Protein 5FT9 (pdb70)

B-factor: mean 143.11, std 40.6, range [61.29, 406.58]

Organism: Arabidopsis thaliana (NCBI:txid3702)

GO terms:
  GO:0004526 ribonuclease P activity (F, EXP)
  GO:0001682 tRNA 5'-leader removal (P, IDA)
  GO:0005634 nucleus (C, IDA)
  GO:0004526 ribonuclease P activity (F, IDA)
  GO:0043144 sno(s)RNA processing (P, IMP)
  GO:0006397 mRNA processing (P, IMP)

Solvent-accessible surface area: 49458 Å² total; per-residue (Å²): 116,100,62,83,94,26,55,141,64,5,53,56,16,40,167,78,116,58,0,56,40,0,16,58,62,16,58,52,4,71,98,71,83,128,21,216,41,50,71,105,6,18,25,19,2,0,79,3,0,18,52,6,27,123,41,150,76,36,27,148,28,0,32,114,76,0,51,88,1,12,80,126,14,50,93,72,66,57,58,34,54,20,23,2,0,2,7,0,0,103,0,1,16,36,123,44,77,0,85,60,0,9,125,15,0,68,110,7,40,87,84,45,64,123,10,118,34,123,16,64,0,3,12,10,0,0,79,12,6,6,128,97,102,69,9,106,94,1,29,78,0,27,111,67,0,116,78,51,48,71,60,23,125,49,59,13,1,12,18,1,1,93,3,0,23,68,59,13,92,54,95,51,0,22,126,1,0,21,68,0,23,115,116,30,21,48,0,30,100,122,2,22,121,27,1,52,132,12,4,81,24,129,89,1,4,117,58,5,60,64,67,67,43,64,24,79,2,41,2,86,56,14,18,139,109,60,13,14,15,73,3,41,77,7,14,18,21,127,36,139,23,59,51,99,126,18,61,30,29,110,87,0,96,1,99,36,30,65,68,114,5,33,41,30,72,13,72,102,98,67,17,90,129,24,7,63,50,12,25,70,122,3,87,148,86,113,54,1,38,108,0,47,86,45,5,128,165,77,35,88,25,98,4,1,0,3,0,39,29,0,0,44,39,112,51,114,171,125,89,37,33,38,23,13,73,25,2,61,9,2,8,124,56,18,60,184,115,41,22,136,94,83,109,0,1,0,0,8,49,74,171,70,6,110,80,11,46,140,57,116,101,48,133,110,50,4,73,94,18,62,78,96,5,12,7,33,25,0,23,97,87,26,93,74,6,41,1,13,15,9,0,0,5,83,36,99,10,50,1,4,1,48,46,96,13,201,59,141,125,40,82,150,76,9,55,114,17,9,79,84,9,27,111,59,5,8,3,88,6,77,16,115,223,49,107,20,174,42,113,81,25,44,79,28,3,65,35,0,15,2,16,33,117,10,12,5,4,1,0,24,105,139,100,72,59,4,2,1,0,28,14,186,115,90,58,79,74,24,32,140,60,4,70,49,11,38,183,89,110,61,1,65,38,0,12,52,55,8,55,59,8,71,104,50,96,171,20,206,38,41,84,97,3,10,18,16,1,0,86,2,0,26,29,3,30,124,64,134,76,33,32,143,45,0,38,94,73,0,59,80,0,12,77,100,2,49,91,93,64,65,71,24,58,17,36,0,0,3,5,0,0,79,0,2,14,36,130,24,87,0,78,66,0,16,123,11,2,78,116,7,53,88,72,46,65,117,11,107,40,101,54,67,2,6,6,6,0,0,75,16,2,6,150,78,101,60,9,102,90,0,19,93,0,9,101,46,2,79,96,17,80,24,66,24,102,46,62,17,3,12,16,1,2,103,1,0,20,53,65,18,72,64,46,49,1,11,62,0,2,20,28,0,26,104,134,28,25,39,0,35,128,140,2,18,136,25,2,66,101,13,7,86,25,142,99,0,13,140,28,0,108,80,10,103,63,79,59,90,32,74,5,133,124,13,26,146,122,48,24,13,16,37,0,5,33,9,19,19,26,146,42,158,14,56,49,79,142,15,56,28,35,105,64,0,94,0,102,27,36,67,109,111,8,31,66,20,60,19,72,118,90,80,7,84,125,18,22,77,22,1,26,54,65,24,103,157,60,128,62,5,56,121,0,55,103,57,3,115,153,70,37,131,42,84,1,0,0,6,0,36,29,0,0,79,48,125,52,81,193,117,80,77,40,37,11,13,74,28,2,59,27,2,4,112,51,15,75,167,109,34,22,131,138,70,92,0,1,0,3,8,48,110,166,77,5,95,80,15,44,136,58,115,113,48,138,125,45,2,77,103,23,63,82,104,6,11,7,39,23,0,22,110,56,13,115,79,9,34,7,14,11,6,0,0,5,59,41,124,13,57,0,2,0,37,42,113,10,179,64,138,93,36,84,139,65,10,56,119,46,13,105,67,6,27,92,65,9,4,5,83,3,54,13,106,211,56,104,36,136,51,87,104,29,64,85,28,4,57,36,2,12,3,21,55,111,2,9,2,4,0,0,16,74,170,168,92,82,56,1,4,0,0,23,8,176

Secondary structure (DSSP, 8-state):
-HHHHHHHHHHHHHHHT-HHHHHHHHHHHHHHSPPPPPHHHHHHHHHHHHHHHH-STTHHHHHHHHHHHHHHHHTTTPPPPHHHHHHHHHHHHHTS-HHHHHHHHHHHHHH-SS----HHHHHHHHHHHHHTT-HHHHHHHHHHHHHH-PPPPHHHHHHHHHHHHHTT-HHHHHHHHHHHHHH-SSBPHHHHHHHHHHHTSHHHHHH---TT---HHHHHHHHHHT-SS--SS---S-S--EEEEE-B-SS-BBTTT--BPPPP---HHHHHHHHHHHHHHHH--HHHHHHHHHHHHH---SEEEEHHHHHHSSS-SSS----HHHHHHHHHHHHHHH-SS---EEEEEHHHHHHHHHSHHHHHHHHHHHHHTSEEEEPTT--S-HHHHHHHHHTT-EEE------SHHHHHH--HHHHHHHHHHEEEEE-SSS-PEEE---SS-SS-EE-SSS-EEEEB-----EEEEE--/-HHHHHHHHHHHHHHHT-HHHHHHHHHHHHHH-SSPPPHHHHHHHHHHHHHHHHSSSSHHHHHHHHHHHHHHHHHTTPPPPHHHHHHHHHHHHHT--HHHHHHHHHHHHHH-SS----HHHHHHHHHHHHHTT-HHHHHHHHHHHHHTTPPPPHHHHHHHHHHHHHTT-HHHHHHHHHHHHHH-SSBPHHHHHHHHHHHTSHHHHHHT---TT--HHHHHHHHHHT-SS---S----SS-EEEEEE-B-SS-EETTTTEEPPPP---HHHHHHHHHHHHHHHH--HHHHHHHHHHHHT---SEEEEHHHHHHTT--TTTT---HHHHHHHHHHHHHHH-TT---EEEEEHHHHHHHHHSHHHHHHHHHHHHHTSEEEE-S--SS-THHHHHHHHHT-EEE------SHHHHHH-SHHHHHHHHHHEEEEEEETTEEEEE---SS--S-EE-TTS-EEEEB------EEEEEE-

Nearest PDB structures (foldseek):
  5ft9-assembly1_A  TM=1.002E+00  e=9.549E-80  Arabidopsis thaliana
  5ft9-assembly2_B  TM=9.933E-01  e=2.418E-68  Arabidopsis thaliana
  5diz-assembly1_A  TM=9.696E-01  e=3.476E-63  Arabidopsis thaliana
  5diz-assembly2_B  TM=9.671E-01  e=1.217E-62  Arabidopsis thaliana
  4g26-assembly1_A  TM=6.617E-01  e=6.712E-40  Arabidopsis thaliana

Sequence (945 aa):
NPETNLLFNLNSCSKSKDLSAALALYDAAITSSEVRLSQQHFQTLLYLCSASITDISLQYLAIDRGFEIFDRMVSSGISPNEASVTSVARLAAAKGNGDYAFKVVKEFVSVGGVSIPRLRTYAPALLCFCEKLEAEKGYEVEEHMEAAGIALEEAEISALLKVSAATGRENKVYRYLHKLREYVGCVSEETLKIIEEWFCGEKAGEVGDNGIGSDVGMLREAVLNNGGGWHGHGWVGEGKWTVKKGNVSSTGRCLSCSEQLACVDTNEVETQKFVDSLVALAMDNVVFSEFQDWLEKHGDYEAIVDGANIGLYQQNFVDGSFSLSQLESVMKELYRESGNNKWPLILLHKRRVKTLLENPTHRNLVEEWISNGVLYATPPGSNDDWYWLYAAAKLKCLLVTNDEMRDHIFELLGSTFFQKWKERHQVRYTFVKGNLKLEMPSPFSVVIQESEKGSWHFPVSSSRTWMCISRQNPETNLLFNLNSCSKSKDLSAALALYDAAITSSEVRLSQQHFQTLLYLCSASITDISLQYLAIDRGFEIFDRMVSSGISPNEASVTSVARLAAAKGNGDYAFKVVKEFVSVGGVSIPRLRTYAPALLCFCEKLEAEKGYEVEEHMEAAGIALEEAEISALLKVSAATGRENKVYRYLHKLREYVGCVSEETLKIIEEWFCGEKAGEVGDNGIGSDVGMLREAVLNNGGGWHGHGWVGEGKWTVKKGNVSSTGRCLSCSEQLACVDTNEVETQKFVDSLVALAMDNVVFSEFQDWLEKHGDYEAIVDGANIGLYQQNFVDGSFSLSQLESVMKELYRESGNNKWPLILLHKRRVKTLLENPTHRNLVEEWISNGVLYATPPGSNDDWYWLYAAAKLKCLLVTNDEMRDHIFELLGSTFFQKWKERHQVRYTFVKGNLKLEMPSPFSVVIQESEKGSWHFPVSCSSRTWMCISRQ

CATH classification: 1.25.40.10 (+1 more: 3.40.50.11980)

Radius of gyration: 38.32 Å; Cα contacts (8 Å, |Δi|>4): 1395; chains: 2; bounding box: 83×90×116 Å

Foldseek 3Di:
DVQVVLLVVLVVCLVVLVLVVLVVSVVCQCVPPVDDHDLSSCLSVLLSLLVCLVPDVRNPVSLVCLVVSLVVCVVVVPLDDLSSLLSNCSSCLSPQNLVVLLVSLVVLVVVVPRSPHDVSSLPSSLLSCLVVLVLVSNVVSQVVCPVSHDHDDDVSLLSNLLSCLVVLPQQSNVVSLVVCQVHHFADAPVSVVSVVCSLVDPSCFQVLDDPVLDDQVVFVVQCVVQPQFDHDPGGYDHGGKDKDKAFADLLQQTPPPRRHAAAGDADPVVLVVLLVVVVVVVVCPVLVVCLVVVDVVVDDAQEEEEQVQQQCPPDDCVCNTGPVVRVVQVQVVVCVVVDPDHTYAYEDAVVVLVVLCVDPVRNVVSVVCVVVRNYDHDYPPDDSDCSRVSNCSVNVHAYEHQDPVPDDVVVVSPDPSNVSSCLSHYKYWDDDPHHTDIDGRRNHDSGWHAHNQDWTKHWHPVRTMIMIMHGD/DLAVVLLVVLVVCLVVLPLVVLVVSVVVVVPVVPDDHALSSLLSNLLSLLVCLVPPPRLVVSQVVNVVSLCVNCVVVDQHDLSNLLSVLSNALSPDDLVVLLVSLVVLVVVVPRSVRDPSSLQSSLLSCLVVLVLVSNVVSQVVCVVPVHDDDQVSLLSNLLSCLVVLPFVSVVVSLVVCQVHHFAHAVSSVVSVVVSLVDPSVQAPLPDPPPVDLPVQVVQCVVVFVFGHDDHHHDHGGKDKDKAFADLLAQTPVPRRRATADDADPVLLVVVLVVQVVVDVLPPPVVVLVVLLVPDDDAQAAEEQQQQQCPPPDPVPPGGDVVSVVQVQVCVDVVVDDDHGYAYEEAPVVLVVLCVDPVCVVVSVVCVVVRRYDHHYPPQPSHCSRVSNCSVNVHAYEHQDPLPDCVSCVSPPPSVVQSCLNHYWYWDFDVGHTDIDDRRNHDSGWHADSQSKTKHWHPDVRTMIMIMGDD

Structure (mmCIF, N/CA/C/O backbone):
data_5FT9
#
_entry.id   5FT9
#
_cell.length_a   70.500
_cell.length_b   72.800
_cell.length_c   80.300
_cell.angle_alpha   63.10
_cell.angle_beta   72.20
_cell.angle_gamma   78.40
#
_symmetry.space_group_name_H-M   'P 1'
#
loop_
_entity.id
_entity.type
_entity.pdbx_description
1 polymer 'PROTEINACEOUS RNASE P 2'
2 non-polymer 'ZINC ION'
#
loop_
_atom_site.group_PDB
_atom_site.id
_atom_site.type_symbol
_atom_site.label_atom_id
_atom_site.label_alt_id
_atom_site.label_comp_id
_atom_site.label_asym_id
_atom_site.label_entity_id
_atom_site.label_seq_id
_atom_site.pdbx_PDB_ins_code
_atom_site.Cartn_x
_atom_site.Cartn_y
_atom_site.Cartn_z
_atom_site.occupancy
_atom_site.B_iso_or_equiv
_atom_site.auth_seq_id
_atom_site.auth_comp_id
_atom_site.auth_asym_id
_atom_site.auth_atom_id
_atom_site.pdbx_PDB_model_num
ATOM 1 N N . ASN A 1 29 ? 53.375 71.856 1.496 1.00 225.35 28 ASN A N 1
ATOM 2 C CA . ASN A 1 29 ? 52.631 72.160 2.712 1.00 226.20 28 ASN A CA 1
ATOM 3 C C . ASN A 1 29 ? 53.283 71.468 3.906 1.00 222.60 28 ASN A C 1
ATOM 4 O O . ASN A 1 29 ? 53.539 70.266 3.865 1.00 228.85 28 ASN A O 1
ATOM 9 N N . PRO A 1 30 ? 53.569 72.236 4.971 1.00 203.63 29 PRO A N 1
ATOM 10 C CA . PRO A 1 30 ? 54.205 71.726 6.195 1.00 187.84 29 PRO A CA 1
ATOM 11 C C . PRO A 1 30 ? 53.364 70.670 6.914 1.00 175.44 29 PRO A C 1
ATOM 12 O O . PRO A 1 30 ? 53.911 69.683 7.407 1.00 172.02 29 PRO A O 1
ATOM 16 N N . GLU A 1 31 ? 52.053 70.889 6.975 1.00 185.75 30 GLU A N 1
ATOM 17 C CA . GLU A 1 31 ? 51.128 69.985 7.659 1.00 189.21 30 GLU A CA 1
ATOM 18 C C . GLU A 1 31 ? 51.027 68.627 6.967 1.00 192.50 30 GLU A C 1
ATOM 19 O O . GLU A 1 31 ? 50.925 67.595 7.629 1.00 199.69 30 GLU A O 1
ATOM 25 N N . THR A 1 32 ? 51.038 68.631 5.638 1.00 213.42 31 THR A N 1
ATOM 26 C CA . THR A 1 32 ? 50.929 67.396 4.868 1.00 212.02 31 THR A CA 1
ATOM 27 C C . THR A 1 32 ? 52.213 66.583 5.016 1.00 228.44 31 THR A C 1
ATOM 28 O O . THR A 1 32 ? 52.198 65.357 4.919 1.00 222.31 31 THR A O 1
ATOM 32 N N . ASN A 1 33 ? 53.321 67.280 5.247 1.00 262.65 32 ASN A N 1
ATOM 33 C CA . ASN A 1 33 ? 54.596 66.635 5.537 1.00 271.78 32 ASN A CA 1
ATOM 34 C C . ASN A 1 33 ? 54.540 65.956 6.899 1.00 259.25 32 ASN A C 1
ATOM 35 O O . ASN A 1 33 ? 55.126 64.893 7.104 1.00 260.70 32 ASN A O 1
ATOM 40 N N . LEU A 1 34 ? 53.836 66.594 7.828 1.00 219.63 33 LEU A N 1
ATOM 41 C CA . LEU A 1 34 ? 53.659 66.064 9.174 1.00 178.21 33 LEU A CA 1
ATOM 42 C C . LEU A 1 34 ? 52.805 64.802 9.197 1.00 162.70 33 LEU A C 1
ATOM 43 O O . LEU A 1 34 ? 53.063 63.895 9.981 1.00 175.05 33 LEU A O 1
ATOM 48 N N . LEU A 1 35 ? 51.790 64.748 8.340 1.00 152.96 34 LEU A N 1
ATOM 49 C CA . LEU A 1 35 ? 50.936 63.568 8.240 1.00 152.28 34 LEU A CA 1
ATOM 50 C C . LEU A 1 35 ? 51.703 62.388 7.650 1.00 155.03 34 LEU A C 1
ATOM 51 O O . LEU A 1 35 ? 51.448 61.235 7.996 1.00 156.53 34 LEU A O 1
ATOM 56 N N . PHE A 1 36 ? 52.627 62.684 6.742 1.00 156.69 35 PHE A N 1
ATOM 57 C CA . PHE A 1 36 ? 53.515 61.670 6.186 1.00 164.63 35 PHE A CA 1
ATOM 58 C C . PHE A 1 36 ? 54.422 61.099 7.274 1.00 187.00 35 PHE A C 1
ATOM 59 O O . PHE A 1 36 ? 54.601 59.884 7.364 1.00 192.04 35 PHE A O 1
ATOM 67 N N . ASN A 1 37 ? 54.987 61.980 8.098 1.00 200.38 36 ASN A N 1
ATOM 68 C CA . ASN A 1 37 ? 55.847 61.568 9.207 1.00 181.22 36 ASN A CA 1
ATOM 69 C C . ASN A 1 37 ? 55.094 60.814 10.308 1.00 162.34 36 ASN A C 1
ATOM 70 O O . ASN A 1 37 ? 55.617 59.855 10.874 1.00 165.19 36 ASN A O 1
ATOM 75 N N . LEU A 1 38 ? 53.876 61.256 10.619 1.00 145.63 37 LEU A N 1
ATOM 76 C CA . LEU A 1 38 ? 53.035 60.568 11.599 1.00 138.29 37 LEU A CA 1
ATOM 77 C C . LEU A 1 38 ? 52.674 59.171 11.126 1.00 139.10 37 LEU A C 1
ATOM 78 O O . LEU A 1 38 ? 52.711 58.216 11.901 1.00 117.49 37 LEU A O 1
ATOM 83 N N . ASN A 1 39 ? 52.309 59.062 9.851 1.00 151.14 38 ASN A N 1
ATOM 84 C CA . ASN A 1 39 ? 51.992 57.771 9.252 1.00 143.60 38 ASN A CA 1
ATOM 85 C C . ASN A 1 39 ? 53.241 56.915 9.093 1.00 143.00 38 ASN A C 1
ATOM 86 O O . ASN A 1 39 ? 53.177 55.692 9.192 1.00 141.99 38 ASN A O 1
ATOM 91 N N . SER A 1 40 ? 54.378 57.563 8.853 1.00 145.91 39 SER A N 1
ATOM 92 C CA . SER A 1 40 ? 55.657 56.864 8.774 1.00 144.25 39 SER A CA 1
ATOM 93 C C . SER A 1 40 ? 56.038 56.241 10.113 1.00 140.31 39 SER A C 1
ATOM 94 O O . SER A 1 40 ? 56.625 55.162 10.158 1.00 144.76 39 SER A O 1
ATOM 97 N N . CYS A 1 41 ? 55.732 56.943 11.200 1.00 139.11 40 CYS A N 1
ATOM 98 C CA . CYS A 1 41 ? 55.966 56.421 12.544 1.00 126.04 40 CYS A CA 1
ATOM 99 C C . CYS A 1 41 ? 55.024 55.266 12.870 1.00 117.72 40 CYS A C 1
ATOM 100 O O . CYS A 1 41 ? 55.446 54.248 13.417 1.00 117.37 40 CYS A O 1
ATOM 103 N N . SER A 1 42 ? 53.749 55.431 12.524 1.00 118.48 41 SER A N 1
ATOM 104 C CA . SER A 1 42 ? 52.720 54.435 12.823 1.00 106.58 41 SER A CA 1
ATOM 105 C C . SER A 1 42 ? 53.028 53.105 12.131 1.00 96.12 41 SER A C 1
ATOM 106 O O . SER A 1 42 ? 52.647 52.041 12.616 1.00 114.20 41 SER A O 1
ATOM 109 N N . LYS A 1 43 ? 53.681 53.177 10.976 1.00 99.51 42 LYS A N 1
ATOM 110 C CA . LYS A 1 43 ? 54.153 51.982 10.280 1.00 102.73 42 LYS A CA 1
ATOM 111 C C . LYS A 1 43 ? 55.106 51.175 11.168 1.00 102.73 42 LYS A C 1
ATOM 112 O O . LYS A 1 43 ? 54.936 49.970 11.340 1.00 103.70 42 LYS A O 1
ATOM 118 N N . SER A 1 44 ? 56.112 51.851 11.720 1.00 114.59 43 SER A N 1
ATOM 119 C CA . SER A 1 44 ? 57.117 51.217 12.577 1.00 130.46 43 SER A CA 1
ATOM 120 C C . SER A 1 44 ? 56.789 51.335 14.066 1.00 145.68 43 SER A C 1
ATOM 121 O O . SER A 1 44 ? 57.608 50.974 14.909 1.00 151.86 43 SER A O 1
ATOM 124 N N . LYS A 1 45 ? 55.614 51.889 14.365 1.00 149.94 44 LYS A N 1
ATOM 125 C CA . LYS A 1 45 ? 55.057 52.001 15.721 1.00 152.66 44 LYS A CA 1
ATOM 126 C C . LYS A 1 45 ? 56.006 52.664 16.733 1.00 157.74 44 LYS A C 1
ATOM 127 O O . LYS A 1 45 ? 56.046 52.289 17.904 1.00 173.24 44 LYS A O 1
ATOM 133 N N . ASP A 1 46 ? 56.746 53.673 16.284 1.00 143.58 45 ASP A N 1
ATOM 134 C CA . ASP A 1 46 ? 57.607 54.443 17.177 1.00 131.15 45 ASP A CA 1
ATOM 135 C C . ASP A 1 46 ? 56.803 55.615 17.737 1.00 118.27 45 ASP A C 1
ATOM 136 O O . ASP A 1 46 ? 56.883 56.731 17.229 1.00 113.18 45 ASP A O 1
ATOM 141 N N . LEU A 1 47 ? 56.040 55.357 18.795 1.00 115.21 46 LEU A N 1
ATOM 142 C CA . LEU A 1 47 ? 55.170 56.367 19.394 1.00 123.07 46 LEU A CA 1
ATOM 143 C C . LEU A 1 47 ? 55.966 57.500 20.054 1.00 143.21 46 LEU A C 1
ATOM 144 O O . LEU A 1 47 ? 55.508 58.645 20.107 1.00 148.80 46 LEU A O 1
ATOM 149 N N . SER A 1 48 ? 57.156 57.176 20.553 1.00 151.51 47 SER A N 1
ATOM 150 C CA . SER A 1 48 ? 58.017 58.165 21.199 1.00 155.45 47 SER A CA 1
ATOM 151 C C . SER A 1 48 ? 58.413 59.263 20.215 1.00 157.33 47 SER A C 1
ATOM 152 O O . SER A 1 48 ? 58.390 60.448 20.550 1.00 157.58 47 SER A O 1
ATOM 155 N N . ALA A 1 49 ? 58.788 58.859 19.005 1.00 149.08 48 ALA A N 1
ATOM 156 C CA . ALA A 1 49 ? 59.130 59.808 17.953 1.00 136.42 48 ALA A CA 1
ATOM 157 C C . ALA A 1 49 ? 57.885 60.568 17.502 1.00 128.39 48 ALA A C 1
ATOM 158 O O . ALA A 1 49 ? 57.935 61.775 17.270 1.00 132.65 48 ALA A O 1
ATOM 160 N N . ALA A 1 50 ? 56.771 59.851 17.374 1.00 121.16 49 ALA A N 1
ATOM 161 C CA . ALA A 1 50 ? 55.495 60.464 17.020 1.00 130.21 49 ALA A CA 1
ATOM 162 C C . ALA A 1 50 ? 55.084 61.487 18.074 1.00 139.09 49 ALA A C 1
ATOM 163 O O . ALA A 1 50 ? 54.478 62.508 17.756 1.00 151.53 49 ALA A O 1
ATOM 165 N N . LEU A 1 51 ? 55.418 61.198 19.328 1.00 139.77 50 LEU A N 1
ATOM 166 C CA . LEU A 1 51 ? 55.165 62.117 20.430 1.00 142.52 50 LEU A CA 1
ATOM 167 C C . LEU A 1 51 ? 55.964 63.406 20.281 1.00 157.58 50 LEU A C 1
ATOM 168 O O . LEU A 1 51 ? 55.434 64.496 20.487 1.00 168.97 50 LEU A O 1
ATOM 173 N N . ALA A 1 52 ? 57.242 63.270 19.938 1.00 158.18 51 ALA A N 1
ATOM 174 C CA . ALA A 1 52 ? 58.126 64.418 19.751 1.00 148.76 51 ALA A CA 1
ATOM 175 C C . ALA A 1 52 ? 57.639 65.320 18.617 1.00 158.28 51 ALA A C 1
ATOM 176 O O . ALA A 1 52 ? 57.705 66.545 18.719 1.00 162.33 51 ALA A O 1
ATOM 178 N N . LEU A 1 53 ? 57.168 64.710 17.532 1.00 159.51 52 LEU A N 1
ATOM 179 C CA . LEU A 1 53 ? 56.579 65.464 16.429 1.00 157.28 52 LEU A CA 1
ATOM 180 C C . LEU A 1 53 ? 55.306 66.176 16.872 1.00 148.74 52 LEU A C 1
ATOM 181 O O . LEU A 1 53 ? 55.071 67.326 16.508 1.00 162.52 52 LEU A O 1
ATOM 186 N N . TYR A 1 54 ? 54.484 65.477 17.648 1.00 132.85 53 TYR A N 1
ATOM 187 C CA . TYR A 1 54 ? 53.265 66.052 18.212 1.00 130.44 53 TYR A CA 1
ATOM 188 C C . TYR A 1 54 ? 53.532 67.215 19.169 1.00 135.83 53 TYR A C 1
ATOM 189 O O . TYR A 1 54 ? 52.862 68.243 19.095 1.00 137.85 53 TYR A O 1
ATOM 198 N N . ASP A 1 55 ? 54.498 67.048 20.067 1.00 139.98 54 ASP A N 1
ATOM 199 C CA . ASP A 1 55 ? 54.881 68.112 20.996 1.00 157.54 54 ASP A CA 1
ATOM 200 C C . ASP A 1 55 ? 55.449 69.317 20.244 1.00 169.77 54 ASP A C 1
ATOM 201 O O . ASP A 1 55 ? 55.161 70.466 20.579 1.00 180.54 54 ASP A O 1
ATOM 206 N N . ALA A 1 56 ? 56.269 69.035 19.236 1.00 169.85 55 ALA A N 1
ATOM 207 C CA . ALA A 1 56 ? 56.848 70.061 18.372 1.00 168.79 55 ALA A CA 1
ATOM 208 C C . ALA A 1 56 ? 55.778 70.762 17.537 1.00 168.69 55 ALA A C 1
ATOM 209 O O . ALA A 1 56 ? 55.876 71.958 17.269 1.00 175.29 55 ALA A O 1
ATOM 211 N N . ALA A 1 57 ? 54.762 70.005 17.132 1.00 163.59 56 ALA A N 1
ATOM 212 C CA . ALA A 1 57 ? 53.709 70.511 16.254 1.00 176.39 56 ALA A CA 1
ATOM 213 C C . ALA A 1 57 ? 52.876 71.603 16.914 1.00 189.28 56 ALA A C 1
ATOM 214 O O . ALA A 1 57 ? 52.497 72.580 16.267 1.00 204.97 56 ALA A O 1
ATOM 216 N N . ILE A 1 58 ? 52.572 71.427 18.195 1.00 185.77 57 ILE A N 1
ATOM 217 C CA . ILE A 1 58 ? 51.773 72.404 18.927 1.00 190.68 57 ILE A CA 1
ATOM 218 C C . ILE A 1 58 ? 52.525 73.733 19.040 1.00 216.46 57 ILE A C 1
ATOM 219 O O . ILE A 1 58 ? 51.913 74.791 19.154 1.00 240.66 57 ILE A O 1
ATOM 224 N N . THR A 1 59 ? 53.853 73.657 19.063 1.00 215.05 58 THR A N 1
ATOM 225 C CA . THR A 1 59 ? 54.734 74.826 19.116 1.00 206.72 58 THR A CA 1
ATOM 226 C C . THR A 1 59 ? 55.095 75.481 17.766 1.00 223.95 58 THR A C 1
ATOM 227 O O . THR A 1 59 ? 55.342 76.682 17.705 1.00 222.12 58 THR A O 1
ATOM 231 N N . SER A 1 60 ? 55.120 74.686 16.699 1.00 247.09 59 SER A N 1
ATOM 232 C CA . SER A 1 60 ? 55.822 75.036 15.452 1.00 253.73 59 SER A CA 1
ATOM 233 C C . SER A 1 60 ? 55.404 76.206 14.523 1.00 247.05 59 SER A C 1
ATOM 234 O O . SER A 1 60 ? 56.265 77.018 14.187 1.00 259.01 59 SER A O 1
ATOM 237 N N . SER A 1 61 ? 54.143 76.335 14.101 1.00 246.79 60 SER A N 1
ATOM 238 C CA . SER A 1 61 ? 53.877 77.322 13.026 1.00 244.76 60 SER A CA 1
ATOM 239 C C . SER A 1 61 ? 53.026 78.607 13.234 1.00 208.87 60 SER A C 1
ATOM 240 O O . SER A 1 61 ? 53.273 79.585 12.527 1.00 196.15 60 SER A O 1
ATOM 243 N N . GLU A 1 62 ? 52.048 78.660 14.141 1.00 204.09 61 GLU A N 1
ATOM 244 C CA . GLU A 1 62 ? 51.432 77.518 14.800 1.00 196.70 61 GLU A CA 1
ATOM 245 C C . GLU A 1 62 ? 50.597 76.697 13.821 1.00 187.48 61 GLU A C 1
ATOM 246 O O . GLU A 1 62 ? 49.941 77.249 12.937 1.00 180.59 61 GLU A O 1
ATOM 252 N N . VAL A 1 63 ? 50.631 75.379 13.977 1.00 187.09 62 VAL A N 1
ATOM 253 C CA . VAL A 1 63 ? 49.881 74.487 13.100 1.00 191.75 62 VAL A CA 1
ATOM 254 C C . VAL A 1 63 ? 48.464 74.232 13.602 1.00 193.03 62 VAL A C 1
ATOM 255 O O . VAL A 1 63 ? 48.240 74.117 14.809 1.00 186.18 62 VAL A O 1
ATOM 259 N N . ARG A 1 64 ? 47.510 74.156 12.674 1.00 196.31 63 ARG A N 1
ATOM 260 C CA . ARG A 1 64 ? 46.213 73.578 12.990 1.00 196.29 63 ARG A CA 1
ATOM 261 C C . ARG A 1 64 ? 46.276 72.139 12.516 1.00 195.15 63 ARG A C 1
ATOM 262 O O . ARG A 1 64 ? 46.676 71.864 11.383 1.00 206.79 63 ARG A O 1
ATOM 270 N N . LEU A 1 65 ? 45.874 71.224 13.388 1.00 181.79 64 LEU A N 1
ATOM 271 C CA . LEU A 1 65 ? 46.022 69.799 13.127 1.00 155.44 64 LEU A CA 1
ATOM 272 C C . LEU A 1 65 ? 44.712 69.204 12.634 1.00 166.90 64 LEU A C 1
ATOM 273 O O . LEU A 1 65 ? 43.671 69.347 13.273 1.00 176.88 64 LEU A O 1
ATOM 278 N N . SER A 1 66 ? 44.772 68.533 11.490 1.00 170.64 65 SER A N 1
ATOM 279 C CA . SER A 1 66 ? 43.573 67.979 10.892 1.00 167.87 65 SER A CA 1
ATOM 280 C C . SER A 1 66 ? 43.203 66.764 11.725 1.00 127.17 65 SER A C 1
ATOM 281 O O . SER A 1 66 ? 44.040 66.229 12.446 1.00 123.76 65 SER A O 1
ATOM 284 N N . GLN A 1 67 ? 41.947 66.340 11.638 1.00 126.21 66 GLN A N 1
ATOM 285 C CA . GLN A 1 67 ? 41.457 65.234 12.453 1.00 120.98 66 GLN A CA 1
ATOM 286 C C . GLN A 1 67 ? 42.254 63.948 12.253 1.00 116.51 66 GLN A C 1
ATOM 287 O O . GLN A 1 67 ? 42.396 63.175 13.189 1.00 128.99 66 GLN A O 1
ATOM 293 N N . GLN A 1 68 ? 42.800 63.742 11.056 1.00 117.83 67 GLN A N 1
ATOM 294 C CA . GLN A 1 68 ? 43.657 62.583 10.780 1.00 119.08 67 GLN A CA 1
ATOM 295 C C . GLN A 1 68 ? 44.864 62.504 11.713 1.00 130.39 67 GLN A C 1
ATOM 296 O O . GLN A 1 68 ? 45.306 61.409 12.060 1.00 128.81 67 GLN A O 1
ATOM 302 N N . HIS A 1 69 ? 45.413 63.659 12.085 1.00 139.24 68 HIS A N 1
ATOM 303 C CA . HIS A 1 69 ? 46.592 63.717 12.952 1.00 140.72 68 HIS A CA 1
ATOM 304 C C . HIS A 1 69 ? 46.615 62.873 14.220 1.00 138.47 68 HIS A C 1
ATOM 305 O O . HIS A 1 69 ? 47.478 62.011 14.385 1.00 152.87 68 HIS A O 1
ATOM 312 N N . PHE A 1 70 ? 45.688 63.146 15.127 1.00 133.38 69 PHE A N 1
ATOM 313 C CA . PHE A 1 70 ? 45.575 62.323 16.333 1.00 149.44 69 PHE A CA 1
ATOM 314 C C . PHE A 1 70 ? 44.600 61.062 16.268 1.00 152.71 69 PHE A C 1
ATOM 315 O O . PHE A 1 70 ? 44.398 60.241 17.164 1.00 154.52 69 PHE A O 1
ATOM 323 N N . GLN A 1 71 ? 44.078 60.946 15.051 1.00 138.35 70 GLN A N 1
ATOM 324 C CA . GLN A 1 71 ? 43.347 59.746 14.681 1.00 128.03 70 GLN A CA 1
ATOM 325 C C . GLN A 1 71 ? 44.575 58.847 14.716 1.00 111.16 70 GLN A C 1
ATOM 326 O O . GLN A 1 71 ? 44.619 57.875 15.463 1.00 117.85 70 GLN A O 1
ATOM 332 N N . THR A 1 72 ? 45.592 59.222 13.944 1.00 99.41 71 THR A N 1
ATOM 333 C CA . THR A 1 72 ? 46.840 58.467 13.855 1.00 98.07 71 THR A CA 1
ATOM 334 C C . THR A 1 72 ? 47.463 58.288 15.228 1.00 123.98 71 THR A C 1
ATOM 335 O O . THR A 1 72 ? 48.005 57.232 15.553 1.00 110.22 71 THR A O 1
ATOM 339 N N . LEU A 1 73 ? 47.369 59.334 16.038 1.00 126.02 72 LEU A N 1
ATOM 340 C CA . LEU A 1 73 ? 47.964 59.320 17.359 1.00 124.67 72 LEU A CA 1
ATOM 341 C C . LEU A 1 73 ? 47.235 58.368 18.301 1.00 120.85 72 LEU A C 1
ATOM 342 O O . LEU A 1 73 ? 47.865 57.511 18.918 1.00 135.82 72 LEU A O 1
ATOM 347 N N . LEU A 1 74 ? 45.914 58.500 18.391 1.00 109.60 73 LEU A N 1
ATOM 348 C CA . LEU A 1 74 ? 45.121 57.621 19.253 1.00 104.43 73 LEU A CA 1
ATOM 349 C C . LEU A 1 74 ? 45.191 56.167 18.806 1.00 99.59 73 LEU A C 1
ATOM 350 O O . LEU A 1 74 ? 45.210 55.250 19.628 1.00 92.63 73 LEU A O 1
ATOM 355 N N . TYR A 1 75 ? 45.216 55.963 17.495 1.00 107.51 74 TYR A N 1
ATOM 356 C CA . TYR A 1 75 ? 45.322 54.623 16.949 1.00 118.34 74 TYR A CA 1
ATOM 357 C C . TYR A 1 75 ? 46.664 54.027 17.358 1.00 118.04 74 TYR A C 1
ATOM 358 O O . TYR A 1 75 ? 46.750 52.857 17.727 1.00 126.09 74 TYR A O 1
ATOM 367 N N . LEU A 1 76 ? 47.704 54.851 17.322 1.00 85.83 75 LEU A N 1
ATOM 368 C CA . LEU A 1 76 ? 49.034 54.420 17.728 1.00 85.63 75 LEU A CA 1
ATOM 369 C C . LEU A 1 76 ? 49.115 54.149 19.228 1.00 87.43 75 LEU A C 1
ATOM 370 O O . LEU A 1 76 ? 49.873 53.285 19.666 1.00 98.10 75 LEU A O 1
ATOM 375 N N . CYS A 1 77 ? 48.339 54.893 20.012 1.00 88.25 76 CYS A N 1
ATOM 376 C CA . CYS A 1 77 ? 48.330 54.722 21.464 1.00 93.34 76 CYS A CA 1
ATOM 377 C C . CYS A 1 77 ? 47.799 53.354 21.887 1.00 106.17 76 CYS A C 1
ATOM 378 O O . CYS A 1 77 ? 48.352 52.718 22.783 1.00 96.95 76 CYS A O 1
ATOM 381 N N . SER A 1 78 ? 46.721 52.911 21.246 1.00 120.98 77 SER A N 1
ATOM 382 C CA . SER A 1 78 ? 46.151 51.596 21.521 1.00 111.47 77 SER A CA 1
ATOM 383 C C . SER A 1 78 ? 47.037 50.484 20.993 1.00 111.70 77 SER A C 1
ATOM 384 O O . SER A 1 78 ? 47.183 49.441 21.627 1.00 123.61 77 SER A O 1
ATOM 387 N N . ALA A 1 79 ? 47.620 50.718 19.823 1.00 86.25 78 ALA A N 1
ATOM 388 C CA . ALA A 1 79 ? 48.583 49.797 19.241 1.00 85.64 78 ALA A CA 1
ATOM 389 C C . ALA A 1 79 ? 49.761 49.615 20.188 1.00 99.02 78 ALA A C 1
ATOM 390 O O . ALA A 1 79 ? 50.393 48.561 20.216 1.00 102.97 78 ALA A O 1
ATOM 392 N N . SER A 1 80 ? 50.051 50.665 20.951 1.00 110.30 79 SER A N 1
ATOM 393 C CA . SER A 1 80 ? 51.130 50.655 21.934 1.00 116.84 79 SER A CA 1
ATOM 394 C C . SER A 1 80 ? 50.802 49.814 23.170 1.00 103.02 79 SER A C 1
ATOM 395 O O . SER A 1 80 ? 51.704 49.268 23.811 1.00 92.01 79 SER A O 1
ATOM 398 N N . ILE A 1 81 ? 49.514 49.714 23.491 1.00 92.88 80 ILE A N 1
ATOM 399 C CA . ILE A 1 81 ? 49.055 49.052 24.711 1.00 86.29 80 ILE A CA 1
ATOM 400 C C . ILE A 1 81 ? 49.588 47.634 24.823 1.00 88.04 80 ILE A C 1
ATOM 401 O O . ILE A 1 81 ? 50.082 47.233 25.877 1.00 93.59 80 ILE A O 1
ATOM 406 N N . THR A 1 82 ? 49.492 46.883 23.732 1.00 87.35 81 THR A N 1
ATOM 407 C CA . THR A 1 82 ? 49.957 45.503 23.718 1.00 100.72 81 THR A CA 1
ATOM 408 C C . THR A 1 82 ? 51.466 45.436 23.987 1.00 109.06 81 THR A C 1
ATOM 409 O O . THR A 1 82 ? 51.950 44.494 24.619 1.00 107.20 81 THR A O 1
ATOM 413 N N . ASP A 1 83 ? 52.207 46.429 23.504 1.00 120.26 82 ASP A N 1
ATOM 414 C CA . ASP A 1 83 ? 53.638 46.496 23.773 1.00 126.20 82 ASP A CA 1
ATOM 415 C C . ASP A 1 83 ? 53.864 46.986 25.198 1.00 129.45 82 ASP A C 1
ATOM 416 O O . ASP A 1 83 ? 53.000 47.637 25.780 1.00 126.18 82 ASP A O 1
ATOM 421 N N . ILE A 1 84 ? 55.024 46.671 25.762 1.00 142.21 83 ILE A N 1
ATOM 422 C CA . ILE A 1 84 ? 55.340 47.111 27.115 1.00 148.40 83 ILE A CA 1
ATOM 423 C C . ILE A 1 84 ? 56.286 48.313 27.127 1.00 142.07 83 ILE A C 1
ATOM 424 O O . ILE A 1 84 ? 56.107 49.241 27.917 1.00 146.53 83 ILE A O 1
ATOM 429 N N . SER A 1 85 ? 57.270 48.320 26.234 1.00 126.18 84 SER A N 1
ATOM 430 C CA . SER A 1 85 ? 58.303 49.348 26.276 1.00 123.98 84 SER A CA 1
ATOM 431 C C . SER A 1 85 ? 57.769 50.736 25.907 1.00 114.87 84 SER A C 1
ATOM 432 O O . SER A 1 85 ? 58.463 51.741 26.076 1.00 98.33 84 SER A O 1
ATOM 435 N N . LEU A 1 86 ? 56.529 50.791 25.430 1.00 111.21 85 LEU A N 1
ATOM 436 C CA . LEU A 1 86 ? 55.901 52.056 25.051 1.00 110.41 85 LEU A CA 1
ATOM 437 C C . LEU A 1 86 ? 54.551 52.325 25.721 1.00 117.40 85 LEU A C 1
ATOM 438 O O . LEU A 1 86 ? 54.002 53.418 25.604 1.00 132.10 85 LEU A O 1
ATOM 443 N N . GLN A 1 87 ? 54.010 51.324 26.405 1.00 122.03 86 GLN A N 1
ATOM 444 C CA . GLN A 1 87 ? 52.654 51.408 26.945 1.00 125.08 86 GLN A CA 1
ATOM 445 C C . GLN A 1 87 ? 52.399 52.553 27.930 1.00 111.69 86 GLN A C 1
ATOM 446 O O . GLN A 1 87 ? 51.385 53.245 27.824 1.00 103.96 86 GLN A O 1
ATOM 452 N N . TYR A 1 88 ? 53.312 52.754 28.876 1.00 105.33 87 TYR A N 1
ATOM 453 C CA . TYR A 1 88 ? 53.066 53.680 29.977 1.00 105.63 87 TYR A CA 1
ATOM 454 C C . TYR A 1 88 ? 52.840 55.126 29.554 1.00 127.66 87 TYR A C 1
ATOM 455 O O . TYR A 1 88 ? 51.949 55.791 30.079 1.00 138.35 87 TYR A O 1
ATOM 464 N N . LEU A 1 89 ? 53.642 55.615 28.616 1.00 137.09 88 LEU A N 1
ATOM 465 C CA . LEU A 1 89 ? 53.450 56.959 28.081 1.00 135.85 88 LEU A CA 1
ATOM 466 C C . LEU A 1 89 ? 52.134 57.085 27.306 1.00 122.21 88 LEU A C 1
ATOM 467 O O . LEU A 1 89 ? 51.474 58.126 27.355 1.00 126.84 88 LEU A O 1
ATOM 472 N N . ALA A 1 90 ? 51.754 56.015 26.613 1.00 111.06 89 ALA A N 1
ATOM 473 C CA . ALA A 1 90 ? 50.538 56.005 25.806 1.00 109.50 89 ALA A CA 1
ATOM 474 C C . ALA A 1 90 ? 49.315 56.264 26.677 1.00 113.20 89 ALA A C 1
ATOM 475 O O . ALA A 1 90 ? 48.371 56.921 26.241 1.00 122.36 89 ALA A O 1
ATOM 477 N N . ILE A 1 91 ? 49.333 55.729 27.897 1.00 100.75 90 ILE A N 1
ATOM 478 C CA . ILE A 1 91 ? 48.247 55.921 28.856 1.00 98.45 90 ILE A CA 1
ATOM 479 C C . ILE A 1 91 ? 48.228 57.396 29.242 1.00 111.91 90 ILE A C 1
ATOM 480 O O . ILE A 1 91 ? 47.176 58.023 29.215 1.00 133.06 90 ILE A O 1
ATOM 485 N N . ASP A 1 92 ? 49.388 57.936 29.628 1.00 115.23 91 ASP A N 1
ATOM 486 C CA . ASP A 1 92 ? 49.493 59.336 30.061 1.00 123.99 91 ASP A CA 1
ATOM 487 C C . ASP A 1 92 ? 49.121 60.301 28.949 1.00 126.27 91 ASP A C 1
ATOM 488 O O . ASP A 1 92 ? 48.360 61.251 29.151 1.00 124.69 91 ASP A O 1
ATOM 493 N N . ARG A 1 93 ? 49.662 60.039 27.766 1.00 121.42 92 ARG A N 1
ATOM 494 C CA . ARG A 1 93 ? 49.418 60.887 26.603 1.00 116.83 92 ARG A CA 1
ATOM 495 C C . ARG A 1 93 ? 48.039 60.688 25.981 1.00 112.63 92 ARG A C 1
ATOM 496 O O . ARG A 1 93 ? 47.408 61.650 25.555 1.00 120.29 92 ARG A O 1
ATOM 504 N N . GLY A 1 94 ? 47.566 59.450 25.935 1.00 108.80 93 GLY A N 1
ATOM 505 C CA . GLY A 1 94 ? 46.332 59.143 25.234 1.00 102.88 93 GLY A CA 1
ATOM 506 C C . GLY A 1 94 ? 45.096 59.946 25.601 1.00 98.46 93 GLY A C 1
ATOM 507 O O . GLY A 1 94 ? 44.334 60.353 24.726 1.00 94.85 93 GLY A O 1
ATOM 508 N N . PHE A 1 95 ? 44.891 60.177 26.891 1.00 119.08 94 PHE A N 1
ATOM 509 C CA . PHE A 1 95 ? 43.728 60.933 27.344 1.00 135.46 94 PHE A CA 1
ATOM 510 C C . PHE A 1 95 ? 43.809 62.416 26.993 1.00 142.68 94 PHE A C 1
ATOM 511 O O . PHE A 1 95 ? 42.848 62.989 26.482 1.00 144.07 94 PHE A O 1
ATOM 519 N N . GLU A 1 96 ? 44.940 63.043 27.306 1.00 151.94 95 GLU A N 1
ATOM 520 C CA . GLU A 1 96 ? 45.137 64.461 27.011 1.00 160.26 95 GLU A CA 1
ATOM 521 C C . GLU A 1 96 ? 45.152 64.728 25.502 1.00 148.19 95 GLU A C 1
ATOM 522 O O . GLU A 1 96 ? 44.551 65.694 25.033 1.00 144.98 95 GLU A O 1
ATOM 528 N N . ILE A 1 97 ? 45.847 63.872 24.754 1.00 144.64 96 ILE A N 1
ATOM 529 C CA . ILE A 1 97 ? 45.909 63.974 23.294 1.00 136.06 96 ILE A CA 1
ATOM 530 C C . ILE A 1 97 ? 44.512 63.868 22.701 1.00 130.55 96 ILE A C 1
ATOM 531 O O . ILE A 1 97 ? 44.148 64.615 21.794 1.00 132.84 96 ILE A O 1
ATOM 536 N N . PHE A 1 98 ? 43.738 62.928 23.231 1.00 131.30 97 PHE A N 1
ATOM 537 C CA . PHE A 1 98 ? 42.366 62.710 22.796 1.00 127.45 97 PHE A CA 1
ATOM 538 C C . PHE A 1 98 ? 41.561 63.983 22.989 1.00 126.68 97 PHE A C 1
ATOM 539 O O . PHE A 1 98 ? 40.910 64.465 22.072 1.00 123.71 97 PHE A O 1
ATOM 547 N N . ASP A 1 99 ? 41.656 64.547 24.184 1.00 141.37 98 ASP A N 1
ATOM 548 C CA . ASP A 1 99 ? 40.879 65.721 24.549 1.00 155.47 98 ASP A CA 1
ATOM 549 C C . ASP A 1 99 ? 41.285 66.965 23.757 1.00 161.17 98 ASP A C 1
ATOM 550 O O . ASP A 1 99 ? 40.496 67.902 23.613 1.00 153.48 98 ASP A O 1
ATOM 555 N N . ARG A 1 100 ? 42.518 66.978 23.257 1.00 170.27 99 ARG A N 1
ATOM 556 C CA . ARG A 1 100 ? 42.987 68.076 22.418 1.00 184.69 99 ARG A CA 1
ATOM 557 C C . ARG A 1 100 ? 42.251 68.487 21.139 1.00 201.49 99 ARG A C 1
ATOM 558 O O . ARG A 1 100 ? 41.921 69.658 20.966 1.00 225.17 99 ARG A O 1
ATOM 566 N N . MET A 1 101 ? 42.010 67.533 20.241 1.00 194.12 100 MET A N 1
ATOM 567 C CA . MET A 1 101 ? 41.096 67.803 19.099 1.00 200.84 100 MET A CA 1
ATOM 568 C C . MET A 1 101 ? 39.494 67.493 19.169 1.00 172.69 100 MET A C 1
ATOM 569 O O . MET A 1 101 ? 38.609 67.830 18.382 1.00 181.96 100 MET A O 1
ATOM 574 N N . VAL A 1 102 ? 39.236 66.929 20.347 1.00 155.27 101 VAL A N 1
ATOM 575 C CA . VAL A 1 102 ? 37.861 66.712 20.785 1.00 147.15 101 VAL A CA 1
ATOM 576 C C . VAL A 1 102 ? 37.494 68.182 20.988 1.00 167.04 101 VAL A C 1
ATOM 577 O O . VAL A 1 102 ? 36.368 68.588 20.701 1.00 178.58 101 VAL A O 1
ATOM 581 N N . SER A 1 103 ? 38.454 68.982 21.450 1.00 178.48 102 SER A N 1
ATOM 582 C CA . SER A 1 103 ? 38.236 70.411 21.680 1.00 192.44 102 SER A CA 1
ATOM 583 C C . SER A 1 103 ? 37.815 71.119 20.390 1.00 194.01 102 SER A C 1
ATOM 584 O O . SER A 1 103 ? 37.098 72.123 20.425 1.00 184.36 102 SER A O 1
ATOM 587 N N . SER A 1 104 ? 38.272 70.591 19.257 1.00 198.68 103 SER A N 1
ATOM 588 C CA . SER A 1 104 ? 37.929 71.130 17.940 1.00 205.11 103 SER A CA 1
ATOM 589 C C . SER A 1 104 ? 36.433 71.062 17.631 1.00 208.56 103 SER A C 1
ATOM 590 O O . SER A 1 104 ? 35.947 71.741 16.725 1.00 210.41 103 SER A O 1
ATOM 593 N N . GLY A 1 105 ? 35.709 70.246 18.389 1.00 206.10 104 GLY A N 1
ATOM 594 C CA . GLY A 1 105 ? 34.273 70.125 18.223 1.00 199.91 104 GLY A CA 1
ATOM 595 C C . GLY A 1 105 ? 33.823 69.017 17.289 1.00 183.41 104 GLY A C 1
ATOM 596 O O . GLY A 1 105 ? 32.628 68.874 17.034 1.00 182.02 104 GLY A O 1
ATOM 597 N N . ILE A 1 106 ? 34.762 68.234 16.769 1.00 173.96 105 ILE A N 1
ATOM 598 C CA . ILE A 1 106 ? 34.376 67.084 15.967 1.00 182.35 105 ILE A CA 1
ATOM 599 C C . ILE A 1 106 ? 33.902 65.968 16.885 1.00 181.84 105 ILE A C 1
ATOM 600 O O . ILE A 1 106 ? 34.591 65.615 17.846 1.00 185.16 105 ILE A O 1
ATOM 605 N N . SER A 1 107 ? 32.716 65.431 16.605 1.00 178.62 106 SER A N 1
ATOM 606 C CA . SER A 1 107 ? 32.217 64.313 17.388 1.00 181.76 106 SER A CA 1
ATOM 607 C C . SER A 1 107 ? 33.226 63.214 17.140 1.00 181.28 106 SER A C 1
ATOM 608 O O . SER A 1 107 ? 33.532 62.906 15.990 1.00 181.45 106 SER A O 1
ATOM 611 N N . PRO A 1 108 ? 33.755 62.628 18.221 1.00 174.18 107 PRO A N 1
ATOM 612 C CA . PRO A 1 108 ? 34.913 61.743 18.112 1.00 164.84 107 PRO A CA 1
ATOM 613 C C . PRO A 1 108 ? 34.614 60.576 17.187 1.00 165.98 107 PRO A C 1
ATOM 614 O O . PRO A 1 108 ? 33.450 60.223 16.995 1.00 171.86 107 PRO A O 1
ATOM 618 N N . ASN A 1 109 ? 35.654 60.014 16.590 1.00 159.59 108 ASN A N 1
ATOM 619 C CA . ASN A 1 109 ? 35.476 58.912 15.669 1.00 141.34 108 ASN A CA 1
ATOM 620 C C . ASN A 1 109 ? 35.168 57.628 16.423 1.00 134.22 108 ASN A C 1
ATOM 621 O O . ASN A 1 109 ? 35.611 57.451 17.554 1.00 136.34 108 ASN A O 1
ATOM 626 N N . GLU A 1 110 ? 34.400 56.743 15.794 1.00 137.19 109 GLU A N 1
ATOM 627 C CA . GLU A 1 110 ? 34.071 55.446 16.377 1.00 127.92 109 GLU A CA 1
ATOM 628 C C . GLU A 1 110 ? 35.329 54.680 16.757 1.00 113.70 109 GLU A C 1
ATOM 629 O O . GLU A 1 110 ? 35.419 54.098 17.837 1.00 105.14 109 GLU A O 1
ATOM 635 N N . ALA A 1 111 ? 36.304 54.698 15.859 1.00 107.25 110 ALA A N 1
ATOM 636 C CA . ALA A 1 111 ? 37.581 54.046 16.099 1.00 102.74 110 ALA A CA 1
ATOM 637 C C . ALA A 1 111 ? 38.348 54.698 17.251 1.00 108.22 110 ALA A C 1
ATOM 638 O O . ALA A 1 111 ? 38.956 54.009 18.070 1.00 102.36 110 ALA A O 1
ATOM 640 N N . SER A 1 112 ? 38.310 56.027 17.316 1.00 120.48 111 SER A N 1
ATOM 641 C CA . SER A 1 112 ? 39.050 56.771 18.337 1.00 123.50 111 SER A CA 1
ATOM 642 C C . SER A 1 112 ? 38.482 56.525 19.732 1.00 116.81 111 SER A C 1
ATOM 643 O O . SER A 1 112 ? 39.230 56.419 20.703 1.00 124.97 111 SER A O 1
ATOM 646 N N . VAL A 1 113 ? 37.159 56.457 19.835 1.00 102.43 112 VAL A N 1
ATOM 647 C CA . VAL A 1 113 ? 36.512 56.215 21.118 1.00 102.77 112 VAL A CA 1
ATOM 648 C C . VAL A 1 113 ? 36.894 54.829 21.641 1.00 114.54 112 VAL A C 1
ATOM 649 O O . VAL A 1 113 ? 37.020 54.624 22.847 1.00 126.78 112 VAL A O 1
ATOM 653 N N . THR A 1 114 ? 37.090 53.880 20.731 1.00 110.87 113 THR A N 1
ATOM 654 C CA . THR A 1 114 ? 37.587 52.566 21.122 1.00 106.03 113 THR A CA 1
ATOM 655 C C . THR A 1 114 ? 39.005 52.684 21.663 1.00 107.37 113 THR A C 1
ATOM 656 O O . THR A 1 114 ? 39.368 52.023 22.635 1.00 105.78 113 THR A O 1
ATOM 660 N N . SER A 1 115 ? 39.796 53.541 21.026 1.00 104.49 114 SER A N 1
ATOM 661 C CA . SER A 1 115 ? 41.192 53.735 21.394 1.00 102.51 114 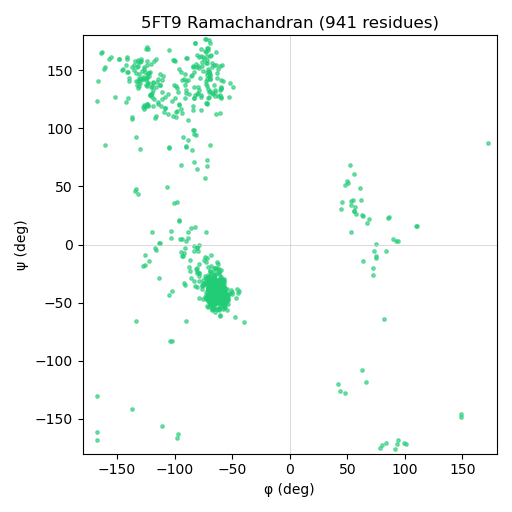SER A CA 1
ATOM 662 C C . SER A 1 115 ? 41.390 54.268 22.816 1.00 113.13 114 SER A C 1
ATOM 663 O O . SER A 1 115 ? 42.200 53.734 23.577 1.00 121.11 114 SER A O 1
ATOM 666 N N . VAL A 1 116 ? 40.656 55.319 23.170 1.00 113.16 115 VAL A N 1
ATOM 667 C CA . VAL A 1 116 ? 40.726 55.872 24.520 1.00 119.36 115 VAL A CA 1
ATOM 668 C C . VAL A 1 116 ? 40.145 54.885 25.533 1.00 130.36 115 VAL A C 1
ATOM 669 O O . VAL A 1 116 ? 40.621 54.791 26.667 1.00 137.97 115 VAL A O 1
ATOM 673 N N . ALA A 1 117 ? 39.123 54.143 25.114 1.00 127.37 116 ALA A N 1
ATOM 674 C CA . ALA A 1 117 ? 38.523 53.118 25.961 1.00 111.23 116 ALA A CA 1
ATOM 675 C C . ALA A 1 117 ? 39.545 52.040 26.308 1.00 93.59 116 ALA A C 1
ATOM 676 O O . ALA A 1 117 ? 39.639 51.618 27.460 1.00 90.26 116 ALA A O 1
ATOM 678 N N . ARG A 1 118 ? 40.312 51.605 25.311 1.00 90.37 117 ARG A N 1
ATOM 679 C CA . ARG A 1 118 ? 41.370 50.626 25.541 1.00 101.19 117 ARG A CA 1
ATOM 680 C C . ARG A 1 118 ? 42.421 51.175 26.496 1.00 106.83 117 ARG A C 1
ATOM 681 O O . ARG A 1 118 ? 42.848 50.477 27.411 1.00 112.46 117 ARG A O 1
ATOM 689 N N . LEU A 1 119 ? 42.846 52.416 26.266 1.00 109.73 118 LEU A N 1
ATOM 690 C CA . LEU A 1 119 ? 43.849 53.062 27.114 1.00 111.95 118 LEU A CA 1
ATOM 691 C C . LEU A 1 119 ? 43.395 53.153 28.566 1.00 105.93 118 LEU A C 1
ATOM 692 O O . LEU A 1 119 ? 44.165 52.880 29.490 1.00 79.57 118 LEU A O 1
ATOM 697 N N . ALA A 1 120 ? 42.133 53.523 28.751 1.00 109.83 119 ALA A N 1
ATOM 698 C CA . ALA A 1 120 ? 41.541 53.610 30.075 1.00 106.55 119 ALA A CA 1
ATOM 699 C C . ALA A 1 120 ? 41.506 52.235 30.726 1.00 111.94 119 ALA A C 1
ATOM 700 O O . ALA A 1 120 ? 42.030 52.036 31.822 1.00 105.32 119 ALA A O 1
ATOM 702 N N . ALA A 1 121 ? 40.884 51.289 30.034 1.00 114.82 120 ALA A N 1
ATOM 703 C CA . ALA A 1 121 ? 40.713 49.940 30.549 1.00 105.93 120 ALA A CA 1
ATOM 704 C C . ALA A 1 121 ? 42.046 49.252 30.827 1.00 104.26 120 ALA A C 1
ATOM 705 O O . ALA A 1 121 ? 42.155 48.449 31.756 1.00 102.78 120 ALA A O 1
ATOM 707 N N . ALA A 1 122 ? 43.059 49.584 30.031 1.00 105.85 121 ALA A N 1
ATOM 708 C CA . ALA A 1 122 ? 44.361 48.930 30.124 1.00 112.79 121 ALA A CA 1
ATOM 709 C C . ALA A 1 122 ? 44.974 49.078 31.506 1.00 122.24 121 ALA A C 1
ATOM 710 O O . ALA A 1 122 ? 45.586 48.149 32.028 1.00 129.23 121 ALA A O 1
ATOM 712 N N . LYS A 1 123 ? 44.807 50.253 32.096 1.00 126.04 122 LYS A N 1
ATOM 713 C CA . LYS A 1 123 ? 45.329 50.498 33.431 1.00 133.18 122 LYS A CA 1
ATOM 714 C C . LYS A 1 123 ? 44.315 51.097 34.393 1.00 121.72 122 LYS A C 1
ATOM 715 O O . LYS A 1 123 ? 44.251 52.312 34.576 1.00 114.86 122 LYS A O 1
ATOM 721 N N . GLY A 1 124 ? 43.495 50.222 34.966 1.00 121.21 123 GLY A N 1
ATOM 722 C CA . GLY A 1 124 ? 42.580 50.592 36.028 1.00 133.48 123 GLY A CA 1
ATOM 723 C C . GLY A 1 124 ? 41.262 51.226 35.660 1.00 130.18 123 GLY A C 1
ATOM 724 O O . GLY A 1 124 ? 40.198 50.669 35.928 1.00 99.55 123 GLY A O 1
ATOM 725 N N . ASN A 1 125 ? 41.328 52.406 35.060 1.00 152.98 124 ASN A N 1
ATOM 726 C CA . ASN A 1 125 ? 40.129 53.202 34.841 1.00 168.88 124 ASN A CA 1
ATOM 727 C C . ASN A 1 125 ? 39.227 52.612 33.767 1.00 169.55 124 ASN A C 1
ATOM 728 O O . ASN A 1 125 ? 39.126 53.151 32.673 1.00 171.30 124 ASN A O 1
ATOM 733 N N . GLY A 1 126 ? 38.563 51.508 34.089 1.00 163.18 125 GLY A N 1
ATOM 734 C CA . GLY A 1 126 ? 37.558 50.961 33.200 1.00 158.42 125 GLY A CA 1
ATOM 735 C C . GLY A 1 126 ? 36.357 51.862 33.004 1.00 152.94 125 GLY A C 1
ATOM 736 O O . GLY A 1 126 ? 35.789 51.931 31.916 1.00 176.61 125 GLY A O 1
ATOM 737 N N . ASP A 1 127 ? 35.979 52.557 34.070 1.00 139.62 126 ASP A N 1
ATOM 738 C CA . ASP A 1 127 ? 34.785 53.395 34.066 1.00 136.81 126 ASP A CA 1
ATOM 739 C C . ASP A 1 127 ? 34.780 54.591 33.097 1.00 156.97 126 ASP A C 1
ATOM 740 O O . ASP A 1 127 ? 33.732 55.071 32.661 1.00 166.68 126 ASP A O 1
ATOM 745 N N . TYR A 1 128 ? 35.981 55.038 32.748 1.00 153.85 127 TYR A N 1
ATOM 746 C CA . TYR A 1 128 ? 36.145 56.112 31.777 1.00 151.22 127 TYR A CA 1
ATOM 747 C C . TYR A 1 128 ? 35.797 55.465 30.444 1.00 150.51 127 TYR A C 1
ATOM 748 O O . TYR A 1 128 ? 35.065 56.035 29.634 1.00 156.50 127 TYR A O 1
ATOM 757 N N . ALA A 1 129 ? 36.303 54.251 30.247 1.00 139.75 128 ALA A N 1
ATOM 758 C CA . ALA A 1 129 ? 36.087 53.509 29.013 1.00 123.69 128 ALA A CA 1
ATOM 759 C C . ALA A 1 129 ? 34.592 53.347 28.780 1.00 121.05 128 ALA A C 1
ATOM 760 O O . ALA A 1 129 ? 34.119 53.486 27.653 1.00 130.97 128 ALA A O 1
ATOM 762 N N . PHE A 1 130 ? 33.854 53.034 29.840 1.00 109.09 129 PHE A N 1
ATOM 763 C CA . PHE A 1 130 ? 32.404 52.917 29.742 1.00 112.18 129 PHE A CA 1
ATOM 764 C C . PHE A 1 130 ? 31.758 54.265 29.446 1.00 120.93 129 PHE A C 1
ATOM 765 O O . PHE A 1 130 ? 30.954 54.384 28.525 1.00 130.79 129 PHE A O 1
ATOM 773 N N . LYS A 1 131 ? 32.137 55.285 30.209 1.00 125.13 130 LYS A N 1
ATOM 774 C CA . LYS A 1 131 ? 31.436 56.566 30.151 1.00 138.29 130 LYS A CA 1
ATOM 775 C C . LYS A 1 131 ? 31.571 57.258 28.796 1.00 141.66 130 LYS A C 1
ATOM 776 O O . LYS A 1 131 ? 30.605 57.826 28.290 1.00 139.65 130 LYS A O 1
ATOM 782 N N . VAL A 1 132 ? 32.755 57.187 28.197 1.00 135.08 131 VAL A N 1
ATOM 783 C CA . VAL A 1 132 ? 32.982 57.823 26.905 1.00 132.08 131 VAL A CA 1
ATOM 784 C C . VAL A 1 132 ? 32.153 57.162 25.793 1.00 130.38 131 VAL A C 1
ATOM 785 O O . VAL A 1 132 ? 31.667 57.846 24.889 1.00 144.69 131 VAL A O 1
ATOM 789 N N . VAL A 1 133 ? 31.983 55.843 25.865 1.00 114.50 132 VAL A N 1
ATOM 790 C CA . VAL A 1 133 ? 31.189 55.103 24.881 1.00 114.12 132 VAL A CA 1
ATOM 791 C C . VAL A 1 133 ? 29.694 55.420 24.999 1.00 109.75 132 VAL A C 1
ATOM 792 O O . VAL A 1 133 ? 28.997 55.561 23.991 1.00 100.32 132 VAL A O 1
ATOM 796 N N . LYS A 1 134 ? 29.200 55.519 26.231 1.00 112.92 133 LYS A N 1
ATOM 797 C CA . LYS A 1 134 ? 27.797 55.871 26.461 1.00 123.51 133 LYS A CA 1
ATOM 798 C C . LYS A 1 134 ? 27.464 57.259 25.912 1.00 142.17 133 LYS A C 1
ATOM 799 O O . LYS A 1 134 ? 26.430 57.458 25.281 1.00 145.82 133 LYS A O 1
ATOM 805 N N . GLU A 1 135 ? 28.346 58.215 26.175 1.00 158.81 134 GLU A N 1
ATOM 806 C CA . GLU A 1 135 ? 28.233 59.570 25.652 1.00 158.59 134 GLU A CA 1
ATOM 807 C C . GLU A 1 135 ? 28.312 59.552 24.116 1.00 144.39 134 GLU A C 1
ATOM 808 O O . GLU A 1 135 ? 27.684 60.355 23.416 1.00 132.77 134 GLU A O 1
ATOM 814 N N . PHE A 1 136 ? 29.084 58.601 23.605 1.00 147.86 135 PHE A N 1
ATOM 815 C CA . PHE A 1 136 ? 29.250 58.424 22.170 1.00 150.08 135 PHE A CA 1
ATOM 816 C C . PHE A 1 136 ? 28.017 57.894 21.457 1.00 156.52 135 PHE A C 1
ATOM 817 O O . PHE A 1 136 ? 27.612 58.432 20.429 1.00 165.11 135 PHE A O 1
ATOM 825 N N . VAL A 1 137 ? 27.430 56.832 21.998 1.00 157.69 136 VAL A N 1
ATOM 826 C CA . VAL A 1 137 ? 26.262 56.211 21.384 1.00 164.33 136 VAL A CA 1
ATOM 827 C C . VAL A 1 137 ? 25.077 57.178 21.433 1.00 168.47 136 VAL A C 1
ATOM 828 O O . VAL A 1 137 ? 24.124 57.052 20.662 1.00 166.44 136 VAL A O 1
ATOM 832 N N . SER A 1 138 ? 25.156 58.152 22.336 1.00 166.87 137 SER A N 1
ATOM 833 C CA . SER A 1 138 ? 24.131 59.179 22.472 1.00 173.50 137 SER A CA 1
ATOM 834 C C . SER A 1 138 ? 24.010 60.022 21.205 1.00 179.94 137 SER A C 1
ATOM 835 O O . SER A 1 138 ? 22.908 60.405 20.816 1.00 189.21 137 SER A O 1
ATOM 838 N N . VAL A 1 139 ? 25.144 60.316 20.573 1.00 188.25 138 VAL A N 1
ATOM 839 C CA . VAL A 1 139 ? 25.160 61.140 19.366 1.00 202.68 138 VAL A CA 1
ATOM 840 C C . VAL A 1 139 ? 24.348 60.500 18.240 1.00 217.09 138 VAL A C 1
ATOM 841 O O . VAL A 1 139 ? 23.370 61.077 17.763 1.00 242.20 138 VAL A O 1
ATOM 845 N N . GLY A 1 140 ? 24.759 59.308 17.817 1.00 210.03 139 GLY A N 1
ATOM 846 C CA . GLY A 1 140 ? 23.974 58.520 16.885 1.00 199.49 139 GLY A CA 1
ATOM 847 C C . GLY A 1 140 ? 23.977 58.972 15.436 1.00 196.00 139 GLY A C 1
ATOM 848 O O . GLY A 1 140 ? 23.493 58.249 14.563 1.00 183.81 139 GLY A O 1
ATOM 849 N N . GLY A 1 141 ? 24.521 60.155 15.168 1.00 200.93 140 GLY A N 1
ATOM 850 C CA . GLY A 1 141 ? 24.538 60.672 13.812 1.00 201.48 140 GLY A CA 1
ATOM 851 C C . GLY A 1 141 ? 25.438 59.828 12.936 1.00 194.32 140 GLY A C 1
ATOM 852 O O . GLY A 1 141 ? 25.015 59.319 11.900 1.00 197.47 140 GLY A O 1
ATOM 853 N N . VAL A 1 142 ? 26.686 59.670 13.359 1.00 186.91 141 VAL A N 1
ATOM 854 C CA . VAL A 1 142 ? 27.597 58.739 12.706 1.00 180.31 141 VAL A CA 1
ATOM 855 C C . VAL A 1 142 ? 28.300 57.959 13.812 1.00 168.00 141 VAL A C 1
ATOM 856 O O . VAL A 1 142 ? 29.520 57.794 13.805 1.00 160.27 141 VAL A O 1
ATOM 860 N N . SER A 1 143 ? 27.513 57.495 14.776 1.00 167.33 142 SER A N 1
ATOM 861 C CA . SER A 1 143 ? 28.046 56.760 15.913 1.00 177.44 142 SER A CA 1
ATOM 862 C C . SER A 1 143 ? 28.637 55.432 15.455 1.00 181.23 142 SER A C 1
ATOM 863 O O . SER A 1 143 ? 29.805 55.136 15.723 1.00 171.79 142 SER A O 1
ATOM 866 N N . ILE A 1 144 ? 27.820 54.654 14.749 1.00 193.24 143 ILE A N 1
ATOM 867 C CA . ILE A 1 144 ? 28.204 53.334 14.257 1.00 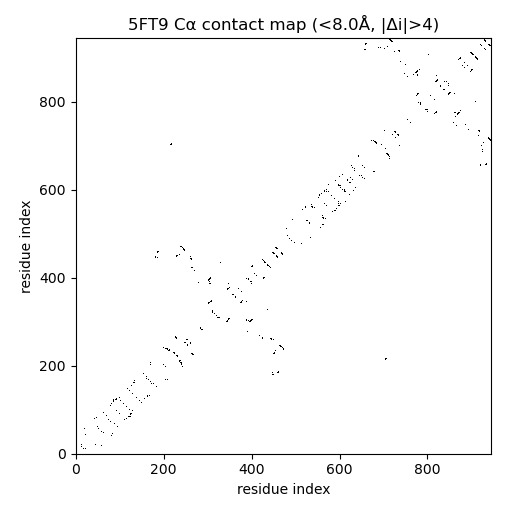187.00 143 ILE A CA 1
ATOM 868 C C . ILE A 1 144 ? 28.794 52.491 15.396 1.00 176.25 143 ILE A C 1
ATOM 869 O O . ILE A 1 144 ? 29.914 51.990 15.285 1.00 176.50 143 ILE A O 1
ATOM 874 N N . PRO A 1 145 ? 28.057 52.365 16.514 1.00 166.09 144 PRO A N 1
ATOM 875 C CA . PRO A 1 145 ? 28.647 51.752 17.707 1.00 147.93 144 PRO A CA 1
ATOM 876 C C . PRO A 1 145 ? 29.033 50.289 17.510 1.00 132.20 144 PRO A C 1
ATOM 877 O O . PRO A 1 145 ? 28.164 49.435 17.345 1.00 134.72 144 PRO A O 1
ATOM 881 N N . ARG A 1 146 ? 30.330 50.005 17.526 1.00 124.83 145 ARG A N 1
ATOM 882 C CA . ARG A 1 146 ? 30.801 48.645 17.304 1.00 121.33 145 ARG A CA 1
ATOM 883 C C . ARG A 1 146 ? 31.033 47.976 18.656 1.00 124.23 145 ARG A C 1
ATOM 884 O O . ARG A 1 146 ? 31.308 48.647 19.649 1.00 119.24 145 ARG A O 1
ATOM 892 N N . LEU A 1 147 ? 30.878 46.658 18.701 1.00 131.09 146 LEU A N 1
ATOM 893 C CA . LEU A 1 147 ? 31.138 45.890 19.914 1.00 124.74 146 LEU A CA 1
ATOM 894 C C . LEU A 1 147 ? 32.539 46.118 20.481 1.00 118.82 146 LEU A C 1
ATOM 895 O O . LEU A 1 147 ? 32.716 46.183 21.695 1.00 121.19 146 LEU A O 1
ATOM 900 N N . ARG A 1 148 ? 33.529 46.247 19.603 1.00 118.50 147 ARG A N 1
ATOM 901 C CA . ARG A 1 148 ? 34.913 46.435 20.032 1.00 114.30 147 ARG A CA 1
ATOM 902 C C . ARG A 1 148 ? 35.096 47.709 20.862 1.00 114.28 147 ARG A C 1
ATOM 903 O O . ARG A 1 148 ? 36.028 47.794 21.657 1.00 105.75 147 ARG A O 1
ATOM 911 N N . THR A 1 149 ? 34.245 48.711 20.641 1.00 117.36 148 THR A N 1
ATOM 912 C CA . THR A 1 149 ? 34.242 49.917 21.472 1.00 122.51 148 THR A CA 1
ATOM 913 C C . THR A 1 149 ? 33.765 49.590 22.887 1.00 125.53 148 THR A C 1
ATOM 914 O O . THR A 1 149 ? 34.386 49.985 23.872 1.00 134.52 148 THR A O 1
ATOM 918 N N . TYR A 1 150 ? 32.629 48.900 22.968 1.00 111.42 149 TYR A N 1
ATOM 919 C CA . TYR A 1 150 ? 32.058 48.426 24.229 1.00 99.89 149 TYR A CA 1
ATOM 920 C C . TYR A 1 150 ? 32.976 47.455 24.973 1.00 106.33 149 TYR A C 1
ATOM 921 O O . TYR A 1 150 ? 32.873 47.295 26.190 1.00 98.93 149 TYR A O 1
ATOM 930 N N . ALA A 1 151 ? 33.856 46.792 24.228 1.00 119.16 150 ALA A N 1
ATOM 931 C CA . ALA A 1 151 ? 34.643 45.674 24.752 1.00 114.76 150 ALA A CA 1
ATOM 932 C C . ALA A 1 151 ? 35.575 46.026 25.919 1.00 112.49 150 ALA A C 1
ATOM 933 O O . ALA A 1 151 ? 35.480 45.391 26.968 1.00 114.23 150 ALA A O 1
ATOM 935 N N . PRO A 1 152 ? 36.468 47.030 25.760 1.00 114.11 151 PRO A N 1
ATOM 936 C CA . PRO A 1 152 ? 37.423 47.268 26.850 1.00 103.44 151 PRO A CA 1
ATOM 937 C C . PRO A 1 152 ? 36.732 47.686 28.138 1.00 99.86 151 PRO A C 1
ATOM 938 O O . PRO A 1 152 ? 37.222 47.380 29.223 1.00 116.60 151 PRO A O 1
ATOM 942 N N . ALA A 1 153 ? 35.600 48.368 28.009 1.00 88.18 152 ALA A N 1
ATOM 943 C CA . ALA A 1 153 ? 34.826 48.783 29.172 1.00 105.15 152 ALA A CA 1
ATOM 944 C C . ALA A 1 153 ? 34.383 47.572 29.986 1.00 113.61 152 ALA A C 1
ATOM 945 O O . ALA A 1 153 ? 34.562 47.531 31.204 1.00 112.61 152 ALA A O 1
ATOM 947 N N . LEU A 1 154 ? 33.814 46.583 29.307 1.00 115.97 153 LEU A N 1
ATOM 948 C CA . LEU A 1 154 ? 33.361 45.371 29.976 1.00 111.27 153 LEU A CA 1
ATOM 949 C C . LEU A 1 154 ? 34.507 44.522 30.531 1.00 109.35 153 LEU A C 1
ATOM 950 O O . LEU A 1 154 ? 34.432 44.057 31.666 1.00 116.94 153 LEU A O 1
ATOM 955 N N . LEU A 1 155 ? 35.566 44.328 29.749 1.00 98.44 154 LEU A N 1
ATOM 956 C CA . LEU A 1 155 ? 36.676 43.473 30.177 1.00 98.21 154 LEU A CA 1
ATOM 957 C C . LEU A 1 155 ? 37.355 43.986 31.440 1.00 107.73 154 LEU A C 1
ATOM 958 O O . LEU A 1 155 ? 37.690 43.209 32.336 1.00 114.51 154 LEU A O 1
ATOM 963 N N . CYS A 1 156 ? 37.562 45.294 31.504 1.00 102.75 155 CYS A N 1
ATOM 964 C CA . CYS A 1 156 ? 38.191 45.897 32.663 1.00 103.46 155 CYS A CA 1
ATOM 965 C C . CYS A 1 156 ? 37.289 45.742 33.887 1.00 100.84 155 CYS A C 1
ATOM 966 O O . CYS A 1 156 ? 37.764 45.401 34.966 1.00 100.07 155 CYS A O 1
ATOM 969 N N . PHE A 1 157 ? 35.993 45.995 33.719 1.00 101.25 156 PHE A N 1
ATOM 970 C CA . PHE A 1 157 ? 35.024 45.798 34.800 1.00 117.81 156 PHE A CA 1
ATOM 971 C C . PHE A 1 157 ? 34.953 44.345 35.260 1.00 109.47 156 PHE A C 1
ATOM 972 O O . PHE A 1 157 ? 34.676 44.057 36.424 1.00 105.33 156 PHE A O 1
ATOM 980 N N . CYS A 1 158 ? 35.189 43.434 34.326 1.00 105.21 157 CYS A N 1
ATOM 981 C CA . CYS A 1 158 ? 35.192 42.011 34.621 1.00 107.63 157 CYS A CA 1
ATOM 982 C C . CYS A 1 158 ? 36.415 41.599 35.439 1.00 105.03 157 CYS A C 1
ATOM 983 O O . CYS A 1 158 ? 36.315 40.823 36.394 1.00 88.87 157 CYS A O 1
ATOM 986 N N . GLU A 1 159 ? 37.577 42.099 35.034 1.00 114.96 158 GLU A N 1
ATOM 987 C CA . GLU A 1 159 ? 38.823 41.794 35.720 1.00 121.25 158 GLU A CA 1
ATOM 988 C C . GLU A 1 159 ? 38.829 42.352 37.152 1.00 139.22 158 GLU A C 1
ATOM 989 O O . GLU A 1 159 ? 39.407 41.751 38.059 1.00 153.48 158 GLU A O 1
ATOM 995 N N . LYS A 1 160 ? 38.190 43.504 37.344 1.00 132.13 159 LYS A N 1
ATOM 996 C CA . LYS A 1 160 ? 38.084 44.144 38.659 1.00 110.10 159 LYS A CA 1
ATOM 997 C C . LYS A 1 160 ? 36.933 43.575 39.495 1.00 99.45 159 LYS A C 1
ATOM 998 O O . LYS A 1 160 ? 36.700 44.017 40.622 1.00 118.36 159 LYS A O 1
ATOM 1004 N N . LEU A 1 161 ? 36.203 42.624 38.915 1.00 87.88 160 LEU A N 1
ATOM 1005 C CA . LEU A 1 161 ? 35.123 41.898 39.591 1.00 85.73 160 LEU A CA 1
ATOM 1006 C C . LEU A 1 161 ? 33.902 42.764 39.901 1.00 86.52 160 LEU A C 1
ATOM 1007 O O . LEU A 1 161 ? 33.113 42.434 40.787 1.00 88.83 160 LEU A O 1
ATOM 1012 N N . GLU A 1 162 ? 33.740 43.862 39.171 1.00 93.33 161 GLU A N 1
ATOM 1013 C CA . GLU A 1 162 ? 32.528 44.667 39.300 1.00 111.87 161 GLU A CA 1
ATOM 1014 C C . GLU A 1 162 ? 31.422 44.026 38.470 1.00 123.89 161 GLU A C 1
ATOM 1015 O O . GLU A 1 162 ? 31.307 44.282 37.271 1.00 127.18 161 GLU A O 1
ATOM 1021 N N . ALA A 1 163 ? 30.607 43.195 39.116 1.00 132.74 162 ALA A N 1
ATOM 1022 C CA . ALA A 1 163 ? 29.634 42.363 38.411 1.00 130.18 162 ALA A CA 1
ATOM 1023 C C . ALA A 1 163 ? 28.478 43.164 37.821 1.00 123.30 162 ALA A C 1
ATOM 1024 O O . ALA A 1 163 ? 28.190 43.060 36.632 1.00 101.32 162 ALA A O 1
ATOM 1026 N N . GLU A 1 164 ? 27.821 43.958 38.661 1.00 124.72 163 GLU A N 1
ATOM 1027 C CA . GLU A 1 164 ? 26.660 44.751 38.255 1.00 135.36 163 GLU A CA 1
ATOM 1028 C C . GLU A 1 164 ? 27.026 45.776 37.189 1.00 129.05 163 GLU A C 1
ATOM 1029 O O . GLU A 1 164 ? 26.189 46.164 36.374 1.00 120.02 163 GLU A O 1
ATOM 1035 N N . LYS A 1 165 ? 28.266 46.251 37.239 1.00 142.84 164 LYS A N 1
ATOM 1036 C CA . LYS A 1 165 ? 28.782 47.165 36.228 1.00 145.71 164 LYS A CA 1
ATOM 1037 C C . LYS A 1 165 ? 28.852 46.472 34.866 1.00 142.57 164 LYS A C 1
ATOM 1038 O O . LYS A 1 165 ? 28.456 47.035 33.846 1.00 150.90 164 LYS A O 1
ATOM 1044 N N . GLY A 1 166 ? 29.370 45.246 34.874 1.00 126.55 165 GLY A N 1
ATOM 1045 C CA . GLY A 1 166 ? 29.480 44.424 33.682 1.00 114.98 165 GLY A CA 1
ATOM 1046 C C . GLY A 1 166 ? 28.130 44.056 33.085 1.00 105.39 165 GLY A C 1
ATOM 1047 O O . GLY A 1 166 ? 27.972 43.983 31.868 1.00 109.23 165 GLY A O 1
ATOM 1048 N N . TYR A 1 167 ? 27.163 43.783 33.950 1.00 97.41 166 TYR A N 1
ATOM 1049 C CA . TYR A 1 167 ? 25.827 43.436 33.510 1.00 106.88 166 TYR A CA 1
ATOM 1050 C C . TYR A 1 167 ? 25.193 44.656 32.846 1.00 117.61 166 TYR A C 1
ATOM 1051 O O . TYR A 1 167 ? 24.471 44.537 31.855 1.00 120.69 166 TYR A O 1
ATOM 1060 N N . GLU A 1 168 ? 25.473 45.830 33.407 1.00 127.63 167 GLU A N 1
ATOM 1061 C CA . GLU A 1 168 ? 24.952 47.101 32.902 1.00 126.44 167 GLU A CA 1
ATOM 1062 C C . GLU A 1 168 ? 25.474 47.450 31.508 1.00 132.64 167 GLU A C 1
ATOM 1063 O O . GLU A 1 168 ? 24.709 47.925 30.669 1.00 148.30 167 GLU A O 1
ATOM 1069 N N . VAL A 1 169 ? 26.769 47.254 31.262 1.00 119.86 168 VAL A N 1
ATOM 1070 C CA . VAL A 1 169 ? 27.304 47.519 29.928 1.00 123.08 168 VAL A CA 1
ATOM 1071 C C . VAL A 1 169 ? 26.707 46.528 28.924 1.00 124.35 168 VAL A C 1
ATOM 1072 O O . VAL A 1 169 ? 26.359 46.917 27.815 1.00 129.05 168 VAL A O 1
ATOM 1076 N N . GLU A 1 170 ? 26.545 45.269 29.332 1.00 122.72 169 GLU A N 1
ATOM 1077 C CA . GLU A 1 170 ? 25.945 44.241 28.475 1.00 127.95 169 GLU A CA 1
ATOM 1078 C C . GLU A 1 170 ? 24.538 44.665 28.057 1.00 129.08 169 GLU A C 1
ATOM 1079 O O . GLU A 1 170 ? 24.153 44.527 26.894 1.00 129.16 169 GLU A O 1
ATOM 1085 N N . GLU A 1 171 ? 23.779 45.175 29.024 1.00 131.91 170 GLU A N 1
ATOM 1086 C CA . GLU A 1 171 ? 22.418 45.652 28.796 1.00 154.71 170 GLU A CA 1
ATOM 1087 C C . GLU A 1 171 ? 22.402 46.750 27.727 1.00 165.70 170 GLU A C 1
ATOM 1088 O O . GLU A 1 171 ? 21.503 46.795 26.886 1.00 190.19 170 GLU A O 1
ATOM 1094 N N . HIS A 1 172 ? 23.382 47.648 27.779 1.00 149.75 171 HIS A N 1
ATOM 1095 C CA . HIS A 1 172 ? 23.513 48.694 26.766 1.00 136.93 171 HIS A CA 1
ATOM 1096 C C . HIS A 1 172 ? 23.973 48.113 25.431 1.00 123.85 171 HIS A C 1
ATOM 1097 O O . HIS A 1 172 ? 23.539 48.550 24.367 1.00 137.88 171 HIS A O 1
ATOM 1104 N N . MET A 1 173 ? 24.858 47.125 25.505 1.00 118.32 172 MET A N 1
ATOM 1105 C CA . MET A 1 173 ? 25.354 46.427 24.325 1.00 112.10 172 MET A CA 1
ATOM 1106 C C . MET A 1 173 ? 24.242 45.755 23.534 1.00 141.67 172 MET A C 1
ATOM 1107 O O . MET A 1 173 ? 24.234 45.800 22.309 1.00 141.98 172 MET A O 1
ATOM 1112 N N . GLU A 1 174 ? 23.339 45.081 24.234 1.00 167.61 173 GLU A N 1
ATOM 1113 C CA . GLU A 1 174 ? 22.205 44.427 23.593 1.00 169.65 173 GLU A CA 1
ATOM 1114 C C . GLU A 1 174 ? 21.259 45.468 22.984 1.00 156.46 173 GLU A C 1
ATOM 1115 O O . GLU A 1 174 ? 20.722 45.278 21.894 1.00 160.29 173 GLU A O 1
ATOM 1121 N N . ALA A 1 175 ? 21.097 46.580 23.693 1.00 137.63 174 ALA A N 1
ATOM 1122 C CA . ALA A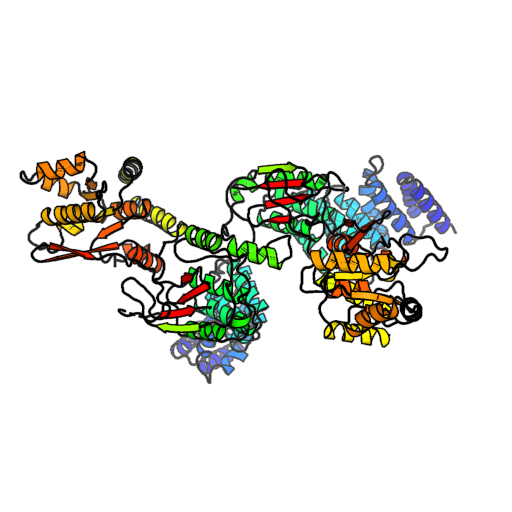 1 175 ? 20.190 47.660 23.311 1.00 145.69 174 ALA A CA 1
ATOM 1123 C C . ALA A 1 175 ? 20.529 48.419 22.027 1.00 159.62 174 ALA A C 1
ATOM 1124 O O . ALA A 1 175 ? 19.632 48.759 21.256 1.00 162.38 174 ALA A O 1
ATOM 1126 N N . ALA A 1 176 ? 21.811 48.689 21.799 1.00 166.57 175 ALA A N 1
ATOM 1127 C CA . ALA A 1 176 ? 22.231 49.511 20.654 1.00 168.74 175 ALA A CA 1
ATOM 1128 C C . ALA A 1 176 ? 21.981 48.941 19.234 1.00 166.59 175 ALA A C 1
ATOM 1129 O O . ALA A 1 176 ? 21.397 49.652 18.415 1.00 176.37 175 ALA A O 1
ATOM 1131 N N . GLY A 1 177 ? 22.387 47.709 18.909 1.00 140.66 176 GLY A N 1
ATOM 1132 C CA . GLY A 1 177 ? 23.055 46.790 19.806 1.00 133.24 176 GLY A CA 1
ATOM 1133 C C . GLY A 1 177 ? 23.680 45.581 19.142 1.00 134.73 176 GLY A C 1
ATOM 1134 O O . GLY A 1 177 ? 23.011 44.833 18.435 1.00 133.27 176 GLY A O 1
ATOM 1135 N N . ILE A 1 178 ? 24.977 45.401 19.358 1.00 135.61 177 ILE A N 1
ATOM 1136 C CA . ILE A 1 178 ? 25.694 44.254 18.812 1.00 148.82 177 ILE A CA 1
ATOM 1137 C C . ILE A 1 178 ? 25.648 43.132 19.840 1.00 140.86 177 ILE A C 1
ATOM 1138 O O . ILE A 1 178 ? 25.833 43.365 21.036 1.00 129.71 177 ILE A O 1
ATOM 1143 N N . ALA A 1 179 ? 25.400 41.913 19.373 1.00 146.67 178 ALA A N 1
ATOM 1144 C CA . ALA A 1 179 ? 25.413 40.759 20.258 1.00 142.00 178 ALA A CA 1
ATOM 1145 C C . ALA A 1 179 ? 26.847 40.332 20.523 1.00 123.83 178 ALA A C 1
ATOM 1146 O O . ALA A 1 179 ? 27.757 40.651 19.757 1.00 118.23 178 ALA A O 1
ATOM 1148 N N . LEU A 1 180 ? 27.025 39.565 21.592 1.00 114.76 179 LEU A N 1
ATOM 1149 C CA . LEU A 1 180 ? 28.342 39.302 22.152 1.00 98.43 179 LEU A CA 1
ATOM 1150 C C . LEU A 1 180 ? 29.101 38.184 21.456 1.00 97.88 179 LEU A C 1
ATOM 1151 O O . LEU A 1 180 ? 28.542 37.137 21.139 1.00 120.24 179 LEU A O 1
ATOM 1156 N N . GLU A 1 181 ? 30.381 38.429 21.203 1.00 96.87 180 GLU A N 1
ATOM 1157 C CA . GLU A 1 181 ? 31.270 37.387 20.716 1.00 111.71 180 GLU A CA 1
ATOM 1158 C C . GLU A 1 181 ? 31.736 36.580 21.928 1.00 101.65 180 GLU A C 1
ATOM 1159 O O . GLU A 1 181 ? 31.415 36.934 23.058 1.00 94.66 180 GLU A O 1
ATOM 1165 N N . GLU A 1 182 ? 32.459 35.488 21.698 1.00 108.18 181 GLU A N 1
ATOM 1166 C CA . GLU A 1 182 ? 32.808 34.544 22.768 1.00 109.05 181 GLU A CA 1
ATOM 1167 C C . GLU A 1 182 ? 33.580 35.180 23.922 1.00 105.77 181 GLU A C 1
ATOM 1168 O O . GLU A 1 182 ? 33.237 34.979 25.086 1.00 116.16 181 GLU A O 1
ATOM 1174 N N . ALA A 1 183 ? 34.629 35.926 23.590 1.00 101.24 182 ALA A N 1
ATOM 1175 C CA . ALA A 1 183 ? 35.491 36.565 24.585 1.00 98.51 182 ALA A CA 1
ATOM 1176 C C . ALA A 1 183 ? 34.719 37.357 25.637 1.00 81.00 182 ALA A C 1
ATOM 1177 O O . ALA A 1 183 ? 35.044 37.312 26.823 1.00 73.10 182 ALA A O 1
ATOM 1179 N N . GLU A 1 184 ? 33.709 38.096 25.194 1.00 80.39 183 GLU A N 1
ATOM 1180 C CA . GLU A 1 184 ? 32.916 38.918 26.100 1.00 91.00 183 GLU A CA 1
ATOM 1181 C C . GLU A 1 184 ? 32.044 38.058 27.010 1.00 100.36 183 GLU A C 1
ATOM 1182 O O . GLU A 1 184 ? 31.918 38.344 28.199 1.00 111.64 183 GLU A O 1
ATOM 1188 N N . ILE A 1 185 ? 31.439 37.009 26.461 1.00 94.96 184 ILE A N 1
ATOM 1189 C CA . ILE A 1 185 ? 30.596 36.138 27.278 1.00 100.98 184 ILE A CA 1
ATOM 1190 C C . ILE A 1 185 ? 31.398 35.358 28.314 1.00 107.12 184 ILE A C 1
ATOM 1191 O O . ILE A 1 185 ? 30.985 35.239 29.465 1.00 119.86 184 ILE A O 1
ATOM 1196 N N . SER A 1 186 ? 32.555 34.847 27.906 1.00 100.94 185 SER A N 1
ATOM 1197 C CA . SER A 1 186 ? 33.405 34.064 28.799 1.00 97.86 185 SER A CA 1
ATOM 1198 C C . SER A 1 186 ? 33.893 34.917 29.970 1.00 102.86 185 SER A C 1
ATOM 1199 O O . SER A 1 186 ? 33.933 34.453 31.111 1.00 104.94 185 SER A O 1
ATOM 1202 N N . ALA A 1 187 ? 34.253 36.166 29.682 1.00 95.55 186 ALA A N 1
ATOM 1203 C CA . ALA A 1 187 ? 34.676 37.107 30.712 1.00 81.94 186 ALA A CA 1
ATOM 1204 C C . ALA A 1 187 ? 33.527 37.390 31.678 1.00 92.62 186 ALA A C 1
ATOM 1205 O O . ALA A 1 187 ? 33.727 37.502 32.888 1.00 113.90 186 ALA A O 1
ATOM 1207 N N . LEU A 1 188 ? 32.328 37.521 31.120 1.00 83.15 187 LEU A N 1
ATOM 1208 C CA . LEU A 1 188 ? 31.104 37.701 31.893 1.00 86.70 187 LEU A CA 1
ATOM 1209 C C . LEU A 1 188 ? 30.782 36.472 32.729 1.00 90.12 187 LEU A C 1
ATOM 1210 O O . LEU A 1 188 ? 30.254 36.582 33.836 1.00 103.45 187 LEU A O 1
ATOM 1215 N N . LEU A 1 189 ? 31.066 35.299 32.175 1.00 89.79 188 LEU A N 1
ATOM 1216 C CA . LEU A 1 189 ? 30.876 34.049 32.899 1.00 102.72 188 LEU A CA 1
ATOM 1217 C C . LEU A 1 189 ? 31.819 33.962 34.093 1.00 115.67 188 LEU A C 1
ATOM 1218 O O . LEU A 1 189 ? 31.411 33.571 35.186 1.00 124.38 188 LEU A O 1
ATOM 1223 N N . LYS A 1 190 ? 33.072 34.355 33.876 1.00 113.54 189 LYS A N 1
ATOM 1224 C CA . LYS A 1 190 ? 34.110 34.307 34.909 1.00 103.48 189 LYS A CA 1
ATOM 1225 C C . LYS A 1 190 ? 33.709 35.072 36.168 1.00 103.45 189 LYS A C 1
ATOM 1226 O O . LYS A 1 190 ? 33.860 34.572 37.281 1.00 112.87 189 LYS A O 1
ATOM 1232 N N . VAL A 1 191 ? 33.163 36.267 35.978 1.00 100.89 190 VAL A N 1
ATOM 1233 C CA . VAL A 1 191 ? 32.801 37.134 37.090 1.00 101.00 190 VAL A CA 1
ATOM 1234 C C . VAL A 1 191 ? 31.654 36.553 37.904 1.00 109.59 190 VAL A C 1
ATOM 1235 O O . VAL A 1 191 ? 31.697 36.546 39.136 1.00 124.54 190 VAL A O 1
ATOM 1239 N N . SER A 1 192 ? 30.630 36.065 37.212 1.00 102.50 191 SER A N 1
ATOM 1240 C CA . SER A 1 192 ? 29.482 35.464 37.877 1.00 105.93 191 SER A CA 1
ATOM 1241 C C . SER A 1 192 ? 29.935 34.275 38.717 1.00 101.71 191 SER A C 1
ATOM 1242 O O . SER A 1 192 ? 29.400 34.025 39.798 1.00 79.09 191 SER A O 1
ATOM 1245 N N . ALA A 1 193 ? 30.938 33.559 38.215 1.00 93.55 192 ALA A N 1
ATOM 1246 C CA . ALA A 1 193 ? 31.532 32.438 38.932 1.00 89.79 192 ALA A CA 1
ATOM 1247 C C . ALA A 1 193 ? 32.267 32.892 40.180 1.00 91.60 192 ALA A C 1
ATOM 1248 O O . ALA A 1 193 ? 32.097 32.308 41.249 1.00 101.69 192 ALA A O 1
ATOM 1250 N N . ALA A 1 194 ? 33.086 33.930 40.034 1.00 91.75 193 ALA A N 1
ATOM 1251 C CA . ALA A 1 194 ? 33.878 34.466 41.140 1.00 97.75 193 ALA A CA 1
ATOM 1252 C C . ALA A 1 194 ? 33.004 35.117 42.213 1.00 89.78 193 ALA A C 1
ATOM 1253 O O . ALA A 1 194 ? 33.260 34.965 43.409 1.00 104.85 193 ALA A O 1
ATOM 1255 N N . THR A 1 195 ? 31.976 35.844 41.782 1.00 82.75 194 THR A N 1
ATOM 1256 C CA . THR A 1 195 ? 31.029 36.454 42.712 1.00 94.22 194 THR A CA 1
ATOM 1257 C C . THR A 1 195 ? 30.013 35.428 43.220 1.00 96.53 194 THR A C 1
ATOM 1258 O O . THR A 1 195 ? 29.146 35.760 44.026 1.00 116.35 194 THR A O 1
ATOM 1262 N N . GLY A 1 196 ? 30.129 34.188 42.747 1.00 86.33 195 GLY A N 1
ATOM 1263 C CA . GLY A 1 196 ? 29.248 33.113 43.170 1.00 99.53 195 GLY A CA 1
ATOM 1264 C C . GLY A 1 196 ? 27.778 33.313 42.842 1.00 118.88 195 GLY A C 1
ATOM 1265 O O . GLY A 1 196 ? 26.906 32.950 43.633 1.00 133.84 195 GLY A O 1
ATOM 1266 N N . ARG A 1 197 ? 27.495 33.875 41.669 1.00 122.20 196 ARG A N 1
ATOM 1267 C CA . ARG A 1 197 ? 26.113 34.006 41.212 1.00 120.96 196 ARG A CA 1
ATOM 1268 C C . ARG A 1 197 ? 25.676 32.765 40.438 1.00 119.66 196 ARG A C 1
ATOM 1269 O O . ARG A 1 197 ? 26.111 32.543 39.310 1.00 119.40 196 ARG A O 1
ATOM 1277 N N . GLU A 1 198 ? 24.824 31.951 41.056 1.00 125.87 197 GLU A N 1
ATOM 1278 C CA . GLU A 1 198 ? 24.443 30.666 40.474 1.00 134.36 197 GLU A CA 1
ATOM 1279 C C . GLU A 1 198 ? 23.616 30.850 39.195 1.00 141.74 197 GLU A C 1
ATOM 1280 O O . GLU A 1 198 ? 23.935 30.273 38.157 1.00 146.59 197 GLU A O 1
ATOM 1286 N N . ASN A 1 199 ? 22.558 31.653 39.275 1.00 137.12 198 ASN A N 1
ATOM 1287 C CA . ASN A 1 199 ? 21.634 31.829 38.160 1.00 125.44 198 ASN A CA 1
ATOM 1288 C C . ASN A 1 199 ? 22.276 32.510 36.961 1.00 130.29 198 ASN A C 1
ATOM 1289 O O . ASN A 1 199 ? 21.956 32.204 35.814 1.00 145.23 198 ASN A O 1
ATOM 1294 N N . LYS A 1 200 ? 23.175 33.447 37.233 1.00 120.31 199 LYS A N 1
ATOM 1295 C CA . LYS A 1 200 ? 23.876 34.145 36.167 1.00 113.26 199 LYS A CA 1
ATOM 1296 C C . LYS A 1 200 ? 24.836 33.239 35.395 1.00 104.60 199 LYS A C 1
ATOM 1297 O O . LYS A 1 200 ? 24.945 33.354 34.177 1.00 110.88 199 LYS A O 1
ATOM 1303 N N . VAL A 1 201 ? 25.526 32.341 36.092 1.00 94.35 200 VAL A N 1
ATOM 1304 C CA . VAL A 1 201 ? 26.394 31.379 35.416 1.00 93.21 200 VAL A CA 1
ATOM 1305 C C . VAL A 1 201 ? 25.562 30.477 34.508 1.00 94.47 200 VAL A C 1
ATOM 1306 O O . VAL A 1 201 ? 25.983 30.132 33.402 1.00 85.12 200 VAL A O 1
ATOM 1310 N N . TYR A 1 202 ? 24.366 30.128 34.970 1.00 102.96 201 TYR A N 1
ATOM 1311 C CA . TYR A 1 202 ? 23.455 29.299 34.190 1.00 106.99 201 TYR A CA 1
ATOM 1312 C C . TYR A 1 202 ? 23.077 30.025 32.905 1.00 115.25 201 TYR A C 1
ATOM 1313 O O . TYR A 1 202 ? 23.190 29.462 31.817 1.00 129.79 201 TYR A O 1
ATOM 1322 N N . ARG A 1 203 ? 22.668 31.286 33.031 1.00 105.06 202 ARG A N 1
ATOM 1323 C CA . ARG A 1 203 ? 22.268 32.086 31.874 1.00 96.66 202 ARG A CA 1
ATOM 1324 C C . ARG A 1 203 ? 23.393 32.228 30.855 1.00 87.26 202 ARG A C 1
ATOM 1325 O O . ARG A 1 203 ? 23.183 32.048 29.655 1.00 103.42 202 ARG A O 1
ATOM 1333 N N . TYR A 1 204 ? 24.586 32.551 31.342 1.00 74.07 203 TYR A N 1
ATOM 1334 C CA . TYR A 1 204 ? 25.732 32.790 30.470 1.00 80.67 203 TYR A CA 1
ATOM 1335 C C . TYR A 1 204 ? 26.295 31.505 29.865 1.00 80.79 203 TYR A C 1
ATOM 1336 O O . TYR A 1 204 ? 26.921 31.543 28.806 1.00 101.98 203 TYR A O 1
ATOM 1345 N N . LEU A 1 205 ? 26.121 30.377 30.544 1.00 69.17 204 LEU A N 1
ATOM 1346 C CA . LEU A 1 205 ? 26.486 29.104 29.927 1.00 82.97 204 LEU A CA 1
ATOM 1347 C C . LEU A 1 205 ? 25.567 28.815 28.742 1.00 90.02 204 LEU A C 1
ATOM 1348 O O . LEU A 1 205 ? 26.007 28.301 27.716 1.00 87.24 204 LEU A O 1
ATOM 1353 N N . HIS A 1 206 ? 24.287 29.142 28.895 1.00 95.04 205 HIS A N 1
ATOM 1354 C CA . HIS A 1 206 ? 23.326 29.018 27.803 1.00 91.53 205 HIS A CA 1
ATOM 1355 C C . HIS A 1 206 ? 23.605 30.039 26.719 1.00 104.37 205 HIS A C 1
ATOM 1356 O O . HIS A 1 206 ? 23.419 29.769 25.534 1.00 122.98 205 HIS A O 1
ATOM 1363 N N . LYS A 1 207 ? 24.051 31.217 27.138 1.00 102.90 206 LYS A N 1
ATOM 1364 C CA . LYS A 1 207 ? 24.421 32.261 26.200 1.00 96.67 206 LYS A CA 1
ATOM 1365 C C . LYS A 1 207 ? 25.557 31.746 25.327 1.00 89.14 206 LYS A C 1
ATOM 1366 O O . LYS A 1 207 ? 25.562 31.942 24.115 1.00 104.67 206 LYS A O 1
ATOM 1372 N N . LEU A 1 208 ? 26.495 31.043 25.951 1.00 72.49 207 LEU A N 1
ATOM 1373 C CA . LEU A 1 208 ? 27.612 30.439 25.239 1.00 76.87 207 LEU A CA 1
ATOM 1374 C C . LEU A 1 208 ? 27.163 29.384 24.244 1.00 91.40 207 LEU A C 1
ATOM 1375 O O . LEU A 1 208 ? 27.710 29.287 23.148 1.00 105.78 207 LEU A O 1
ATOM 1380 N N . ARG A 1 209 ? 26.182 28.580 24.636 1.00 101.07 208 ARG A N 1
ATOM 1381 C CA . ARG A 1 209 ? 25.684 27.517 23.772 1.00 107.41 208 ARG A CA 1
ATOM 1382 C C . ARG A 1 209 ? 25.096 28.092 22.495 1.00 125.06 208 ARG A C 1
ATOM 1383 O O . ARG A 1 209 ? 25.341 27.589 21.398 1.00 157.22 208 ARG A O 1
ATOM 1391 N N . GLU A 1 210 ? 24.330 29.167 22.659 1.00 110.28 209 GLU A N 1
ATOM 1392 C CA . GLU A 1 210 ? 23.593 29.786 21.566 1.00 97.42 209 GLU A CA 1
ATOM 1393 C C . GLU A 1 210 ? 24.496 30.435 20.515 1.00 106.57 209 GLU A C 1
ATOM 1394 O O . GLU A 1 210 ? 24.155 30.468 19.329 1.00 118.96 209 GLU A O 1
ATOM 1400 N N . TYR A 1 211 ? 25.639 30.959 20.950 1.00 107.15 210 TYR A N 1
ATOM 1401 C CA . TYR A 1 211 ? 26.490 31.745 20.062 1.00 105.94 210 TYR A CA 1
ATOM 1402 C C . TYR A 1 211 ? 27.866 31.122 19.814 1.00 102.30 210 TYR A C 1
ATOM 1403 O O . TYR A 1 211 ? 28.653 31.655 19.035 1.00 97.06 210 TYR A O 1
ATOM 1412 N N . VAL A 1 212 ? 28.169 30.019 20.497 1.00 110.73 211 VAL A N 1
ATOM 1413 C CA . VAL A 1 212 ? 29.384 29.237 20.228 1.00 112.18 211 VAL A CA 1
ATOM 1414 C C . VAL A 1 212 ? 29.099 27.738 20.333 1.00 116.77 211 VAL A C 1
ATOM 1415 O O . VAL A 1 212 ? 28.261 27.314 21.132 1.00 114.97 211 VAL A O 1
ATOM 1419 N N . GLY A 1 213 ? 29.805 26.937 19.542 1.00 121.31 212 GLY A N 1
ATOM 1420 C CA . GLY A 1 213 ? 29.660 25.495 19.616 1.00 123.42 212 GLY A CA 1
ATOM 1421 C C . GLY A 1 213 ? 30.831 24.866 20.343 1.00 119.76 212 GLY A C 1
ATOM 1422 O O . GLY A 1 213 ? 30.753 24.590 21.539 1.00 108.07 212 GLY A O 1
ATOM 1423 N N . CYS A 1 214 ? 31.925 24.647 19.622 1.00 130.67 213 CYS A N 1
ATOM 1424 C CA . CYS A 1 214 ? 33.160 24.201 20.249 1.00 132.62 213 CYS A CA 1
ATOM 1425 C C . CYS A 1 214 ? 33.827 25.419 20.871 1.00 139.95 213 CYS A C 1
ATOM 1426 O O . CYS A 1 214 ? 33.969 26.456 20.226 1.00 146.71 213 CYS A O 1
ATOM 1429 N N . VAL A 1 215 ? 34.220 25.293 22.133 1.00 137.20 214 VAL A N 1
ATOM 1430 C CA . VAL A 1 215 ? 34.721 26.432 22.891 1.00 118.94 214 VAL A CA 1
ATOM 1431 C C . VAL A 1 215 ? 36.240 26.448 22.955 1.00 116.82 214 VAL A C 1
ATOM 1432 O O . VAL A 1 215 ? 36.894 25.424 22.759 1.00 115.09 214 VAL A O 1
ATOM 1436 N N . SER A 1 216 ? 36.793 27.625 23.218 1.00 122.38 215 SER A N 1
ATOM 1437 C CA . SER A 1 216 ? 38.234 27.794 23.330 1.00 121.16 215 SER A CA 1
ATOM 1438 C C . SER A 1 216 ? 38.757 27.202 24.628 1.00 117.16 215 SER A C 1
ATOM 1439 O O . SER A 1 216 ? 37.986 26.880 25.529 1.00 121.06 215 SER A O 1
ATOM 1442 N N . GLU A 1 217 ? 40.076 27.057 24.703 1.00 125.06 216 GLU A N 1
ATOM 1443 C CA . GLU A 1 217 ? 40.750 26.499 25.874 1.00 145.99 216 GLU A CA 1
ATOM 1444 C C . GLU A 1 217 ? 40.649 27.399 27.104 1.00 150.52 216 GLU A C 1
ATOM 1445 O O . GLU A 1 217 ? 40.481 26.917 28.223 1.00 138.16 216 GLU A O 1
ATOM 1451 N N . GLU A 1 218 ? 40.776 28.707 26.890 1.00 156.60 217 GLU A N 1
ATOM 1452 C CA . GLU A 1 218 ? 40.716 29.676 27.979 1.00 149.39 217 GLU A CA 1
ATOM 1453 C C . GLU A 1 218 ? 39.367 29.650 28.687 1.00 136.70 217 GLU A C 1
ATOM 1454 O O . GLU A 1 218 ? 39.300 29.612 29.916 1.00 140.76 217 GLU A O 1
ATOM 1460 N N . THR A 1 219 ? 38.296 29.654 27.901 1.00 123.68 218 THR A N 1
ATOM 1461 C CA . THR A 1 219 ? 36.943 29.534 28.433 1.00 116.90 218 THR A CA 1
ATOM 1462 C C . THR A 1 219 ? 36.731 28.194 29.128 1.00 110.61 218 THR A C 1
ATOM 1463 O O . THR A 1 219 ? 36.057 28.113 30.154 1.00 114.86 218 THR A O 1
ATOM 1467 N N . LEU A 1 220 ? 37.312 27.148 28.555 1.00 106.02 219 LEU A N 1
ATOM 1468 C CA . LEU A 1 220 ? 37.153 25.794 29.067 1.00 110.61 219 LEU A CA 1
ATOM 1469 C C . LEU A 1 220 ? 37.647 25.706 30.509 1.00 120.95 219 LEU A C 1
ATOM 1470 O O . LEU A 1 220 ? 37.033 25.039 31.344 1.00 120.02 219 LEU A O 1
ATOM 1475 N N . LYS A 1 221 ? 38.760 26.384 30.790 1.00 124.83 220 LYS A N 1
ATOM 1476 C CA . LYS A 1 221 ? 39.326 26.440 32.139 1.00 103.96 220 LYS A CA 1
ATOM 1477 C C . LYS A 1 221 ? 38.401 27.202 33.086 1.00 81.45 220 LYS A C 1
ATOM 1478 O O . LYS A 1 221 ? 38.237 26.818 34.239 1.00 81.99 220 LYS A O 1
ATOM 1484 N N . ILE A 1 222 ? 37.806 28.285 32.593 1.00 70.66 221 ILE A N 1
ATOM 1485 C CA . ILE A 1 222 ? 36.839 29.059 33.369 1.00 75.44 221 ILE A CA 1
ATOM 1486 C C . ILE A 1 222 ? 35.620 28.223 33.761 1.00 86.66 221 ILE A C 1
ATOM 1487 O O . ILE A 1 222 ? 35.173 28.256 34.910 1.00 82.07 221 ILE A O 1
ATOM 1492 N N . ILE A 1 223 ? 35.090 27.476 32.797 1.00 97.55 222 ILE A N 1
ATOM 1493 C CA . ILE A 1 223 ? 33.982 26.555 33.038 1.00 85.58 222 ILE A CA 1
ATOM 1494 C C . ILE A 1 223 ? 34.361 25.469 34.041 1.00 73.05 222 ILE A C 1
ATOM 1495 O O . ILE A 1 223 ? 33.575 25.126 34.922 1.00 74.02 222 ILE A O 1
ATOM 1500 N N . GLU A 1 224 ? 35.568 24.931 33.897 1.00 75.49 223 GLU A N 1
ATOM 1501 C CA . GLU A 1 224 ? 36.052 23.868 34.771 1.00 86.46 223 GLU A CA 1
ATOM 1502 C C . GLU A 1 224 ? 36.164 24.329 36.229 1.00 111.20 223 GLU A C 1
ATOM 1503 O O . GLU A 1 224 ? 35.765 23.611 37.149 1.00 107.93 223 GLU A O 1
ATOM 1509 N N . GLU A 1 225 ? 36.681 25.541 36.428 1.00 130.62 224 GLU A N 1
ATOM 1510 C CA . GLU A 1 225 ? 36.898 26.090 37.769 1.00 127.57 224 GLU A CA 1
ATOM 1511 C C . GLU A 1 225 ? 35.592 26.358 38.504 1.00 113.64 224 GLU A C 1
ATOM 1512 O O . GLU A 1 225 ? 35.539 26.248 39.727 1.00 124.78 224 GLU A O 1
ATOM 1518 N N . TRP A 1 226 ? 34.558 26.760 37.771 1.00 87.57 225 TRP A N 1
ATOM 1519 C CA . TRP A 1 226 ? 33.250 26.978 38.381 1.00 89.17 225 TRP A CA 1
ATOM 1520 C C . TRP A 1 226 ? 32.610 25.697 38.925 1.00 102.27 225 TRP A C 1
ATOM 1521 O O . TRP A 1 226 ? 32.130 25.682 40.058 1.00 118.48 225 TRP A O 1
ATOM 1532 N N . PHE A 1 227 ? 32.584 24.634 38.121 1.00 92.86 226 PHE A N 1
ATOM 1533 C CA . PHE A 1 227 ? 31.934 23.393 38.549 1.00 109.50 226 PHE A CA 1
ATOM 1534 C C . PHE A 1 227 ? 32.655 22.746 39.728 1.00 119.28 226 PHE A C 1
ATOM 1535 O O . PHE A 1 227 ? 32.025 22.173 40.617 1.00 127.00 226 PHE A O 1
ATOM 1543 N N . CYS A 1 228 ? 33.978 22.840 39.734 1.00 116.12 227 CYS A N 1
ATOM 1544 C CA . CYS A 1 228 ? 34.764 22.377 40.870 1.00 133.00 227 CYS A CA 1
ATOM 1545 C C . CYS A 1 228 ? 34.647 23.333 42.058 1.00 139.75 227 CYS A C 1
ATOM 1546 O O . CYS A 1 228 ? 35.046 23.002 43.178 1.00 148.75 227 CYS A O 1
ATOM 1549 N N . GLY A 1 229 ? 34.107 24.522 41.802 1.00 133.91 228 GLY A N 1
ATOM 1550 C CA . GLY A 1 229 ? 33.930 25.503 42.851 1.00 129.95 228 GLY A CA 1
ATOM 1551 C C . GLY A 1 229 ? 32.936 24.993 43.871 1.00 137.79 228 GLY A C 1
ATOM 1552 O O . GLY A 1 229 ? 31.863 24.496 43.526 1.00 140.79 228 GLY A O 1
ATOM 1553 N N . GLU A 1 230 ? 33.303 25.125 45.140 1.00 145.65 229 GLU A N 1
ATOM 1554 C CA . GLU A 1 230 ? 32.476 24.650 46.234 1.00 157.04 229 GLU A CA 1
ATOM 1555 C C . GLU A 1 230 ? 31.116 25.332 46.215 1.00 149.87 229 GLU A C 1
ATOM 1556 O O . GLU A 1 230 ? 30.100 24.692 46.480 1.00 151.81 229 GLU A O 1
ATOM 1562 N N . LYS A 1 231 ? 31.099 26.615 45.859 1.00 140.69 230 LYS A N 1
ATOM 1563 C CA . LYS A 1 231 ? 29.852 27.368 45.777 1.00 145.80 230 LYS A CA 1
ATOM 1564 C C . LYS A 1 231 ? 28.887 26.697 44.818 1.00 143.99 230 LYS A C 1
ATOM 1565 O O . LYS A 1 231 ? 27.707 26.556 45.116 1.00 136.31 230 LYS A O 1
ATOM 1571 N N . ALA A 1 232 ? 29.398 26.277 43.667 1.00 144.01 231 ALA A N 1
ATOM 1572 C CA . ALA A 1 232 ? 28.573 25.622 42.663 1.00 143.00 231 ALA A CA 1
ATOM 1573 C C . ALA A 1 232 ? 28.024 24.291 43.158 1.00 147.57 231 ALA A C 1
ATOM 1574 O O . ALA A 1 232 ? 26.853 23.979 42.958 1.00 147.87 231 ALA A O 1
ATOM 1576 N N . GLY A 1 233 ? 28.885 23.508 43.799 1.00 148.69 232 GLY A N 1
ATOM 1577 C CA . GLY A 1 233 ? 28.500 22.200 44.293 1.00 140.66 232 GLY A CA 1
ATOM 1578 C C . GLY A 1 233 ? 27.471 22.206 45.405 1.00 135.87 232 GLY A C 1
ATOM 1579 O O . GLY A 1 233 ? 26.496 21.456 45.361 1.00 118.00 232 GLY A O 1
ATOM 1580 N N . GLU A 1 234 ? 27.694 23.043 46.413 1.00 155.18 233 GLU A N 1
ATOM 1581 C CA . GLU A 1 234 ? 26.804 23.086 47.565 1.00 171.77 233 GLU A CA 1
ATOM 1582 C C . GLU A 1 234 ? 25.432 23.664 47.228 1.00 176.59 233 GLU A C 1
ATOM 1583 O O . GLU A 1 234 ? 24.408 23.074 47.567 1.00 176.71 233 GLU A O 1
ATOM 1589 N N . VAL A 1 235 ? 25.414 24.817 46.562 1.00 183.90 234 VAL A N 1
ATOM 1590 C CA . VAL A 1 235 ? 24.167 25.557 46.371 1.00 191.85 234 VAL A CA 1
ATOM 1591 C C . VAL A 1 235 ? 23.466 25.050 45.113 1.00 188.16 234 VAL A C 1
ATOM 1592 O O . VAL A 1 235 ? 22.270 25.278 44.927 1.00 200.18 234 VAL A O 1
ATOM 1596 N N . GLY A 1 236 ? 24.237 24.390 44.247 1.00 180.85 235 GLY A N 1
ATOM 1597 C CA . GLY A 1 236 ? 23.798 23.993 42.917 1.00 169.70 235 GLY A CA 1
ATOM 1598 C C . GLY A 1 236 ? 22.431 23.351 42.866 1.00 181.59 235 GLY A C 1
ATOM 1599 O O . GLY A 1 236 ? 21.669 23.570 41.931 1.00 154.91 235 GLY A O 1
ATOM 1600 N N . ASP A 1 237 ? 22.135 22.536 43.873 1.00 213.38 236 ASP A N 1
ATOM 1601 C CA . ASP A 1 237 ? 20.803 21.973 44.044 1.00 232.67 236 ASP A CA 1
ATOM 1602 C C . ASP A 1 237 ? 19.744 23.068 44.045 1.00 234.92 236 ASP A C 1
ATOM 1603 O O . ASP A 1 237 ? 19.836 24.044 44.786 1.00 243.72 236 ASP A O 1
ATOM 1608 N N . ASN A 1 238 ? 18.743 22.909 43.191 1.00 226.58 237 ASN A N 1
ATOM 1609 C CA . ASN A 1 238 ? 17.626 23.837 43.164 1.00 218.31 237 ASN A CA 1
ATOM 1610 C C . ASN A 1 238 ? 16.336 23.100 42.850 1.00 213.21 237 ASN A C 1
ATOM 1611 O O . ASN A 1 238 ? 16.343 22.076 42.165 1.00 199.11 237 ASN A O 1
ATOM 1616 N N . GLY A 1 239 ? 15.227 23.622 43.357 1.00 220.64 238 GLY A N 1
ATOM 1617 C CA . GLY A 1 239 ? 13.951 22.960 43.193 1.00 222.84 238 GLY A CA 1
ATOM 1618 C C . GLY A 1 239 ? 12.864 23.835 42.593 1.00 235.52 238 GLY A C 1
ATOM 1619 O O . GLY A 1 239 ? 12.511 24.835 43.217 1.00 231.82 238 GLY A O 1
ATOM 1620 N N . ILE A 1 240 ? 12.320 23.520 41.408 1.00 251.61 239 ILE A N 1
ATOM 1621 C CA . ILE A 1 240 ? 12.678 22.414 40.492 1.00 270.65 239 ILE A CA 1
ATOM 1622 C C . ILE A 1 240 ? 12.930 21.042 41.142 1.00 290.06 239 ILE A C 1
ATOM 1623 O O . ILE A 1 240 ? 12.082 20.541 41.883 1.00 297.59 239 ILE A O 1
ATOM 1628 N N . GLY A 1 241 ? 14.088 20.442 40.868 1.00 299.02 240 GLY A N 1
ATOM 1629 C CA . GLY A 1 241 ? 14.387 19.095 41.331 1.00 298.44 240 GLY A CA 1
ATOM 1630 C C . GLY A 1 241 ? 13.589 18.055 40.563 1.00 296.00 240 GLY A C 1
ATOM 1631 O O . GLY A 1 241 ? 13.995 16.899 40.432 1.00 298.73 240 GLY A O 1
ATOM 1632 N N . SER A 1 242 ? 12.443 18.494 40.055 1.00 258.83 241 SER A N 1
ATOM 1633 C CA . SER A 1 242 ? 11.505 17.683 39.305 1.00 228.46 241 SER A CA 1
ATOM 1634 C C . SER A 1 242 ? 10.951 18.568 38.185 1.00 192.10 241 SER A C 1
ATOM 1635 O O . SER A 1 242 ? 10.962 19.794 38.310 1.00 180.58 241 SER A O 1
ATOM 1638 N N . ASP A 1 243 ? 10.494 17.975 37.084 1.00 161.93 242 ASP A N 1
ATOM 1639 C CA . ASP A 1 243 ? 10.469 16.531 36.882 1.00 142.06 242 ASP A CA 1
ATOM 1640 C C . ASP A 1 243 ? 11.002 16.173 35.502 1.00 151.64 242 ASP A C 1
ATOM 1641 O O . ASP A 1 243 ? 10.843 16.939 34.553 1.00 163.51 242 ASP A O 1
ATOM 1646 N N . VAL A 1 244 ? 11.641 15.011 35.402 1.00 149.27 243 VAL A N 1
ATOM 1647 C CA . VAL A 1 244 ? 12.219 14.548 34.143 1.00 143.59 243 VAL A CA 1
ATOM 1648 C C . VAL A 1 244 ? 11.195 14.467 33.010 1.00 155.99 243 VAL A C 1
ATOM 1649 O O . VAL A 1 244 ? 11.546 14.669 31.852 1.00 170.91 243 VAL A O 1
ATOM 1653 N N . GLY A 1 245 ? 9.939 14.170 33.338 1.00 149.52 244 GLY A N 1
ATOM 1654 C CA . GLY A 1 245 ? 8.876 14.127 32.344 1.00 147.40 244 GLY A CA 1
ATOM 1655 C C . GLY A 1 245 ? 8.665 15.453 31.629 1.00 145.17 244 GLY A C 1
ATOM 1656 O O . GLY A 1 245 ? 8.612 15.505 30.398 1.00 139.26 244 GLY A O 1
ATOM 1657 N N . MET A 1 246 ? 8.534 16.524 32.407 1.00 143.34 245 MET A N 1
ATOM 1658 C CA . MET A 1 246 ? 8.400 17.875 31.866 1.00 132.83 245 MET A CA 1
ATOM 1659 C C . MET A 1 246 ? 9.672 18.287 31.139 1.00 113.17 245 MET A C 1
ATOM 1660 O O . MET A 1 246 ? 9.625 18.925 30.089 1.00 114.00 245 MET A O 1
ATOM 1665 N N . LEU A 1 247 ? 10.809 17.925 31.723 1.00 100.23 246 LEU A N 1
ATOM 1666 C CA . LEU A 1 247 ? 12.118 18.246 31.164 1.00 103.27 246 LEU A CA 1
ATOM 1667 C C . LEU A 1 247 ? 12.368 17.628 29.791 1.00 99.53 246 LEU A C 1
ATOM 1668 O O . LEU A 1 247 ? 12.860 18.306 28.896 1.00 91.62 246 LEU A O 1
ATOM 1673 N N . ARG A 1 248 ? 12.073 16.342 29.627 1.00 116.37 247 ARG A N 1
ATOM 1674 C CA . ARG A 1 248 ? 12.290 15.694 28.334 1.00 120.98 247 ARG A CA 1
ATOM 1675 C C . ARG A 1 248 ? 11.387 16.310 27.264 1.00 114.48 247 ARG A C 1
ATOM 1676 O O . ARG A 1 248 ? 11.794 16.477 26.115 1.00 105.46 247 ARG A O 1
ATOM 1684 N N . GLU A 1 249 ? 10.169 16.668 27.657 1.00 114.56 248 GLU A N 1
ATOM 1685 C CA . GLU A 1 249 ? 9.251 17.359 26.762 1.00 108.18 248 GLU A CA 1
ATOM 1686 C C . GLU A 1 249 ? 9.740 18.764 26.429 1.00 115.21 248 GLU A C 1
ATOM 1687 O O . GLU A 1 249 ? 9.635 19.215 25.287 1.00 129.96 248 GLU A O 1
ATOM 1693 N N . ALA A 1 250 ? 10.289 19.448 27.429 1.00 112.17 249 ALA A N 1
ATOM 1694 C CA . ALA A 1 250 ? 10.810 20.796 27.236 1.00 93.21 249 ALA A CA 1
ATOM 1695 C C . ALA A 1 250 ? 12.153 20.805 26.510 1.00 95.38 249 ALA A C 1
ATOM 1696 O O . ALA A 1 250 ? 12.421 21.712 25.722 1.00 107.12 249 ALA A O 1
ATOM 1698 N N . VAL A 1 251 ? 13.000 19.811 26.775 1.00 102.97 250 VAL A N 1
ATOM 1699 C CA . VAL A 1 251 ? 14.284 19.726 26.079 1.00 94.24 250 VAL A CA 1
ATOM 1700 C C . VAL A 1 251 ? 14.050 19.459 24.599 1.00 102.79 250 VAL A C 1
ATOM 1701 O O . VAL A 1 251 ? 14.754 20.000 23.759 1.00 109.04 250 VAL A O 1
ATOM 1705 N N . LEU A 1 252 ? 13.060 18.628 24.288 1.00 108.00 251 LEU A N 1
ATOM 1706 C CA . LEU A 1 252 ? 12.747 18.279 22.910 1.00 111.89 251 LEU A CA 1
ATOM 1707 C C . LEU A 1 252 ? 12.303 19.490 22.102 1.00 108.81 251 LEU A C 1
ATOM 1708 O O . LEU A 1 252 ? 12.734 19.678 20.965 1.00 104.69 251 LEU A O 1
ATOM 1713 N N . ASN A 1 253 ? 11.472 20.328 22.713 1.00 101.05 252 ASN A N 1
ATOM 1714 C CA . ASN A 1 253 ? 10.822 21.428 22.008 1.00 102.34 252 ASN A CA 1
ATOM 1715 C C . ASN A 1 253 ? 11.845 22.463 21.523 1.00 107.94 252 ASN A C 1
ATOM 1716 O O . ASN A 1 253 ? 11.625 23.151 20.529 1.00 110.82 252 ASN A O 1
ATOM 1721 N N . ASN A 1 254 ? 12.981 22.543 22.207 1.00 127.85 253 ASN A N 1
ATOM 1722 C CA . ASN A 1 254 ? 13.998 23.541 21.889 1.00 139.58 253 ASN A CA 1
ATOM 1723 C C . ASN A 1 254 ? 15.101 22.985 20.987 1.00 133.39 253 ASN A C 1
ATOM 1724 O O . ASN A 1 254 ? 16.190 23.558 20.892 1.00 132.62 253 ASN A O 1
ATOM 1729 N N . GLY A 1 255 ? 14.808 21.885 20.301 1.00 137.80 254 GLY A N 1
ATOM 1730 C CA . GLY A 1 255 ? 15.832 21.183 19.552 1.00 117.58 254 GLY A CA 1
ATOM 1731 C C . GLY A 1 255 ? 16.382 20.084 20.434 1.00 117.18 254 GLY A C 1
ATOM 1732 O O . GLY A 1 255 ? 15.784 19.749 21.443 1.00 115.21 254 GLY A O 1
ATOM 1733 N N . GLY A 1 256 ? 17.488 19.477 20.030 1.00 127.16 255 GLY A N 1
ATOM 1734 C CA . GLY A 1 256 ? 18.119 18.455 20.844 1.00 129.39 255 GLY A CA 1
ATOM 1735 C C . GLY A 1 256 ? 18.768 19.003 22.103 1.00 129.92 255 GLY A C 1
ATOM 1736 O O . GLY A 1 256 ? 18.814 18.334 23.135 1.00 132.85 255 GLY A O 1
ATOM 1737 N N . GLY A 1 257 ? 19.256 20.235 22.008 1.00 132.72 256 GLY A N 1
ATOM 1738 C CA . GLY A 1 257 ? 20.231 20.789 22.937 1.00 129.29 256 GLY A CA 1
ATOM 1739 C C . GLY A 1 257 ? 19.929 21.108 24.393 1.00 116.42 256 GLY A C 1
ATOM 1740 O O . GLY A 1 257 ? 20.766 20.838 25.252 1.00 116.14 256 GLY A O 1
ATOM 1741 N N . TRP A 1 258 ? 18.779 21.702 24.692 1.00 110.11 257 TRP A N 1
ATOM 1742 C CA . TRP A 1 258 ? 18.634 22.329 26.002 1.00 104.73 257 TRP A CA 1
ATOM 1743 C C . TRP A 1 258 ? 17.204 22.496 26.511 1.00 112.88 257 TRP A C 1
ATOM 1744 O O . TRP A 1 258 ? 16.249 22.493 25.735 1.00 111.17 257 TRP A O 1
ATOM 1755 N N . HIS A 1 259 ? 17.082 22.666 27.828 1.00 120.59 258 HIS A N 1
ATOM 1756 C CA . HIS A 1 259 ? 15.826 23.050 28.466 1.00 123.97 258 HIS A CA 1
ATOM 1757 C C . HIS A 1 259 ? 16.040 24.339 29.261 1.00 115.95 258 HIS A C 1
ATOM 1758 O O . HIS A 1 259 ? 17.067 24.511 29.917 1.00 107.72 258 HIS A O 1
ATOM 1765 N N . GLY A 1 260 ? 15.068 25.240 29.197 1.00 120.14 259 GLY A N 1
ATOM 1766 C CA . GLY A 1 260 ? 15.213 26.562 29.776 1.00 134.05 259 GLY A CA 1
ATOM 1767 C C . GLY A 1 260 ? 15.037 26.665 31.281 1.00 145.53 259 GLY A C 1
ATOM 1768 O O . GLY A 1 260 ? 15.556 27.589 31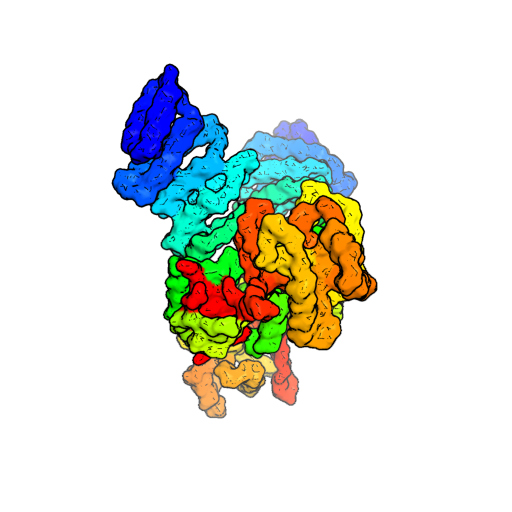.905 1.00 146.39 259 GLY A O 1
ATOM 1769 N N . HIS A 1 261 ? 14.308 25.716 31.860 1.00 153.71 260 HIS A N 1
ATOM 1770 C CA . HIS A 1 261 ? 13.740 25.873 33.201 1.00 154.64 260 HIS A CA 1
ATOM 1771 C C . HIS A 1 261 ? 14.733 26.142 34.339 1.00 134.61 260 HIS A C 1
ATOM 1772 O O . HIS A 1 261 ? 14.416 26.897 35.256 1.00 133.78 260 HIS A O 1
ATOM 1779 N N . GLY A 1 262 ? 15.916 25.537 34.304 1.00 123.38 261 GLY A N 1
ATOM 1780 C CA . GLY A 1 262 ? 16.898 25.823 35.338 1.00 119.55 261 GLY A CA 1
ATOM 1781 C C . GLY A 1 262 ? 17.847 24.699 35.709 1.00 124.37 261 GLY A C 1
ATOM 1782 O O . GLY A 1 262 ? 18.269 23.917 34.858 1.00 122.12 261 GLY A O 1
ATOM 1783 N N . TRP A 1 263 ? 18.211 24.656 36.989 1.00 129.98 262 TRP A N 1
ATOM 1784 C CA . TRP A 1 263 ? 19.106 23.638 37.535 1.00 132.01 262 TRP A CA 1
ATOM 1785 C C . TRP A 1 263 ? 18.363 22.357 37.896 1.00 143.43 262 TRP A C 1
ATOM 1786 O O . TRP A 1 263 ? 17.168 22.380 38.198 1.00 148.56 262 TRP A O 1
ATOM 1797 N N . VAL A 1 264 ? 19.077 21.237 37.870 1.00 150.30 263 VAL A N 1
ATOM 1798 C CA . VAL A 1 264 ? 18.469 19.952 38.184 1.00 162.29 263 VAL A CA 1
ATOM 1799 C C . VAL A 1 264 ? 19.259 19.184 39.247 1.00 162.73 263 VAL A C 1
ATOM 1800 O O . VAL A 1 264 ? 20.491 19.229 39.283 1.00 151.25 263 VAL A O 1
ATOM 1804 N N . GLY A 1 265 ? 18.532 18.505 40.129 1.00 175.23 264 GLY A N 1
ATOM 1805 C CA . GLY A 1 265 ? 19.124 17.548 41.042 1.00 173.67 264 GLY A CA 1
ATOM 1806 C C . GLY A 1 265 ? 19.774 18.159 42.261 1.00 162.39 264 GLY A C 1
ATOM 1807 O O . GLY A 1 265 ? 19.663 19.356 42.511 1.00 145.98 264 GLY A O 1
ATOM 1808 N N . GLU A 1 266 ? 20.452 17.313 43.027 1.00 165.84 265 GLU A N 1
ATOM 1809 C CA . GLU A 1 266 ? 21.113 17.739 44.251 1.00 170.58 265 GLU A CA 1
ATOM 1810 C C . GLU A 1 266 ? 22.544 17.218 44.311 1.00 158.30 265 GLU A C 1
ATOM 1811 O O . GLU A 1 266 ? 22.889 16.238 43.646 1.00 151.06 265 GLU A O 1
ATOM 1817 N N . GLY A 1 267 ? 23.367 17.867 45.125 1.00 148.12 266 GLY A N 1
ATOM 1818 C CA . GLY A 1 267 ? 24.703 17.377 45.397 1.00 142.85 266 GLY A CA 1
ATOM 1819 C C . GLY A 1 267 ? 25.801 18.077 44.630 1.00 131.40 266 GLY A C 1
ATOM 1820 O O . GLY A 1 267 ? 25.566 19.078 43.958 1.00 140.71 266 GLY A O 1
ATOM 1821 N N . LYS A 1 268 ? 27.008 17.532 44.730 1.00 122.47 267 LYS A N 1
ATOM 1822 C CA . LYS A 1 268 ? 28.186 18.123 44.107 1.00 113.65 267 LYS A CA 1
ATOM 1823 C C . LYS A 1 268 ? 28.420 17.610 42.691 1.00 106.16 267 LYS A C 1
ATOM 1824 O O . LYS A 1 268 ? 27.898 16.563 42.309 1.00 99.57 267 LYS A O 1
ATOM 1830 N N . TRP A 1 269 ? 29.195 18.373 41.918 1.00 117.93 268 TRP A N 1
ATOM 1831 C CA . TRP A 1 269 ? 29.503 18.044 40.524 1.00 116.87 268 TRP A CA 1
ATOM 1832 C C . TRP A 1 269 ? 30.685 17.098 40.357 1.00 115.54 268 TRP A C 1
ATOM 1833 O O . TRP A 1 269 ? 31.644 17.146 41.125 1.00 125.81 268 TRP A O 1
ATOM 1844 N N . THR A 1 270 ? 30.608 16.248 39.339 1.00 119.13 269 THR A N 1
ATOM 1845 C CA . THR A 1 270 ? 31.732 15.412 38.931 1.00 138.19 269 THR A CA 1
ATOM 1846 C C . THR A 1 270 ? 32.130 15.790 37.505 1.00 137.48 269 THR A C 1
ATOM 1847 O O . THR A 1 270 ? 31.296 15.772 36.600 1.00 137.69 269 THR A O 1
ATOM 1851 N N . VAL A 1 271 ? 33.402 16.122 37.302 1.00 136.61 270 VAL A N 1
ATOM 1852 C CA . VAL A 1 271 ? 33.872 16.614 36.004 1.00 142.30 270 VAL A CA 1
ATOM 1853 C C . VAL A 1 271 ? 34.750 15.594 35.271 1.00 159.23 270 VAL A C 1
ATOM 1854 O O . VAL A 1 271 ? 35.721 15.081 35.823 1.00 175.75 270 VAL A O 1
ATOM 1858 N N . LYS A 1 272 ? 34.396 15.301 34.022 1.00 160.81 271 LYS A N 1
ATOM 1859 C CA . LYS A 1 272 ? 35.174 14.377 33.200 1.00 157.24 271 LYS A CA 1
ATOM 1860 C C . LYS A 1 272 ? 35.460 14.961 31.809 1.00 158.86 271 LYS A C 1
ATOM 1861 O O . LYS A 1 272 ? 34.573 15.525 31.170 1.00 161.79 271 LYS A O 1
ATOM 1867 N N . LYS A 1 273 ? 36.705 14.834 31.353 1.00 156.98 272 LYS A N 1
ATOM 1868 C CA . LYS A 1 273 ? 37.095 15.258 30.005 1.00 148.47 272 LYS A CA 1
ATOM 1869 C C . LYS A 1 273 ? 37.384 14.038 29.124 1.00 154.75 272 LYS A C 1
ATOM 1870 O O . LYS A 1 273 ? 38.345 13.307 29.370 1.00 153.80 272 LYS A O 1
ATOM 1876 N N . GLY A 1 274 ? 36.559 13.819 28.102 1.00 160.43 273 GLY A N 1
ATOM 1877 C CA . GLY A 1 274 ? 36.645 12.603 27.310 1.00 166.51 273 GLY A CA 1
ATOM 1878 C C . GLY A 1 274 ? 36.252 12.745 25.850 1.00 166.48 273 GLY A C 1
ATOM 1879 O O . GLY A 1 274 ? 35.568 13.691 25.472 1.00 165.21 273 GLY A O 1
ATOM 1880 N N . ASN A 1 275 ? 36.699 11.802 25.026 1.00 173.16 274 ASN A N 1
ATOM 1881 C CA . ASN A 1 275 ? 36.238 11.703 23.645 1.00 170.57 274 ASN A CA 1
ATOM 1882 C C . ASN A 1 275 ? 34.816 11.148 23.583 1.00 174.96 274 ASN A C 1
ATOM 1883 O O . ASN A 1 275 ? 34.241 10.787 24.608 1.00 173.40 274 ASN A O 1
ATOM 1888 N N . VAL A 1 276 ? 34.256 11.066 22.379 1.00 173.49 275 VAL A N 1
ATOM 1889 C CA . VAL A 1 276 ? 32.919 10.508 22.202 1.00 172.69 275 VAL A CA 1
ATOM 1890 C C . VAL A 1 276 ? 32.895 9.454 21.101 1.00 189.05 275 VAL A C 1
ATOM 1891 O O . VAL A 1 276 ? 33.742 9.453 20.204 1.00 199.71 275 VAL A O 1
ATOM 1895 N N . SER A 1 277 ? 31.908 8.567 21.174 1.00 208.02 276 SER A N 1
ATOM 1896 C CA . SER A 1 277 ? 31.788 7.457 20.233 1.00 216.36 276 SER A CA 1
ATOM 1897 C C . SER A 1 277 ? 31.360 7.910 18.844 1.00 209.44 276 SER A C 1
ATOM 1898 O O . SER A 1 277 ? 30.975 9.062 18.638 1.00 211.20 276 SER A O 1
ATOM 1901 N N . SER A 1 278 ? 31.449 6.989 17.892 1.00 200.87 277 SER A N 1
ATOM 1902 C CA . SER A 1 278 ? 30.908 7.194 16.557 1.00 187.40 277 SER A CA 1
ATOM 1903 C C . SER A 1 278 ? 29.394 7.389 16.617 1.00 179.12 277 SER A C 1
ATOM 1904 O O . SER A 1 278 ? 28.838 8.204 15.883 1.00 170.75 277 SER A O 1
ATOM 1907 N N . THR A 1 279 ? 28.736 6.641 17.501 1.00 179.07 278 THR A N 1
ATOM 1908 C CA . THR A 1 279 ? 27.303 6.805 17.742 1.00 167.73 278 THR A CA 1
ATOM 1909 C C . THR A 1 279 ? 27.040 8.103 18.501 1.00 163.61 278 THR A C 1
ATOM 1910 O O . THR A 1 279 ? 25.901 8.552 18.619 1.00 147.54 278 THR A O 1
ATOM 1914 N N . GLY A 1 280 ? 28.113 8.703 19.005 1.00 186.38 279 GLY A N 1
ATOM 1915 C CA . GLY A 1 280 ? 28.038 9.963 19.721 1.00 198.42 279 GLY A CA 1
ATOM 1916 C C . GLY A 1 280 ? 27.711 9.769 21.185 1.00 197.57 279 GLY A C 1
ATOM 1917 O O . GLY A 1 280 ? 27.227 10.681 21.852 1.00 190.69 279 GLY A O 1
ATOM 1918 N N . ARG A 1 281 ? 27.999 8.574 21.687 1.00 189.53 280 ARG A N 1
ATOM 1919 C CA . ARG A 1 281 ? 27.819 8.258 23.096 1.00 176.84 280 ARG A CA 1
ATOM 1920 C C . ARG A 1 281 ? 29.032 8.736 23.884 1.00 162.72 280 ARG A C 1
ATOM 1921 O O . ARG A 1 281 ? 30.166 8.404 23.540 1.00 160.84 280 ARG A O 1
ATOM 1929 N N . CYS A 1 282 ? 28.805 9.529 24.927 1.00 152.53 281 CYS A N 1
ATOM 1930 C CA . CYS A 1 282 ? 29.917 10.004 25.741 1.00 143.11 281 CYS A CA 1
ATOM 1931 C C . CYS A 1 282 ? 30.452 8.841 26.561 1.00 136.76 281 CYS A C 1
ATOM 1932 O O . CYS A 1 282 ? 29.719 8.236 27.344 1.00 132.43 281 CYS A O 1
ATOM 1935 N N . LEU A 1 283 ? 31.728 8.530 26.365 1.00 146.88 282 LEU A N 1
ATOM 1936 C CA . LEU A 1 283 ? 32.351 7.371 26.992 1.00 171.38 282 LEU A CA 1
ATOM 1937 C C . LEU A 1 283 ? 32.272 7.418 28.516 1.00 189.99 282 LEU A C 1
ATOM 1938 O O . LEU A 1 283 ? 32.120 6.383 29.170 1.00 216.56 282 LEU A O 1
ATOM 1943 N N . SER A 1 284 ? 32.370 8.622 29.070 1.00 169.79 283 SER A N 1
ATOM 1944 C CA . SER A 1 284 ? 32.384 8.808 30.516 1.00 157.31 283 SER A CA 1
ATOM 1945 C C . SER A 1 284 ? 31.054 8.481 31.204 1.00 166.67 283 SER A C 1
ATOM 1946 O O . SER A 1 284 ? 31.038 7.760 32.200 1.00 176.70 283 SER A O 1
ATOM 1949 N N . CYS A 1 285 ? 29.944 9.002 30.682 1.00 150.96 284 CYS A N 1
ATOM 1950 C CA . CYS A 1 285 ? 28.656 8.841 31.361 1.00 137.61 284 CYS A CA 1
ATOM 1951 C C . CYS A 1 285 ? 27.670 7.954 30.596 1.00 151.02 284 CYS A C 1
ATOM 1952 O O . CYS A 1 285 ? 26.533 7.771 31.031 1.00 155.98 284 CYS A O 1
ATOM 1955 N N . SER A 1 286 ? 28.104 7.425 29.454 1.00 159.54 285 SER A N 1
ATOM 1956 C CA . SER A 1 286 ? 27.317 6.469 28.673 1.00 170.18 285 SER A CA 1
ATOM 1957 C C . SER A 1 286 ? 26.012 7.038 28.121 1.00 159.56 285 SER A C 1
ATOM 1958 O O . SER A 1 286 ? 25.066 6.293 27.864 1.00 169.30 285 SER A O 1
ATOM 1961 N N . GLU A 1 287 ? 25.960 8.353 27.945 1.00 137.47 286 GLU A N 1
ATOM 1962 C CA . GLU A 1 287 ? 24.800 8.988 27.333 1.00 136.30 286 GLU A CA 1
ATOM 1963 C C . GLU A 1 287 ? 25.204 9.567 25.992 1.00 137.11 286 GLU A C 1
ATOM 1964 O O . GLU A 1 287 ? 26.288 10.138 25.863 1.00 135.94 286 GLU A O 1
ATOM 1970 N N . GLN A 1 288 ? 24.361 9.391 24.981 1.00 140.73 287 GLN A N 1
ATOM 1971 C CA . GLN A 1 288 ? 24.691 9.942 23.676 1.00 140.97 287 GLN A CA 1
ATOM 1972 C C . GLN A 1 288 ? 24.140 11.344 23.434 1.00 148.08 287 GLN A C 1
ATOM 1973 O O . GLN A 1 288 ? 23.039 11.692 23.873 1.00 84.88 287 GLN A O 1
ATOM 1979 N N . LEU A 1 289 ? 24.945 12.152 22.756 1.00 137.12 288 LEU A N 1
ATOM 1980 C CA . LEU A 1 289 ? 24.585 13.533 22.481 1.00 140.07 288 LEU A CA 1
ATOM 1981 C C . LEU A 1 289 ? 23.446 13.652 21.481 1.00 149.35 288 LEU A C 1
ATOM 1982 O O . LEU A 1 289 ? 23.373 12.882 20.522 1.00 171.42 288 LEU A O 1
ATOM 1987 N N . ALA A 1 290 ? 22.563 14.617 21.701 1.00 130.12 289 ALA A N 1
ATOM 1988 C CA . ALA A 1 290 ? 21.397 14.786 20.849 1.00 114.29 289 ALA A CA 1
ATOM 1989 C C . ALA A 1 290 ? 21.876 15.338 19.511 1.00 116.60 289 ALA A C 1
ATOM 1990 O O . ALA A 1 290 ? 22.975 15.882 19.407 1.00 115.98 289 ALA A O 1
ATOM 1992 N N . CYS A 1 291 ? 21.057 15.156 18.482 1.00 212.25 290 CYS A N 1
ATOM 1993 C CA . CYS A 1 291 ? 21.349 15.694 17.161 1.00 152.37 290 CYS A CA 1
ATOM 1994 C C . CYS A 1 291 ? 21.150 17.205 17.182 1.00 179.89 290 CYS A C 1
ATOM 1995 O O . CYS A 1 291 ? 20.214 17.699 17.810 1.00 154.91 290 CYS A O 1
ATOM 1998 N N . VAL A 1 292 ? 22.028 17.937 16.507 1.00 175.33 291 VAL A N 1
ATOM 1999 C CA . VAL A 1 292 ? 21.849 19.377 16.366 1.00 199.56 291 VAL A CA 1
ATOM 2000 C C . VAL A 1 292 ? 20.540 19.639 15.637 1.00 217.70 291 VAL A C 1
ATOM 2001 O O . VAL A 1 292 ? 20.237 18.990 14.643 1.00 241.93 291 VAL A O 1
ATOM 2005 N N . ASP A 1 293 ? 19.745 20.565 16.156 1.00 209.74 292 ASP A N 1
ATOM 2006 C CA . ASP A 1 293 ? 18.548 20.993 15.452 1.00 200.73 292 ASP A CA 1
ATOM 2007 C C . ASP A 1 293 ? 18.694 22.470 15.151 1.00 192.33 292 ASP A C 1
ATOM 2008 O O . ASP A 1 293 ? 18.818 23.301 16.051 1.00 200.21 292 ASP A O 1
ATOM 2013 N N . THR A 1 294 ? 18.686 22.781 13.862 1.00 177.97 293 THR A N 1
ATOM 2014 C CA . THR A 1 294 ? 18.983 24.119 13.390 1.00 164.43 293 THR A CA 1
ATOM 2015 C C . THR A 1 294 ? 17.856 25.085 13.776 1.00 160.34 293 THR A C 1
ATOM 2016 O O . THR A 1 294 ? 16.683 24.709 13.795 1.00 155.18 293 THR A O 1
ATOM 2020 N N . ASN A 1 295 ? 18.220 26.329 14.077 1.00 162.97 294 ASN A N 1
ATOM 2021 C CA . ASN A 1 295 ? 17.271 27.299 14.620 1.00 168.03 294 ASN A CA 1
ATOM 2022 C C . ASN A 1 295 ? 16.206 27.706 13.611 1.00 169.64 294 ASN A C 1
ATOM 2023 O O . ASN A 1 295 ? 16.515 28.047 12.473 1.00 170.40 294 ASN A O 1
ATOM 2028 N N . GLU A 1 296 ? 14.950 27.656 14.044 1.00 176.42 295 GLU A N 1
ATOM 2029 C CA . GLU A 1 296 ? 13.806 27.950 13.182 1.00 175.60 295 GLU A CA 1
ATOM 2030 C C . GLU A 1 296 ? 13.896 29.330 12.538 1.00 167.21 295 GLU A C 1
ATOM 2031 O O . GLU A 1 296 ? 13.746 29.458 11.324 1.00 164.99 295 GLU A O 1
ATOM 2037 N N . VAL A 1 297 ? 14.127 30.359 13.349 1.00 164.23 296 VAL A N 1
ATOM 2038 C CA . VAL A 1 297 ? 14.234 31.723 12.833 1.00 163.60 296 VAL A CA 1
ATOM 2039 C C . VAL A 1 297 ? 15.387 31.799 11.838 1.00 174.26 296 VAL A C 1
ATOM 2040 O O . VAL A 1 297 ? 15.342 32.563 10.876 1.00 182.79 296 VAL A O 1
ATOM 2044 N N . GLU A 1 298 ? 16.421 31.000 12.079 1.00 153.77 297 GLU A N 1
ATOM 2045 C CA . GLU A 1 298 ? 17.543 30.912 11.159 1.00 162.72 297 GLU A CA 1
ATOM 2046 C C . GLU A 1 298 ? 17.142 30.194 9.865 1.00 173.19 297 GLU A C 1
ATOM 2047 O O . GLU A 1 298 ? 17.575 30.585 8.782 1.00 172.92 297 GLU A O 1
ATOM 2053 N N . THR A 1 299 ? 16.306 29.160 9.976 1.00 173.98 298 THR A N 1
ATOM 2054 C CA . THR A 1 299 ? 15.848 28.430 8.793 1.00 169.15 298 THR A CA 1
ATOM 2055 C C . THR A 1 299 ? 15.145 29.337 7.800 1.00 175.67 298 THR A C 1
ATOM 2056 O O . THR A 1 299 ? 15.487 29.360 6.619 1.00 179.89 298 THR A O 1
ATOM 2060 N N . GLN A 1 300 ? 14.168 30.092 8.291 1.00 172.39 299 GLN A N 1
ATOM 2061 C CA . GLN A 1 300 ? 13.388 30.980 7.441 1.00 173.37 299 GLN A CA 1
ATOM 2062 C C . GLN A 1 300 ? 14.258 32.058 6.805 1.00 182.63 299 GLN A C 1
ATOM 2063 O O . GLN A 1 300 ? 14.079 32.395 5.636 1.00 188.49 299 GLN A O 1
ATOM 2069 N N . LYS A 1 301 ? 15.206 32.592 7.568 1.00 177.44 300 LYS A N 1
ATOM 2070 C CA . LYS A 1 301 ? 16.070 33.649 7.053 1.00 184.91 300 LYS A CA 1
ATOM 2071 C C . LYS A 1 301 ? 16.995 33.140 5.953 1.00 190.32 300 LYS A C 1
ATOM 2072 O O . LYS A 1 301 ? 17.351 33.885 5.039 1.00 201.04 300 LYS A O 1
ATOM 2078 N N . PHE A 1 302 ? 17.387 31.874 6.046 1.00 194.58 301 PHE A N 1
ATOM 2079 C CA . PHE A 1 302 ? 18.175 31.254 4.991 1.00 174.03 301 PHE A CA 1
ATOM 2080 C C . PHE A 1 302 ? 17.304 31.044 3.751 1.00 152.05 301 PHE A C 1
ATOM 2081 O O . PHE A 1 302 ? 17.727 31.314 2.626 1.00 138.25 301 PHE A O 1
ATOM 2089 N N . VAL A 1 303 ? 16.085 30.559 3.976 1.00 154.73 302 VAL A N 1
ATOM 2090 C CA . VAL A 1 303 ? 15.100 30.380 2.912 1.00 160.77 302 VAL A CA 1
ATOM 2091 C C . VAL A 1 303 ? 14.779 31.695 2.212 1.00 169.74 302 VAL A C 1
ATOM 2092 O O . VAL A 1 303 ? 14.812 31.776 0.987 1.00 169.31 302 VAL A O 1
ATOM 2096 N N . ASP A 1 304 ? 14.482 32.724 2.997 1.00 170.72 303 ASP A N 1
ATOM 2097 C CA . ASP A 1 304 ? 14.159 34.038 2.452 1.00 177.94 303 ASP A CA 1
ATOM 2098 C C . ASP A 1 304 ? 15.307 34.591 1.615 1.00 192.65 303 ASP A C 1
ATOM 2099 O O . ASP A 1 304 ? 15.081 35.214 0.576 1.00 188.96 303 ASP A O 1
ATOM 2104 N N . SER A 1 305 ? 16.535 34.355 2.066 1.00 203.30 304 SER A N 1
ATOM 2105 C CA . SER A 1 305 ? 17.713 34.867 1.375 1.00 208.11 304 SER A CA 1
ATOM 2106 C C . SER A 1 305 ? 17.862 34.279 -0.029 1.00 190.88 304 SER A C 1
ATOM 2107 O O . SER A 1 305 ? 18.054 35.014 -0.997 1.00 192.60 304 SER A O 1
ATOM 2110 N N . LEU A 1 306 ? 17.768 32.958 -0.140 1.00 185.43 305 LEU A N 1
ATOM 2111 C CA . LEU A 1 306 ? 17.896 32.300 -1.439 1.00 153.84 305 LEU A CA 1
ATOM 2112 C C . LEU A 1 306 ? 16.721 32.614 -2.368 1.00 147.09 305 LEU A C 1
ATOM 2113 O O . LEU A 1 306 ? 16.909 32.842 -3.563 1.00 124.43 305 LEU A O 1
ATOM 2118 N N . VAL A 1 307 ? 15.519 32.662 -1.803 1.00 159.99 306 VAL A N 1
ATOM 2119 C CA . VAL A 1 307 ? 14.311 32.976 -2.559 1.00 166.04 306 VAL A CA 1
ATOM 2120 C C . VAL A 1 307 ? 14.367 34.360 -3.208 1.00 185.37 306 VAL A C 1
ATOM 2121 O O . VAL A 1 307 ? 13.941 34.535 -4.349 1.00 193.29 306 VAL A O 1
ATOM 2125 N N . ALA A 1 308 ? 14.903 35.338 -2.484 1.00 200.46 307 ALA A N 1
ATOM 2126 C CA . ALA A 1 308 ? 14.989 36.708 -2.990 1.00 219.59 307 ALA A CA 1
ATOM 2127 C C . ALA A 1 308 ? 15.848 36.811 -4.248 1.00 226.75 307 ALA A C 1
ATOM 2128 O O . ALA A 1 308 ? 15.512 37.541 -5.183 1.00 230.93 307 ALA A O 1
ATOM 2130 N N . LEU A 1 309 ? 16.961 36.085 -4.261 1.00 230.14 308 LEU A N 1
ATOM 2131 C CA . LEU A 1 309 ? 17.856 36.068 -5.414 1.00 228.45 308 LEU A CA 1
ATOM 2132 C C . LEU A 1 309 ? 17.231 35.314 -6.583 1.00 217.86 308 LEU A C 1
ATOM 2133 O O . LEU A 1 309 ? 17.635 35.476 -7.735 1.00 219.33 308 LEU A O 1
ATOM 2138 N N . ALA A 1 310 ? 16.242 34.484 -6.274 1.00 194.59 309 ALA A N 1
ATOM 2139 C CA . ALA A 1 310 ? 15.587 33.658 -7.276 1.00 170.64 309 ALA A CA 1
ATOM 2140 C C . ALA A 1 310 ? 14.627 34.446 -8.159 1.00 160.99 309 ALA A C 1
ATOM 2141 O O . ALA A 1 310 ? 14.659 34.315 -9.379 1.00 169.38 309 ALA A O 1
ATOM 2143 N N . MET A 1 311 ? 13.786 35.272 -7.545 1.00 151.16 310 MET A N 1
ATOM 2144 C CA . MET A 1 311 ? 12.840 36.102 -8.289 1.00 177.74 310 MET A CA 1
ATOM 2145 C C . MET A 1 311 ? 13.517 37.072 -9.272 1.00 186.67 310 MET A C 1
ATOM 2146 O O . MET A 1 311 ? 12.887 37.539 -10.228 1.00 185.27 310 MET A O 1
ATOM 2151 N N . ASP A 1 312 ? 14.790 37.380 -9.035 1.00 185.46 311 ASP A N 1
ATOM 2152 C CA . ASP A 1 312 ? 15.541 38.243 -9.945 1.00 185.22 311 ASP A CA 1
ATOM 2153 C C . ASP A 1 312 ? 16.455 37.445 -10.874 1.00 176.60 311 ASP A C 1
ATOM 2154 O O . ASP A 1 312 ? 16.891 36.343 -10.541 1.00 173.97 311 ASP A O 1
ATOM 2159 N N . ASN A 1 323 ? 11.765 33.746 -10.501 1.00 183.40 322 ASN A N 1
ATOM 2160 C CA . ASN A 1 323 ? 10.774 34.178 -11.478 1.00 189.56 322 ASN A CA 1
ATOM 2161 C C . ASN A 1 323 ? 9.424 33.507 -11.251 1.00 213.32 322 ASN A C 1
ATOM 2162 O O . ASN A 1 323 ? 9.198 32.885 -10.213 1.00 213.05 322 ASN A O 1
ATOM 2167 N N . VAL A 1 324 ? 8.526 33.649 -12.223 1.00 232.59 323 VAL A N 1
ATOM 2168 C CA . VAL A 1 324 ? 7.212 33.015 -12.160 1.00 229.52 323 VAL A CA 1
ATOM 2169 C C . VAL A 1 324 ? 7.370 31.495 -12.207 1.00 218.08 323 VAL A C 1
ATOM 2170 O O . VAL A 1 324 ? 6.528 30.755 -11.695 1.00 226.98 323 VAL A O 1
ATOM 2174 N N . VAL A 1 325 ? 8.461 31.038 -12.815 1.00 199.57 324 VAL A N 1
ATOM 2175 C CA . VAL A 1 325 ? 8.787 29.619 -12.852 1.00 174.74 324 VAL A CA 1
ATOM 2176 C C . VAL A 1 325 ? 9.100 29.121 -11.441 1.00 168.66 324 VAL A C 1
ATOM 2177 O O . VAL A 1 325 ? 8.771 27.990 -11.077 1.00 160.71 324 VAL A O 1
ATOM 2181 N N . PHE A 1 326 ? 9.757 29.973 -10.661 1.00 172.12 325 PHE A N 1
ATOM 2182 C CA . PHE A 1 326 ? 10.062 29.664 -9.275 1.00 167.46 325 PHE A CA 1
ATOM 2183 C C . PHE A 1 326 ? 8.823 29.812 -8.393 1.00 168.72 325 PHE A C 1
ATOM 2184 O O . PHE A 1 326 ? 8.651 29.076 -7.422 1.00 161.97 325 PHE A O 1
ATOM 2192 N N . SER A 1 327 ? 7.973 30.779 -8.729 1.00 175.80 326 SER A N 1
ATOM 2193 C CA . SER A 1 327 ? 6.683 30.940 -8.065 1.00 192.61 326 SER A CA 1
ATOM 2194 C C . SER A 1 327 ? 5.848 29.675 -8.244 1.00 199.63 326 SER A C 1
ATOM 2195 O O . SER A 1 327 ? 5.114 29.271 -7.341 1.00 200.42 326 SER A O 1
ATOM 2198 N N . GLU A 1 328 ? 5.966 29.059 -9.418 1.00 207.05 327 GLU A N 1
ATOM 2199 C CA . GLU A 1 328 ? 5.326 27.775 -9.679 1.00 200.89 327 GLU A CA 1
ATOM 2200 C C . GLU A 1 328 ? 5.892 26.709 -8.750 1.00 187.19 327 GLU A C 1
ATOM 2201 O O . GLU A 1 328 ? 5.149 25.905 -8.192 1.00 184.27 327 GLU A O 1
ATOM 2207 N N . PHE A 1 329 ? 7.210 26.729 -8.569 1.00 176.25 328 PHE A N 1
ATOM 2208 C CA . PHE A 1 329 ? 7.891 25.752 -7.726 1.00 162.94 328 PHE A CA 1
ATOM 2209 C C . PHE A 1 329 ? 7.467 25.846 -6.262 1.00 162.12 328 PHE A C 1
ATOM 2210 O O . PHE A 1 329 ? 7.236 24.823 -5.616 1.00 158.21 328 PHE A O 1
ATOM 2218 N N . GLN A 1 330 ? 7.381 27.067 -5.739 1.00 165.95 329 GLN A N 1
ATOM 2219 C CA . GLN A 1 330 ? 6.941 27.281 -4.362 1.00 178.40 329 GLN A CA 1
ATOM 2220 C C . GLN A 1 330 ? 5.554 26.691 -4.154 1.00 192.34 329 GLN A C 1
ATOM 2221 O O . GLN A 1 330 ? 5.313 25.947 -3.200 1.00 193.74 329 GLN A O 1
ATOM 2227 N N . ASP A 1 331 ? 4.649 27.040 -5.061 1.00 207.27 330 ASP A N 1
ATOM 2228 C CA . ASP A 1 331 ? 3.283 26.541 -5.037 1.00 205.81 330 ASP A CA 1
ATOM 2229 C C . ASP A 1 331 ? 3.279 25.029 -5.231 1.00 198.40 330 ASP A C 1
ATOM 2230 O O . ASP A 1 331 ? 2.508 24.314 -4.595 1.00 197.78 330 ASP A O 1
ATOM 2235 N N . TRP A 1 332 ? 4.148 24.555 -6.120 1.00 190.62 331 TRP A N 1
ATOM 2236 C CA . TRP A 1 332 ? 4.216 23.139 -6.469 1.00 179.33 331 TRP A CA 1
ATOM 2237 C C . TRP A 1 332 ? 4.582 22.243 -5.296 1.00 163.59 331 TRP A C 1
ATOM 2238 O O . TRP A 1 332 ? 3.952 21.211 -5.071 1.00 154.93 331 TRP A O 1
ATOM 2249 N N . LEU A 1 333 ? 5.593 22.652 -4.541 1.00 156.36 332 LEU A N 1
ATOM 2250 C CA . LEU A 1 333 ? 6.116 21.826 -3.465 1.00 149.48 332 LEU A CA 1
ATOM 2251 C C . LEU A 1 333 ? 5.071 21.695 -2.346 1.00 156.33 332 LEU A C 1
ATOM 2252 O O . LEU A 1 333 ? 4.874 20.610 -1.796 1.00 154.85 332 LEU A O 1
ATOM 2257 N N . GLU A 1 334 ? 4.391 22.795 -2.030 1.00 162.61 333 GLU A N 1
ATOM 2258 C CA . GLU A 1 334 ? 3.366 22.793 -0.988 1.00 168.10 333 GLU A CA 1
ATOM 2259 C C . GLU A 1 334 ? 2.255 21.799 -1.318 1.00 179.97 333 GLU A C 1
ATOM 2260 O O . GLU A 1 334 ? 1.774 21.086 -0.435 1.00 188.75 333 GLU A O 1
ATOM 2266 N N . LYS A 1 335 ? 1.839 21.776 -2.581 1.00 184.48 334 LYS A N 1
ATOM 2267 C CA . LYS A 1 335 ? 0.838 20.830 -3.048 1.00 190.77 334 LYS A CA 1
ATOM 2268 C C . LYS A 1 335 ? 1.357 19.401 -2.891 1.00 190.88 334 LYS A C 1
ATOM 2269 O O . LYS A 1 335 ? 0.645 18.523 -2.414 1.00 197.59 334 LYS A O 1
ATOM 2275 N N . HIS A 1 336 ? 2.594 19.168 -3.315 1.00 187.80 335 HIS A N 1
ATOM 2276 C CA . HIS A 1 336 ? 3.123 17.806 -3.377 1.00 188.28 335 HIS A CA 1
ATOM 2277 C C . HIS A 1 336 ? 3.792 17.318 -2.086 1.00 197.18 335 HIS A C 1
ATOM 2278 O O . HIS A 1 336 ? 4.351 16.220 -2.059 1.00 194.88 335 HIS A O 1
ATOM 2285 N N . GLY A 1 337 ? 3.717 18.114 -1.021 1.00 208.42 336 GLY A N 1
ATOM 2286 C CA . GLY A 1 337 ? 4.400 17.781 0.218 1.00 214.56 336 GLY A CA 1
ATOM 2287 C C . GLY A 1 337 ? 3.923 16.490 0.856 1.00 223.44 336 GLY A C 1
ATOM 2288 O O . GLY A 1 337 ? 2.758 16.114 0.715 1.00 238.98 336 GLY A O 1
ATOM 2289 N N . ASP A 1 338 ? 4.808 15.824 1.593 1.00 201.33 337 ASP A N 1
ATOM 2290 C CA . ASP A 1 338 ? 6.154 16.315 1.854 1.00 179.77 337 ASP A CA 1
ATOM 2291 C C . ASP A 1 338 ? 7.203 15.225 1.611 1.00 162.22 337 ASP A C 1
ATOM 2292 O O . ASP A 1 338 ? 6.916 14.034 1.749 1.00 154.45 337 ASP A O 1
ATOM 2297 N N . TYR A 1 339 ? 8.422 15.633 1.271 1.00 159.06 338 TYR A N 1
ATOM 2298 C CA . TYR A 1 339 ? 9.486 14.671 0.989 1.00 157.33 338 TYR A CA 1
ATOM 2299 C C . TYR A 1 339 ? 10.507 14.586 2.110 1.00 155.55 338 TYR A C 1
ATOM 2300 O O . TYR A 1 339 ? 11.036 15.596 2.576 1.00 162.30 338 TYR A O 1
ATOM 2309 N N . GLU A 1 340 ? 10.766 13.354 2.534 1.00 139.85 339 GLU A N 1
ATOM 2310 C CA . GLU A 1 340 ? 11.733 13.060 3.581 1.00 136.90 339 GLU A CA 1
ATOM 2311 C C . GLU A 1 340 ? 13.179 13.306 3.149 1.00 129.59 339 GLU A C 1
ATOM 2312 O O . GLU A 1 340 ? 14.024 13.639 3.973 1.00 128.79 339 GLU A O 1
ATOM 2318 N N . ALA A 1 341 ? 13.474 13.115 1.868 1.00 124.22 340 ALA A N 1
ATOM 2319 C CA . ALA A 1 341 ? 14.811 13.403 1.356 1.00 124.27 340 ALA A CA 1
ATOM 2320 C C . ALA A 1 341 ? 14.744 14.021 -0.035 1.00 118.41 340 ALA A C 1
ATOM 2321 O O . ALA A 1 341 ? 13.743 13.879 -0.732 1.00 129.31 340 ALA A O 1
ATOM 2323 N N . ILE A 1 342 ? 15.817 14.697 -0.439 1.00 108.65 341 ILE A N 1
ATOM 2324 C CA . ILE A 1 342 ? 15.874 15.314 -1.761 1.00 115.57 341 ILE A CA 1
ATOM 2325 C C . ILE A 1 342 ? 17.253 15.139 -2.402 1.00 118.39 341 ILE A C 1
ATOM 2326 O O . ILE A 1 342 ? 18.276 15.236 -1.724 1.00 110.43 341 ILE A O 1
ATOM 2331 N N . VAL A 1 343 ? 17.272 14.878 -3.710 1.00 122.02 342 VAL A N 1
ATOM 2332 C CA . VAL A 1 343 ? 18.512 14.552 -4.411 1.00 107.56 342 VAL A CA 1
ATOM 2333 C C . VAL A 1 343 ? 18.897 15.597 -5.448 1.00 105.73 342 VAL A C 1
ATOM 2334 O O . VAL A 1 343 ? 18.049 16.111 -6.179 1.00 87.32 342 VAL A O 1
ATOM 2338 N N . ASP A 1 344 ? 20.193 15.881 -5.517 1.00 118.29 343 ASP A N 1
ATOM 2339 C CA . ASP A 1 344 ? 20.740 16.764 -6.536 1.00 113.22 343 ASP A CA 1
ATOM 2340 C C . ASP A 1 344 ? 20.990 15.949 -7.795 1.00 102.45 343 ASP A C 1
ATOM 2341 O O . ASP A 1 344 ? 22.001 15.254 -7.905 1.00 103.43 343 ASP A O 1
ATOM 2346 N N . GLY A 1 345 ? 20.047 16.025 -8.728 1.00 93.57 344 GLY A N 1
ATOM 2347 C CA . GLY A 1 345 ? 20.094 15.217 -9.929 1.00 102.27 344 GLY A CA 1
ATOM 2348 C C . GLY A 1 345 ? 21.384 15.318 -10.716 1.00 98.62 344 GLY A C 1
ATOM 2349 O O . GLY A 1 345 ? 21.977 14.301 -11.074 1.00 79.74 344 GLY A O 1
ATOM 2350 N N . ALA A 1 346 ? 21.839 16.545 -10.946 1.00 99.34 345 ALA A N 1
ATOM 2351 C CA . ALA A 1 346 ? 23.041 16.781 -11.742 1.00 112.86 345 ALA A CA 1
ATOM 2352 C C . ALA A 1 346 ? 24.247 16.071 -11.141 1.00 120.44 345 ALA A C 1
ATOM 2353 O O . ALA A 1 346 ? 24.947 15.326 -11.826 1.00 109.58 345 ALA A O 1
ATOM 2355 N N . ASN A 1 347 ? 24.458 16.291 -9.848 1.00 133.56 346 ASN A N 1
ATOM 2356 C CA . ASN A 1 347 ? 25.610 15.762 -9.127 1.00 130.10 346 ASN A CA 1
ATOM 2357 C C . ASN A 1 347 ? 25.792 14.248 -9.261 1.00 109.31 346 ASN A C 1
ATOM 2358 O O . ASN A 1 347 ? 26.902 13.769 -9.490 1.00 104.31 346 ASN A O 1
ATOM 2363 N N . ILE A 1 348 ? 24.699 13.507 -9.113 1.00 102.60 347 ILE A N 1
ATOM 2364 C CA . ILE A 1 348 ? 24.725 12.048 -9.185 1.00 108.26 347 ILE A CA 1
ATOM 2365 C C . ILE A 1 348 ? 25.198 11.521 -10.534 1.00 95.65 347 ILE A C 1
ATOM 2366 O O . ILE A 1 348 ? 26.151 10.743 -10.617 1.00 82.23 347 ILE A O 1
ATOM 2371 N N . GLY A 1 349 ? 24.524 11.974 -11.585 1.00 93.84 348 GLY A N 1
ATOM 2372 C CA . GLY A 1 349 ? 24.760 11.496 -12.931 1.00 87.39 348 GLY A CA 1
ATOM 2373 C C . GLY A 1 349 ? 26.140 11.700 -13.521 1.00 98.51 348 GLY A C 1
ATOM 2374 O O . GLY A 1 349 ? 26.614 10.840 -14.264 1.00 102.97 348 GLY A O 1
ATOM 2375 N N . LEU A 1 350 ? 26.792 12.818 -13.214 1.00 106.73 349 LEU A N 1
ATOM 2376 C CA . LEU A 1 350 ? 28.104 13.064 -13.798 1.00 104.94 349 LEU A CA 1
ATOM 2377 C C . LEU A 1 350 ? 29.201 12.422 -12.958 1.00 98.37 349 LEU A C 1
ATOM 2378 O O . LEU A 1 350 ? 30.283 12.124 -13.460 1.00 84.65 349 LEU A O 1
ATOM 2383 N N . TYR A 1 351 ? 28.901 12.193 -11.683 1.00 97.86 350 TYR A N 1
ATOM 2384 C CA . TYR A 1 351 ? 29.760 11.405 -10.808 1.00 107.76 350 TYR A CA 1
ATOM 2385 C C . TYR A 1 351 ? 29.638 9.983 -11.321 1.00 126.54 350 TYR A C 1
ATOM 2386 O O . TYR A 1 351 ? 28.521 9.532 -11.546 1.00 145.71 350 TYR A O 1
ATOM 2395 N N . GLN A 1 352 ? 30.736 9.268 -11.539 1.00 129.29 351 GLN A N 1
ATOM 2396 C CA . GLN A 1 352 ? 32.103 9.720 -11.338 1.00 121.85 351 GLN A CA 1
ATOM 2397 C C . GLN A 1 352 ? 32.885 9.661 -12.642 1.00 128.95 351 GLN A C 1
ATOM 2398 O O . GLN A 1 352 ? 34.108 9.796 -12.663 1.00 134.48 351 GLN A O 1
ATOM 2404 N N . GLN A 1 353 ? 32.154 9.442 -13.731 1.00 134.69 352 GLN A N 1
ATOM 2405 C CA . GLN A 1 353 ? 32.825 9.349 -15.047 1.00 133.76 352 GLN A CA 1
ATOM 2406 C C . GLN A 1 353 ? 33.247 10.668 -15.633 1.00 133.16 352 GLN A C 1
ATOM 2407 O O . GLN A 1 353 ? 32.672 11.701 -15.288 1.00 118.61 352 GLN A O 1
ATOM 2413 N N . ASN A 1 354 ? 34.280 10.636 -16.466 1.00 149.37 353 ASN A N 1
ATOM 2414 C CA . ASN A 1 354 ? 34.893 11.821 -17.048 1.00 154.88 353 ASN A CA 1
ATOM 2415 C C . ASN A 1 354 ? 34.110 12.629 -18.074 1.00 156.09 353 ASN A C 1
ATOM 2416 O O . ASN A 1 354 ? 33.137 12.136 -18.636 1.00 142.68 353 ASN A O 1
ATOM 2421 N N . PHE A 1 355 ? 34.528 13.872 -18.308 1.00 172.81 354 PHE A N 1
ATOM 2422 C CA . PHE A 1 355 ? 33.828 14.759 -19.236 1.00 164.94 354 PHE A CA 1
ATOM 2423 C C . PHE A 1 355 ? 34.072 14.369 -20.693 1.00 166.25 354 PHE A C 1
ATOM 2424 O O . PHE A 1 355 ? 34.542 15.164 -21.507 1.00 149.82 354 PHE A O 1
ATOM 2432 N N . VAL A 1 356 ? 33.729 13.122 -20.995 1.00 183.33 355 VAL A N 1
ATOM 2433 C CA . VAL A 1 356 ? 33.880 12.519 -22.316 1.00 190.84 355 VAL A CA 1
ATOM 2434 C C . VAL A 1 356 ? 32.906 12.986 -23.429 1.00 152.78 355 VAL A C 1
ATOM 2435 O O . VAL A 1 356 ? 33.377 13.281 -24.530 1.00 158.74 355 VAL A O 1
ATOM 2439 N N . ASP A 1 357 ? 31.586 13.076 -23.192 1.00 129.78 356 ASP A N 1
ATOM 2440 C CA . ASP A 1 357 ? 30.960 13.438 -21.907 1.00 136.41 356 ASP A CA 1
ATOM 2441 C C . ASP A 1 357 ? 30.831 12.360 -20.834 1.00 148.02 356 ASP A C 1
ATOM 2442 O O . ASP A 1 357 ? 30.725 12.698 -19.653 1.00 153.16 356 ASP A O 1
ATOM 2447 N N . GLY A 1 358 ? 30.802 11.087 -21.219 1.00 142.14 357 GLY A N 1
ATOM 2448 C CA . GLY A 1 358 ? 30.667 10.002 -20.256 1.00 135.44 357 GLY A CA 1
ATOM 2449 C C . GLY A 1 358 ? 29.364 9.976 -19.473 1.00 125.63 357 GLY A C 1
ATOM 2450 O O . GLY A 1 358 ? 29.026 8.972 -18.843 1.00 125.31 357 GLY A O 1
ATOM 2451 N N . SER A 1 359 ? 28.629 11.081 -19.520 1.00 120.27 358 SER A N 1
ATOM 2452 C CA . SER A 1 359 ? 27.326 11.175 -18.892 1.00 121.25 358 SER A CA 1
ATOM 2453 C C . SER A 1 359 ? 26.390 10.317 -19.736 1.00 148.39 358 SER A C 1
ATOM 2454 O O . SER A 1 359 ? 26.660 10.097 -20.918 1.00 166.87 358 SER A O 1
ATOM 2457 N N . PHE A 1 360 ? 25.294 9.828 -19.167 1.00 140.27 359 PHE A N 1
ATOM 2458 C CA . PHE A 1 360 ? 24.747 10.268 -17.892 1.00 118.71 359 PHE A CA 1
ATOM 2459 C C . PHE A 1 360 ? 24.249 9.047 -17.138 1.00 125.41 359 PHE A C 1
ATOM 2460 O O . PHE A 1 360 ? 23.464 8.265 -17.676 1.00 143.97 359 PHE A O 1
ATOM 2468 N N . SER A 1 361 ? 24.707 8.863 -15.904 1.00 109.96 360 SER A N 1
ATOM 2469 C CA . SER A 1 361 ? 24.421 7.616 -15.206 1.00 102.10 360 SER A CA 1
ATOM 2470 C C . SER A 1 361 ? 23.116 7.648 -14.433 1.00 89.91 360 SER A C 1
ATOM 2471 O O . SER A 1 361 ? 23.084 7.998 -13.256 1.00 90.44 360 SER A O 1
ATOM 2474 N N . LEU A 1 362 ? 22.044 7.251 -15.115 1.00 94.09 361 LEU A N 1
ATOM 2475 C CA . LEU A 1 362 ? 20.761 7.005 -14.473 1.00 99.66 361 LEU A CA 1
ATOM 2476 C C . LEU A 1 362 ? 20.913 5.764 -13.605 1.00 108.20 361 LEU A C 1
ATOM 2477 O O . LEU A 1 362 ? 20.145 5.541 -12.671 1.00 115.43 361 LEU A O 1
ATOM 2482 N N . SER A 1 363 ? 21.904 4.947 -13.946 1.00 105.50 362 SER A N 1
ATOM 2483 C CA . SER A 1 363 ? 22.227 3.765 -13.164 1.00 112.30 362 SER A CA 1
ATOM 2484 C C . SER A 1 363 ? 22.569 4.180 -11.742 1.00 127.42 362 SER A C 1
ATOM 2485 O O . SER A 1 363 ? 22.129 3.558 -10.775 1.00 139.68 362 SER A O 1
ATOM 2488 N N . GLN A 1 364 ? 23.351 5.248 -11.626 1.00 120.76 363 GLN A N 1
ATOM 2489 C CA . GLN A 1 364 ? 23.726 5.789 -10.325 1.00 112.97 363 GLN A CA 1
ATOM 2490 C C . GLN A 1 364 ? 22.585 6.544 -9.649 1.00 84.70 363 GLN A C 1
ATOM 2491 O O . GLN A 1 364 ? 22.472 6.540 -8.428 1.00 93.39 363 GLN A O 1
ATOM 2497 N N . LEU A 1 365 ? 21.763 7.220 -10.443 1.00 82.91 364 LEU A N 1
ATOM 2498 C CA . LEU A 1 365 ? 20.543 7.849 -9.941 1.00 91.69 364 LEU A CA 1
ATOM 2499 C C . LEU A 1 365 ? 19.540 6.830 -9.405 1.00 108.63 364 LEU A C 1
ATOM 2500 O O . LEU A 1 365 ? 18.912 7.043 -8.369 1.00 92.75 364 LEU A O 1
ATOM 2505 N N . GLU A 1 366 ? 19.369 5.738 -10.144 1.00 128.74 365 GLU A N 1
ATOM 2506 C CA . GLU A 1 366 ? 18.408 4.706 -9.779 1.00 133.77 365 GLU A CA 1
ATOM 2507 C C . GLU A 1 366 ? 18.852 4.037 -8.486 1.00 142.72 365 GLU A C 1
ATOM 2508 O O . GLU A 1 366 ? 18.023 3.658 -7.657 1.00 157.39 365 GLU A O 1
ATOM 2514 N N . SER A 1 367 ? 20.165 3.901 -8.322 1.00 117.31 366 SER A N 1
ATOM 2515 C CA . SER A 1 367 ? 20.734 3.287 -7.128 1.00 110.76 366 SER A CA 1
ATOM 2516 C C . SER A 1 367 ? 20.392 4.063 -5.859 1.00 123.12 366 SER A C 1
ATOM 2517 O O . SER A 1 367 ? 19.921 3.471 -4.889 1.00 139.92 366 SER A O 1
ATOM 2520 N N . VAL A 1 368 ? 20.607 5.380 -5.868 1.00 114.57 367 VAL A N 1
ATOM 2521 C CA . VAL A 1 368 ? 20.354 6.196 -4.676 1.00 112.34 367 VAL A CA 1
ATOM 2522 C C . VAL A 1 368 ? 18.884 6.105 -4.279 1.00 112.11 367 VAL A C 1
ATOM 2523 O O . VAL A 1 368 ? 18.556 6.124 -3.095 1.00 131.32 367 VAL A O 1
ATOM 2527 N N . MET A 1 369 ? 18.005 5.993 -5.268 1.00 97.16 368 MET A N 1
ATOM 2528 C CA . MET A 1 369 ? 16.587 5.818 -5.004 1.00 109.88 368 MET A CA 1
ATOM 2529 C C . MET A 1 369 ? 16.327 4.490 -4.298 1.00 121.54 368 MET A C 1
ATOM 2530 O O . MET A 1 369 ? 15.506 4.415 -3.384 1.00 119.77 368 MET A O 1
ATOM 2535 N N . LYS A 1 370 ? 17.040 3.450 -4.722 1.00 137.87 369 LYS A N 1
ATOM 2536 C CA . LYS A 1 370 ? 16.873 2.118 -4.149 1.00 159.78 369 LYS A CA 1
ATOM 2537 C C . LYS A 1 370 ? 17.320 2.050 -2.687 1.00 175.46 369 LYS A C 1
ATOM 2538 O O . LYS A 1 370 ? 16.587 1.545 -1.835 1.00 199.62 369 LYS A O 1
ATOM 2544 N N . GLU A 1 371 ? 18.515 2.553 -2.396 1.00 165.35 370 GLU A N 1
ATOM 2545 C CA . GLU A 1 371 ? 19.047 2.498 -1.036 1.00 156.54 370 GLU A CA 1
ATOM 2546 C C . GLU A 1 371 ? 18.261 3.397 -0.090 1.00 146.16 370 GLU A C 1
ATOM 2547 O O . GLU A 1 371 ? 18.037 3.049 1.070 1.00 165.75 370 GLU A O 1
ATOM 2553 N N . LEU A 1 372 ? 17.850 4.557 -0.586 1.00 115.45 371 LEU A N 1
ATOM 2554 C CA . LEU A 1 372 ? 17.158 5.524 0.253 1.00 128.78 371 LEU A CA 1
ATOM 2555 C C . LEU A 1 372 ? 15.806 5.001 0.716 1.00 144.09 371 LEU A C 1
ATOM 2556 O O . LEU A 1 372 ? 15.438 5.187 1.875 1.00 157.50 371 LEU A O 1
ATOM 2561 N N . TYR A 1 373 ? 15.072 4.357 -0.186 1.00 144.29 372 TYR A N 1
ATOM 2562 C CA . TYR A 1 373 ? 13.738 3.862 0.135 1.00 163.92 372 TYR A CA 1
ATOM 2563 C C . TYR A 1 373 ? 13.782 2.916 1.343 1.00 184.17 372 TYR A C 1
ATOM 2564 O O . TYR A 1 373 ? 12.960 3.034 2.249 1.00 192.97 372 TYR A O 1
ATOM 2573 N N . ARG A 1 374 ? 14.733 1.983 1.361 1.00 189.06 373 ARG A N 1
ATOM 2574 C CA . ARG A 1 374 ? 14.830 1.051 2.485 1.00 198.08 373 ARG A CA 1
ATOM 2575 C C . ARG A 1 374 ? 15.308 1.767 3.753 1.00 194.04 373 ARG A C 1
ATOM 2576 O O . ARG A 1 374 ? 14.885 1.426 4.856 1.00 207.35 373 ARG A O 1
ATOM 2584 N N . GLU A 1 375 ? 16.190 2.752 3.596 1.00 176.83 374 GLU A N 1
ATOM 2585 C CA . GLU A 1 375 ? 16.654 3.549 4.729 1.00 172.90 374 GLU A CA 1
ATOM 2586 C C . GLU A 1 375 ? 15.528 4.433 5.267 1.00 183.50 374 GLU A C 1
ATOM 2587 O O . GLU A 1 375 ? 15.282 4.479 6.472 1.00 199.00 374 GLU A O 1
ATOM 2593 N N . SER A 1 376 ? 14.847 5.123 4.357 1.00 176.58 375 SER A N 1
ATOM 2594 C CA . SER A 1 376 ? 13.670 5.932 4.677 1.00 179.98 375 SER A CA 1
ATOM 2595 C C . SER A 1 376 ? 12.503 5.075 5.154 1.00 192.12 375 SER A C 1
ATOM 2596 O O . SER A 1 376 ? 11.669 5.523 5.944 1.00 184.08 375 SER A O 1
ATOM 2599 N N . GLY A 1 377 ? 12.459 3.838 4.672 1.00 202.97 376 GLY A N 1
ATOM 2600 C CA . GLY A 1 377 ? 11.350 2.937 4.920 1.00 191.79 376 GLY A CA 1
ATOM 2601 C C . GLY A 1 377 ? 10.265 3.015 3.861 1.00 183.24 376 GLY A C 1
ATOM 2602 O O . GLY A 1 377 ? 10.380 3.745 2.880 1.00 172.58 376 GLY A O 1
ATOM 2603 N N . ASN A 1 378 ? 9.190 2.270 4.086 1.00 207.18 377 ASN A N 1
ATOM 2604 C CA . ASN A 1 378 ? 8.134 2.068 3.093 1.00 226.38 377 ASN A CA 1
ATOM 2605 C C . ASN A 1 378 ? 7.181 3.223 2.785 1.00 230.88 377 ASN A C 1
ATOM 2606 O O . ASN A 1 378 ? 6.176 3.017 2.101 1.00 236.95 377 ASN A O 1
ATOM 2611 N N . ASN A 1 379 ? 7.468 4.429 3.262 1.00 228.98 378 ASN A N 1
ATOM 2612 C CA . ASN A 1 379 ? 6.471 5.495 3.147 1.00 232.15 378 ASN A CA 1
ATOM 2613 C C . ASN A 1 379 ? 6.738 6.565 2.080 1.00 212.37 378 ASN A C 1
ATOM 2614 O O . ASN A 1 379 ? 5.826 6.945 1.346 1.00 209.98 378 ASN A O 1
ATOM 2619 N N . LYS A 1 380 ? 7.979 7.035 1.984 1.00 196.24 379 LYS A N 1
ATOM 2620 C CA . LYS A 1 380 ? 8.307 8.184 1.134 1.00 176.43 379 LYS A CA 1
ATOM 2621 C C . LYS A 1 380 ? 9.429 7.948 0.122 1.00 169.78 379 LYS A C 1
ATOM 2622 O O . LYS A 1 380 ? 10.360 7.178 0.358 1.00 164.25 379 LYS A O 1
ATOM 2628 N N . TRP A 1 381 ? 9.309 8.631 -1.012 1.00 169.31 380 TRP A N 1
ATOM 2629 C CA . TRP A 1 381 ? 10.263 8.539 -2.107 1.00 164.34 380 TRP A CA 1
ATOM 2630 C C . TRP A 1 381 ? 10.984 9.879 -2.241 1.00 143.27 380 TRP A C 1
ATOM 2631 O O . TRP A 1 381 ? 10.393 10.933 -1.995 1.00 144.11 380 TRP A O 1
ATOM 2642 N N . PRO A 1 382 ? 12.266 9.848 -2.638 1.00 122.72 381 PRO A N 1
ATOM 2643 C CA . PRO A 1 382 ? 13.055 11.082 -2.688 1.00 115.03 381 PRO A CA 1
ATOM 2644 C C . PRO A 1 382 ? 12.921 11.826 -4.013 1.00 125.28 381 PRO A C 1
ATOM 2645 O O . PRO A 1 382 ? 13.073 11.234 -5.081 1.00 144.89 381 PRO A O 1
ATOM 2649 N N . LEU A 1 383 ? 12.633 13.120 -3.934 1.00 112.81 382 LEU A N 1
ATOM 2650 C CA . LEU A 1 383 ? 12.499 13.945 -5.128 1.00 112.10 382 LEU A CA 1
ATOM 2651 C C . LEU A 1 383 ? 13.854 14.199 -5.786 1.00 115.23 382 LEU A C 1
ATOM 2652 O O . LEU A 1 383 ? 14.857 14.387 -5.099 1.00 123.10 382 LEU A O 1
ATOM 2657 N N . ILE A 1 384 ? 13.875 14.212 -7.117 1.00 103.55 383 ILE A N 1
ATOM 2658 C CA . ILE A 1 384 ? 15.103 14.476 -7.859 1.00 98.81 383 ILE A CA 1
ATOM 2659 C C . ILE A 1 384 ? 14.951 15.695 -8.758 1.00 112.24 383 ILE A C 1
ATOM 2660 O O . ILE A 1 384 ? 13.994 15.794 -9.528 1.00 122.20 383 ILE A O 1
ATOM 2665 N N . LEU A 1 385 ? 15.905 16.616 -8.667 1.00 115.88 384 LEU A N 1
ATOM 2666 C CA . LEU A 1 385 ? 15.896 17.799 -9.520 1.00 113.83 384 LEU A CA 1
ATOM 2667 C C . LEU A 1 385 ? 16.983 17.765 -10.582 1.00 104.77 384 LEU A C 1
ATOM 2668 O O . LEU A 1 385 ? 18.180 17.748 -10.281 1.00 83.39 384 LEU A O 1
ATOM 2673 N N . LEU A 1 386 ? 16.531 17.757 -11.832 1.00 115.40 385 LEU A N 1
ATOM 2674 C CA . LEU A 1 386 ? 17.404 17.705 -12.991 1.00 122.51 385 LEU A CA 1
ATOM 2675 C C . LEU A 1 386 ? 16.918 18.717 -14.017 1.00 126.41 385 LEU A C 1
ATOM 2676 O O . LEU A 1 386 ? 15.724 19.024 -14.082 1.00 102.45 385 LEU A O 1
ATOM 2681 N N . HIS A 1 387 ? 17.843 19.246 -14.807 1.00 136.61 386 HIS A N 1
ATOM 2682 C CA . HIS A 1 387 ? 17.490 20.234 -15.813 1.00 148.77 386 HIS A CA 1
ATOM 2683 C C . HIS A 1 387 ? 16.633 19.591 -16.895 1.00 139.36 386 HIS A C 1
ATOM 2684 O O . HIS A 1 387 ? 16.690 18.379 -17.097 1.00 145.96 386 HIS A O 1
ATOM 2691 N N . LYS A 1 388 ? 15.838 20.399 -17.588 1.00 124.81 387 LYS A N 1
ATOM 2692 C CA . LYS A 1 388 ? 15.069 19.895 -18.719 1.00 107.05 387 LYS A CA 1
ATOM 2693 C C . LYS A 1 388 ? 15.981 19.323 -19.788 1.00 114.45 387 LYS A C 1
ATOM 2694 O O . LYS A 1 388 ? 15.642 18.320 -20.412 1.00 130.97 387 LYS A O 1
ATOM 2700 N N . ARG A 1 389 ? 17.130 19.959 -20.001 1.00 105.36 388 ARG A N 1
ATOM 2701 C CA . ARG A 1 389 ? 18.116 19.428 -20.935 1.00 112.40 388 ARG A CA 1
ATOM 2702 C C . ARG A 1 389 ? 18.467 17.982 -20.605 1.00 103.28 388 ARG A C 1
ATOM 2703 O O . ARG A 1 389 ? 18.446 17.119 -21.478 1.00 108.08 388 ARG A O 1
ATOM 2711 N N . ARG A 1 390 ? 18.809 17.724 -19.350 1.00 103.35 389 ARG A N 1
ATOM 2712 C CA . ARG A 1 390 ? 19.115 16.366 -18.920 1.00 109.89 389 ARG A CA 1
ATOM 2713 C C . ARG A 1 390 ? 17.892 15.460 -19.016 1.00 106.31 389 ARG A C 1
ATOM 2714 O O . ARG A 1 390 ? 17.994 14.306 -19.432 1.00 111.80 389 ARG A O 1
ATOM 2722 N N . VAL A 1 391 ? 16.737 15.994 -18.635 1.00 98.26 390 VAL A N 1
ATOM 2723 C CA . VAL A 1 391 ? 15.498 15.232 -18.660 1.00 103.44 390 VAL A CA 1
ATOM 2724 C C . VAL A 1 391 ? 15.072 14.890 -20.091 1.00 119.39 390 VAL A C 1
ATOM 2725 O O . VAL A 1 391 ? 14.664 13.761 -20.370 1.00 124.53 390 VAL A O 1
ATOM 2729 N N . LYS A 1 392 ? 15.200 15.851 -21.001 1.00 121.73 391 LYS A N 1
ATOM 2730 C CA . LYS A 1 392 ? 14.797 15.641 -22.390 1.00 110.65 391 LYS A CA 1
ATOM 2731 C C . LYS A 1 392 ? 15.674 14.605 -23.086 1.00 103.33 391 LYS A C 1
ATOM 2732 O O . LYS A 1 392 ? 15.164 13.738 -23.791 1.00 129.43 391 LYS A O 1
ATOM 2738 N N . THR A 1 393 ? 16.988 14.699 -22.891 1.00 78.72 392 THR A N 1
ATOM 2739 C CA . THR A 1 393 ? 17.928 13.733 -23.463 1.00 77.65 392 THR A CA 1
ATOM 2740 C C . THR A 1 393 ? 17.655 12.339 -22.916 1.00 105.22 392 THR A C 1
ATOM 2741 O O . THR A 1 393 ? 17.803 11.337 -23.616 1.00 91.47 392 THR A O 1
ATOM 2745 N N . LEU A 1 394 ? 17.270 12.282 -21.647 1.00 112.38 393 LEU A N 1
ATOM 2746 C CA . LEU A 1 394 ? 16.870 11.025 -21.030 1.00 110.28 393 LEU A CA 1
ATOM 2747 C C . LEU A 1 394 ? 15.567 10.497 -21.638 1.00 98.27 393 LEU A C 1
ATOM 2748 O O . LEU A 1 394 ? 15.425 9.297 -21.859 1.00 97.09 393 LEU A O 1
ATOM 2753 N N . LEU A 1 395 ? 14.627 11.399 -21.910 1.00 80.24 394 LEU A N 1
ATOM 2754 C CA . LEU A 1 395 ? 13.377 11.058 -22.585 1.00 89.87 394 LEU A CA 1
ATOM 2755 C C . LEU A 1 395 ? 13.623 10.521 -23.995 1.00 116.53 394 LEU A C 1
ATOM 2756 O O . LEU A 1 395 ? 12.911 9.637 -24.474 1.00 109.54 394 LEU A O 1
ATOM 2761 N N . GLU A 1 396 ? 14.630 11.082 -24.657 1.00 135.29 395 GLU A N 1
ATOM 2762 C CA . GLU A 1 396 ? 14.977 10.703 -26.021 1.00 132.30 395 GLU A CA 1
ATOM 2763 C C . GLU A 1 396 ? 15.480 9.266 -26.082 1.00 136.71 395 GLU A C 1
ATOM 2764 O O . GLU A 1 396 ? 15.244 8.565 -27.061 1.00 150.80 395 GLU A O 1
ATOM 2770 N N . ASN A 1 397 ? 16.178 8.828 -25.038 1.00 125.90 396 ASN A N 1
ATOM 2771 C CA . ASN A 1 397 ? 16.639 7.448 -24.979 1.00 117.57 396 ASN A CA 1
ATOM 2772 C C . ASN A 1 397 ? 15.451 6.518 -24.767 1.00 116.40 396 ASN A C 1
ATOM 2773 O O . ASN A 1 397 ? 14.666 6.712 -23.840 1.00 111.85 396 ASN A O 1
ATOM 2778 N N . PRO A 1 398 ? 15.311 5.511 -25.642 1.00 125.53 397 PRO A N 1
ATOM 2779 C CA . PRO A 1 398 ? 14.183 4.573 -25.629 1.00 132.93 397 PRO A CA 1
ATOM 2780 C C . PRO A 1 398 ? 14.183 3.687 -24.389 1.00 125.04 397 PRO A C 1
ATOM 2781 O O . PRO A 1 398 ? 13.117 3.383 -23.847 1.00 133.36 397 PRO A O 1
ATOM 2785 N N . THR A 1 399 ? 15.375 3.287 -23.954 1.00 123.18 398 THR A N 1
ATOM 2786 C CA . THR A 1 399 ? 15.550 2.444 -22.775 1.00 133.03 398 THR A CA 1
ATOM 2787 C C . THR A 1 399 ? 14.940 3.083 -21.528 1.00 125.81 398 THR A C 1
ATOM 2788 O O . THR A 1 399 ? 14.108 2.486 -20.839 1.00 118.75 398 THR A O 1
ATOM 2792 N N . HIS A 1 400 ? 15.366 4.314 -21.261 1.00 117.75 399 HIS A N 1
ATOM 2793 C CA . HIS A 1 400 ? 15.035 5.016 -20.028 1.00 110.41 399 HIS A CA 1
ATOM 2794 C C . HIS A 1 400 ? 13.653 5.676 -19.996 1.00 118.31 399 HIS A C 1
ATOM 2795 O O . HIS A 1 400 ? 13.115 5.916 -18.917 1.00 132.18 399 HIS A O 1
ATOM 2802 N N . ARG A 1 401 ? 13.085 5.958 -21.167 1.00 113.01 400 ARG A N 1
ATOM 2803 C CA . ARG A 1 401 ? 11.912 6.835 -21.267 1.00 119.35 400 ARG A CA 1
ATOM 2804 C C . ARG A 1 401 ? 10.723 6.446 -20.382 1.00 138.44 400 ARG A C 1
ATOM 2805 O O . ARG A 1 401 ? 10.106 7.313 -19.757 1.00 144.36 400 ARG A O 1
ATOM 2813 N N . ASN A 1 402 ? 10.399 5.158 -20.324 1.00 155.79 401 ASN A N 1
ATOM 2814 C CA . ASN A 1 402 ? 9.271 4.709 -19.509 1.00 169.06 401 ASN A CA 1
ATOM 2815 C C . ASN A 1 402 ? 9.500 4.973 -18.023 1.00 167.23 401 ASN A C 1
ATOM 2816 O O . ASN A 1 402 ? 8.582 5.370 -17.306 1.00 170.57 401 ASN A O 1
ATOM 2821 N N . LEU A 1 403 ? 10.730 4.754 -17.569 1.00 155.91 402 LEU A N 1
ATOM 2822 C CA . LEU A 1 403 ? 11.069 4.918 -16.161 1.00 134.07 402 LEU A CA 1
ATOM 2823 C C . LEU A 1 403 ? 11.045 6.381 -15.712 1.00 118.90 402 LEU A C 1
ATOM 2824 O O . LEU A 1 403 ? 10.443 6.712 -14.688 1.00 119.62 402 LEU A O 1
ATOM 2829 N N . VAL A 1 404 ? 11.684 7.255 -16.485 1.00 107.43 403 VAL A N 1
ATOM 2830 C CA . VAL A 1 404 ? 11.776 8.669 -16.123 1.00 106.64 403 VAL A CA 1
ATOM 2831 C C . VAL A 1 404 ? 10.409 9.338 -16.143 1.00 122.68 403 VAL A C 1
ATOM 2832 O O . VAL A 1 404 ? 10.093 10.152 -15.274 1.00 125.59 403 VAL A O 1
ATOM 2836 N N . GLU A 1 405 ? 9.595 8.985 -17.132 1.00 135.64 404 GLU A N 1
ATOM 2837 C CA . GLU A 1 405 ? 8.248 9.529 -17.225 1.00 162.87 404 GLU A CA 1
ATOM 2838 C C . GLU A 1 405 ? 7.431 9.077 -16.019 1.00 165.47 404 GLU A C 1
ATOM 2839 O O . GLU A 1 405 ? 6.610 9.833 -15.496 1.00 166.52 404 GLU A O 1
ATOM 2845 N N . GLU A 1 406 ? 7.679 7.849 -15.572 1.00 156.90 405 GLU A N 1
ATOM 2846 C CA . GLU A 1 406 ? 6.999 7.313 -14.401 1.00 161.19 405 GLU A CA 1
ATOM 2847 C C . GLU A 1 406 ? 7.291 8.187 -13.186 1.00 158.43 405 GLU A C 1
ATOM 2848 O O . GLU A 1 406 ? 6.406 8.468 -12.382 1.00 178.11 405 GLU A O 1
ATOM 2854 N N . TRP A 1 407 ? 8.538 8.624 -13.064 1.00 144.06 406 TRP A N 1
ATOM 2855 C CA . TRP A 1 407 ? 8.931 9.519 -11.982 1.00 124.17 406 TRP A CA 1
ATOM 2856 C C . TRP A 1 407 ? 8.244 10.871 -12.092 1.00 116.87 406 TRP A C 1
ATOM 2857 O O . TRP A 1 407 ? 7.713 11.383 -11.110 1.00 117.53 406 TRP A O 1
ATOM 2868 N N . ILE A 1 408 ? 8.242 11.436 -13.295 1.00 112.74 407 ILE A N 1
ATOM 2869 C CA . ILE A 1 408 ? 7.640 12.745 -13.529 1.00 114.12 407 ILE A CA 1
ATOM 2870 C C . ILE A 1 408 ? 6.140 12.733 -13.230 1.00 122.06 407 ILE A C 1
ATOM 2871 O O . ILE A 1 408 ? 5.608 13.681 -12.651 1.00 124.39 407 ILE A O 1
ATOM 2876 N N . SER A 1 409 ? 5.461 11.665 -13.636 1.00 133.61 408 SER A N 1
ATOM 2877 C CA . SER A 1 409 ? 4.027 11.542 -13.393 1.00 150.73 408 SER A CA 1
ATOM 2878 C C . SER A 1 409 ? 3.752 11.329 -11.907 1.00 151.31 408 SER A C 1
ATOM 2879 O O . SER A 1 409 ? 2.805 11.892 -11.357 1.00 146.01 408 SER A O 1
ATOM 2882 N N . ASN A 1 410 ? 4.580 10.506 -11.267 1.00 161.54 409 ASN A N 1
ATOM 2883 C CA . ASN A 1 410 ? 4.468 10.258 -9.831 1.00 169.01 409 ASN A CA 1
ATOM 2884 C C . ASN A 1 410 ? 4.763 11.503 -8.997 1.00 172.00 409 ASN A C 1
ATOM 2885 O O . ASN A 1 410 ? 4.097 11.762 -7.993 1.00 181.23 409 ASN A O 1
ATOM 2890 N N . GLY A 1 411 ? 5.767 12.268 -9.415 1.00 156.58 410 GLY A N 1
ATOM 2891 C CA . GLY A 1 411 ? 6.190 13.438 -8.669 1.00 141.05 410 GLY A CA 1
ATOM 2892 C C . GLY A 1 411 ? 7.543 13.202 -8.028 1.00 128.12 410 GLY A C 1
ATOM 2893 O O . GLY A 1 411 ? 7.948 13.920 -7.116 1.00 135.74 410 GLY A O 1
ATOM 2894 N N . VAL A 1 412 ? 8.237 12.175 -8.503 1.00 112.73 411 VAL A N 1
ATOM 2895 C CA . VAL A 1 412 ? 9.540 11.809 -7.966 1.00 109.87 411 VAL A CA 1
ATOM 2896 C C . VAL A 1 412 ? 10.645 12.495 -8.772 1.00 103.78 411 VAL A C 1
ATOM 2897 O O . VAL A 1 412 ? 11.823 12.445 -8.414 1.00 95.21 411 VAL A O 1
ATOM 2901 N N . LEU A 1 413 ? 10.263 13.107 -9.888 1.00 109.33 412 LEU A N 1
ATOM 2902 C CA . LEU A 1 413 ? 11.202 13.895 -10.675 1.00 104.11 412 LEU A CA 1
ATOM 2903 C C . LEU A 1 413 ? 10.629 15.278 -10.999 1.00 100.96 412 LEU A C 1
ATOM 2904 O O . LEU A 1 413 ? 9.425 15.426 -11.222 1.00 101.37 412 LEU A O 1
ATOM 2909 N N . TYR A 1 414 ? 11.492 16.290 -10.988 1.00 101.19 413 TYR A N 1
ATOM 2910 C CA . TYR A 1 414 ? 11.105 17.640 -11.386 1.00 108.98 413 TYR A CA 1
ATOM 2911 C C . TYR A 1 414 ? 12.152 18.230 -12.328 1.00 113.42 413 TYR A C 1
ATOM 2912 O O . TYR A 1 414 ? 13.354 18.054 -12.128 1.00 102.95 413 TYR A O 1
ATOM 2921 N N . ALA A 1 415 ? 11.687 18.946 -13.343 1.00 133.33 414 ALA A N 1
ATOM 2922 C CA . ALA A 1 415 ? 12.574 19.509 -14.348 1.00 134.03 414 ALA A CA 1
ATOM 2923 C C . ALA A 1 415 ? 12.807 20.993 -14.097 1.00 135.21 414 ALA A C 1
ATOM 2924 O O . ALA A 1 415 ? 11.898 21.808 -14.254 1.00 139.94 414 ALA A O 1
ATOM 2926 N N . THR A 1 416 ? 14.023 21.341 -13.693 1.00 123.30 415 THR A N 1
ATOM 2927 C CA . THR A 1 416 ? 14.377 22.741 -13.522 1.00 118.65 415 THR A CA 1
ATOM 2928 C C . THR A 1 416 ? 14.438 23.409 -14.894 1.00 125.93 415 THR A C 1
ATOM 2929 O O . THR A 1 416 ? 15.051 22.879 -15.819 1.00 123.33 415 THR A O 1
ATOM 2933 N N . PRO A 1 417 ? 13.805 24.584 -15.026 1.00 136.78 416 PRO A N 1
ATOM 2934 C CA . PRO A 1 417 ? 13.734 25.291 -16.312 1.00 146.62 416 PRO A CA 1
ATOM 2935 C C . PRO A 1 417 ? 15.079 25.889 -16.743 1.00 151.07 416 PRO A C 1
ATOM 2936 O O . PRO A 1 417 ? 16.005 25.925 -15.934 1.00 152.85 416 PRO A O 1
ATOM 2940 N N . PRO A 1 418 ? 15.190 26.336 -18.009 1.00 146.00 417 PRO A N 1
ATOM 2941 C CA . PRO A 1 418 ? 16.450 26.879 -18.531 1.00 148.56 417 PRO A CA 1
ATOM 2942 C C . PRO A 1 418 ? 16.853 28.217 -17.894 1.00 168.86 417 PRO A C 1
ATOM 2943 O O . PRO A 1 418 ? 16.026 28.891 -17.272 1.00 172.01 417 PRO A O 1
ATOM 2947 N N . GLY A 1 419 ? 18.122 28.584 -18.050 1.00 174.93 418 GLY A N 1
ATOM 2948 C CA . GLY A 1 419 ? 18.625 29.853 -17.555 1.00 173.51 418 GLY A CA 1
ATOM 2949 C C . GLY A 1 419 ? 19.020 29.813 -16.090 1.00 181.45 418 GLY A C 1
ATOM 2950 O O . GLY A 1 419 ? 19.562 30.784 -15.559 1.00 185.38 418 GLY A O 1
ATOM 2951 N N . SER A 1 420 ? 18.751 28.687 -15.438 1.00 191.26 419 SER A N 1
ATOM 2952 C CA . SER A 1 420 ? 19.018 28.541 -14.014 1.00 198.74 419 SER A CA 1
ATOM 2953 C C . SER A 1 420 ? 18.943 27.077 -13.584 1.00 205.56 419 SER A C 1
ATOM 2954 O O . SER A 1 420 ? 18.066 26.359 -14.062 1.00 212.89 419 SER A O 1
ATOM 2957 N N . ASN A 1 421 ? 19.828 26.604 -12.697 1.00 200.08 420 ASN A N 1
ATOM 2958 C CA . ASN A 1 421 ? 21.023 27.285 -12.181 1.00 182.24 420 ASN A CA 1
ATOM 2959 C C . ASN A 1 421 ? 21.819 26.189 -11.465 1.00 183.65 420 ASN A C 1
ATOM 2960 O O . ASN A 1 421 ? 21.591 25.001 -11.706 1.00 184.53 420 ASN A O 1
ATOM 2965 N N . ASP A 1 422 ? 22.745 26.567 -10.584 1.00 183.78 421 ASP A N 1
ATOM 2966 C CA . ASP A 1 422 ? 23.395 25.598 -9.702 1.00 170.87 421 ASP A CA 1
ATOM 2967 C C . ASP A 1 422 ? 22.350 25.424 -8.612 1.00 161.74 421 ASP A C 1
ATOM 2968 O O . ASP A 1 422 ? 22.572 25.755 -7.446 1.00 141.42 421 ASP A O 1
ATOM 2973 N N . ASP A 1 423 ? 21.212 24.878 -9.029 1.00 169.96 422 ASP A N 1
ATOM 2974 C CA . ASP A 1 423 ? 19.913 25.189 -8.450 1.00 167.14 422 ASP A CA 1
ATOM 2975 C C . ASP A 1 423 ? 19.796 25.124 -6.943 1.00 162.81 422 ASP A C 1
ATOM 2976 O O . ASP A 1 423 ? 20.263 24.195 -6.284 1.00 147.74 422 ASP A O 1
ATOM 2981 N N . TRP A 1 424 ? 19.143 26.150 -6.420 1.00 175.66 423 TRP A N 1
ATOM 2982 C CA . TRP A 1 424 ? 18.750 26.190 -5.035 1.00 190.50 423 TRP A CA 1
ATOM 2983 C C . TRP A 1 424 ? 17.448 25.415 -4.932 1.00 176.93 423 TRP A C 1
ATOM 2984 O O . TRP A 1 424 ? 16.928 25.201 -3.840 1.00 179.93 423 TRP A O 1
ATOM 2995 N N . TYR A 1 425 ? 16.931 25.007 -6.092 1.00 161.91 424 TYR A N 1
ATOM 2996 C CA . TYR A 1 425 ? 15.700 24.229 -6.181 1.00 149.93 424 TYR A CA 1
ATOM 2997 C C . TYR A 1 425 ? 15.693 23.080 -5.181 1.00 139.37 424 TYR A C 1
ATOM 2998 O O . TYR A 1 425 ? 14.707 22.867 -4.484 1.00 139.82 424 TYR A O 1
ATOM 3007 N N . TRP A 1 426 ? 16.801 22.353 -5.097 1.00 138.54 425 TRP A N 1
ATOM 3008 C CA . TRP A 1 426 ? 16.934 21.313 -4.082 1.00 143.11 425 TRP A CA 1
ATOM 3009 C C . TRP A 1 426 ? 17.357 21.875 -2.725 1.00 144.93 425 TRP A C 1
ATOM 3010 O O . TRP A 1 426 ? 16.906 21.391 -1.688 1.00 145.93 425 TRP A O 1
ATOM 3021 N N . LEU A 1 427 ? 18.207 22.897 -2.731 1.00 133.66 426 LEU A N 1
ATOM 3022 C CA . LEU A 1 427 ? 18.613 23.546 -1.489 1.00 113.08 426 LEU A CA 1
ATOM 3023 C C . LEU A 1 427 ? 17.401 24.160 -0.789 1.00 119.98 426 LEU A C 1
ATOM 3024 O O . LEU A 1 427 ? 17.226 23.992 0.416 1.00 134.97 426 LEU A O 1
ATOM 3029 N N . TYR A 1 428 ? 16.567 24.866 -1.550 1.00 106.13 427 TYR A N 1
ATOM 3030 C CA . TYR A 1 428 ? 15.325 25.430 -1.025 1.00 117.28 427 TYR A CA 1
ATOM 3031 C C . TYR A 1 428 ? 14.421 24.330 -0.507 1.00 140.69 427 TYR A C 1
ATOM 3032 O O . TYR A 1 428 ? 13.902 24.416 0.602 1.00 175.56 427 TYR A O 1
ATOM 3041 N N . ALA A 1 429 ? 14.244 23.291 -1.315 1.00 125.52 428 ALA A N 1
ATOM 3042 C CA . ALA A 1 429 ? 13.344 22.205 -0.965 1.00 121.54 428 ALA A CA 1
ATOM 3043 C C . ALA A 1 429 ? 13.861 21.435 0.251 1.00 130.47 428 ALA A C 1
ATOM 3044 O O . ALA A 1 429 ? 13.084 21.039 1.120 1.00 130.31 428 ALA A O 1
ATOM 3046 N N . ALA A 1 430 ? 15.173 21.237 0.325 1.00 105.24 429 ALA A N 1
ATOM 3047 C CA . ALA A 1 430 ? 15.753 20.555 1.476 1.00 106.38 429 ALA A CA 1
ATOM 3048 C C . ALA A 1 430 ? 15.552 21.385 2.746 1.00 132.30 429 ALA A C 1
ATOM 3049 O O . ALA A 1 430 ? 15.133 20.861 3.779 1.00 125.45 429 ALA A O 1
ATOM 3051 N N . ALA A 1 431 ? 15.843 22.680 2.655 1.00 129.04 430 ALA A N 1
ATOM 3052 C CA . ALA A 1 431 ? 15.724 23.594 3.789 1.00 126.52 430 ALA A CA 1
ATOM 3053 C C . ALA A 1 431 ? 14.272 23.836 4.188 1.00 131.67 430 ALA A C 1
ATOM 3054 O O . ALA A 1 431 ? 13.953 23.894 5.377 1.00 130.48 430 ALA A O 1
ATOM 3056 N N . LYS A 1 432 ? 13.402 23.995 3.193 1.00 117.35 431 LYS A N 1
ATOM 3057 C CA . LYS A 1 432 ? 11.986 24.263 3.437 1.00 133.45 431 LYS A CA 1
ATOM 3058 C C . LYS A 1 432 ? 11.334 23.087 4.156 1.00 144.41 431 LYS A C 1
ATOM 3059 O O . LYS A 1 432 ? 10.463 23.267 5.009 1.00 156.29 431 LYS A O 1
ATOM 3065 N N . LEU A 1 433 ? 11.771 21.881 3.809 1.00 139.88 432 LEU A N 1
ATOM 3066 C CA . LEU A 1 433 ? 11.251 20.669 4.429 1.00 144.06 432 LEU A CA 1
ATOM 3067 C C . LEU A 1 433 ? 12.101 20.278 5.627 1.00 140.52 432 LEU A C 1
ATOM 3068 O O . LEU A 1 433 ? 11.764 19.341 6.355 1.00 126.34 432 LEU A O 1
ATOM 3073 N N . LYS A 1 434 ? 13.215 20.988 5.804 1.00 150.34 433 LYS A N 1
ATOM 3074 C CA . LYS A 1 434 ? 14.168 20.712 6.875 1.00 147.84 433 LYS A CA 1
ATOM 3075 C C . LYS A 1 434 ? 14.624 19.261 6.803 1.00 147.99 433 LYS A C 1
ATOM 3076 O O . LYS A 1 434 ? 14.965 18.640 7.813 1.00 153.81 433 LYS A O 1
ATOM 3082 N N . CYS A 1 435 ? 14.609 18.730 5.585 1.00 133.96 434 CYS A N 1
ATOM 3083 C CA . CYS A 1 435 ? 14.899 17.327 5.345 1.00 130.39 434 CYS A CA 1
ATOM 3084 C C . CYS A 1 435 ? 16.338 17.105 4.900 1.00 121.98 434 CYS A C 1
ATOM 3085 O O . CYS A 1 435 ? 17.175 18.003 4.994 1.00 111.93 434 CYS A O 1
ATOM 3088 N N . LEU A 1 436 ? 16.606 15.908 4.388 1.00 123.71 435 LEU A N 1
ATOM 3089 C CA . LEU A 1 436 ? 17.950 15.537 3.967 1.00 125.12 435 LEU A CA 1
ATOM 3090 C C . LEU A 1 436 ? 18.265 16.077 2.580 1.00 118.43 435 LEU A C 1
ATOM 3091 O O . LEU A 1 436 ? 17.368 16.305 1.773 1.00 114.60 435 LEU A O 1
ATOM 3096 N N . LEU A 1 437 ? 19.549 16.297 2.320 1.00 115.97 436 LEU A N 1
ATOM 3097 C CA . LEU A 1 437 ? 20.020 16.668 0.991 1.00 119.89 436 LEU A CA 1
ATOM 3098 C C . LEU A 1 437 ? 21.087 15.684 0.536 1.00 132.77 436 LEU A C 1
ATOM 3099 O O . LEU A 1 437 ? 21.957 15.302 1.319 1.00 160.16 436 LEU A O 1
ATOM 3104 N N . VAL A 1 438 ? 21.024 15.272 -0.726 1.00 106.65 437 VAL A N 1
ATOM 3105 C CA . VAL A 1 438 ? 22.027 14.362 -1.262 1.00 94.81 437 VAL A CA 1
ATOM 3106 C C . VAL A 1 438 ? 22.812 15.036 -2.371 1.00 110.04 437 VAL A C 1
ATOM 3107 O O . VAL A 1 438 ? 22.285 15.301 -3.450 1.00 117.64 437 VAL A O 1
ATOM 3111 N N . THR A 1 439 ? 24.076 15.324 -2.094 1.00 110.34 438 THR A N 1
ATOM 3112 C CA . THR A 1 439 ? 24.922 16.047 -3.032 1.00 115.31 438 THR A CA 1
ATOM 3113 C C . THR A 1 439 ? 26.363 15.791 -2.652 1.00 120.47 438 THR A C 1
ATOM 3114 O O . THR A 1 439 ? 26.664 15.499 -1.497 1.00 119.50 438 THR A O 1
ATOM 3118 N N . ASN A 1 440 ? 27.254 15.866 -3.629 1.00 124.68 439 ASN A N 1
ATOM 3119 C CA . ASN A 1 440 ? 28.661 15.695 -3.352 1.00 129.24 439 ASN A CA 1
ATOM 3120 C C . ASN A 1 440 ? 29.351 17.062 -3.352 1.00 114.71 439 ASN A C 1
ATOM 3121 O O . ASN A 1 440 ? 30.573 17.154 -3.215 1.00 102.29 439 ASN A O 1
ATOM 3126 N N . ASP A 1 441 ? 28.560 18.126 -3.485 1.00 110.89 440 ASP A N 1
ATOM 3127 C CA . ASP A 1 441 ? 29.122 19.470 -3.565 1.00 137.10 440 ASP A CA 1
ATOM 3128 C C . ASP A 1 441 ? 29.550 19.995 -2.206 1.00 160.89 440 ASP A C 1
ATOM 3129 O O . ASP A 1 441 ? 28.719 20.213 -1.323 1.00 162.50 440 ASP A O 1
ATOM 3134 N N . GLU A 1 442 ? 30.849 20.216 -2.049 1.00 176.74 441 GLU A N 1
ATOM 3135 C CA . GLU A 1 442 ? 31.358 20.931 -0.892 1.00 194.58 441 GLU A CA 1
ATOM 3136 C C . GLU A 1 442 ? 30.846 22.361 -0.988 1.00 190.28 441 GLU A C 1
ATOM 3137 O O . GLU A 1 442 ? 30.627 23.021 0.028 1.00 200.88 441 GLU A O 1
ATOM 3143 N N . MET A 1 443 ? 30.688 22.815 -2.235 1.00 177.21 442 MET A N 1
ATOM 3144 C CA . MET A 1 443 ? 30.177 24.140 -2.601 1.00 154.79 442 MET A CA 1
ATOM 3145 C C . MET A 1 443 ? 30.927 25.289 -1.909 1.00 134.27 442 MET A C 1
ATOM 3146 O O . MET A 1 443 ? 30.343 26.330 -1.610 1.00 137.75 442 MET A O 1
ATOM 3151 N N . ARG A 1 444 ? 32.229 25.108 -1.686 1.00 145.86 443 ARG A N 1
ATOM 3152 C CA . ARG A 1 444 ? 33.040 26.150 -1.063 1.00 162.74 443 ARG A CA 1
ATOM 3153 C C . ARG A 1 444 ? 33.473 27.136 -2.148 1.00 185.46 443 ARG A C 1
ATOM 3154 O O . ARG A 1 444 ? 34.638 27.221 -2.535 1.00 187.66 443 ARG A O 1
ATOM 3162 N N . ASP A 1 445 ? 32.498 27.905 -2.619 1.00 194.94 444 ASP A N 1
ATOM 3163 C CA . ASP A 1 445 ? 32.719 28.888 -3.667 1.00 195.56 444 ASP A CA 1
ATOM 3164 C C . ASP A 1 445 ? 32.147 30.236 -3.243 1.00 213.19 444 ASP A C 1
ATOM 3165 O O . ASP A 1 445 ? 31.258 30.308 -2.397 1.00 215.76 444 ASP A O 1
ATOM 3170 N N . HIS A 1 446 ? 32.660 31.294 -3.863 1.00 231.57 445 HIS A N 1
ATOM 3171 C CA . HIS A 1 446 ? 32.393 32.675 -3.472 1.00 244.39 445 HIS A CA 1
ATOM 3172 C C . HIS A 1 446 ? 30.906 33.011 -3.463 1.00 237.45 445 HIS A C 1
ATOM 3173 O O . HIS A 1 446 ? 30.415 33.664 -2.540 1.00 242.24 445 HIS A O 1
ATOM 3180 N N . ILE A 1 447 ? 30.201 32.580 -4.504 1.00 221.73 446 ILE A N 1
ATOM 3181 C CA . ILE A 1 447 ? 28.764 32.808 -4.609 1.00 215.62 446 ILE A CA 1
ATOM 3182 C C . ILE A 1 447 ? 28.048 32.138 -3.442 1.00 213.63 446 ILE A C 1
ATOM 3183 O O . ILE A 1 447 ? 27.198 32.739 -2.785 1.00 204.01 446 ILE A O 1
ATOM 3188 N N . PHE A 1 448 ? 28.411 30.885 -3.191 1.00 220.89 447 PHE A N 1
ATOM 3189 C CA . PHE A 1 448 ? 27.871 30.118 -2.075 1.00 223.64 447 PHE A CA 1
ATOM 3190 C C . PHE A 1 448 ? 28.340 30.632 -0.714 1.00 262.41 447 PHE A C 1
ATOM 3191 O O . PHE A 1 448 ? 27.539 30.796 0.206 1.00 265.57 447 PHE A O 1
ATOM 3199 N N . GLU A 1 449 ? 29.641 30.886 -0.600 1.00 301.87 448 GLU A N 1
ATOM 3200 C CA . GLU A 1 449 ? 30.252 31.273 0.671 1.00 334.24 448 GLU A CA 1
ATOM 3201 C C . GLU A 1 449 ? 29.843 32.667 1.155 1.00 360.33 448 GLU A C 1
ATOM 3202 O O . GLU A 1 449 ? 29.893 32.938 2.351 1.00 384.66 448 GLU A O 1
ATOM 3208 N N . LEU A 1 450 ? 29.508 33.571 0.239 1.00 316.82 449 LEU A N 1
ATOM 3209 C CA . LEU A 1 450 ? 28.998 34.873 0.659 1.00 278.36 449 LEU A CA 1
ATOM 3210 C C . LEU A 1 450 ? 27.723 34.640 1.467 1.00 252.59 449 LEU A C 1
ATOM 3211 O O . LEU A 1 450 ? 27.540 35.222 2.538 1.00 251.16 449 LEU A O 1
ATOM 3216 N N . LEU A 1 451 ? 26.851 33.777 0.954 1.00 231.41 450 LEU A N 1
ATOM 3217 C CA . LEU A 1 451 ? 25.693 33.324 1.718 1.00 209.58 450 LEU A CA 1
ATOM 3218 C C . LEU A 1 451 ? 26.139 32.395 2.840 1.00 205.96 450 LEU A C 1
ATOM 3219 O O . LEU A 1 451 ? 25.582 32.420 3.939 1.00 202.66 450 LEU A O 1
ATOM 3224 N N . GLY A 1 452 ? 27.141 31.569 2.542 1.00 212.13 451 GLY A N 1
ATOM 3225 C CA . GLY A 1 452 ? 27.634 30.576 3.477 1.00 217.36 451 GLY A CA 1
ATOM 3226 C C . GLY A 1 452 ? 28.134 31.230 4.744 1.00 228.61 451 GLY A C 1
ATOM 3227 O O . GLY A 1 452 ? 28.858 32.220 4.706 1.00 246.17 451 GLY A O 1
ATOM 3228 N N . SER A 1 453 ? 27.747 30.676 5.881 1.00 221.57 452 SER A N 1
ATOM 3229 C CA . SER A 1 453 ? 28.034 31.324 7.148 1.00 214.96 452 SER A CA 1
ATOM 3230 C C . SER A 1 453 ? 28.510 30.347 8.211 1.00 190.78 452 SER A C 1
ATOM 3231 O O . SER A 1 453 ? 29.280 29.426 7.943 1.00 182.63 452 SER A O 1
ATOM 3234 N N . THR A 1 454 ? 28.053 30.590 9.432 1.00 182.65 453 THR A N 1
ATOM 3235 C CA . THR A 1 454 ? 28.266 29.689 10.549 1.00 175.45 453 THR A CA 1
ATOM 3236 C C . THR A 1 454 ? 27.068 28.745 10.581 1.00 164.78 453 THR A C 1
ATOM 3237 O O . THR A 1 454 ? 27.179 27.566 10.926 1.00 165.69 453 THR A O 1
ATOM 3241 N N . PHE A 1 455 ? 25.923 29.293 10.184 1.00 173.10 454 PHE A N 1
ATOM 3242 C CA . PHE A 1 455 ? 24.675 28.553 10.043 1.00 171.46 454 PHE A CA 1
ATOM 3243 C C . PHE A 1 455 ? 24.822 27.494 8.950 1.00 163.62 454 PHE A C 1
ATOM 3244 O O . PHE A 1 455 ? 24.316 26.380 9.084 1.00 170.03 454 PHE A O 1
ATOM 3252 N N . PHE A 1 456 ? 25.517 27.841 7.871 1.00 156.46 455 PHE A N 1
ATOM 3253 C CA . PHE A 1 456 ? 25.637 26.935 6.730 1.00 156.90 455 PHE A CA 1
ATOM 3254 C C . PHE A 1 456 ? 26.328 25.614 7.058 1.00 129.91 455 PHE A C 1
ATOM 3255 O O . PHE A 1 456 ? 25.846 24.549 6.667 1.00 132.49 455 PHE A O 1
ATOM 3263 N N . GLN A 1 457 ? 27.427 25.689 7.801 1.00 133.68 456 GLN A N 1
ATOM 3264 C CA . GLN A 1 457 ? 28.141 24.507 8.260 1.00 140.29 456 GLN A CA 1
ATOM 3265 C C . GLN A 1 457 ? 27.296 23.689 9.232 1.00 145.95 456 GLN A C 1
ATOM 3266 O O . GLN A 1 457 ? 27.417 22.470 9.291 1.00 142.18 456 GLN A O 1
ATOM 3272 N N . LYS A 1 458 ? 26.461 24.368 10.013 1.00 160.04 457 LYS A N 1
ATOM 3273 C CA . LYS A 1 458 ? 25.558 23.681 10.932 1.00 165.33 457 LYS A CA 1
ATOM 3274 C C . LYS A 1 458 ? 24.526 22.890 10.143 1.00 157.36 457 LYS A C 1
ATOM 3275 O O . LYS A 1 458 ? 24.283 21.712 10.415 1.00 162.11 457 LYS A O 1
ATOM 3281 N N . TRP A 1 459 ? 23.941 23.547 9.150 1.00 143.61 458 TRP A N 1
ATOM 3282 C CA . TRP A 1 459 ? 22.931 22.928 8.313 1.00 135.30 458 TRP A CA 1
ATOM 3283 C C . TRP A 1 459 ? 23.499 21.796 7.466 1.00 132.54 458 TRP A C 1
ATOM 3284 O O . TRP A 1 459 ? 22.834 20.781 7.258 1.00 135.00 458 TRP A O 1
ATOM 3295 N N . LYS A 1 460 ? 24.725 21.967 6.976 1.00 121.88 459 LYS A N 1
ATOM 3296 C CA . LYS A 1 460 ? 25.355 20.931 6.156 1.00 118.90 459 LYS A CA 1
ATOM 3297 C C . LYS A 1 460 ? 25.613 19.643 6.939 1.00 140.28 459 LYS A C 1
ATOM 3298 O O . LYS A 1 460 ? 25.285 18.563 6.463 1.00 142.39 459 LYS A O 1
ATOM 3304 N N . GLU A 1 461 ? 26.167 19.754 8.142 1.00 153.80 460 GLU A N 1
ATOM 3305 C CA . GLU A 1 461 ? 26.379 18.583 8.987 1.00 171.43 460 GLU A CA 1
ATOM 3306 C C . GLU A 1 461 ? 25.021 18.006 9.356 1.00 172.68 460 GLU A C 1
ATOM 3307 O O . GLU A 1 461 ? 24.856 16.794 9.472 1.00 186.14 460 GLU A O 1
ATOM 3313 N N . ARG A 1 462 ? 24.047 18.892 9.514 1.00 150.12 461 ARG A N 1
ATOM 3314 C CA . ARG A 1 462 ? 22.687 18.499 9.851 1.00 142.05 461 ARG A CA 1
ATOM 3315 C C . ARG A 1 462 ? 21.985 17.710 8.733 1.00 135.43 461 ARG A C 1
ATOM 3316 O O . ARG A 1 462 ? 21.239 16.774 9.018 1.00 126.71 461 ARG A O 1
ATOM 3324 N N . HIS A 1 463 ? 22.198 18.087 7.472 1.00 138.14 462 HIS A N 1
ATOM 3325 C CA . HIS A 1 463 ? 21.330 17.587 6.400 1.00 128.61 462 HIS A CA 1
ATOM 3326 C C . HIS A 1 463 ? 21.997 16.939 5.176 1.00 132.65 462 HIS A C 1
ATOM 3327 O O . HIS A 1 463 ? 21.340 16.212 4.427 1.00 129.95 462 HIS A O 1
ATOM 3334 N N . GLN A 1 464 ? 23.285 17.190 4.967 1.00 131.88 463 GLN A N 1
ATOM 3335 C CA . GLN A 1 464 ? 23.946 16.729 3.743 1.00 125.27 463 GLN A CA 1
ATOM 3336 C C . GLN A 1 464 ? 24.350 15.256 3.774 1.00 132.33 463 GLN A C 1
ATOM 3337 O O . GLN A 1 464 ? 24.913 14.765 4.757 1.00 134.21 463 GLN A O 1
ATOM 3343 N N . VAL A 1 465 ? 24.064 14.572 2.669 1.00 125.98 464 VAL A N 1
ATOM 3344 C CA . VAL A 1 465 ? 24.401 13.166 2.486 1.00 121.39 464 VAL A CA 1
ATOM 3345 C C . VAL A 1 465 ? 25.508 13.051 1.445 1.00 102.90 464 VAL A C 1
ATOM 3346 O O . VAL A 1 465 ? 25.561 13.839 0.506 1.00 128.56 464 VAL A O 1
ATOM 3350 N N . ARG A 1 466 ? 26.411 12.095 1.626 1.00 111.23 465 ARG A N 1
ATOM 3351 C CA . ARG A 1 466 ? 27.550 11.964 0.729 1.00 124.53 465 ARG A CA 1
ATOM 3352 C C . ARG A 1 466 ? 27.611 10.537 0.196 1.00 133.21 465 ARG A C 1
ATOM 3353 O O . ARG A 1 466 ? 27.174 9.605 0.870 1.00 141.66 465 ARG A O 1
ATOM 3361 N N . TYR A 1 467 ? 28.141 10.353 -1.009 1.00 129.51 466 TYR A N 1
ATOM 3362 C CA . TYR A 1 467 ? 28.221 9.011 -1.570 1.00 121.21 466 TYR A CA 1
ATOM 3363 C C . TYR A 1 467 ? 29.582 8.738 -2.199 1.00 119.68 466 TYR A C 1
ATOM 3364 O O . TYR A 1 467 ? 30.287 9.663 -2.604 1.00 119.69 466 TYR A O 1
ATOM 3373 N N . THR A 1 468 ? 29.951 7.462 -2.254 1.00 123.53 467 THR A N 1
ATOM 3374 C CA . THR A 1 468 ? 31.116 7.029 -3.016 1.00 136.14 467 THR A CA 1
ATOM 3375 C C . THR A 1 468 ? 30.744 5.827 -3.884 1.00 143.80 467 THR A C 1
ATOM 3376 O O . THR A 1 468 ? 29.991 4.954 -3.454 1.00 155.97 467 THR A O 1
ATOM 3380 N N . PHE A 1 469 ? 31.271 5.791 -5.103 1.00 138.60 468 PHE A N 1
ATOM 3381 C CA . PHE A 1 469 ? 30.943 4.747 -6.060 1.00 128.97 468 PHE A CA 1
ATOM 3382 C C . PHE A 1 469 ? 32.222 4.085 -6.562 1.00 147.16 468 PHE A C 1
ATOM 3383 O O . PHE A 1 469 ? 33.066 4.749 -7.160 1.00 154.96 468 PHE A O 1
ATOM 3391 N N . VAL A 1 470 ? 32.377 2.788 -6.322 1.00 155.02 469 VAL A N 1
ATOM 3392 C CA . VAL A 1 470 ? 33.508 2.052 -6.888 1.00 160.24 469 VAL A CA 1
ATOM 3393 C C . VAL A 1 470 ? 33.083 0.692 -7.435 1.00 172.12 469 VAL A C 1
ATOM 3394 O O . VAL A 1 470 ? 32.718 -0.197 -6.670 1.00 169.98 469 VAL A O 1
ATOM 3398 N N . LYS A 1 471 ? 33.111 0.561 -8.764 1.00 193.10 470 LYS A N 1
ATOM 3399 C CA . LYS A 1 471 ? 32.952 -0.710 -9.486 1.00 192.52 470 LYS A CA 1
ATOM 3400 C C . LYS A 1 471 ? 31.803 -1.541 -8.916 1.00 184.25 470 LYS A C 1
ATOM 3401 O O . LYS A 1 471 ? 31.818 -2.771 -8.943 1.00 198.27 470 LYS A O 1
ATOM 3407 N N . GLY A 1 472 ? 30.807 -0.840 -8.387 1.00 164.66 471 GLY A N 1
ATOM 3408 C CA . GLY A 1 472 ? 29.651 -1.468 -7.783 1.00 162.89 471 GLY A CA 1
ATOM 3409 C C . GLY A 1 472 ? 28.531 -0.480 -7.539 1.00 162.13 471 GLY A C 1
ATOM 3410 O O . GLY A 1 472 ? 28.145 0.289 -8.421 1.00 100.55 471 GLY A O 1
ATOM 3411 N N . ASN A 1 473 ? 28.028 -0.506 -6.310 1.00 154.99 472 ASN A N 1
ATOM 3412 C CA . ASN A 1 473 ? 26.959 0.374 -5.870 1.00 151.69 472 ASN A CA 1
ATOM 3413 C C . ASN A 1 473 ? 27.347 1.181 -4.641 1.00 131.99 472 ASN A C 1
ATOM 3414 O O . ASN A 1 473 ? 28.374 0.931 -4.024 1.00 136.92 472 ASN A O 1
ATOM 3419 N N . LEU A 1 474 ? 26.508 2.153 -4.310 1.00 119.09 473 LEU A N 1
ATOM 3420 C CA . LEU A 1 474 ? 26.802 3.174 -3.316 1.00 113.55 473 LEU A CA 1
ATOM 3421 C C . LEU A 1 474 ? 26.819 2.742 -1.856 1.00 117.15 473 LEU A C 1
ATOM 3422 O O . LEU A 1 474 ? 25.973 1.979 -1.397 1.00 109.35 473 LEU A O 1
ATOM 3427 N N . LYS A 1 475 ? 27.833 3.236 -1.154 1.00 131.57 474 LYS A N 1
ATOM 3428 C CA . LYS A 1 475 ? 27.896 3.218 0.301 1.00 143.82 474 LYS A CA 1
ATOM 3429 C C . LYS A 1 475 ? 27.544 4.649 0.713 1.00 127.17 474 LYS A C 1
ATOM 3430 O O . LYS A 1 475 ? 28.159 5.601 0.228 1.00 108.92 474 LYS A O 1
ATOM 3436 N N . LEU A 1 476 ? 26.520 4.805 1.548 1.00 143.25 475 LEU A N 1
ATOM 3437 C CA . LEU A 1 476 ? 26.014 6.131 1.912 1.00 143.86 475 LEU A CA 1
ATOM 3438 C C . LEU A 1 476 ? 26.566 6.683 3.228 1.00 149.79 475 LEU A C 1
ATOM 3439 O O . LEU A 1 476 ? 26.417 6.070 4.287 1.00 151.62 475 LEU A O 1
ATOM 3444 N N . GLU A 1 477 ? 27.220 7.839 3.146 1.00 138.39 476 GLU A N 1
ATOM 3445 C CA . GLU A 1 477 ? 27.627 8.564 4.341 1.00 123.80 476 GLU A CA 1
ATOM 3446 C C . GLU A 1 477 ? 26.447 9.428 4.773 1.00 120.70 476 GLU A C 1
ATOM 3447 O O . GLU A 1 477 ? 25.709 9.945 3.941 1.00 116.85 476 GLU A O 1
ATOM 3453 N N . MET A 1 478 ? 26.281 9.593 6.078 1.00 127.46 477 MET A N 1
ATOM 3454 C CA . MET A 1 478 ? 25.095 10.238 6.628 1.00 124.84 477 MET A CA 1
ATOM 3455 C C . MET A 1 478 ? 25.459 11.425 7.504 1.00 127.52 477 MET A C 1
ATOM 3456 O O . MET A 1 478 ? 26.583 11.513 7.996 1.00 134.74 477 MET A O 1
ATOM 3461 N N . PRO A 1 479 ? 24.512 12.356 7.688 1.00 128.97 478 PRO A N 1
ATOM 3462 C CA . PRO A 1 479 ? 24.715 13.402 8.689 1.00 140.83 478 PRO A CA 1
ATOM 3463 C C . PRO A 1 479 ? 24.930 12.789 10.067 1.00 160.04 478 PRO A C 1
ATOM 3464 O O . PRO A 1 479 ? 24.281 11.795 10.394 1.00 173.94 478 PRO A O 1
ATOM 3468 N N . SER A 1 480 ? 25.837 13.364 10.851 1.00 124.15 479 SER A N 1
ATOM 3469 C CA . SER A 1 480 ? 26.184 12.803 12.153 1.00 129.57 479 SER A CA 1
ATOM 3470 C C . SER A 1 480 ? 24.956 12.735 13.058 1.00 134.74 479 SER A C 1
ATOM 3471 O O . SER A 1 480 ? 24.182 13.690 13.132 1.00 146.27 479 SER A O 1
ATOM 3474 N N . PRO A 1 481 ? 24.768 11.596 13.743 1.00 117.62 480 PRO A N 1
ATOM 3475 C CA . PRO A 1 481 ? 23.610 11.439 14.628 1.00 115.81 480 PRO A CA 1
ATOM 3476 C C . PRO A 1 481 ? 23.639 12.410 15.809 1.00 115.63 480 PRO A C 1
ATOM 3477 O O . PRO A 1 481 ? 22.585 12.687 16.385 1.00 92.45 480 PRO A O 1
ATOM 3481 N N . PHE A 1 482 ? 24.823 12.924 16.146 1.00 128.73 481 PHE A N 1
ATOM 3482 C CA . PHE A 1 482 ? 24.990 13.816 17.293 1.00 115.04 481 PHE A CA 1
ATOM 3483 C C . PHE A 1 482 ? 25.584 15.168 16.905 1.00 114.23 481 PHE A C 1
ATOM 3484 O O . PHE A 1 482 ? 26.389 15.271 15.980 1.00 121.97 481 PHE A O 1
ATOM 3492 N N . SER A 1 483 ? 25.176 16.200 17.631 1.00 119.34 482 SER A N 1
ATOM 3493 C CA . SER A 1 483 ? 25.705 17.547 17.457 1.00 143.25 482 SER A CA 1
ATOM 3494 C C . SER A 1 483 ? 27.132 17.706 17.970 1.00 145.50 482 SER A C 1
ATOM 3495 O O . SER A 1 483 ? 27.530 17.059 18.937 1.00 156.86 482 SER A O 1
ATOM 3498 N N . VAL A 1 484 ? 27.896 18.579 17.326 1.00 142.51 483 VAL A N 1
ATOM 3499 C CA . VAL A 1 484 ? 29.141 19.049 17.913 1.00 128.29 483 VAL A CA 1
ATOM 3500 C C . VAL A 1 484 ? 28.896 20.466 18.410 1.00 119.27 483 VAL A C 1
ATOM 3501 O O . VAL A 1 484 ? 29.182 21.444 17.720 1.00 117.84 483 VAL A O 1
ATOM 3505 N N . VAL A 1 485 ? 28.328 20.561 19.605 1.00 119.24 484 VAL A N 1
ATOM 3506 C CA . VAL A 1 485 ? 27.946 21.841 20.185 1.00 125.59 484 VAL A CA 1
ATOM 3507 C C . VAL A 1 485 ? 27.716 21.636 21.687 1.00 127.41 484 VAL A C 1
ATOM 3508 O O . VAL A 1 485 ? 27.609 20.496 22.145 1.00 129.37 484 VAL A O 1
ATOM 3512 N N . ILE A 1 486 ? 27.663 22.723 22.454 1.00 116.66 485 ILE A N 1
ATOM 3513 C CA . ILE A 1 486 ? 27.290 22.644 23.861 1.00 107.40 485 ILE A CA 1
ATOM 3514 C C . ILE A 1 486 ? 25.885 22.051 23.988 1.00 116.40 485 ILE A C 1
ATOM 3515 O O . ILE A 1 486 ? 24.936 22.534 23.368 1.00 112.58 485 ILE A O 1
ATOM 3520 N N . GLN A 1 487 ? 25.761 20.993 24.783 1.00 130.58 486 GLN A N 1
ATOM 3521 C CA . GLN A 1 487 ? 24.484 20.313 24.952 1.00 131.89 486 GLN A CA 1
ATOM 3522 C C . GLN A 1 487 ? 24.115 20.255 26.439 1.00 116.36 486 GLN A C 1
ATOM 3523 O O . GLN A 1 487 ? 24.994 20.127 27.293 1.00 91.31 486 GLN A O 1
ATOM 3529 N N . GLU A 1 488 ? 22.824 20.398 26.740 1.00 129.33 487 GLU A N 1
ATOM 3530 C CA . GLU A 1 488 ? 22.309 20.303 28.110 1.00 135.77 487 GLU A CA 1
ATOM 3531 C C . GLU A 1 488 ? 21.303 19.160 28.251 1.00 133.69 487 GLU A C 1
ATOM 3532 O O . GLU A 1 488 ? 20.470 18.953 27.367 1.00 158.29 487 GLU A O 1
ATOM 3538 N N . SER A 1 489 ? 21.372 18.428 29.360 1.00 103.72 488 SER A N 1
ATOM 3539 C CA . SER A 1 489 ? 20.545 17.238 29.540 1.00 124.64 488 SER A CA 1
ATOM 3540 C C . SER A 1 489 ? 19.603 17.405 30.730 1.00 128.45 488 SER A C 1
ATOM 3541 O O . SER A 1 489 ? 19.846 18.240 31.600 1.00 114.95 488 SER A O 1
ATOM 3544 N N . GLU A 1 490 ? 18.515 16.638 30.760 1.00 140.85 489 GLU A N 1
ATOM 3545 C CA . GLU A 1 490 ? 17.562 16.754 31.862 1.00 144.40 489 GLU A CA 1
ATOM 3546 C C . GLU A 1 490 ? 18.135 16.177 33.156 1.00 137.29 489 GLU A C 1
ATOM 3547 O O . GLU A 1 490 ? 17.812 16.640 34.246 1.00 141.60 489 GLU A O 1
ATOM 3553 N N . LYS A 1 491 ? 18.984 15.163 33.025 1.00 127.06 490 LYS A N 1
ATOM 3554 C CA . LYS A 1 491 ? 19.773 14.656 34.136 1.00 127.36 490 LYS A CA 1
ATOM 3555 C C . LYS A 1 491 ? 21.107 15.372 34.030 1.00 142.00 490 LYS A C 1
ATOM 3556 O O . LYS A 1 491 ? 21.809 15.173 33.050 1.00 149.51 490 LYS A O 1
ATOM 3562 N N . GLY A 1 492 ? 21.472 16.192 35.014 1.00 150.28 491 GLY A N 1
ATOM 3563 C CA . GLY A 1 492 ? 22.648 17.038 34.865 1.00 139.42 491 GLY A CA 1
ATOM 3564 C C . GLY A 1 492 ? 22.294 17.944 33.702 1.00 119.34 491 GLY A C 1
ATOM 3565 O O . GLY A 1 492 ? 21.478 18.848 33.861 1.00 104.54 491 GLY A O 1
ATOM 3566 N N . SER A 1 493 ? 22.914 17.749 32.541 1.00 117.80 492 SER A N 1
ATOM 3567 C CA . SER A 1 493 ? 24.302 17.331 32.375 1.00 110.76 492 SER A CA 1
ATOM 3568 C C . SER A 1 493 ? 24.879 18.312 31.376 1.00 95.35 492 SER A C 1
ATOM 3569 O O . SER A 1 493 ? 24.162 18.759 30.480 1.00 99.70 492 SER A O 1
ATOM 3572 N N . TRP A 1 494 ? 26.151 18.657 31.499 1.00 89.31 493 TRP A N 1
ATOM 3573 C CA . TRP A 1 494 ? 26.724 19.608 30.554 1.00 96.11 493 TRP A CA 1
ATOM 3574 C C . TRP A 1 494 ? 27.882 19.017 29.763 1.00 98.85 493 TRP A C 1
ATOM 3575 O O . TRP A 1 494 ? 28.832 18.471 30.329 1.00 114.49 493 TRP A O 1
ATOM 3586 N N . HIS A 1 495 ? 27.784 19.129 28.442 1.00 76.68 494 HIS A N 1
ATOM 3587 C CA . HIS A 1 495 ? 28.808 18.599 27.558 1.00 70.65 494 HIS A CA 1
ATOM 3588 C C . HIS A 1 495 ? 29.394 19.696 26.678 1.00 82.58 494 HIS A C 1
ATOM 3589 O O . HIS A 1 495 ? 28.658 20.455 26.050 1.00 92.84 494 HIS A O 1
ATOM 3596 N N . PHE A 1 496 ? 30.720 19.801 26.667 1.00 74.28 495 PHE A N 1
ATOM 3597 C CA . PHE A 1 496 ? 31.388 20.862 25.923 1.00 81.70 495 PHE A CA 1
ATOM 3598 C C . PHE A 1 496 ? 32.421 20.295 24.964 1.00 100.35 495 PHE A C 1
ATOM 3599 O O . PHE A 1 496 ? 33.368 19.649 25.395 1.00 103.73 495 PHE A O 1
ATOM 3607 N N . PRO A 1 497 ? 32.242 20.535 23.658 1.00 105.04 496 PRO A N 1
ATOM 3608 C CA . PRO A 1 497 ? 33.266 20.174 22.673 1.00 104.52 496 PRO A CA 1
ATOM 3609 C C . PRO A 1 497 ? 34.408 21.187 22.690 1.00 107.76 496 PRO A C 1
ATOM 3610 O O . PRO A 1 497 ? 34.223 22.281 23.217 1.00 109.13 496 PRO A O 1
ATOM 3614 N N . VAL A 1 498 ? 35.563 20.839 22.135 1.00 116.20 497 VAL A N 1
ATOM 3615 C CA . VAL A 1 498 ? 36.693 21.764 22.142 1.00 129.56 497 VAL A CA 1
ATOM 3616 C C . VAL A 1 498 ? 37.207 22.038 20.723 1.00 138.18 497 VAL A C 1
ATOM 3617 O O . VAL A 1 498 ? 37.166 21.169 19.851 1.00 144.27 497 VAL A O 1
ATOM 3621 N N . SER A 1 499 ? 37.674 23.264 20.498 1.00 138.54 498 SER A N 1
ATOM 3622 C CA . SER A 1 499 ? 38.220 23.663 19.205 1.00 123.14 498 SER A CA 1
ATOM 3623 C C . SER A 1 499 ? 39.551 22.968 18.930 1.00 109.90 498 SER A C 1
ATOM 3624 O O . SER A 1 499 ? 39.605 21.964 18.218 1.00 106.17 498 SER A O 1
ATOM 3627 N N . SER A 1 506 ? 37.626 12.600 14.248 1.00 172.69 505 SER A N 1
ATOM 3628 C CA . SER A 1 506 ? 38.479 13.769 14.429 1.00 176.69 505 SER A CA 1
ATOM 3629 C C . SER A 1 506 ? 39.128 13.761 15.808 1.00 190.80 505 SER A C 1
ATOM 3630 O O . SER A 1 506 ? 39.899 14.661 16.149 1.00 191.04 505 SER A O 1
ATOM 3633 N N . SER A 1 507 ? 38.817 12.720 16.578 1.00 215.14 506 SER A N 1
ATOM 3634 C CA . SER A 1 507 ? 39.272 12.555 17.957 1.00 211.70 506 SER A CA 1
ATOM 3635 C C . SER A 1 507 ? 39.053 13.828 18.767 1.00 208.80 506 SER A C 1
ATOM 3636 O O . SER A 1 507 ? 39.964 14.320 19.433 1.00 221.91 506 SER A O 1
ATOM 3639 N N . ARG A 1 508 ? 37.831 14.346 18.717 1.00 192.81 507 ARG A N 1
ATOM 3640 C CA . ARG A 1 508 ? 37.495 15.581 19.412 1.00 168.42 507 ARG A CA 1
ATOM 3641 C C . ARG A 1 508 ? 37.437 15.361 20.915 1.00 154.36 507 ARG A C 1
ATOM 3642 O O . ARG A 1 508 ? 37.018 14.300 21.374 1.00 158.78 507 ARG A O 1
ATOM 3650 N N . THR A 1 509 ? 37.832 16.372 21.681 1.00 135.52 508 THR A N 1
ATOM 3651 C CA . THR A 1 509 ? 37.780 16.277 23.134 1.00 132.72 508 THR A CA 1
ATOM 3652 C C . THR A 1 509 ? 36.562 16.999 23.700 1.00 120.77 508 THR A C 1
ATOM 3653 O O . THR A 1 509 ? 36.236 18.112 23.290 1.00 117.39 508 THR A O 1
ATOM 3657 N N . TRP A 1 510 ? 35.911 16.365 24.668 1.00 115.01 509 TRP A N 1
ATOM 3658 C CA . TRP A 1 510 ? 34.689 16.902 25.248 1.00 113.14 509 TRP A CA 1
ATOM 3659 C C . TRP A 1 510 ? 34.849 17.068 26.758 1.00 115.85 509 TRP A C 1
ATOM 3660 O O . TRP A 1 510 ? 35.812 16.573 27.346 1.00 124.81 509 TRP A O 1
ATOM 3671 N N . MET A 1 511 ? 33.906 17.773 27.378 1.00 110.23 510 MET A N 1
ATOM 3672 C CA . MET A 1 511 ? 33.833 17.867 28.835 1.00 109.73 510 MET A CA 1
ATOM 3673 C C . MET A 1 511 ? 32.501 17.298 29.311 1.00 89.51 510 MET A C 1
ATOM 3674 O O . MET A 1 511 ? 31.461 17.590 28.735 1.00 91.25 510 MET A O 1
ATOM 3679 N N . CYS A 1 512 ? 32.528 16.509 30.376 1.00 76.83 511 CYS A N 1
ATOM 3680 C CA . CYS A 1 512 ? 31.311 15.881 30.873 1.00 98.35 511 CYS A CA 1
ATOM 3681 C C . CYS A 1 512 ? 30.974 16.378 32.270 1.00 110.98 511 CYS A C 1
ATOM 3682 O O . CYS A 1 512 ? 31.847 16.513 33.127 1.00 106.53 511 CYS A O 1
ATOM 3685 N N . ILE A 1 513 ? 29.703 16.694 32.480 1.00 115.46 512 ILE A N 1
ATOM 3686 C CA . ILE A 1 513 ? 29.251 17.166 33.776 1.00 118.74 512 ILE A CA 1
ATOM 3687 C C . ILE A 1 513 ? 28.118 16.280 34.301 1.00 137.08 512 ILE A C 1
ATOM 3688 O O . ILE A 1 513 ? 27.080 16.115 33.661 1.00 146.13 512 ILE A O 1
ATOM 3693 N N . SER A 1 514 ? 28.346 15.693 35.470 1.00 145.32 513 SER A N 1
ATOM 3694 C CA . SER A 1 514 ? 27.414 14.745 36.062 1.00 162.77 513 SER A CA 1
ATOM 3695 C C . SER A 1 514 ? 27.112 15.102 37.512 1.00 171.65 513 SER A C 1
ATOM 3696 O O . SER A 1 514 ? 28.005 15.495 38.261 1.00 182.60 513 SER A O 1
ATOM 3699 N N . ARG A 1 515 ? 25.849 14.973 37.898 1.00 165.58 514 ARG A N 1
ATOM 3700 C CA . ARG A 1 515 ? 25.458 15.176 39.283 1.00 152.04 514 ARG A CA 1
ATOM 3701 C C . ARG A 1 515 ? 25.041 13.802 39.854 1.00 158.69 514 ARG A C 1
ATOM 3702 O O . ARG A 1 515 ? 25.485 12.772 39.345 1.00 156.69 514 ARG A O 1
ATOM 3710 N N . GLN A 1 516 ? 24.208 13.782 40.892 1.00 161.08 515 GLN A N 1
ATOM 3711 C CA . GLN A 1 516 ? 23.753 12.547 41.530 1.00 151.11 515 GLN A CA 1
ATOM 3712 C C . GLN A 1 516 ? 22.468 12.774 42.312 1.00 148.21 515 GLN A C 1
ATOM 3713 O O . GLN A 1 516 ? 21.504 12.027 42.152 1.00 149.59 515 GLN A O 1
ATOM 3719 N N . ASN B 1 29 ? -11.233 71.081 61.719 1.00 185.11 28 ASN B N 1
ATOM 3720 C CA . ASN B 1 29 ? -10.209 70.913 60.696 1.00 170.62 28 ASN B CA 1
ATOM 3721 C C . ASN B 1 29 ? -10.833 70.455 59.384 1.00 181.64 28 ASN B C 1
ATOM 3722 O O . ASN B 1 29 ? -11.589 69.486 59.363 1.00 188.39 28 ASN B O 1
ATOM 3727 N N . PRO B 1 30 ? -10.534 71.168 58.286 1.00 191.28 29 PRO B N 1
ATOM 3728 C CA . PRO B 1 30 ? -11.074 70.841 56.959 1.00 190.55 29 PRO B CA 1
ATOM 3729 C C . PRO B 1 30 ? -10.672 69.458 56.432 1.00 184.67 29 PRO B C 1
ATOM 3730 O O . PRO B 1 30 ? -11.507 68.790 55.827 1.00 172.19 29 PRO B O 1
ATOM 3734 N N . GLU B 1 31 ? -9.422 69.048 56.635 1.00 186.97 30 GLU B N 1
ATOM 3735 C CA . GLU B 1 31 ? -8.946 67.762 56.122 1.00 190.59 30 GLU B CA 1
ATOM 3736 C C . GLU B 1 31 ? -9.564 66.523 56.785 1.00 205.83 30 GLU B C 1
ATOM 3737 O O . GLU B 1 31 ? -9.899 65.556 56.103 1.00 207.76 30 GLU B O 1
ATOM 3743 N N . THR B 1 32 ? -9.690 66.541 58.110 1.00 216.08 31 THR B N 1
ATOM 3744 C CA . THR B 1 32 ? -10.218 65.387 58.841 1.00 198.34 31 THR B CA 1
ATOM 3745 C C . THR B 1 32 ? -11.729 65.176 58.744 1.00 206.78 31 THR B C 1
ATOM 3746 O O . THR B 1 32 ? -12.195 64.041 58.829 1.00 211.82 31 THR B O 1
ATOM 3750 N N . ASN B 1 33 ? -12.502 66.249 58.598 1.00 229.20 32 ASN B N 1
ATOM 3751 C CA . ASN B 1 33 ? -13.943 66.083 58.419 1.00 245.41 32 ASN B CA 1
ATOM 3752 C C . ASN B 1 33 ? -14.291 65.508 57.045 1.00 259.63 32 ASN B C 1
ATOM 3753 O O . ASN B 1 33 ? -15.202 64.690 56.927 1.00 281.50 32 ASN B O 1
ATOM 3758 N N . LEU B 1 34 ? -13.571 65.932 56.010 1.00 222.29 33 LEU B N 1
ATOM 3759 C CA . LEU B 1 34 ? -13.793 65.390 54.670 1.00 184.73 33 LEU B CA 1
ATOM 3760 C C . LEU B 1 34 ? -13.327 63.936 54.610 1.00 164.62 33 LEU B C 1
ATOM 3761 O O . LEU B 1 34 ? -13.883 63.133 53.866 1.00 169.52 33 LEU B O 1
ATOM 3766 N N . LEU B 1 35 ? -12.292 63.608 55.378 1.00 146.32 34 LEU B N 1
ATOM 3767 C CA . LEU B 1 35 ? -11.811 62.231 55.468 1.00 141.28 34 LEU B CA 1
ATOM 3768 C C . LEU B 1 35 ? -12.862 61.354 56.135 1.00 127.57 34 LEU B C 1
ATOM 3769 O O . LEU B 1 35 ? -13.017 60.182 55.803 1.00 124.59 34 LEU B O 1
ATOM 3774 N N . PHE B 1 36 ? -13.562 61.937 57.100 1.00 126.45 35 PHE B N 1
ATOM 3775 C CA . PHE B 1 36 ? -14.716 61.311 57.729 1.00 135.50 35 PHE B CA 1
ATOM 3776 C C . PHE B 1 36 ? -15.821 61.167 56.692 1.00 149.29 35 PHE B C 1
ATOM 3777 O O . PHE B 1 36 ? -16.467 60.126 56.593 1.00 154.44 35 PHE B O 1
ATOM 3785 N N . ASN B 1 37 ? -16.020 62.230 55.918 1.00 156.07 36 ASN B N 1
ATOM 3786 C CA . ASN B 1 37 ? -17.012 62.251 54.848 1.00 155.23 36 ASN B CA 1
ATOM 3787 C C . ASN B 1 37 ? -16.659 61.278 53.721 1.00 138.92 36 ASN B C 1
ATOM 3788 O O . ASN B 1 37 ? -17.542 60.649 53.137 1.00 133.78 36 ASN B O 1
ATOM 3793 N N . LEU B 1 38 ? -15.370 61.176 53.402 1.00 126.09 37 LEU B N 1
ATOM 3794 C CA . LEU B 1 38 ? -14.910 60.219 52.400 1.00 123.67 37 LEU B CA 1
ATOM 3795 C C . LEU B 1 38 ? -15.180 58.791 52.863 1.00 123.95 37 LEU B C 1
ATOM 3796 O O . LEU B 1 38 ? -15.643 57.956 52.087 1.00 112.39 37 LEU B O 1
ATOM 3801 N N . ASN B 1 39 ? -14.884 58.516 54.130 1.00 130.02 38 ASN B N 1
ATOM 3802 C CA . ASN B 1 39 ? -15.163 57.210 54.717 1.00 131.00 38 ASN B CA 1
ATOM 3803 C C . ASN B 1 39 ? -16.662 57.005 54.882 1.00 129.59 38 ASN B C 1
ATOM 3804 O O . ASN B 1 39 ? -17.153 55.880 54.826 1.00 135.44 38 ASN B O 1
ATOM 3809 N N . SER B 1 40 ? -17.385 58.101 55.095 1.00 127.29 39 SER B N 1
ATOM 3810 C CA . SER B 1 40 ? -18.842 58.059 55.177 1.00 137.08 39 SER B CA 1
ATOM 3811 C C . SER B 1 40 ? -19.434 57.605 53.846 1.00 141.45 39 SER B C 1
ATOM 3812 O O . SER B 1 40 ? -20.441 56.896 53.811 1.00 141.68 39 SER B O 1
ATOM 3815 N N . CYS B 1 41 ? -18.811 58.032 52.752 1.00 142.73 40 CYS B N 1
ATOM 3816 C CA . CYS B 1 41 ? -19.225 57.597 51.424 1.00 134.94 40 CYS B CA 1
ATOM 3817 C C . CYS B 1 41 ? -18.914 56.126 51.209 1.00 132.05 40 CYS B C 1
ATOM 3818 O O . CYS B 1 41 ? -19.763 55.365 50.754 1.00 135.93 40 CYS B O 1
ATOM 3821 N N . SER B 1 42 ? -17.697 55.731 51.573 1.00 132.81 41 SER B N 1
ATOM 3822 C CA . SER B 1 42 ? -17.219 54.373 51.338 1.00 119.22 41 SER B CA 1
ATOM 3823 C C . SER B 1 42 ? -18.045 53.337 52.098 1.00 112.29 41 SER B C 1
ATOM 3824 O O . SER B 1 42 ? -18.303 52.244 51.587 1.00 95.94 41 SER B O 1
ATOM 3827 N N . LYS B 1 43 ? -18.483 53.697 53.301 1.00 117.48 42 LYS B N 1
ATOM 3828 C CA . LYS B 1 43 ? -19.380 52.843 54.071 1.00 123.29 42 LYS B CA 1
ATOM 3829 C C . LYS B 1 43 ? -20.645 52.586 53.273 1.00 122.14 42 LYS B C 1
ATOM 3830 O O . LYS B 1 43 ? -21.089 51.450 53.133 1.00 115.80 42 LYS B O 1
ATOM 3836 N N . SER B 1 44 ? -21.227 53.663 52.762 1.00 125.82 43 SER B N 1
ATOM 3837 C CA . SER B 1 44 ? -22.463 53.571 52.004 1.00 131.57 43 SER B CA 1
ATOM 3838 C C . SER B 1 44 ? -22.209 53.470 50.511 1.00 145.86 43 SER B C 1
ATOM 3839 O O . SER B 1 44 ? -23.151 53.480 49.725 1.00 149.76 43 SER B O 1
ATOM 3842 N N . LYS B 1 45 ? -20.935 53.387 50.134 1.00 158.07 44 LYS B N 1
ATOM 3843 C CA . LYS B 1 45 ? -20.532 53.160 48.745 1.00 174.32 44 LYS B CA 1
ATOM 3844 C C . LYS B 1 45 ? -21.116 54.168 47.762 1.00 182.55 44 LYS B C 1
ATOM 3845 O O . LYS B 1 45 ? -21.484 53.806 46.646 1.00 196.99 44 LYS B O 1
ATOM 3851 N N . ASP B 1 46 ? -21.204 55.426 48.174 1.00 158.39 45 ASP B N 1
ATOM 3852 C CA . ASP B 1 46 ? -21.671 56.487 47.291 1.00 131.83 45 ASP B CA 1
ATOM 3853 C C . ASP B 1 46 ? -20.483 57.096 46.548 1.00 118.25 45 ASP B C 1
ATOM 3854 O O . ASP B 1 46 ? -19.949 58.119 46.965 1.00 118.97 45 ASP B O 1
ATOM 3859 N N . LEU B 1 47 ? -20.087 56.485 45.436 1.00 123.10 46 LEU B N 1
ATOM 3860 C CA . LEU B 1 47 ? -18.933 56.960 44.678 1.00 125.58 46 LEU B CA 1
ATOM 3861 C C . LEU B 1 47 ? -19.199 58.339 44.088 1.00 134.51 46 LEU B C 1
ATOM 3862 O O . LEU B 1 47 ? -18.285 59.154 43.938 1.00 138.42 46 LEU B O 1
ATOM 3867 N N . SER B 1 48 ? -20.463 58.595 43.769 1.00 136.39 47 SER B N 1
ATOM 3868 C CA . SER B 1 48 ? -20.873 59.870 43.195 1.00 136.29 47 SER B CA 1
ATOM 3869 C C . SER B 1 48 ? -20.622 61.047 44.146 1.00 135.09 47 SER B C 1
ATOM 3870 O O . SER B 1 48 ? -20.072 62.073 43.742 1.00 128.44 47 SER B O 1
ATOM 3873 N N . ALA B 1 49 ? -21.017 60.890 45.407 1.00 134.76 48 ALA B N 1
ATOM 3874 C CA . ALA B 1 49 ? -20.802 61.925 46.415 1.00 129.65 48 ALA B CA 1
ATOM 3875 C C . ALA B 1 49 ? -19.328 62.079 46.786 1.00 128.23 48 ALA B C 1
ATOM 3876 O O . ALA B 1 49 ? -18.846 63.196 46.960 1.00 134.15 48 ALA B O 1
ATOM 3878 N N . ALA B 1 50 ? -18.622 60.958 46.921 1.00 121.50 49 ALA B N 1
ATOM 3879 C CA . ALA B 1 50 ? -17.191 60.977 47.220 1.00 114.80 49 ALA B CA 1
ATOM 3880 C C . ALA B 1 50 ? -16.421 61.706 46.127 1.00 128.31 49 ALA B C 1
ATOM 3881 O O . ALA B 1 50 ? -15.409 62.353 46.390 1.00 137.86 49 ALA B O 1
ATOM 3883 N N . LEU B 1 51 ? -16.902 61.578 44.896 1.00 126.84 50 LEU B N 1
ATOM 3884 C CA . LEU B 1 51 ? -16.322 62.297 43.775 1.00 122.32 50 LEU B CA 1
ATOM 3885 C C . LEU B 1 51 ? -16.511 63.794 43.975 1.00 125.62 50 LEU B C 1
ATOM 3886 O O . LEU B 1 51 ? -15.579 64.571 43.794 1.00 127.41 50 LEU B O 1
ATOM 3891 N N . ALA B 1 52 ? -17.722 64.182 44.370 1.00 130.30 51 ALA B N 1
ATOM 3892 C CA . ALA B 1 52 ? -18.069 65.580 44.618 1.00 123.47 51 ALA B CA 1
ATOM 3893 C C . ALA B 1 52 ? -17.225 66.191 45.742 1.00 135.18 51 ALA B C 1
ATOM 3894 O O . ALA B 1 52 ? -16.834 67.358 45.670 1.00 133.57 51 ALA B O 1
ATOM 3896 N N . LEU B 1 53 ? -16.975 65.407 46.790 1.00 138.48 52 LEU B N 1
ATOM 3897 C CA . LEU B 1 53 ? -16.100 65.826 47.884 1.00 133.00 52 LEU B CA 1
ATOM 3898 C C . LEU B 1 53 ? -14.683 66.033 47.367 1.00 127.85 52 LEU B C 1
ATOM 3899 O O . LEU B 1 53 ? -14.006 66.996 47.731 1.00 136.66 52 LEU B O 1
ATOM 3904 N N . TYR B 1 54 ? -14.246 65.101 46.526 1.00 116.86 53 TYR B N 1
ATOM 3905 C CA . TYR B 1 54 ? -12.955 65.170 45.857 1.00 114.40 53 TYR B CA 1
ATOM 3906 C C . TYR B 1 54 ? -12.933 66.384 44.940 1.00 123.94 53 TYR B C 1
ATOM 3907 O O . TYR B 1 54 ? -11.949 67.120 44.883 1.00 127.78 53 TYR B O 1
ATOM 3916 N N . ASP B 1 55 ? -14.036 66.579 44.221 1.00 125.03 54 ASP B N 1
ATOM 3917 C CA . ASP B 1 55 ? -14.191 67.731 43.339 1.00 127.30 54 ASP B CA 1
ATOM 3918 C C . ASP B 1 55 ? -14.134 69.028 44.140 1.00 121.38 54 ASP B C 1
ATOM 3919 O O . ASP B 1 55 ? -13.533 70.003 43.700 1.00 119.52 54 ASP B O 1
ATOM 3924 N N . ALA B 1 56 ? -14.768 69.042 45.310 1.00 129.60 55 ALA B N 1
ATOM 3925 C CA . ALA B 1 56 ? -14.722 70.214 46.178 1.00 137.10 55 ALA B CA 1
ATOM 3926 C C . ALA B 1 56 ? -13.308 70.449 46.706 1.00 150.59 55 ALA B C 1
ATOM 3927 O O . ALA B 1 56 ? -12.853 71.588 46.812 1.00 157.19 55 ALA B O 1
ATOM 3929 N N . ALA B 1 57 ? -12.621 69.364 47.051 1.00 156.92 56 ALA B N 1
ATOM 3930 C CA . ALA B 1 57 ? -11.271 69.457 47.598 1.00 163.22 56 ALA B CA 1
ATOM 3931 C C . ALA B 1 57 ? -10.246 69.870 46.540 1.00 162.79 56 ALA B C 1
ATOM 3932 O O . ALA B 1 57 ? -9.378 70.707 46.786 1.00 159.79 56 ALA B O 1
ATOM 3934 N N . ILE B 1 58 ? -10.364 69.276 45.358 1.00 166.23 57 ILE B N 1
ATOM 3935 C CA . ILE B 1 58 ? -9.425 69.522 44.266 1.00 164.92 57 ILE B CA 1
ATOM 3936 C C . ILE B 1 58 ? -9.494 70.960 43.745 1.00 160.20 57 ILE B C 1
ATOM 3937 O O . ILE B 1 58 ? -8.489 71.500 43.277 1.00 159.04 57 ILE B O 1
ATOM 3942 N N . THR B 1 59 ? -10.668 71.580 43.833 1.00 158.02 58 THR B N 1
ATOM 3943 C CA . THR B 1 59 ? -10.825 72.963 43.395 1.00 153.07 58 THR B CA 1
ATOM 3944 C C . THR B 1 59 ? -10.388 73.970 44.459 1.00 167.08 58 THR B C 1
ATOM 3945 O O . THR B 1 59 ? -9.918 75.055 44.119 1.00 167.77 58 THR B O 1
ATOM 3949 N N . SER B 1 60 ? -10.540 73.617 45.735 1.00 180.32 59 SER B N 1
ATOM 3950 C CA . SER B 1 60 ? -10.399 74.585 46.822 1.00 176.31 59 SER B CA 1
ATOM 3951 C C . SER B 1 60 ? -8.961 75.082 46.892 1.00 215.41 59 SER B C 1
ATOM 3952 O O . SER B 1 60 ? -8.721 76.281 47.042 1.00 219.35 59 SER B O 1
ATOM 3955 N N . SER B 1 61 ? -8.027 74.133 46.829 1.00 258.10 60 SER B N 1
ATOM 3956 C CA . SER B 1 61 ? -6.585 74.370 46.959 1.00 278.72 60 SER B CA 1
ATOM 3957 C C . SER B 1 61 ? -6.155 74.715 48.382 1.00 282.57 60 SER B C 1
ATOM 3958 O O . SER B 1 61 ? -4.979 74.605 48.714 1.00 301.33 60 SER B O 1
ATOM 3961 N N . GLU B 1 62 ? -7.089 75.157 49.214 1.00 252.05 61 GLU B N 1
ATOM 3962 C CA . GLU B 1 62 ? -6.748 75.490 50.589 1.00 224.95 61 GLU B CA 1
ATOM 3963 C C . GLU B 1 62 ? -6.349 74.239 51.359 1.00 213.13 61 GLU B C 1
ATOM 3964 O O . GLU B 1 62 ? -5.468 74.288 52.216 1.00 211.56 61 GLU B O 1
ATOM 3970 N N . VAL B 1 63 ? -7.009 73.123 51.056 1.00 201.14 62 VAL B N 1
ATOM 3971 C CA . VAL B 1 63 ? -6.714 71.846 51.702 1.00 192.49 62 VAL B CA 1
ATOM 3972 C C . VAL B 1 63 ? -5.636 71.048 50.954 1.00 188.37 62 VAL B C 1
ATOM 3973 O O . VAL B 1 63 ? -5.622 71.014 49.723 1.00 184.18 62 VAL B O 1
ATOM 3977 N N . ARG B 1 64 ? -4.750 70.393 51.706 1.00 183.96 63 ARG B N 1
ATOM 3978 C CA . ARG B 1 64 ? -3.856 69.382 51.142 1.00 176.89 63 ARG B CA 1
ATOM 3979 C C . ARG B 1 64 ? -4.415 67.995 51.374 1.00 176.75 63 ARG B C 1
ATOM 3980 O O . ARG B 1 64 ? -4.856 67.673 52.481 1.00 184.12 63 ARG B O 1
ATOM 3988 N N . LEU B 1 65 ? -4.380 67.170 50.331 1.00 166.67 64 LEU B N 1
ATOM 3989 C CA . LEU B 1 65 ? -5.006 65.862 50.397 1.00 147.59 64 LEU B CA 1
ATOM 3990 C C . LEU B 1 65 ? -3.951 64.818 50.760 1.00 139.76 64 LEU B C 1
ATOM 3991 O O . LEU B 1 65 ? -2.969 64.625 50.043 1.00 131.30 64 LEU B O 1
ATOM 3996 N N . SER B 1 66 ? -4.174 64.146 51.885 1.00 139.10 65 SER B N 1
ATOM 3997 C CA . SER B 1 66 ? -3.244 63.153 52.410 1.00 137.34 65 SER B CA 1
ATOM 3998 C C . SER B 1 66 ? -3.423 61.826 51.694 1.00 128.64 65 SER B C 1
ATOM 3999 O O . SER B 1 66 ? -4.426 61.610 51.013 1.00 111.80 65 SER B O 1
ATOM 4002 N N . GLN B 1 67 ? -2.434 60.948 51.824 1.00 126.16 66 GLN B N 1
ATOM 4003 C CA . GLN B 1 67 ? -2.495 59.633 51.201 1.00 124.65 66 GLN B CA 1
ATOM 4004 C C . GLN B 1 67 ? -3.750 58.904 51.677 1.00 132.37 66 GLN B C 1
ATOM 4005 O O . GLN B 1 67 ? -4.317 58.099 50.946 1.00 132.39 66 GLN B O 1
ATOM 4011 N N . GLN B 1 68 ? -4.188 59.216 52.896 1.00 139.35 67 GLN B N 1
ATOM 4012 C CA . GLN B 1 68 ? -5.414 58.656 53.457 1.00 145.99 67 GLN B CA 1
ATOM 4013 C C . GLN B 1 68 ? -6.611 58.953 52.555 1.00 142.95 67 GLN B C 1
ATOM 4014 O O . GLN B 1 68 ? -7.472 58.098 52.338 1.00 137.03 67 GLN B O 1
ATOM 4020 N N . HIS B 1 69 ? -6.643 60.176 52.032 1.00 142.17 68 HIS B N 1
ATOM 4021 C CA . HIS B 1 69 ? -7.714 60.646 51.156 1.00 133.08 68 HIS B CA 1
ATOM 4022 C C . HIS B 1 69 ? -7.833 59.827 49.883 1.00 127.80 68 HIS B C 1
ATOM 4023 O O . HIS B 1 69 ? -8.911 59.348 49.537 1.00 128.74 68 HIS B O 1
ATOM 4030 N N . PHE B 1 70 ? -6.714 59.697 49.177 1.00 129.51 69 PHE B N 1
ATOM 4031 C CA . PHE B 1 70 ? -6.696 59.035 47.880 1.00 123.67 69 PHE B CA 1
ATOM 4032 C C . PHE B 1 70 ? -6.902 57.528 47.972 1.00 124.84 69 PHE B C 1
ATOM 4033 O O . PHE B 1 70 ? -7.443 56.916 47.051 1.00 125.67 69 PHE B O 1
ATOM 4041 N N . GLN B 1 71 ? -6.478 56.934 49.084 1.00 125.12 70 GLN B N 1
ATOM 4042 C CA . GLN B 1 71 ? -6.711 55.513 49.323 1.00 113.08 70 GLN B CA 1
ATOM 4043 C C . GLN B 1 71 ? -8.194 55.204 49.458 1.00 93.47 70 GLN B C 1
ATOM 4044 O O . GLN B 1 71 ? -8.706 54.305 48.801 1.00 90.69 70 GLN B O 1
ATOM 4050 N N . THR B 1 72 ? -8.875 55.958 50.315 1.00 95.89 71 THR B N 1
ATOM 4051 C CA . THR B 1 72 ? -10.302 55.767 50.555 1.00 99.05 71 THR B CA 1
ATOM 4052 C C . THR B 1 72 ? -11.083 55.863 49.251 1.00 93.23 71 THR B C 1
ATOM 4053 O O . THR B 1 72 ? -12.019 55.100 49.018 1.00 104.83 71 THR B O 1
ATOM 4057 N N . LEU B 1 73 ? -10.679 56.801 48.402 1.00 105.42 72 LEU B N 1
ATOM 4058 C CA . LEU B 1 73 ? -11.316 57.010 47.109 1.00 113.04 72 LEU B CA 1
ATOM 4059 C C . LEU B 1 73 ? -11.019 55.885 46.126 1.00 123.91 72 LEU B C 1
ATOM 4060 O O . LEU B 1 73 ? -11.932 55.349 45.499 1.00 133.43 72 LEU B O 1
ATOM 4065 N N . LEU B 1 74 ? -9.743 55.530 45.999 1.00 120.79 73 LEU B N 1
ATOM 4066 C CA . LEU B 1 74 ? -9.334 54.462 45.092 1.00 111.58 73 LEU B CA 1
ATOM 4067 C C . LEU B 1 74 ? -9.960 53.125 45.486 1.00 110.19 73 LEU B C 1
ATOM 4068 O O . LEU B 1 74 ? -10.357 52.337 44.627 1.00 99.25 73 LEU B O 1
ATOM 4073 N N . TYR B 1 75 ? -10.058 52.881 46.788 1.00 120.34 74 TYR B N 1
ATOM 4074 C CA . TYR B 1 75 ? -10.671 51.661 47.284 1.00 115.64 74 TYR B CA 1
ATOM 4075 C C . TYR B 1 75 ? -12.139 51.659 46.875 1.00 123.01 74 TYR B C 1
ATOM 4076 O O . TYR B 1 75 ? -12.685 50.625 46.482 1.00 138.90 74 TYR B O 1
ATOM 4085 N N . LEU B 1 76 ? -12.762 52.832 46.940 1.00 105.09 75 LEU B N 1
ATOM 4086 C CA . LEU B 1 76 ? -14.154 52.984 46.541 1.00 96.99 75 LEU B CA 1
ATOM 4087 C C . LEU B 1 76 ? -14.318 52.757 45.044 1.00 114.37 75 LEU B C 1
ATOM 4088 O O . LEU B 1 76 ? -15.355 52.279 44.587 1.00 123.47 75 LEU B O 1
ATOM 4093 N N . CYS B 1 77 ? -13.286 53.111 44.286 1.00 114.59 76 CYS B N 1
ATOM 4094 C CA . CYS B 1 77 ? -13.292 52.939 42.838 1.00 106.62 76 CYS B CA 1
ATOM 4095 C C . CYS B 1 77 ? -13.333 51.462 42.428 1.00 98.70 76 CYS B C 1
ATOM 4096 O O . CYS B 1 77 ? -14.059 51.084 41.506 1.00 85.86 76 CYS B O 1
ATOM 4099 N N . SER B 1 78 ? -12.545 50.637 43.111 1.00 100.82 77 SER B N 1
ATOM 4100 C CA . SER B 1 78 ? -12.542 49.196 42.871 1.00 83.45 77 SER B CA 1
ATOM 4101 C C . SER B 1 78 ? -13.824 48.576 43.379 1.00 84.55 77 SER B C 1
ATOM 4102 O O . SER B 1 78 ? -14.336 47.631 42.790 1.00 107.10 77 SER B O 1
ATOM 4105 N N . ALA B 1 79 ? -14.321 49.100 44.493 1.00 78.02 78 ALA B N 1
ATOM 4106 C CA . ALA B 1 79 ? -15.609 48.687 45.031 1.00 112.76 78 ALA B CA 1
ATOM 4107 C C . ALA B 1 79 ? -16.724 48.917 44.010 1.00 111.94 78 ALA B C 1
ATOM 4108 O O . ALA B 1 79 ? -17.726 48.194 43.982 1.00 99.82 78 ALA B O 1
ATOM 4110 N N . SER B 1 80 ? -16.534 49.939 43.182 1.00 117.36 79 SER B N 1
ATOM 4111 C CA . SER B 1 80 ? -17.486 50.311 42.142 1.00 115.23 79 SER B CA 1
ATOM 4112 C C . SER B 1 80 ? -17.521 49.359 40.945 1.00 109.54 79 SER B C 1
ATOM 4113 O O . SER B 1 80 ? -18.551 49.240 40.288 1.00 118.34 79 SER B O 1
ATOM 4116 N N . ILE B 1 81 ? -16.395 48.710 40.650 1.00 94.62 80 ILE B N 1
ATOM 4117 C CA . ILE B 1 81 ? -16.278 47.866 39.458 1.00 87.17 80 ILE B CA 1
ATOM 4118 C C . ILE B 1 81 ? -17.331 46.761 39.380 1.00 105.04 80 ILE B C 1
ATOM 4119 O O . ILE B 1 81 ? -17.979 46.592 38.345 1.00 117.93 80 ILE B O 1
ATOM 4124 N N . THR B 1 82 ? -17.509 46.023 40.474 1.00 110.12 81 THR B N 1
ATOM 4125 C CA . THR B 1 82 ? -18.462 44.915 40.502 1.00 112.85 81 THR B CA 1
ATOM 4126 C C . THR B 1 82 ? -19.883 45.412 40.277 1.00 114.24 81 THR B C 1
ATOM 4127 O O . THR B 1 82 ? -20.692 44.742 39.636 1.00 115.25 81 THR B O 1
ATOM 4131 N N . ASP B 1 83 ? -20.189 46.580 40.830 1.00 123.16 82 ASP B N 1
ATOM 4132 C CA . ASP B 1 83 ? -21.481 47.209 40.606 1.00 125.89 82 ASP B CA 1
ATOM 4133 C C . ASP B 1 83 ? -21.485 47.904 39.241 1.00 115.92 82 ASP B C 1
ATOM 4134 O O . ASP B 1 83 ? -20.440 48.297 38.724 1.00 96.31 82 ASP B O 1
ATOM 4139 N N . ILE B 1 84 ? -22.665 48.045 38.654 1.00 124.19 83 ILE B N 1
ATOM 4140 C CA . ILE B 1 84 ? -22.805 48.784 37.407 1.00 118.41 83 ILE B CA 1
ATOM 4141 C C . ILE B 1 84 ? -23.435 50.133 37.743 1.00 125.95 83 ILE B C 1
ATOM 4142 O O . ILE B 1 84 ? -23.901 50.327 38.867 1.00 134.61 83 ILE B O 1
ATOM 4147 N N . SER B 1 85 ? -23.407 51.061 36.787 1.00 129.07 84 SER B N 1
ATOM 4148 C CA . SER B 1 85 ? -23.813 52.462 36.990 1.00 129.44 84 SER B CA 1
ATOM 4149 C C . SER B 1 85 ? -22.781 53.239 37.813 1.00 115.58 84 SER B C 1
ATOM 4150 O O . SER B 1 85 ? -22.917 54.446 38.007 1.00 111.80 84 SER B O 1
ATOM 4153 N N . LEU B 1 86 ? -21.760 52.549 38.310 1.00 113.86 85 LEU B N 1
ATOM 4154 C CA . LEU B 1 86 ? -20.690 53.217 39.035 1.00 123.41 85 LEU B CA 1
ATOM 4155 C C . LEU B 1 86 ? -19.346 52.936 38.379 1.00 131.40 85 LEU B C 1
ATOM 4156 O O . LEU B 1 86 ? -18.351 53.608 38.653 1.00 148.04 85 LEU B O 1
ATOM 4161 N N . GLN B 1 87 ? -19.329 51.945 37.497 1.00 126.47 86 GLN B N 1
ATOM 4162 C CA . GLN B 1 87 ? -18.091 51.503 36.878 1.00 120.04 86 GLN B CA 1
ATOM 4163 C C . GLN B 1 87 ? -17.451 52.592 36.020 1.00 118.16 86 GLN B C 1
ATOM 4164 O O . GLN B 1 87 ? -16.258 52.860 36.144 1.00 117.89 86 GLN B O 1
ATOM 4170 N N . TYR B 1 88 ? -18.250 53.224 35.164 1.00 115.52 87 TYR B N 1
ATOM 4171 C CA . TYR B 1 88 ? -17.726 54.203 34.211 1.00 110.19 87 TYR B CA 1
ATOM 4172 C C . TYR B 1 88 ? -17.159 55.426 34.925 1.00 113.34 87 TYR B C 1
ATOM 4173 O O . TYR B 1 88 ? -16.127 55.968 34.525 1.00 107.36 87 TYR B O 1
ATOM 4182 N N . LEU B 1 89 ? -17.838 55.852 35.985 1.00 110.46 88 LEU B N 1
ATOM 4183 C CA . LEU B 1 89 ? -17.342 56.939 36.816 1.00 96.53 88 LEU B CA 1
ATOM 4184 C C . LEU B 1 89 ? -16.009 56.541 37.443 1.00 97.90 88 LEU B C 1
ATOM 4185 O O . LEU B 1 89 ? -15.090 57.347 37.555 1.00 114.83 88 LEU B O 1
ATOM 4190 N N . ALA B 1 90 ? -15.918 55.284 37.853 1.00 89.08 89 ALA B N 1
ATOM 4191 C CA . ALA B 1 90 ? -14.717 54.764 38.492 1.00 88.81 89 ALA B CA 1
ATOM 4192 C C . ALA B 1 90 ? -13.511 54.711 37.552 1.00 98.25 89 ALA B C 1
ATOM 4193 O O . ALA B 1 90 ? -12.382 54.949 37.968 1.00 107.27 89 ALA B O 1
ATOM 4195 N N . ILE B 1 91 ? -13.737 54.384 36.288 1.00 105.63 90 ILE B N 1
ATOM 4196 C CA . ILE B 1 91 ? -12.618 54.299 35.361 1.00 123.88 90 ILE B CA 1
ATOM 4197 C C . ILE B 1 91 ? -11.923 55.615 35.027 1.00 146.64 90 ILE B C 1
ATOM 4198 O O . ILE B 1 91 ? -10.718 55.735 35.228 1.00 166.55 90 ILE B O 1
ATOM 4203 N N . ASP B 1 92 ? -12.665 56.606 34.549 1.00 141.18 91 ASP B N 1
ATOM 4204 C CA . ASP B 1 92 ? -12.032 57.847 34.118 1.00 136.58 91 ASP B CA 1
ATOM 4205 C C . ASP B 1 92 ? -11.333 58.566 35.284 1.00 131.64 91 ASP B C 1
ATOM 4206 O O . ASP B 1 92 ? -10.200 59.030 35.140 1.00 129.63 91 ASP B O 1
ATOM 4211 N N . ARG B 1 93 ? -11.996 58.631 36.435 1.00 118.09 92 ARG B N 1
ATOM 4212 C CA . ARG B 1 93 ? -11.447 59.327 37.586 1.00 114.49 92 ARG B CA 1
ATOM 4213 C C . ARG B 1 93 ? -10.305 58.566 38.236 1.00 118.97 92 ARG B C 1
ATOM 4214 O O . ARG B 1 93 ? -9.300 59.153 38.627 1.00 132.62 92 ARG B O 1
ATOM 4222 N N . GLY B 1 94 ? -10.470 57.253 38.335 1.00 86.60 93 GLY B N 1
ATOM 4223 C CA . GLY B 1 94 ? -9.554 56.403 39.073 1.00 85.45 93 GLY B CA 1
ATOM 4224 C C . GLY B 1 94 ? -8.100 56.509 38.672 1.00 102.83 93 GLY B C 1
ATOM 4225 O O . GLY B 1 94 ? -7.221 56.538 39.524 1.00 119.06 93 GLY B O 1
ATOM 4226 N N . PHE B 1 95 ? -7.844 56.569 37.371 1.00 115.90 94 PHE B N 1
ATOM 4227 C CA . PHE B 1 95 ? -6.487 56.726 36.860 1.00 128.21 94 PHE B CA 1
ATOM 4228 C C . PHE B 1 95 ? -5.986 58.108 37.246 1.00 139.76 94 PHE B C 1
ATOM 4229 O O . PHE B 1 95 ? -4.858 58.271 37.708 1.00 137.90 94 PHE B O 1
ATOM 4237 N N . GLU B 1 96 ? -6.841 59.104 37.035 1.00 158.02 95 GLU B N 1
ATOM 4238 C CA . GLU B 1 96 ? -6.524 60.489 37.355 1.00 163.27 95 GLU B CA 1
ATOM 4239 C C . GLU B 1 96 ? -6.293 60.709 38.848 1.00 160.96 95 GLU B C 1
ATOM 4240 O O . GLU B 1 96 ? -5.335 61.378 39.239 1.00 165.36 95 GLU B O 1
ATOM 4246 N N . ILE B 1 97 ? -7.170 60.145 39.676 1.00 143.04 96 ILE B N 1
ATOM 4247 C CA . ILE B 1 97 ? -7.045 60.262 41.127 1.00 128.73 96 ILE B CA 1
ATOM 4248 C C . ILE B 1 97 ? -5.749 59.655 41.652 1.00 122.64 96 ILE B C 1
ATOM 4249 O O . ILE B 1 97 ? -5.047 60.266 42.458 1.00 142.34 96 ILE B O 1
ATOM 4254 N N . PHE B 1 98 ? -5.432 58.457 41.175 1.00 96.34 97 PHE B N 1
ATOM 4255 C CA . PHE B 1 98 ? -4.225 57.747 41.584 1.00 93.22 97 PHE B CA 1
ATOM 4256 C C . PHE B 1 98 ? -2.949 58.512 41.237 1.00 111.97 97 PHE B C 1
ATOM 4257 O O . PHE B 1 98 ? -2.042 58.618 42.059 1.00 120.93 97 PHE B O 1
ATOM 4265 N N . ASP B 1 99 ? -2.869 59.010 40.007 1.00 134.61 98 ASP B N 1
ATOM 4266 C CA . ASP B 1 99 ? -1.662 59.684 39.538 1.00 158.72 98 ASP B CA 1
ATOM 4267 C C . ASP B 1 99 ? -1.390 60.996 40.281 1.00 187.98 98 ASP B C 1
ATOM 4268 O O . ASP B 1 99 ? -0.240 61.423 40.389 1.00 210.91 98 ASP B O 1
ATOM 4273 N N . ARG B 1 100 ? -2.439 61.633 40.791 1.00 174.45 99 ARG B N 1
ATOM 4274 C CA . ARG B 1 100 ? -2.277 62.833 41.606 1.00 155.54 99 ARG B CA 1
ATOM 4275 C C . ARG B 1 100 ? -1.610 62.509 42.943 1.00 132.22 99 ARG B C 1
ATOM 4276 O O . ARG B 1 100 ? -0.713 63.218 43.400 1.00 133.97 99 ARG B O 1
ATOM 4284 N N . MET B 1 101 ? -2.053 61.420 43.555 1.00 115.57 100 MET B N 1
ATOM 4285 C CA . MET B 1 101 ? -1.535 60.994 44.845 1.00 116.60 100 MET B CA 1
ATOM 4286 C C . MET B 1 101 ? -0.070 60.580 44.774 1.00 123.26 100 MET B C 1
ATOM 4287 O O . MET B 1 101 ? 0.721 60.921 45.652 1.00 131.72 100 MET B O 1
ATOM 4292 N N . VAL B 1 102 ? 0.288 59.842 43.729 1.00 121.88 101 VAL B N 1
ATOM 4293 C CA . VAL B 1 102 ? 1.669 59.417 43.531 1.00 130.67 101 VAL B CA 1
ATOM 4294 C C . VAL B 1 102 ? 2.556 60.603 43.145 1.00 143.04 101 VAL B C 1
ATOM 4295 O O . VAL B 1 102 ? 3.761 60.587 43.396 1.00 164.09 101 VAL B O 1
ATOM 4299 N N . SER B 1 103 ? 1.952 61.625 42.536 1.00 149.22 102 SER B N 1
ATOM 4300 C CA . SER B 1 103 ? 2.685 62.802 42.059 1.00 158.60 102 SER B CA 1
ATOM 4301 C C . SER B 1 103 ? 3.446 63.520 43.168 1.00 156.57 102 SER B C 1
ATOM 4302 O O . SER B 1 103 ? 4.504 64.104 42.928 1.00 151.46 102 SER B O 1
ATOM 4305 N N . SER B 1 104 ? 2.905 63.469 44.380 1.00 163.06 103 SER B N 1
ATOM 4306 C CA . SER B 1 104 ? 3.558 64.051 45.551 1.00 175.13 103 SER B CA 1
ATOM 4307 C C . SER B 1 104 ? 4.894 63.360 45.863 1.00 192.24 103 SER B C 1
ATOM 4308 O O . SER B 1 104 ? 5.714 63.879 46.625 1.00 204.74 103 SER B O 1
ATOM 4311 N N . GLY B 1 105 ? 5.096 62.188 45.262 1.00 194.07 104 GLY B N 1
ATOM 4312 C CA . GLY B 1 105 ? 6.316 61.413 45.414 1.00 196.85 104 GLY B CA 1
ATOM 4313 C C . GLY B 1 105 ? 6.235 60.366 46.507 1.00 190.29 104 GLY B C 1
ATOM 4314 O O . GLY B 1 105 ? 7.206 59.658 46.778 1.00 173.88 104 GLY B O 1
ATOM 4315 N N . ILE B 1 106 ? 5.064 60.258 47.127 1.00 191.74 105 ILE B N 1
ATOM 4316 C CA . ILE B 1 106 ? 4.820 59.213 48.114 1.00 190.83 105 ILE B CA 1
ATOM 4317 C C . ILE B 1 106 ? 4.569 57.865 47.428 1.00 184.08 105 ILE B C 1
ATOM 4318 O O . ILE B 1 106 ? 3.729 57.752 46.531 1.00 183.11 105 ILE B O 1
ATOM 4323 N N . SER B 1 107 ? 5.318 56.846 47.842 1.00 177.07 106 SER B N 1
ATOM 4324 C CA . SER B 1 107 ? 5.165 55.509 47.278 1.00 166.93 106 SER B CA 1
ATOM 4325 C C . SER B 1 107 ? 3.794 54.923 47.604 1.00 160.07 106 SER B C 1
ATOM 4326 O O . SER B 1 107 ? 3.378 54.926 48.760 1.00 171.32 106 SER B O 1
ATOM 4329 N N . PRO B 1 108 ? 3.070 54.457 46.576 1.00 146.46 107 PRO B N 1
ATOM 4330 C CA . PRO B 1 108 ? 1.690 53.974 46.702 1.00 134.54 107 PRO B CA 1
ATOM 4331 C C . PRO B 1 108 ? 1.580 52.724 47.586 1.00 132.59 107 PRO B C 1
ATOM 4332 O O . PRO B 1 108 ? 2.570 52.016 47.759 1.00 131.51 107 PRO B O 1
ATOM 4336 N N . ASN B 1 109 ? 0.411 52.504 48.183 1.00 131.34 108 ASN B N 1
ATOM 4337 C CA . ASN B 1 109 ? 0.145 51.319 49.007 1.00 135.51 108 ASN B CA 1
ATOM 4338 C C . ASN B 1 109 ? -0.153 50.085 48.159 1.00 133.49 108 ASN B C 1
ATOM 4339 O O . ASN B 1 109 ? -0.639 50.217 47.035 1.00 133.78 108 ASN B O 1
ATOM 4344 N N . GLU B 1 110 ? 0.148 48.897 48.682 1.00 129.56 109 GLU B N 1
ATOM 4345 C CA . GLU B 1 110 ? -0.140 47.647 47.972 1.00 121.89 109 GLU B CA 1
ATOM 4346 C C . GLU B 1 110 ? -1.617 47.529 47.600 1.00 115.39 109 GLU B C 1
ATOM 4347 O O . GLU B 1 110 ? -1.962 47.063 46.515 1.00 103.88 109 GLU B O 1
ATOM 4353 N N . ALA B 1 111 ? -2.490 47.915 48.520 1.00 119.79 110 ALA B N 1
ATOM 4354 C CA . ALA B 1 111 ? -3.917 47.880 48.249 1.00 111.03 110 ALA B CA 1
ATOM 4355 C C . ALA B 1 111 ? -4.265 48.827 47.098 1.00 102.35 110 ALA B C 1
ATOM 4356 O O . ALA B 1 111 ? -5.109 48.509 46.262 1.00 81.43 110 ALA B O 1
ATOM 4358 N N . SER B 1 112 ? -3.620 49.992 47.066 1.00 118.48 111 SER B N 1
ATOM 4359 C CA . SER B 1 112 ? -3.898 51.004 46.042 1.00 116.52 111 SER B CA 1
ATOM 4360 C C . SER B 1 112 ? -3.438 50.614 44.623 1.00 105.31 111 SER B C 1
ATOM 4361 O O . SER B 1 112 ? -4.148 50.878 43.646 1.00 86.50 111 SER B O 1
ATOM 4364 N N . VAL B 1 113 ? -2.253 50.014 44.500 1.00 96.37 112 VAL B N 1
ATOM 4365 C CA . VAL B 1 113 ? -1.738 49.625 43.184 1.00 90.09 112 VAL B CA 1
ATOM 4366 C C . VAL B 1 113 ? -2.600 48.534 42.559 1.00 103.50 112 VAL B C 1
ATOM 4367 O O . VAL B 1 113 ? -2.822 48.520 41.349 1.00 121.39 112 VAL B O 1
ATOM 4371 N N . THR B 1 114 ? -3.106 47.634 43.394 1.00 102.55 113 THR B N 1
ATOM 4372 C CA . THR B 1 114 ? -4.047 46.623 42.931 1.00 90.60 113 THR B CA 1
ATOM 4373 C C . THR B 1 114 ? -5.358 47.266 42.514 1.00 80.82 113 THR B C 1
ATOM 4374 O O . THR B 1 114 ? -5.971 46.865 41.532 1.00 90.85 113 THR B O 1
ATOM 4378 N N . SER B 1 115 ? -5.771 48.277 43.269 1.00 82.72 114 SER B N 1
ATOM 4379 C CA . SER B 1 115 ? -7.032 48.959 43.025 1.00 93.18 114 SER B CA 1
ATOM 4380 C C . SER B 1 115 ? -7.044 49.556 41.620 1.00 97.77 114 SER B C 1
ATOM 4381 O O . SER B 1 115 ? -8.009 49.388 40.870 1.00 90.74 114 SER B O 1
ATOM 4384 N N . VAL B 1 116 ? -5.964 50.247 41.269 1.00 106.78 115 VAL B N 1
ATOM 4385 C CA . VAL B 1 116 ? -5.812 50.798 39.930 1.00 120.20 115 VAL B CA 1
ATOM 4386 C C . VAL B 1 116 ? -5.640 49.681 38.911 1.00 116.63 115 VAL B C 1
ATOM 4387 O O . VAL B 1 116 ? -6.099 49.794 37.775 1.00 119.15 115 VAL B O 1
ATOM 4391 N N . ALA B 1 117 ? -4.971 48.605 39.320 1.00 112.77 116 ALA B N 1
ATOM 4392 C CA . ALA B 1 117 ? -4.801 47.440 38.457 1.00 109.19 116 ALA B CA 1
ATOM 4393 C C . ALA B 1 117 ? -6.164 46.856 38.115 1.00 107.70 116 ALA B C 1
ATOM 4394 O O . ALA B 1 117 ? -6.426 46.517 36.964 1.00 101.19 116 ALA B O 1
ATOM 4396 N N . ARG B 1 118 ? -7.029 46.752 39.123 1.00 107.64 117 ARG B N 1
ATOM 4397 C CA . ARG B 1 118 ? -8.399 46.285 38.923 1.00 110.09 117 ARG B CA 1
ATOM 4398 C C . ARG B 1 118 ? -9.149 47.228 37.999 1.00 108.34 117 ARG B C 1
ATOM 4399 O O . ARG B 1 118 ? -9.827 46.792 37.075 1.00 126.40 117 ARG B O 1
ATOM 4407 N N . LEU B 1 119 ? -9.037 48.522 38.274 1.00 101.97 118 LEU B N 1
ATOM 4408 C CA . LEU B 1 119 ? -9.677 49.555 37.467 1.00 100.69 118 LEU B CA 1
ATOM 4409 C C . LEU B 1 119 ? -9.174 49.512 36.026 1.00 90.42 118 LEU B C 1
ATOM 4410 O O . LEU B 1 119 ? -9.953 49.613 35.073 1.00 75.41 118 LEU B O 1
ATOM 4415 N N . ALA B 1 120 ? -7.863 49.342 35.883 1.00 97.60 119 ALA B N 1
ATOM 4416 C CA . ALA B 1 120 ? -7.234 49.243 34.574 1.00 104.89 119 ALA B CA 1
ATOM 4417 C C . ALA B 1 120 ? -7.698 48.009 33.844 1.00 99.87 119 ALA B C 1
ATOM 4418 O O . ALA B 1 120 ? -8.261 48.108 32.770 1.00 81.93 119 ALA B O 1
ATOM 4420 N N . ALA B 1 121 ? -7.480 46.852 34.458 1.00 113.87 120 ALA B N 1
ATOM 4421 C CA . ALA B 1 121 ? -7.805 45.563 33.855 1.00 111.17 120 ALA B CA 1
ATOM 4422 C C . ALA B 1 121 ? -9.286 45.423 33.539 1.00 75.02 120 ALA B C 1
ATOM 4423 O O . ALA B 1 121 ? -9.652 44.719 32.598 1.00 83.10 120 ALA B O 1
ATOM 4425 N N . ALA B 1 122 ? -10.131 46.083 34.328 1.00 71.55 121 ALA B N 1
ATOM 4426 C CA . ALA B 1 122 ? -11.575 45.957 34.166 1.00 91.90 121 ALA B CA 1
ATOM 4427 C C . ALA B 1 122 ? -11.965 46.361 32.759 1.00 104.47 121 ALA B C 1
ATOM 4428 O O . ALA B 1 122 ? -12.817 45.733 32.130 1.00 121.93 121 ALA B O 1
ATOM 4430 N N . LYS B 1 123 ? -11.330 47.417 32.270 1.00 97.40 122 LYS B N 1
ATOM 4431 C CA . LYS B 1 123 ? -11.542 47.843 30.903 1.00 112.33 122 LYS B CA 1
ATOM 4432 C C . LYS B 1 123 ? -10.169 48.064 30.274 1.00 107.70 122 LYS B C 1
ATOM 4433 O O . LYS B 1 123 ? -9.956 49.014 29.524 1.00 90.81 122 LYS B O 1
ATOM 4439 N N . GLY B 1 124 ? -9.263 47.127 30.544 1.00 119.88 123 GLY B N 1
ATOM 4440 C CA . GLY B 1 124 ? -7.907 47.171 30.029 1.00 120.14 123 GLY B CA 1
ATOM 4441 C C . GLY B 1 124 ? -7.765 46.767 28.585 1.00 113.84 123 GLY B C 1
ATOM 4442 O O . GLY B 1 124 ? -8.720 46.223 28.038 1.00 93.27 123 GLY B O 1
ATOM 4443 N N . ASN B 1 125 ? -6.607 46.991 27.951 1.00 139.13 124 ASN B N 1
ATOM 4444 C CA . ASN B 1 125 ? -5.334 47.492 28.524 1.00 131.31 124 ASN B CA 1
ATOM 4445 C C . ASN B 1 125 ? -4.823 46.718 29.747 1.00 111.92 124 ASN B C 1
ATOM 4446 O O . ASN B 1 125 ? -4.805 47.230 30.866 1.00 103.99 124 ASN B O 1
ATOM 4451 N N . GLY B 1 126 ? -4.418 45.477 29.508 1.00 102.20 125 GLY B N 1
ATOM 4452 C CA . GLY B 1 126 ? -3.728 44.685 30.502 1.00 87.06 125 GLY B CA 1
ATOM 4453 C C . GLY B 1 126 ? -2.311 45.165 30.759 1.00 90.89 125 GLY B C 1
ATOM 4454 O O . GLY B 1 126 ? -1.811 45.076 31.885 1.00 88.46 125 GLY B O 1
ATOM 4455 N N . ASP B 1 127 ? -1.666 45.667 29.706 1.00 96.77 126 ASP B N 1
ATOM 4456 C CA . ASP B 1 127 ? -0.247 46.034 29.741 1.00 107.16 126 ASP B CA 1
ATOM 4457 C C . ASP B 1 127 ? 0.083 47.083 30.796 1.00 116.94 126 ASP B C 1
ATOM 4458 O O . ASP B 1 127 ? 1.154 47.046 31.410 1.00 103.60 126 ASP B O 1
ATOM 4463 N N . TYR B 1 128 ? -0.837 48.020 30.997 1.00 124.83 127 TYR B N 1
ATOM 4464 C CA . TYR B 1 128 ? -0.666 49.037 32.024 1.00 127.47 127 TYR B CA 1
ATOM 4465 C C . TYR B 1 128 ? -0.787 48.394 33.394 1.00 120.86 127 TYR B C 1
ATOM 4466 O O . TYR B 1 128 ? 0.043 48.622 34.273 1.00 128.22 127 TYR B O 1
ATOM 4475 N N . ALA B 1 129 ? -1.807 47.552 33.544 1.00 113.12 128 ALA B N 1
ATOM 4476 C CA . ALA B 1 129 ? -2.078 46.851 34.794 1.00 107.49 128 ALA B CA 1
ATOM 4477 C C . ALA B 1 129 ? -0.868 46.027 35.225 1.00 111.64 128 ALA B C 1
ATOM 4478 O O . ALA B 1 129 ? -0.538 45.962 36.410 1.00 121.43 128 ALA B O 1
ATOM 4480 N N . PHE B 1 130 ? -0.230 45.384 34.253 1.00 80.11 129 PHE B N 1
ATOM 4481 C CA . PHE B 1 130 ? 0.998 44.634 34.483 1.00 102.12 129 PHE B CA 1
ATOM 4482 C C . PHE B 1 130 ? 2.121 45.581 34.922 1.00 125.23 129 PHE B C 1
ATOM 4483 O O . PHE B 1 130 ? 2.890 45.265 35.833 1.00 142.90 129 PHE B O 1
ATOM 4491 N N . LYS B 1 131 ? 2.231 46.725 34.249 1.00 120.76 130 LYS B N 1
ATOM 4492 C CA . LYS B 1 131 ? 3.340 47.649 34.472 1.00 122.47 130 LYS B CA 1
ATOM 4493 C C . LYS B 1 131 ? 3.345 48.246 35.882 1.00 124.91 130 LYS B C 1
ATOM 4494 O O . LYS B 1 131 ? 4.405 48.413 36.488 1.00 129.83 130 LYS B O 1
ATOM 4500 N N . VAL B 1 132 ? 2.164 48.573 36.398 1.00 116.23 131 VAL B N 1
ATOM 4501 C CA . VAL B 1 132 ? 2.053 49.145 37.739 1.00 125.98 131 VAL B CA 1
ATOM 4502 C C . VAL B 1 132 ? 2.464 48.131 38.807 1.00 130.98 131 VAL B C 1
ATOM 4503 O O . VAL B 1 132 ? 3.009 48.495 39.850 1.00 136.93 131 VAL B O 1
ATOM 4507 N N . VAL B 1 133 ? 2.191 46.859 38.543 1.00 122.02 132 VAL B N 1
ATOM 4508 C CA . VAL B 1 133 ? 2.552 45.795 39.467 1.00 110.73 132 VAL B CA 1
ATOM 4509 C C . VAL B 1 133 ? 4.070 45.666 39.566 1.00 111.09 132 VAL B C 1
ATOM 4510 O O . VAL B 1 133 ? 4.615 45.515 40.661 1.00 122.38 132 VAL B O 1
ATOM 4514 N N . LYS B 1 134 ? 4.753 45.723 38.425 1.00 110.48 133 LYS B N 1
ATOM 4515 C CA . LYS B 1 134 ? 6.212 45.650 38.412 1.00 123.24 133 LYS B CA 1
ATOM 4516 C C . LYS B 1 134 ? 6.851 46.849 39.109 1.00 144.74 133 LYS B C 1
ATOM 4517 O O . LYS B 1 134 ? 7.812 46.693 39.864 1.00 153.42 133 LYS B O 1
ATOM 4523 N N . GLU B 1 135 ? 6.325 48.042 38.843 1.00 154.53 134 GLU B N 1
ATOM 4524 C CA . GLU B 1 135 ? 6.823 49.248 39.493 1.00 160.53 134 GLU B CA 1
ATOM 4525 C C . GLU B 1 135 ? 6.640 49.192 40.992 1.00 144.93 134 GLU B C 1
ATOM 4526 O O . GLU B 1 135 ? 7.456 49.720 41.739 1.00 141.87 134 GLU B O 1
ATOM 4532 N N . PHE B 1 136 ? 5.561 48.563 41.432 1.00 136.35 135 PHE B N 1
ATOM 4533 C CA . PHE B 1 136 ? 5.323 48.456 42.855 1.00 135.86 135 PHE B CA 1
ATOM 4534 C C . PHE B 1 136 ? 6.288 47.486 43.537 1.00 137.92 135 PHE B C 1
ATOM 4535 O O . PHE B 1 136 ? 6.861 47.812 44.575 1.00 141.09 135 PHE B O 1
ATOM 4543 N N . VAL B 1 137 ? 6.475 46.302 42.959 1.00 135.03 136 VAL B N 1
ATOM 4544 C CA . VAL B 1 137 ? 7.349 45.293 43.564 1.00 139.53 136 VAL B CA 1
ATOM 4545 C C . VAL B 1 137 ? 8.794 45.810 43.578 1.00 142.79 136 VAL B C 1
ATOM 4546 O O . VAL B 1 137 ? 9.631 45.336 44.350 1.00 140.70 136 VAL B O 1
ATOM 4550 N N . SER B 1 138 ? 9.066 46.790 42.720 1.00 142.64 137 SER B N 1
ATOM 4551 C CA . SER B 1 138 ? 10.360 47.464 42.655 1.00 151.91 137 SER B CA 1
ATOM 4552 C C . SER B 1 138 ? 10.678 48.225 43.949 1.00 154.66 137 SER B C 1
ATOM 4553 O O . SER B 1 138 ? 11.837 48.314 44.355 1.00 156.17 137 SER B O 1
ATOM 4556 N N . VAL B 1 139 ? 9.651 48.810 44.561 1.00 158.32 138 VAL B N 1
ATOM 4557 C CA . VAL B 1 139 ? 9.812 49.578 45.795 1.00 168.41 138 VAL B CA 1
ATOM 4558 C C . VAL B 1 139 ? 10.377 48.711 46.924 1.00 181.37 138 VAL B C 1
ATOM 4559 O O . VAL B 1 139 ? 11.453 48.992 47.458 1.00 195.80 138 VAL B O 1
ATOM 4563 N N . GLY B 1 140 ? 9.644 47.660 47.281 1.00 189.36 139 GLY B N 1
ATOM 4564 C CA . GLY B 1 140 ? 10.131 46.656 48.212 1.00 174.21 139 GLY B CA 1
ATOM 4565 C C . GLY B 1 140 ? 10.155 47.051 49.676 1.00 171.66 139 GLY B C 1
ATOM 4566 O O . GLY B 1 140 ? 10.338 46.194 50.544 1.00 157.31 139 GLY B O 1
ATOM 4567 N N . GLY B 1 141 ? 9.955 48.335 49.958 1.00 190.43 140 GLY B N 1
ATOM 4568 C CA . GLY B 1 141 ? 9.976 48.818 51.327 1.00 194.52 140 GLY B CA 1
ATOM 4569 C C . GLY B 1 141 ? 8.791 48.272 52.092 1.00 184.01 140 GLY B C 1
ATOM 4570 O O . GLY B 1 141 ? 8.941 47.659 53.148 1.00 189.16 140 GLY B O 1
ATOM 4571 N N . VAL B 1 142 ? 7.603 48.496 51.545 1.00 173.48 141 VAL B N 1
ATOM 4572 C CA . VAL B 1 142 ? 6.386 47.890 52.065 1.00 169.15 141 VAL B CA 1
ATOM 4573 C C . VAL B 1 142 ? 5.632 47.357 50.857 1.00 166.71 141 VAL B C 1
ATOM 4574 O O . VAL B 1 142 ? 4.435 47.595 50.694 1.00 162.60 141 VAL B O 1
ATOM 4578 N N . SER B 1 143 ? 6.352 46.652 49.990 1.00 165.82 142 SER B N 1
ATOM 4579 C CA . SER B 1 143 ? 5.746 46.134 48.776 1.00 159.51 142 SER B CA 1
ATOM 4580 C C . SER B 1 143 ? 4.681 45.107 49.135 1.00 188.36 142 SER B C 1
ATOM 4581 O O . SER B 1 143 ? 3.518 45.266 48.765 1.00 193.55 142 SER B O 1
ATOM 4584 N N . ILE B 1 144 ? 5.072 44.085 49.893 1.00 215.31 143 ILE B N 1
ATOM 4585 C CA . ILE B 1 144 ? 4.149 43.022 50.269 1.00 208.63 143 ILE B CA 1
ATOM 4586 C C . ILE B 1 144 ? 3.443 42.525 49.009 1.00 199.82 143 ILE B C 1
ATOM 4587 O O . ILE B 1 144 ? 2.213 42.557 48.938 1.00 199.61 143 ILE B O 1
ATOM 4592 N N . PRO B 1 145 ? 4.219 42.121 47.986 1.00 190.91 144 PRO B N 1
ATOM 4593 C CA . PRO B 1 145 ? 3.609 41.852 46.681 1.00 172.74 144 PRO B CA 1
ATOM 4594 C C . PRO B 1 145 ? 2.579 40.735 46.782 1.00 166.90 144 PRO B C 1
ATOM 4595 O O . PRO B 1 145 ? 2.927 39.589 47.053 1.00 172.30 144 PRO B O 1
ATOM 4599 N N . ARG B 1 146 ? 1.316 41.085 46.569 1.00 145.05 145 ARG B N 1
ATOM 4600 C CA . ARG B 1 146 ? 0.210 40.156 46.768 1.00 136.53 145 ARG B CA 1
ATOM 4601 C C . ARG B 1 146 ? -0.197 39.454 45.476 1.00 139.85 145 ARG B C 1
ATOM 4602 O O . ARG B 1 146 ? -0.065 40.014 44.389 1.00 144.08 145 ARG B O 1
ATOM 4610 N N . LEU B 1 147 ? -0.664 38.213 45.599 1.00 147.80 146 LEU B N 1
ATOM 4611 C CA . LEU B 1 147 ? -1.207 37.473 44.462 1.00 161.45 146 LEU B CA 1
ATOM 4612 C C . LEU B 1 147 ? -2.334 38.289 43.845 1.00 157.60 146 LEU B C 1
ATOM 4613 O O . LEU B 1 147 ? -2.524 38.313 42.630 1.00 155.14 146 LEU B O 1
ATOM 4618 N N . ARG B 1 148 ? -3.083 38.949 44.721 1.00 147.54 147 ARG B N 1
ATOM 4619 C CA . ARG B 1 148 ? -4.218 39.779 44.353 1.00 131.50 147 ARG B CA 1
ATOM 4620 C C . ARG B 1 148 ? -3.805 40.953 43.459 1.00 121.14 147 ARG B C 1
ATOM 4621 O O . ARG B 1 148 ? -4.577 41.401 42.615 1.00 111.12 147 ARG B O 1
ATOM 4629 N N . THR B 1 149 ? -2.583 41.444 43.645 1.00 129.08 148 THR B N 1
ATOM 4630 C CA . THR B 1 149 ? -2.033 42.499 42.789 1.00 125.75 148 THR B CA 1
ATOM 4631 C C . THR B 1 149 ? -1.740 42.025 41.357 1.00 115.82 148 THR B C 1
ATOM 4632 O O . THR B 1 149 ? -2.184 42.634 40.383 1.00 110.25 148 THR B O 1
ATOM 4636 N N . TYR B 1 150 ? -0.981 40.938 41.246 1.00 115.62 149 TYR B N 1
ATOM 4637 C CA . TYR B 1 150 ? -0.680 40.304 39.966 1.00 103.28 149 TYR B CA 1
ATOM 4638 C C . TYR B 1 150 ? -1.920 39.784 39.231 1.00 101.43 149 TYR B C 1
ATOM 4639 O O . TYR B 1 150 ? -1.889 39.598 38.017 1.00 71.11 149 TYR B O 1
ATOM 4648 N N . ALA B 1 151 ? -2.994 39.519 39.972 1.00 117.75 150 ALA B N 1
ATOM 4649 C CA . ALA B 1 151 ? -4.161 38.816 39.426 1.00 118.31 150 ALA B CA 1
ATOM 4650 C C . ALA B 1 151 ? -4.882 39.526 38.262 1.00 121.26 150 ALA B C 1
ATOM 4651 O O . ALA B 1 151 ? -5.040 38.924 37.201 1.00 134.42 150 ALA B O 1
ATOM 4653 N N . PRO B 1 152 ? -5.321 40.792 38.441 1.00 106.70 151 PRO B N 1
ATOM 4654 C CA . PRO B 1 152 ? -6.096 41.417 37.358 1.00 101.95 151 PRO B CA 1
ATOM 4655 C C . PRO B 1 152 ? -5.302 41.624 36.063 1.00 96.59 151 PRO B C 1
ATOM 4656 O O . PRO B 1 152 ? -5.891 41.608 34.980 1.00 81.26 151 PRO B O 1
ATOM 4660 N N . ALA B 1 153 ? -3.995 41.844 36.181 1.00 95.63 152 ALA B N 1
ATOM 4661 C CA . ALA B 1 153 ? -3.132 41.998 35.012 1.00 93.10 152 ALA B CA 1
ATOM 4662 C C . ALA B 1 153 ? -3.153 40.735 34.157 1.00 97.14 152 ALA B C 1
ATOM 4663 O O . ALA B 1 153 ? -3.333 40.798 32.942 1.00 72.04 152 ALA B O 1
ATOM 4665 N N . LEU B 1 154 ? -2.959 39.591 34.805 1.00 112.10 153 LEU B N 1
ATOM 4666 C CA . LEU B 1 154 ? -2.998 38.297 34.135 1.00 107.85 153 LEU B CA 1
ATOM 4667 C C . LEU B 1 154 ? -4.396 37.962 33.633 1.00 105.26 153 LEU B C 1
ATOM 4668 O O . LEU B 1 154 ? -4.566 37.503 32.504 1.00 101.37 153 LEU B O 1
ATOM 4673 N N . LEU B 1 155 ? -5.392 38.206 34.480 1.00 101.90 154 LEU B N 1
ATOM 4674 C CA . LEU B 1 155 ? -6.776 37.859 34.176 1.00 90.58 154 LEU B CA 1
ATOM 4675 C C . LEU B 1 155 ? -7.280 38.585 32.943 1.00 91.50 154 LEU B C 1
ATOM 4676 O O . LEU B 1 155 ? -7.953 37.996 32.100 1.00 100.17 154 LEU B O 1
ATOM 4681 N N . CYS B 1 156 ? -6.946 39.865 32.842 1.00 100.86 155 CYS B N 1
ATOM 4682 C CA . CYS B 1 156 ? -7.343 40.665 31.694 1.00 107.67 155 CYS B CA 1
ATOM 4683 C C . CYS B 1 156 ? -6.665 40.151 30.436 1.00 70.89 155 CYS B C 1
ATOM 4684 O O . CYS B 1 156 ? -7.308 39.957 29.416 1.00 71.56 155 CYS B O 1
ATOM 4687 N N . PHE B 1 157 ? -5.364 39.899 30.537 1.00 71.55 156 PHE B N 1
ATOM 4688 C CA . PHE B 1 157 ? -4.574 39.334 29.442 1.00 96.16 156 PHE B CA 1
ATOM 4689 C C . PHE B 1 157 ? -5.072 37.973 28.979 1.00 95.18 156 PHE B C 1
ATOM 4690 O O . PHE B 1 157 ? -4.899 37.602 27.819 1.00 88.61 156 PHE B O 1
ATOM 4698 N N . CYS B 1 158 ? -5.642 37.208 29.901 1.00 110.93 157 CYS B N 1
ATOM 4699 C CA . CYS B 1 158 ? -6.222 35.913 29.569 1.00 112.66 157 CYS B CA 1
ATOM 4700 C C . CYS B 1 158 ? -7.547 36.044 28.811 1.00 108.89 157 CYS B C 1
ATOM 4701 O O . CYS B 1 158 ? -7.784 35.351 27.819 1.00 98.62 157 CYS B O 1
ATOM 4704 N N . GLU B 1 159 ? -8.413 36.927 29.294 1.00 116.86 158 GLU B N 1
ATOM 4705 C CA . GLU B 1 159 ? -9.701 37.165 28.657 1.00 99.05 158 GLU B CA 1
ATOM 4706 C C . GLU B 1 159 ? -9.509 37.743 27.254 1.00 102.70 158 GLU B C 1
ATOM 4707 O O . GLU B 1 159 ? -10.270 37.441 26.332 1.00 86.16 158 GLU B O 1
ATOM 4713 N N . LYS B 1 160 ? -8.457 38.544 27.099 1.00 108.58 159 LYS B N 1
ATOM 4714 C CA . LYS B 1 160 ? -8.124 39.191 25.832 1.00 97.17 159 LYS B CA 1
ATOM 4715 C C . LYS B 1 160 ? -7.397 38.209 24.911 1.00 89.37 159 LYS B C 1
ATOM 4716 O O . LYS B 1 160 ? -7.057 38.533 23.773 1.00 108.02 159 LYS B O 1
ATOM 4722 N N . LEU B 1 161 ? -7.152 37.014 25.437 1.00 89.32 160 LEU B N 1
ATOM 4723 C CA . LEU B 1 161 ? -6.558 35.898 24.702 1.00 90.60 160 LEU B CA 1
ATOM 4724 C C . LEU B 1 161 ? -5.106 36.141 24.307 1.00 95.32 160 LEU B C 1
ATOM 4725 O O . LEU B 1 161 ? -4.576 35.461 23.429 1.00 90.12 160 LEU B O 1
ATOM 4730 N N . GLU B 1 162 ? -4.456 37.092 24.968 1.00 115.13 161 GLU B N 1
ATOM 4731 C CA . GLU B 1 162 ? -3.026 37.289 24.777 1.00 116.91 161 GLU B CA 1
ATOM 4732 C C . GLU B 1 162 ? -2.282 36.303 25.662 1.00 113.12 161 GLU B C 1
ATOM 4733 O O . GLU B 1 162 ? -2.049 36.561 26.842 1.00 114.26 161 GLU B O 1
ATOM 4739 N N . ALA B 1 163 ? -1.913 35.171 25.075 1.00 116.79 162 ALA B N 1
ATOM 4740 C CA . ALA B 1 163 ? -1.376 34.045 25.830 1.00 118.03 162 ALA B CA 1
ATOM 4741 C C . ALA B 1 163 ? 0.003 34.336 26.401 1.00 107.31 162 ALA B C 1
ATOM 4742 O O . ALA B 1 163 ? 0.245 34.111 27.581 1.00 95.47 162 ALA B O 1
ATOM 4744 N N . GLU B 1 164 ? 0.913 34.812 25.558 1.00 111.39 163 GLU B N 1
ATOM 4745 C CA . GLU B 1 164 ? 2.284 35.056 25.992 1.00 108.44 163 GLU B CA 1
ATOM 4746 C C . GLU B 1 164 ? 2.353 36.106 27.094 1.00 107.19 163 GLU B C 1
ATOM 4747 O O . GLU B 1 164 ? 3.236 36.055 27.947 1.00 100.37 163 GLU B O 1
ATOM 4753 N N . LYS B 1 165 ? 1.444 37.076 27.056 1.00 117.80 164 LYS B N 1
ATOM 4754 C CA . LYS B 1 165 ? 1.353 38.070 28.123 1.00 124.24 164 LYS B CA 1
ATOM 4755 C C . LYS B 1 165 ? 0.912 37.457 29.454 1.00 115.46 164 LYS B C 1
ATOM 4756 O O . LYS B 1 165 ? 1.475 37.770 30.498 1.00 130.93 164 LYS B O 1
ATOM 4762 N N . GLY B 1 166 ? -0.095 36.592 29.414 1.00 100.81 165 GLY B N 1
ATOM 4763 C CA . GLY B 1 166 ? -0.563 35.920 30.614 1.00 91.06 165 GLY B CA 1
ATOM 4764 C C . GLY B 1 166 ? 0.525 35.043 31.217 1.00 91.28 165 GLY B C 1
ATOM 4765 O O . GLY B 1 166 ? 0.676 34.964 32.439 1.00 96.72 165 GLY B O 1
ATOM 4766 N N . TYR B 1 167 ? 1.286 34.389 30.348 1.00 79.69 166 TYR B N 1
ATOM 4767 C CA . TYR B 1 167 ? 2.377 33.516 30.756 1.00 81.73 166 TYR B CA 1
ATOM 4768 C C . TYR B 1 167 ? 3.471 34.350 31.408 1.00 87.55 166 TYR B C 1
ATOM 4769 O O . TYR B 1 167 ? 4.111 33.915 32.363 1.00 101.89 166 TYR B O 1
ATOM 4778 N N . GLU B 1 168 ? 3.682 35.552 30.875 1.00 96.74 167 GLU B N 1
ATOM 4779 C CA . GLU B 1 168 ? 4.683 36.483 31.398 1.00 103.19 167 GLU B CA 1
ATOM 4780 C C . GLU B 1 168 ? 4.350 36.911 32.823 1.00 95.76 167 GLU B C 1
ATOM 4781 O O . GLU B 1 168 ? 5.232 36.978 33.675 1.00 108.53 167 GLU B O 1
ATOM 4787 N N . VAL B 1 169 ? 3.078 37.201 33.078 1.00 79.48 168 VAL B N 1
ATOM 4788 C CA . VAL B 1 169 ? 2.651 37.578 34.417 1.00 78.02 168 VAL B CA 1
ATOM 4789 C C . VAL B 1 169 ? 2.898 36.417 35.364 1.00 102.39 168 VAL B C 1
ATOM 4790 O O . VAL B 1 169 ? 3.355 36.609 36.489 1.00 107.01 168 VAL B O 1
ATOM 4794 N N . GLU B 1 170 ? 2.616 35.206 34.889 1.00 111.45 169 GLU B N 1
ATOM 4795 C CA . GLU B 1 170 ? 2.841 34.007 35.685 1.00 115.00 169 GLU B CA 1
ATOM 4796 C C . GLU B 1 170 ? 4.310 33.901 36.049 1.00 112.06 169 GLU B C 1
ATOM 4797 O O . GLU B 1 170 ? 4.657 33.674 37.209 1.00 122.48 169 GLU B O 1
ATOM 4803 N N . GLU B 1 171 ? 5.166 34.095 35.052 1.00 107.56 170 GLU B N 1
ATOM 4804 C CA . GLU B 1 171 ? 6.604 34.034 35.248 1.00 117.70 170 GLU B CA 1
ATOM 4805 C C . GLU B 1 171 ? 7.051 35.053 36.293 1.00 129.37 170 GLU B C 1
ATOM 4806 O O . GLU B 1 171 ? 7.874 34.747 37.155 1.00 139.97 170 GLU B O 1
ATOM 4812 N N . HIS B 1 172 ? 6.486 36.255 36.232 1.00 122.59 171 HIS B N 1
ATOM 4813 C CA . HIS B 1 172 ? 6.829 37.295 37.195 1.00 122.22 171 HIS B CA 1
ATOM 4814 C C . HIS B 1 172 ? 6.306 36.970 38.584 1.00 114.51 171 HIS B C 1
ATOM 4815 O O . HIS B 1 172 ? 6.955 37.297 39.581 1.00 124.68 171 HIS B O 1
ATOM 4822 N N . MET B 1 173 ? 5.134 36.345 38.654 1.00 92.21 172 MET B N 1
ATOM 4823 C CA . MET B 1 173 ? 4.610 35.888 39.933 1.00 91.43 172 MET B CA 1
ATOM 4824 C C . MET B 1 173 ? 5.600 34.923 40.578 1.00 110.85 172 MET B C 1
ATOM 4825 O O . MET B 1 173 ? 5.858 34.993 41.778 1.00 100.37 172 MET B O 1
ATOM 4830 N N . GLU B 1 174 ? 6.147 34.022 39.765 1.00 129.48 173 GLU B N 1
ATOM 4831 C CA . GLU B 1 174 ? 7.124 33.043 40.235 1.00 132.38 173 GLU B CA 1
ATOM 4832 C C . GLU B 1 174 ? 8.387 33.723 40.750 1.00 128.87 173 GLU B C 1
ATOM 4833 O O . GLU B 1 174 ? 8.972 33.276 41.734 1.00 129.18 173 GLU B O 1
ATOM 4839 N N . ALA B 1 175 ? 8.809 34.793 40.080 1.00 126.03 174 ALA B N 1
ATOM 4840 C CA . ALA B 1 175 ? 9.990 35.533 40.509 1.00 125.70 174 ALA B CA 1
ATOM 4841 C C . ALA B 1 175 ? 9.683 36.139 41.868 1.00 124.50 174 ALA B C 1
ATOM 4842 O O . ALA B 1 175 ? 10.503 36.099 42.789 1.00 123.33 174 ALA B O 1
ATOM 4844 N N . ALA B 1 176 ? 8.484 36.702 41.979 1.00 128.59 175 ALA B N 1
ATOM 4845 C CA . ALA B 1 176 ? 7.994 37.225 43.243 1.00 132.96 175 ALA B CA 1
ATOM 4846 C C . ALA B 1 176 ? 7.710 36.026 44.138 1.00 142.80 175 ALA B C 1
ATOM 4847 O O . ALA B 1 176 ? 7.810 34.880 43.699 1.00 141.40 175 ALA B O 1
ATOM 4849 N N . GLY B 1 177 ? 7.334 36.269 45.385 1.00 143.89 176 GLY B N 1
ATOM 4850 C CA . GLY B 1 177 ? 7.041 35.165 46.278 1.00 145.03 176 GLY B CA 1
ATOM 4851 C C . GLY B 1 177 ? 5.642 34.607 46.104 1.00 136.68 176 GLY B C 1
ATOM 4852 O O . GLY B 1 177 ? 5.164 33.845 46.945 1.00 143.64 176 GLY B O 1
ATOM 4853 N N . ILE B 1 178 ? 4.991 34.959 45.000 1.00 131.19 177 ILE B N 1
ATOM 4854 C CA . ILE B 1 178 ? 3.616 34.527 44.776 1.00 127.83 177 ILE B CA 1
ATOM 4855 C C . ILE B 1 178 ? 3.426 33.212 44.032 1.00 128.89 177 ILE B C 1
ATOM 4856 O O . ILE B 1 178 ? 3.972 33.014 42.949 1.00 142.09 177 ILE B O 1
ATOM 4861 N N . ALA B 1 179 ? 2.663 32.307 44.643 1.00 124.22 178 ALA B N 1
ATOM 4862 C CA . ALA B 1 179 ? 2.167 31.116 43.962 1.00 120.48 178 ALA B CA 1
ATOM 4863 C C . ALA B 1 179 ? 0.716 31.343 43.530 1.00 119.47 178 ALA B C 1
ATOM 4864 O O . ALA B 1 179 ? 0.023 32.185 44.104 1.00 104.50 178 ALA B O 1
ATOM 4866 N N . LEU B 1 180 ? 0.256 30.588 42.535 1.00 125.41 179 LEU B N 1
ATOM 4867 C CA . LEU B 1 180 ? -1.068 30.813 41.945 1.00 107.83 179 LEU B CA 1
ATOM 4868 C C . LEU B 1 180 ? -2.187 30.016 42.619 1.00 96.73 179 LEU B C 1
ATOM 4869 O O . LEU B 1 180 ? -2.055 28.812 42.832 1.00 91.69 179 LEU B O 1
ATOM 4874 N N . GLU B 1 181 ? -3.299 30.684 42.916 1.00 108.81 180 GLU B N 1
ATOM 4875 C CA . GLU B 1 181 ? -4.496 30.004 43.409 1.00 116.56 180 GLU B CA 1
ATOM 4876 C C . GLU B 1 181 ? -5.273 29.435 42.229 1.00 108.05 180 GLU B C 1
ATOM 4877 O O . GLU B 1 181 ? -4.923 29.679 41.078 1.00 92.62 180 GLU B O 1
ATOM 4883 N N . GLU B 1 182 ? -6.321 28.673 42.516 1.00 116.98 181 GLU B N 1
ATOM 4884 C CA . GLU B 1 182 ? -7.038 27.933 41.481 1.00 118.69 181 GLU B CA 1
ATOM 4885 C C . GLU B 1 182 ? -7.583 28.834 40.367 1.00 108.79 181 GLU B C 1
ATOM 4886 O O . GLU B 1 182 ? -7.319 28.592 39.189 1.00 119.35 181 GLU B O 1
ATOM 4892 N N . ALA B 1 183 ? -8.309 29.881 40.752 1.00 97.76 182 ALA B N 1
ATOM 4893 C CA . ALA B 1 183 ? -8.943 30.809 39.810 1.00 101.71 182 ALA B CA 1
ATOM 4894 C C . ALA B 1 183 ? -7.988 31.328 38.729 1.00 87.20 182 ALA B C 1
ATOM 4895 O O . ALA B 1 183 ? -8.366 31.484 37.565 1.00 66.45 182 ALA B O 1
ATOM 4897 N N . GLU B 1 184 ? -6.761 31.635 39.133 1.00 96.67 183 GLU B N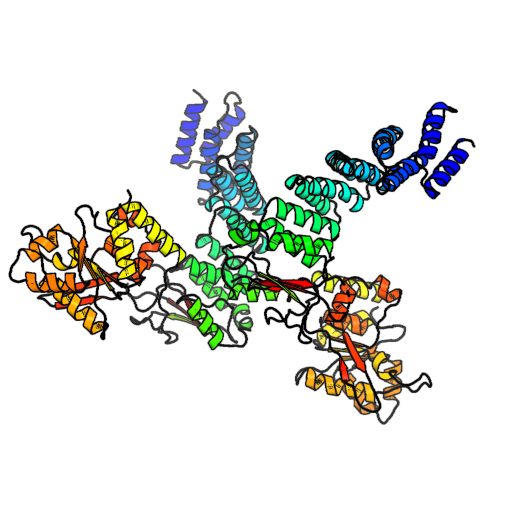 1
ATOM 4898 C CA . GLU B 1 184 ? -5.760 32.162 38.214 1.00 96.49 183 GLU B CA 1
ATOM 4899 C C . GLU B 1 184 ? -5.278 31.110 37.235 1.00 97.52 183 GLU B C 1
ATOM 4900 O O . GLU B 1 184 ? -5.130 31.388 36.044 1.00 124.31 183 GLU B O 1
ATOM 4906 N N . ILE B 1 185 ? -5.039 29.903 37.738 1.00 82.24 184 ILE B N 1
ATOM 4907 C CA . ILE B 1 185 ? -4.552 28.820 36.900 1.00 82.40 184 ILE B CA 1
ATOM 4908 C C . ILE B 1 185 ? -5.606 28.439 35.875 1.00 99.39 184 ILE B C 1
ATOM 4909 O O . ILE B 1 185 ? -5.289 28.185 34.714 1.00 107.04 184 ILE B O 1
ATOM 4914 N N . SER B 1 186 ? -6.863 28.436 36.304 1.00 105.33 185 SER B N 1
ATOM 4915 C CA . SER B 1 186 ? -7.967 28.071 35.427 1.00 119.82 185 SER B CA 1
ATOM 4916 C C . SER B 1 186 ? -8.051 29.036 34.249 1.00 100.71 185 SER B C 1
ATOM 4917 O O . SER B 1 186 ? -8.277 28.622 33.114 1.00 92.76 185 SER B O 1
ATOM 4920 N N . ALA B 1 187 ? -7.860 30.321 34.526 1.00 92.62 186 ALA B N 1
ATOM 4921 C CA . ALA B 1 187 ? -7.852 31.325 33.476 1.00 86.54 186 ALA B CA 1
ATOM 4922 C C . ALA B 1 187 ? -6.691 31.091 32.519 1.00 95.10 186 ALA B C 1
ATOM 4923 O O . ALA B 1 187 ? -6.849 31.205 31.304 1.00 110.08 186 ALA B O 1
ATOM 4925 N N . LEU B 1 188 ? -5.533 30.747 33.070 1.00 77.36 187 LEU B N 1
ATOM 4926 C CA . LEU B 1 188 ? -4.373 30.418 32.255 1.00 84.17 187 LEU B CA 1
ATOM 4927 C C . LEU B 1 188 ? -4.615 29.161 31.427 1.00 101.52 187 LEU B C 1
ATOM 4928 O O . LEU B 1 188 ? -4.184 29.070 30.274 1.00 117.60 187 LEU B O 1
ATOM 4933 N N . LEU B 1 189 ? -5.313 28.197 32.020 1.00 85.95 188 LEU B N 1
ATOM 4934 C CA . LEU B 1 189 ? -5.689 26.975 31.319 1.00 95.95 188 LEU B CA 1
ATOM 4935 C C . LEU B 1 189 ? -6.646 27.278 30.172 1.00 97.18 188 LEU B C 1
ATOM 4936 O O . LEU B 1 189 ? -6.498 26.756 29.067 1.00 90.50 188 LEU B O 1
ATOM 4941 N N . LYS B 1 190 ? -7.611 28.152 30.451 1.00 102.76 189 LYS B N 1
ATOM 4942 C CA . LYS B 1 190 ? -8.652 28.529 29.497 1.00 89.66 189 LYS B CA 1
ATOM 4943 C C . LYS B 1 190 ? -8.042 29.036 28.204 1.00 92.33 189 LYS B C 1
ATOM 4944 O O . LYS B 1 190 ? -8.443 28.637 27.112 1.00 109.19 189 LYS B O 1
ATOM 4950 N N . VAL B 1 191 ? -7.045 29.898 28.352 1.00 78.49 190 VAL B N 1
ATOM 4951 C CA . VAL B 1 191 ? -6.367 30.527 27.231 1.00 88.36 190 VAL B CA 1
ATOM 4952 C C . VAL B 1 191 ? -5.534 29.551 26.425 1.00 96.96 190 VAL B C 1
ATOM 4953 O O . VAL B 1 191 ? -5.564 29.567 25.193 1.00 122.96 190 VAL B O 1
ATOM 4957 N N . SER B 1 192 ? -4.785 28.710 27.125 1.00 80.82 191 SER B N 1
ATOM 4958 C CA . SER B 1 192 ? -3.936 27.732 26.465 1.00 92.18 191 SER B CA 1
ATOM 4959 C C . SER B 1 192 ? -4.785 26.825 25.576 1.00 92.93 191 SER B C 1
ATOM 4960 O O . SER B 1 192 ? -4.357 26.421 24.494 1.00 78.26 191 SER B O 1
ATOM 4963 N N . ALA B 1 193 ? -5.999 26.533 26.035 1.00 105.94 192 ALA B N 1
ATOM 4964 C CA . ALA B 1 193 ? -6.968 25.765 25.261 1.00 100.52 192 ALA B CA 1
ATOM 4965 C C . ALA B 1 193 ? -7.429 26.545 24.036 1.00 96.81 192 ALA B C 1
ATOM 4966 O O . ALA B 1 193 ? -7.515 25.998 22.939 1.00 109.16 192 ALA B O 1
ATOM 4968 N N . ALA B 1 194 ? -7.734 27.823 24.238 1.00 87.94 193 ALA B N 1
ATOM 4969 C CA . ALA B 1 194 ? -8.215 28.701 23.171 1.00 91.02 193 ALA B CA 1
ATOM 4970 C C . ALA B 1 194 ? -7.142 28.931 22.100 1.00 93.39 193 ALA B C 1
ATOM 4971 O O . ALA B 1 194 ? -7.460 29.064 20.917 1.00 83.63 193 ALA B O 1
ATOM 4973 N N . THR B 1 195 ? -5.883 29.038 22.525 1.00 92.02 194 THR B N 1
ATOM 4974 C CA . THR B 1 195 ? -4.764 29.154 21.591 1.00 93.92 194 THR B CA 1
ATOM 4975 C C . THR B 1 195 ? -4.410 27.770 21.046 1.00 96.92 194 THR B C 1
ATOM 4976 O O . THR B 1 195 ? -3.581 27.633 20.144 1.00 103.65 194 THR B O 1
ATOM 4980 N N . GLY B 1 196 ? -5.073 26.753 21.590 1.00 83.55 195 GLY B N 1
ATOM 4981 C CA . GLY B 1 196 ? -4.885 25.372 21.185 1.00 84.96 195 GLY B CA 1
ATOM 4982 C C . GLY B 1 196 ? -3.463 24.852 21.289 1.00 95.95 195 GLY B C 1
ATOM 4983 O O . GLY B 1 196 ? -3.055 23.982 20.519 1.00 96.68 195 GLY B O 1
ATOM 4984 N N . ARG B 1 197 ? -2.714 25.355 22.264 1.00 107.52 196 ARG B N 1
ATOM 4985 C CA . ARG B 1 197 ? -1.384 24.825 22.539 1.00 109.17 196 ARG B CA 1
ATOM 4986 C C . ARG B 1 197 ? -1.510 23.772 23.623 1.00 123.12 196 ARG B C 1
ATOM 4987 O O . ARG B 1 197 ? -1.852 24.070 24.766 1.00 136.96 196 ARG B O 1
ATOM 4995 N N . GLU B 1 198 ? -1.245 22.533 23.237 1.00 129.15 197 GLU B N 1
ATOM 4996 C CA . GLU B 1 198 ? -1.473 21.370 24.082 1.00 123.82 197 GLU B CA 1
ATOM 4997 C C . GLU B 1 198 ? -0.615 21.312 25.343 1.00 124.05 197 GLU B C 1
ATOM 4998 O O . GLU B 1 198 ? -1.139 21.100 26.435 1.00 112.28 197 GLU B O 1
ATOM 5004 N N . ASN B 1 199 ? 0.691 21.515 25.195 1.00 142.15 198 ASN B N 1
ATOM 5005 C CA . ASN B 1 199 ? 1.624 21.335 26.301 1.00 145.69 198 ASN B CA 1
ATOM 5006 C C . ASN B 1 199 ? 1.338 22.304 27.435 1.00 126.98 198 ASN B C 1
ATOM 5007 O O . ASN B 1 199 ? 1.510 21.971 28.604 1.00 133.92 198 ASN B O 1
ATOM 5012 N N . LYS B 1 200 ? 0.902 23.507 27.080 1.00 115.80 199 LYS B N 1
ATOM 5013 C CA . LYS B 1 200 ? 0.536 24.502 28.068 1.00 93.61 199 LYS B CA 1
ATOM 5014 C C . LYS B 1 200 ? -0.711 24.068 28.818 1.00 105.05 199 LYS B C 1
ATOM 5015 O O . LYS B 1 200 ? -0.828 24.287 30.021 1.00 117.31 199 LYS B O 1
ATOM 5021 N N . VAL B 1 201 ? -1.653 23.473 28.094 1.00 94.84 200 VAL B N 1
ATOM 5022 C CA . VAL B 1 201 ? -2.846 22.907 28.712 1.00 89.24 200 VAL B CA 1
ATOM 5023 C C . VAL B 1 201 ? -2.460 21.740 29.623 1.00 93.09 200 VAL B C 1
ATOM 5024 O O . VAL B 1 201 ? -3.023 21.556 30.704 1.00 80.62 200 VAL B O 1
ATOM 5028 N N . TYR B 1 202 ? -1.482 20.961 29.176 1.00 97.78 201 TYR B N 1
ATOM 5029 C CA . TYR B 1 202 ? -0.989 19.821 29.936 1.00 76.18 201 TYR B CA 1
ATOM 5030 C C . TYR B 1 202 ? -0.335 20.252 31.248 1.00 108.54 201 TYR B C 1
ATOM 5031 O O . TYR B 1 202 ? -0.682 19.748 32.315 1.00 107.04 201 TYR B O 1
ATOM 5040 N N . ARG B 1 203 ? 0.589 21.209 31.160 1.00 98.06 202 ARG B N 1
ATOM 5041 C CA . ARG B 1 203 ? 1.316 21.720 32.325 1.00 83.31 202 ARG B CA 1
ATOM 5042 C C . ARG B 1 203 ? 0.346 22.304 33.345 1.00 86.74 202 ARG B C 1
ATOM 5043 O O . ARG B 1 203 ? 0.487 22.073 34.544 1.00 114.43 202 ARG B O 1
ATOM 5051 N N . TYR B 1 204 ? -0.633 23.063 32.864 1.00 78.03 203 TYR B N 1
ATOM 5052 C CA . TYR B 1 204 ? -1.603 23.711 33.740 1.00 83.21 203 TYR B CA 1
ATOM 5053 C C . TYR B 1 204 ? -2.552 22.698 34.373 1.00 78.28 203 TYR B C 1
ATOM 5054 O O . TYR B 1 204 ? -3.107 22.940 35.444 1.00 85.86 203 TYR B O 1
ATOM 5063 N N . LEU B 1 205 ? -2.775 21.583 33.691 1.00 80.55 204 LEU B N 1
ATOM 5064 C CA . LEU B 1 205 ? -3.543 20.498 34.288 1.00 84.52 204 LEU B CA 1
ATOM 5065 C C . LEU B 1 205 ? -2.791 19.847 35.451 1.00 87.38 204 LEU B C 1
ATOM 5066 O O . LEU B 1 205 ? -3.397 19.483 36.454 1.00 96.85 204 LEU B O 1
ATOM 5071 N N . HIS B 1 206 ? -1.476 19.685 35.311 1.00 86.02 205 HIS B N 1
ATOM 5072 C CA . HIS B 1 206 ? -0.657 19.173 36.410 1.00 78.00 205 HIS B CA 1
ATOM 5073 C C . HIS B 1 206 ? -0.544 20.183 37.547 1.00 98.96 205 HIS B C 1
ATOM 5074 O O . HIS B 1 206 ? -0.546 19.810 38.719 1.00 103.08 205 HIS B O 1
ATOM 5081 N N . LYS B 1 207 ? -0.449 21.463 37.195 1.00 105.18 206 LYS B N 1
ATOM 5082 C CA . LYS B 1 207 ? -0.408 22.525 38.194 1.00 100.78 206 LYS B CA 1
ATOM 5083 C C . LYS B 1 207 ? -1.710 22.555 38.992 1.00 93.28 206 LYS B C 1
ATOM 5084 O O . LYS B 1 207 ? -1.691 22.742 40.207 1.00 102.81 206 LYS B O 1
ATOM 5090 N N . LEU B 1 208 ? -2.836 22.356 38.314 1.00 83.42 207 LEU B N 1
ATOM 5091 C CA . LEU B 1 208 ? -4.121 22.299 39.001 1.00 84.21 207 LEU B CA 1
ATOM 5092 C C . LEU B 1 208 ? -4.140 21.121 39.956 1.00 94.19 207 LEU B C 1
ATOM 5093 O O . LEU B 1 208 ? -4.621 21.224 41.081 1.00 116.41 207 LEU B O 1
ATOM 5098 N N . ARG B 1 209 ? -3.609 19.998 39.493 1.00 86.77 208 ARG B N 1
ATOM 5099 C CA . ARG B 1 209 ? -3.515 18.789 40.300 1.00 93.90 208 ARG B CA 1
ATOM 5100 C C . ARG B 1 209 ? -2.619 18.963 41.525 1.00 113.87 208 ARG B C 1
ATOM 5101 O O . ARG B 1 209 ? -2.948 18.509 42.621 1.00 74.92 208 ARG B O 1
ATOM 5109 N N . GLU B 1 210 ? -1.481 19.618 41.316 1.00 111.53 209 GLU B N 1
ATOM 5110 C CA . GLU B 1 210 ? -0.474 19.829 42.354 1.00 96.65 209 GLU B CA 1
ATOM 5111 C C . GLU B 1 210 ? -0.921 20.804 43.436 1.00 79.65 209 GLU B C 1
ATOM 5112 O O . GLU B 1 210 ? -0.520 20.685 44.593 1.00 93.17 209 GLU B O 1
ATOM 5118 N N . TYR B 1 211 ? -1.728 21.785 43.045 1.00 73.65 210 TYR B N 1
ATOM 5119 C CA . TYR B 1 211 ? -2.101 22.876 43.940 1.00 82.21 210 TYR B CA 1
ATOM 5120 C C . TYR B 1 211 ? -3.600 22.947 44.240 1.00 82.92 210 TYR B C 1
ATOM 5121 O O . TYR B 1 211 ? -4.042 23.812 44.992 1.00 87.94 210 TYR B O 1
ATOM 5130 N N . VAL B 1 212 ? -4.386 22.069 43.623 1.00 89.56 211 VAL B N 1
ATOM 5131 C CA . VAL B 1 212 ? -5.803 21.922 43.973 1.00 100.16 211 VAL B CA 1
ATOM 5132 C C . VAL B 1 212 ? -6.183 20.442 43.955 1.00 109.48 211 VAL B C 1
ATOM 5133 O O . VAL B 1 212 ? -5.631 19.660 43.177 1.00 112.25 211 VAL B O 1
ATOM 5137 N N . GLY B 1 213 ? -7.129 20.056 44.802 1.00 111.22 212 GLY B N 1
ATOM 5138 C CA . GLY B 1 213 ? -7.594 18.685 44.798 1.00 121.42 212 GLY B CA 1
ATOM 5139 C C . GLY B 1 213 ? -8.923 18.636 44.079 1.00 120.69 212 GLY B C 1
ATOM 5140 O O . GLY B 1 213 ? -8.977 18.341 42.886 1.00 103.93 212 GLY B O 1
ATOM 5141 N N . CYS B 1 214 ? -9.995 18.950 44.797 1.00 133.88 213 CYS B N 1
ATOM 5142 C CA . CYS B 1 214 ? -11.302 19.090 44.172 1.00 137.84 213 CYS B CA 1
ATOM 5143 C C . CYS B 1 214 ? -11.415 20.462 43.521 1.00 144.26 213 CYS B C 1
ATOM 5144 O O . CYS B 1 214 ? -11.134 21.482 44.149 1.00 156.27 213 CYS B O 1
ATOM 5147 N N . VAL B 1 215 ? -11.826 20.481 42.258 1.00 135.32 214 VAL B N 1
ATOM 5148 C CA . VAL B 1 215 ? -11.862 21.717 41.485 1.00 120.46 214 VAL B CA 1
ATOM 5149 C C . VAL B 1 215 ? -13.274 22.271 41.405 1.00 107.78 214 VAL B C 1
ATOM 5150 O O . VAL B 1 215 ? -14.251 21.543 41.589 1.00 114.09 214 VAL B O 1
ATOM 5154 N N . SER B 1 216 ? -13.378 23.564 41.124 1.00 97.14 215 SER B N 1
ATOM 5155 C CA . SER B 1 216 ? -14.682 24.196 41.015 1.00 109.17 215 SER B CA 1
ATOM 5156 C C . SER B 1 216 ? -15.381 23.764 39.737 1.00 121.00 215 SER B C 1
ATOM 5157 O O . SER B 1 216 ? -14.762 23.191 38.841 1.00 123.67 215 SER B O 1
ATOM 5160 N N . GLU B 1 217 ? -16.680 24.029 39.668 1.00 134.33 216 GLU B N 1
ATOM 5161 C CA . GLU B 1 217 ? -17.472 23.665 38.504 1.00 147.20 216 GLU B CA 1
ATOM 5162 C C . GLU B 1 217 ? -17.018 24.724 37.501 1.00 153.48 216 GLU B C 1
ATOM 5163 O O . GLU B 1 217 ? -16.949 24.452 36.305 1.00 161.22 216 GLU B O 1
ATOM 5169 N N . GLU B 1 218 ? -16.725 25.931 37.982 1.00 149.53 217 GLU B N 1
ATOM 5170 C CA . GLU B 1 218 ? -16.128 26.940 37.084 1.00 144.46 217 GLU B CA 1
ATOM 5171 C C . GLU B 1 218 ? -15.014 26.390 36.034 1.00 108.81 217 GLU B C 1
ATOM 5172 O O . GLU B 1 218 ? -15.203 26.137 34.841 1.00 125.54 217 GLU B O 1
ATOM 5178 N N . THR B 1 219 ? -13.944 25.978 36.706 1.00 102.08 218 THR B N 1
ATOM 5179 C CA . THR B 1 219 ? -12.967 25.079 36.105 1.00 101.31 218 THR B CA 1
ATOM 5180 C C . THR B 1 219 ? -13.284 23.761 35.407 1.00 102.11 218 THR B C 1
ATOM 5181 O O . THR B 1 219 ? -12.680 23.424 34.396 1.00 101.23 218 THR B O 1
ATOM 5185 N N . LEU B 1 220 ? -14.240 23.020 35.955 1.00 110.11 219 LEU B N 1
ATOM 5186 C CA . LEU B 1 220 ? -14.624 21.723 35.406 1.00 115.81 219 LEU B CA 1
ATOM 5187 C C . LEU B 1 220 ? -15.153 21.828 33.974 1.00 118.55 219 LEU B C 1
ATOM 5188 O O . LEU B 1 220 ? -14.807 21.014 33.119 1.00 120.15 219 LEU B O 1
ATOM 5193 N N . LYS B 1 221 ? -15.972 22.843 33.713 1.00 116.91 220 LYS B N 1
ATOM 5194 C CA . LYS B 1 221 ? -16.508 23.064 32.373 1.00 115.91 220 LYS B CA 1
ATOM 5195 C C . LYS B 1 221 ? -15.387 23.440 31.411 1.00 99.20 220 LYS B C 1
ATOM 5196 O O . LYS B 1 221 ? -15.357 22.982 30.272 1.00 109.46 220 LYS B O 1
ATOM 5202 N N . ILE B 1 222 ? -14.460 24.265 31.891 1.00 85.07 221 ILE B N 1
ATOM 5203 C CA . ILE B 1 222 ? -13.285 24.661 31.120 1.00 87.40 221 ILE B CA 1
ATOM 5204 C C . ILE B 1 222 ? -12.461 23.435 30.735 1.00 94.08 221 ILE B C 1
ATOM 5205 O O . ILE B 1 222 ? -11.991 23.322 29.604 1.00 93.30 221 ILE B O 1
ATOM 5210 N N . ILE B 1 223 ? -12.270 22.531 31.692 1.00 103.19 222 ILE B N 1
ATOM 5211 C CA . ILE B 1 223 ? -11.602 21.256 31.438 1.00 102.04 222 ILE B CA 1
ATOM 5212 C C . ILE B 1 223 ? -12.384 20.427 30.423 1.00 95.43 222 ILE B C 1
ATOM 5213 O O . ILE B 1 223 ? -11.810 19.806 29.528 1.00 102.99 222 ILE B O 1
ATOM 5218 N N . GLU B 1 224 ? -13.702 20.419 30.575 1.00 73.27 223 GLU B N 1
ATOM 5219 C CA . GLU B 1 224 ? -14.568 19.659 29.685 1.00 87.54 223 GLU B CA 1
ATOM 5220 C C . GLU B 1 224 ? -14.488 20.170 28.246 1.00 103.01 223 GLU B C 1
ATOM 5221 O O . GLU B 1 224 ? -14.446 19.382 27.304 1.00 105.39 223 GLU B O 1
ATOM 5227 N N . GLU B 1 225 ? -14.439 21.491 28.092 1.00 111.14 224 GLU B N 1
ATOM 5228 C CA . GLU B 1 225 ? -14.437 22.129 26.777 1.00 107.22 224 GLU B CA 1
ATOM 5229 C C . GLU B 1 225 ? -13.180 21.831 25.960 1.00 107.45 224 GLU B C 1
ATOM 5230 O O . GLU B 1 225 ? -13.254 21.728 24.736 1.00 139.92 224 GLU B O 1
ATOM 5236 N N . TRP B 1 226 ? -12.032 21.718 26.622 1.00 75.66 225 TRP B N 1
ATOM 5237 C CA . TRP B 1 226 ? -10.793 21.378 25.926 1.00 76.46 225 TRP B CA 1
ATOM 5238 C C . TRP B 1 226 ? -10.853 19.979 25.326 1.00 118.20 225 TRP B C 1
ATOM 5239 O O . TRP B 1 226 ? -10.463 19.766 24.179 1.00 120.01 225 TRP B O 1
ATOM 5250 N N . PHE B 1 227 ? -11.322 19.024 26.122 1.00 106.04 226 PHE B N 1
ATOM 5251 C CA . PHE B 1 227 ? -11.377 17.625 25.708 1.00 116.67 226 PHE B CA 1
ATOM 5252 C C . PHE B 1 227 ? -12.342 17.408 24.547 1.00 124.93 226 PHE B C 1
ATOM 5253 O O . PHE B 1 227 ? -12.134 16.525 23.715 1.00 124.17 226 PHE B O 1
ATOM 5261 N N . CYS B 1 228 ? -13.410 18.198 24.516 1.00 137.44 227 CYS B N 1
ATOM 5262 C CA . CYS B 1 228 ? -14.343 18.197 23.392 1.00 152.87 227 CYS B CA 1
ATOM 5263 C C . CYS B 1 228 ? -13.732 18.875 22.160 1.00 151.22 227 CYS B C 1
ATOM 5264 O O . CYS B 1 228 ? -14.241 18.738 21.048 1.00 166.30 227 CYS B O 1
ATOM 5267 N N . GLY B 1 229 ? -12.637 19.600 22.374 1.00 152.11 228 GLY B N 1
ATOM 5268 C CA . GLY B 1 229 ? -11.933 20.294 21.311 1.00 136.84 228 GLY B CA 1
ATOM 5269 C C . GLY B 1 229 ? -11.307 19.357 20.295 1.00 138.11 228 GLY B C 1
ATOM 5270 O O . GLY B 1 229 ? -10.735 18.332 20.661 1.00 130.28 228 GLY B O 1
ATOM 5271 N N . GLU B 1 230 ? -11.435 19.702 19.015 1.00 153.02 229 GLU B N 1
ATOM 5272 C CA . GLU B 1 230 ? -10.896 18.886 17.929 1.00 165.82 229 GLU B CA 1
ATOM 5273 C C . GLU B 1 230 ? -9.393 18.704 18.112 1.00 160.41 229 GLU B C 1
ATOM 5274 O O . GLU B 1 230 ? -8.839 17.643 17.819 1.00 164.33 229 GLU B O 1
ATOM 5280 N N . LYS B 1 231 ? -8.753 19.759 18.605 1.00 154.20 230 LYS B N 1
ATOM 5281 C CA . LYS B 1 231 ? -7.321 19.780 18.888 1.00 144.72 230 LYS B CA 1
ATOM 5282 C C . LYS B 1 231 ? -6.895 18.688 19.861 1.00 142.67 230 LYS B C 1
ATOM 5283 O O . LYS B 1 231 ? -5.849 18.069 19.687 1.00 154.32 230 LYS B O 1
ATOM 5289 N N . ALA B 1 232 ? -7.705 18.472 20.892 1.00 136.19 231 ALA B N 1
ATOM 5290 C CA . ALA B 1 232 ? -7.415 17.475 21.917 1.00 133.06 231 ALA B CA 1
ATOM 5291 C C . ALA B 1 232 ? -7.356 16.059 21.345 1.00 139.17 231 ALA B C 1
ATOM 5292 O O . ALA B 1 232 ? -6.515 15.257 21.753 1.00 129.92 231 ALA B O 1
ATOM 5294 N N . GLY B 1 233 ? -8.273 15.752 20.428 1.00 153.11 232 GLY B N 1
ATOM 5295 C CA . GLY B 1 233 ? -8.339 14.448 19.785 1.00 158.66 232 GLY B CA 1
ATOM 5296 C C . GLY B 1 233 ? -7.121 14.153 18.927 1.00 160.19 232 GLY B C 1
ATOM 5297 O O . GLY B 1 233 ? -6.563 13.060 18.958 1.00 162.20 232 GLY B O 1
ATOM 5298 N N . GLU B 1 234 ? -6.721 15.146 18.146 1.00 160.93 233 GLU B N 1
ATOM 5299 C CA . GLU B 1 234 ? -5.595 15.040 17.225 1.00 155.44 233 GLU B CA 1
ATOM 5300 C C . GLU B 1 234 ? -4.261 14.868 17.951 1.00 146.80 233 GLU B C 1
ATOM 5301 O O . GLU B 1 234 ? -3.368 14.163 17.476 1.00 138.75 233 GLU B O 1
ATOM 5307 N N . VAL B 1 235 ? -4.139 15.522 19.103 1.00 163.93 234 VAL B N 1
ATOM 5308 C CA . VAL B 1 235 ? -2.847 15.780 19.742 1.00 181.21 234 VAL B CA 1
ATOM 5309 C C . VAL B 1 235 ? -2.195 14.623 20.519 1.00 174.15 234 VAL B C 1
ATOM 5310 O O . VAL B 1 235 ? -1.000 14.689 20.810 1.00 168.10 234 VAL B O 1
ATOM 5314 N N . GLY B 1 236 ? -2.957 13.585 20.861 1.00 170.83 235 GLY B N 1
ATOM 5315 C CA . GLY B 1 236 ? -2.480 12.544 21.765 1.00 199.56 235 GLY B CA 1
ATOM 5316 C C . GLY B 1 236 ? -1.060 12.066 21.499 1.00 228.19 235 GLY B C 1
ATOM 5317 O O . GLY B 1 236 ? -0.295 11.858 22.433 1.00 216.23 235 GLY B O 1
ATOM 5318 N N . ASP B 1 237 ? -0.718 11.926 20.218 1.00 248.50 236 ASP B N 1
ATOM 5319 C CA . ASP B 1 237 ? 0.648 11.658 19.745 1.00 252.58 236 ASP B CA 1
ATOM 5320 C C . ASP B 1 237 ? 1.412 10.636 20.591 1.00 240.31 236 ASP B C 1
ATOM 5321 O O . ASP B 1 237 ? 0.998 9.483 20.725 1.00 233.39 236 ASP B O 1
ATOM 5326 N N . ASN B 1 238 ? 2.531 11.077 21.157 1.00 249.54 237 ASN B N 1
ATOM 5327 C CA . ASN B 1 238 ? 3.335 10.258 22.052 1.00 240.99 237 ASN B CA 1
ATOM 5328 C C . ASN B 1 238 ? 3.975 11.095 23.159 1.00 236.51 237 ASN B C 1
ATOM 5329 O O . ASN B 1 238 ? 4.248 12.279 22.963 1.00 235.95 237 ASN B O 1
ATOM 5334 N N . GLY B 1 239 ? 4.202 10.496 24.326 1.00 233.96 238 GLY B N 1
ATOM 5335 C CA . GLY B 1 239 ? 3.727 9.161 24.645 1.00 239.88 238 GLY B CA 1
ATOM 5336 C C . GLY B 1 239 ? 4.669 8.029 24.290 1.00 246.69 238 GLY B C 1
ATOM 5337 O O . GLY B 1 239 ? 4.312 6.866 24.449 1.00 247.00 238 GLY B O 1
ATOM 5338 N N . ILE B 1 240 ? 5.867 8.375 23.825 1.00 248.80 239 ILE B N 1
ATOM 5339 C CA . ILE B 1 240 ? 6.848 7.405 23.339 1.00 265.46 239 ILE B CA 1
ATOM 5340 C C . ILE B 1 240 ? 7.250 6.497 24.512 1.00 271.13 239 ILE B C 1
ATOM 5341 O O . ILE B 1 240 ? 7.324 6.965 25.650 1.00 261.96 239 ILE B O 1
ATOM 5346 N N . GLY B 1 241 ? 7.473 5.203 24.271 1.00 279.08 240 GLY B N 1
ATOM 5347 C CA . GLY B 1 241 ? 7.480 4.580 22.952 1.00 283.35 240 GLY B CA 1
ATOM 5348 C C . GLY B 1 241 ? 6.266 4.171 22.107 1.00 279.79 240 GLY B C 1
ATOM 5349 O O . GLY B 1 241 ? 6.409 4.143 20.884 1.00 282.88 240 GLY B O 1
ATOM 5350 N N . SER B 1 242 ? 5.092 3.855 22.666 1.00 255.55 241 SER B N 1
ATOM 5351 C CA . SER B 1 242 ? 4.763 3.932 24.086 1.00 221.74 241 SER B CA 1
ATOM 5352 C C . SER B 1 242 ? 5.451 2.865 24.917 1.00 207.56 241 SER B C 1
ATOM 5353 O O . SER B 1 242 ? 5.739 1.767 24.439 1.00 210.24 241 SER B O 1
ATOM 5356 N N . ASP B 1 243 ? 5.700 3.202 26.175 1.00 186.97 242 ASP B N 1
ATOM 5357 C CA . ASP B 1 243 ? 6.277 2.267 27.119 1.00 181.39 242 ASP B CA 1
ATOM 5358 C C . ASP B 1 243 ? 5.483 2.342 28.410 1.00 174.26 242 ASP B C 1
ATOM 5359 O O . ASP B 1 243 ? 5.765 3.179 29.268 1.00 173.50 242 ASP B O 1
ATOM 5364 N N . VAL B 1 244 ? 4.475 1.483 28.532 1.00 170.31 243 VAL B N 1
ATOM 5365 C CA . VAL B 1 244 ? 3.661 1.442 29.738 1.00 158.70 243 VAL B CA 1
ATOM 5366 C C . VAL B 1 244 ? 4.556 1.151 30.943 1.00 171.70 243 VAL B C 1
ATOM 5367 O O . VAL B 1 244 ? 4.311 1.647 32.037 1.00 174.94 243 VAL B O 1
ATOM 5371 N N . GLY B 1 245 ? 5.599 0.353 30.724 1.00 189.21 244 GLY B N 1
ATOM 5372 C CA . GLY B 1 245 ? 6.582 0.058 31.749 1.00 198.05 244 GLY B CA 1
ATOM 5373 C C . GLY B 1 245 ? 7.317 1.296 32.232 1.00 202.13 244 GLY B C 1
ATOM 5374 O O . GLY B 1 245 ? 7.407 1.533 33.433 1.00 198.56 244 GLY B O 1
ATOM 5375 N N . MET B 1 246 ? 7.834 2.089 31.295 1.00 202.63 245 MET B N 1
ATOM 5376 C CA . MET B 1 246 ? 8.532 3.329 31.637 1.00 188.81 245 MET B CA 1
ATOM 5377 C C . MET B 1 246 ? 7.589 4.313 32.306 1.00 172.78 245 MET B C 1
ATOM 5378 O O . MET B 1 246 ? 7.951 4.967 33.283 1.00 180.25 245 MET B O 1
ATOM 5383 N N . LEU B 1 247 ? 6.380 4.418 31.767 1.00 168.46 246 LEU B N 1
ATOM 5384 C CA . LEU B 1 247 ? 5.376 5.315 32.319 1.00 160.85 246 LEU B CA 1
ATOM 5385 C C . LEU B 1 247 ? 4.987 4.882 33.731 1.00 160.81 246 LEU B C 1
ATOM 5386 O O . LEU B 1 247 ? 4.989 5.693 34.653 1.00 160.80 246 LEU B O 1
ATOM 5391 N N . ARG B 1 248 ? 4.666 3.598 33.892 1.00 150.95 247 ARG B N 1
ATOM 5392 C CA . ARG B 1 248 ? 4.273 3.044 35.189 1.00 143.12 247 ARG B CA 1
ATOM 5393 C C . ARG B 1 248 ? 5.432 3.091 36.184 1.00 140.90 247 ARG B C 1
ATOM 5394 O O . ARG B 1 248 ? 5.221 3.273 37.383 1.00 144.67 247 ARG B O 1
ATOM 5402 N N . GLU B 1 249 ? 6.653 2.919 35.681 1.00 139.65 248 GLU B N 1
ATOM 5403 C CA . GLU B 1 249 ? 7.850 3.062 36.506 1.00 136.38 248 GLU B CA 1
ATOM 5404 C C . GLU B 1 249 ? 7.963 4.509 36.960 1.00 125.77 248 GLU B C 1
ATOM 5405 O O . GLU B 1 249 ? 8.355 4.792 38.092 1.00 125.81 248 GLU B O 1
ATOM 5411 N N . ALA B 1 250 ? 7.615 5.418 36.054 1.00 123.91 249 ALA B N 1
ATOM 5412 C CA . ALA B 1 250 ? 7.586 6.844 36.347 1.00 109.88 249 ALA B CA 1
ATOM 5413 C C . ALA B 1 250 ? 6.358 7.183 37.192 1.00 106.62 249 ALA B C 1
ATOM 5414 O O . ALA B 1 250 ? 6.404 8.098 38.011 1.00 101.08 249 ALA B O 1
ATOM 5416 N N . VAL B 1 251 ? 5.253 6.470 36.972 1.00 117.31 250 VAL B N 1
ATOM 5417 C CA . VAL B 1 251 ? 4.055 6.670 37.788 1.00 116.04 250 VAL B CA 1
ATOM 5418 C C . VAL B 1 251 ? 4.364 6.275 39.227 1.00 121.63 250 VAL B C 1
ATOM 5419 O O . VAL B 1 251 ? 3.966 6.960 40.161 1.00 125.81 250 VAL B O 1
ATOM 5423 N N . LEU B 1 252 ? 5.086 5.170 39.392 1.00 116.33 251 LEU B N 1
ATOM 5424 C CA . LEU B 1 252 ? 5.455 4.673 40.713 1.00 112.83 251 LEU B CA 1
ATOM 5425 C C . LEU B 1 252 ? 6.382 5.639 41.437 1.00 121.39 251 LEU B C 1
ATOM 5426 O O . LEU B 1 252 ? 6.210 5.913 42.624 1.00 139.46 251 LEU B O 1
ATOM 5431 N N . ASN B 1 253 ? 7.362 6.152 40.703 1.00 128.09 252 ASN B N 1
ATOM 5432 C CA . ASN B 1 253 ? 8.429 6.963 41.281 1.00 133.97 252 ASN B CA 1
ATOM 5433 C C . ASN B 1 253 ? 7.917 8.328 41.773 1.00 140.81 252 ASN B C 1
ATOM 5434 O O . ASN B 1 253 ? 8.459 8.903 42.714 1.00 143.08 252 ASN B O 1
ATOM 5439 N N . ASN B 1 254 ? 6.840 8.818 41.166 1.00 161.15 253 ASN B N 1
ATOM 5440 C CA . ASN B 1 254 ? 6.322 10.158 41.462 1.00 162.48 253 ASN B CA 1
ATOM 5441 C C . ASN B 1 254 ? 5.192 10.175 42.495 1.00 138.80 253 ASN B C 1
ATOM 5442 O O . ASN B 1 254 ? 4.407 11.125 42.559 1.00 136.34 253 ASN B O 1
ATOM 5447 N N . GLY B 1 255 ? 5.102 9.122 43.297 1.00 133.84 254 GLY B N 1
ATOM 5448 C CA . GLY B 1 255 ? 3.996 8.978 44.224 1.00 129.51 254 GLY B CA 1
ATOM 5449 C C . GLY B 1 255 ? 2.917 8.172 43.542 1.00 129.28 254 GLY B C 1
ATOM 5450 O O . GLY B 1 255 ? 3.142 7.635 42.471 1.00 135.50 254 GLY B O 1
ATOM 5451 N N . GLY B 1 256 ? 1.746 8.073 44.152 1.00 133.11 255 GLY B N 1
ATOM 5452 C CA . GLY B 1 256 ? 0.661 7.340 43.530 1.00 166.27 255 GLY B CA 1
ATOM 5453 C C . GLY B 1 256 ? 0.054 8.023 42.316 1.00 167.35 255 GLY B C 1
ATOM 5454 O O . GLY B 1 256 ? -0.353 7.372 41.351 1.00 148.10 255 GLY B O 1
ATOM 5455 N N . GLY B 1 257 ? 0.025 9.349 42.357 1.00 176.73 256 GLY B N 1
ATOM 5456 C CA . GLY B 1 257 ? -0.844 10.139 41.501 1.00 164.87 256 GLY B CA 1
ATOM 5457 C C . GLY B 1 257 ? -0.651 10.240 39.999 1.00 150.63 256 GLY B C 1
ATOM 5458 O O . GLY B 1 257 ? -1.629 10.190 39.255 1.00 155.56 256 GLY B O 1
ATOM 5459 N N . TRP B 1 258 ? 0.587 10.381 39.537 1.00 135.42 257 TRP B N 1
ATOM 5460 C CA . TRP B 1 258 ? 0.798 10.886 38.185 1.00 125.73 257 TRP B CA 1
ATOM 5461 C C . TRP B 1 258 ? 2.114 10.494 37.511 1.00 133.13 257 TRP B C 1
ATOM 5462 O O . TRP B 1 258 ? 3.063 10.069 38.167 1.00 123.98 257 TRP B O 1
ATOM 5473 N N . HIS B 1 259 ? 2.137 10.627 36.184 1.00 145.57 258 HIS B N 1
ATOM 5474 C CA . HIS B 1 259 ? 3.362 10.527 35.386 1.00 154.97 258 HIS B CA 1
ATOM 5475 C C . HIS B 1 259 ? 3.582 11.794 34.551 1.00 161.45 258 HIS B C 1
ATOM 5476 O O . HIS B 1 259 ? 2.642 12.347 33.984 1.00 169.59 258 HIS B O 1
ATOM 5483 N N . GLY B 1 260 ? 4.831 12.242 34.479 1.00 158.59 259 GLY B N 1
ATOM 5484 C CA . GLY B 1 260 ? 5.167 13.520 33.871 1.00 149.98 259 GLY B CA 1
ATOM 5485 C C . GLY B 1 260 ? 5.254 13.673 32.358 1.00 132.94 259 GLY B C 1
ATOM 5486 O O . GLY B 1 260 ? 5.115 14.785 31.849 1.00 128.15 259 GLY B O 1
ATOM 5487 N N . HIS B 1 261 ? 5.504 12.579 31.643 1.00 125.39 260 HIS B N 1
ATOM 5488 C CA . HIS B 1 261 ? 5.981 12.638 30.256 1.00 128.73 260 HIS B CA 1
ATOM 5489 C C . HIS B 1 261 ? 5.091 13.364 29.231 1.00 123.06 260 HIS B C 1
ATOM 5490 O O . HIS B 1 261 ? 5.612 14.020 28.333 1.00 121.90 260 HIS B O 1
ATOM 5497 N N . GLY B 1 262 ? 3.771 13.241 29.332 1.00 111.07 261 GLY B N 1
ATOM 5498 C CA . GLY B 1 262 ? 2.900 13.976 28.426 1.00 88.22 261 GLY B CA 1
ATOM 5499 C C . GLY B 1 262 ? 1.578 13.320 28.075 1.00 123.57 261 GLY B C 1
ATOM 5500 O O . GLY B 1 262 ? 0.993 12.607 28.890 1.00 121.58 261 GLY B O 1
ATOM 5501 N N . TRP B 1 263 ? 1.101 13.572 26.857 1.00 110.92 262 TRP B N 1
ATOM 5502 C CA . TRP B 1 263 ? -0.159 12.997 26.394 1.00 107.16 262 TRP B CA 1
ATOM 5503 C C . TRP B 1 263 ? 0.077 11.592 25.851 1.00 115.07 262 TRP B C 1
ATOM 5504 O O . TRP B 1 263 ? 1.171 11.278 25.373 1.00 106.93 262 TRP B O 1
ATOM 5515 N N . VAL B 1 264 ? -0.950 10.749 25.923 1.00 125.08 263 VAL B N 1
ATOM 5516 C CA . VAL B 1 264 ? -0.830 9.362 25.481 1.00 139.16 263 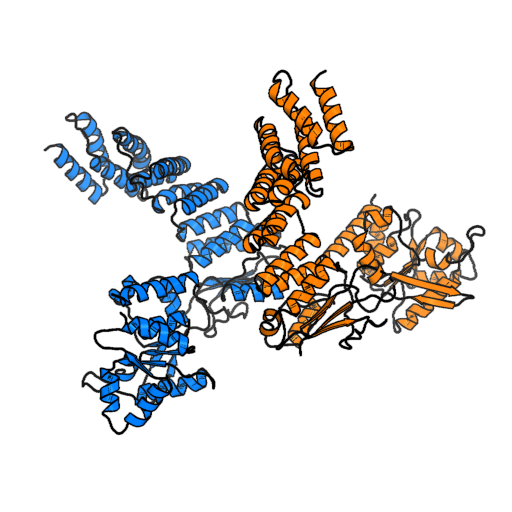VAL B CA 1
ATOM 5517 C C . VAL B 1 264 ? -1.928 8.967 24.494 1.00 139.20 263 VAL B C 1
ATOM 5518 O O . VAL B 1 264 ? -3.078 9.375 24.647 1.00 130.02 263 VAL B O 1
ATOM 5522 N N . GLY B 1 265 ? -1.558 8.158 23.500 1.00 152.63 264 GLY B N 1
ATOM 5523 C CA . GLY B 1 265 ? -2.503 7.503 22.608 1.00 163.63 264 GLY B CA 1
ATOM 5524 C C . GLY B 1 265 ? -3.036 8.269 21.412 1.00 169.12 264 GLY B C 1
ATOM 5525 O O . GLY B 1 265 ? -2.557 9.352 21.079 1.00 164.60 264 GLY B O 1
ATOM 5526 N N . GLU B 1 266 ? -4.034 7.681 20.755 1.00 181.94 265 GLU B N 1
ATOM 5527 C CA . GLU B 1 266 ? -4.639 8.261 19.558 1.00 185.86 265 GLU B CA 1
ATOM 5528 C C . GLU B 1 266 ? -6.156 8.331 19.655 1.00 177.29 265 GLU B C 1
ATOM 5529 O O . GLU B 1 266 ? -6.778 7.626 20.450 1.00 165.92 265 GLU B O 1
ATOM 5535 N N . GLY B 1 267 ? -6.746 9.194 18.836 1.00 175.40 266 GLY B N 1
ATOM 5536 C CA . GLY B 1 267 ? -8.187 9.244 18.706 1.00 173.72 266 GLY B CA 1
ATOM 5537 C C . GLY B 1 267 ? -8.774 10.360 19.535 1.00 156.49 266 GLY B C 1
ATOM 5538 O O . GLY B 1 267 ? -8.051 11.177 20.096 1.00 149.79 266 GLY B O 1
ATOM 5539 N N . LYS B 1 268 ? -10.094 10.381 19.631 1.00 149.83 267 LYS B N 1
ATOM 5540 C CA . LYS B 1 268 ? -10.772 11.417 20.388 1.00 136.81 267 LYS B CA 1
ATOM 5541 C C . LYS B 1 268 ? -10.916 10.972 21.839 1.00 134.47 267 LYS B C 1
ATOM 5542 O O . LYS B 1 268 ? -10.791 9.785 22.154 1.00 116.12 267 LYS B O 1
ATOM 5548 N N . TRP B 1 269 ? -11.147 11.939 22.719 1.00 139.57 268 TRP B N 1
ATOM 5549 C CA . TRP B 1 269 ? -11.315 11.676 24.141 1.00 143.44 268 TRP B CA 1
ATOM 5550 C C . TRP B 1 269 ? -12.755 11.264 24.430 1.00 142.74 268 TRP B C 1
ATOM 5551 O O . TRP B 1 269 ? -13.684 11.712 23.755 1.00 142.02 268 TRP B O 1
ATOM 5562 N N . THR B 1 270 ? -12.939 10.410 25.431 1.00 136.90 269 THR B N 1
ATOM 5563 C CA . THR B 1 270 ? -14.279 10.060 25.881 1.00 130.35 269 THR B CA 1
ATOM 5564 C C . THR B 1 270 ? -14.509 10.555 27.303 1.00 122.58 269 THR B C 1
ATOM 5565 O O . THR B 1 270 ? -13.793 10.176 28.230 1.00 117.10 269 THR B O 1
ATOM 5569 N N . VAL B 1 271 ? -15.538 11.379 27.470 1.00 120.61 270 VAL B N 1
ATOM 5570 C CA . VAL B 1 271 ? -15.811 12.024 28.748 1.00 107.32 270 VAL B CA 1
ATOM 5571 C C . VAL B 1 271 ? -17.078 11.478 29.392 1.00 120.15 270 VAL B C 1
ATOM 5572 O O . VAL B 1 271 ? -18.146 11.484 28.787 1.00 127.24 270 VAL B O 1
ATOM 5576 N N . LYS B 1 272 ? -16.953 11.011 30.628 1.00 135.85 271 LYS B N 1
ATOM 5577 C CA . LYS B 1 272 ? -18.099 10.528 31.382 1.00 149.58 271 LYS B CA 1
ATOM 5578 C C . LYS B 1 272 ? -18.091 11.120 32.786 1.00 150.23 271 LYS B C 1
ATOM 5579 O O . LYS B 1 272 ? -17.047 11.204 33.431 1.00 155.69 271 LYS B O 1
ATOM 5585 N N . LYS B 1 273 ? -19.262 11.540 33.250 1.00 144.72 272 LYS B N 1
ATOM 5586 C CA . LYS B 1 273 ? -19.391 12.066 34.601 1.00 136.97 272 LYS B CA 1
ATOM 5587 C C . LYS B 1 273 ? -20.095 11.036 35.480 1.00 133.26 272 LYS B C 1
ATOM 5588 O O . LYS B 1 273 ? -21.284 10.761 35.302 1.00 130.48 272 LYS B O 1
ATOM 5594 N N . GLY B 1 274 ? -19.354 10.479 36.434 1.00 133.36 273 GLY B N 1
ATOM 5595 C CA . GLY B 1 274 ? -19.840 9.361 37.221 1.00 147.07 273 GLY B CA 1
ATOM 5596 C C . GLY B 1 274 ? -19.314 9.306 38.641 1.00 152.51 273 GLY B C 1
ATOM 5597 O O . GLY B 1 274 ? -18.284 9.895 38.963 1.00 135.40 273 GLY B O 1
ATOM 5598 N N . ASN B 1 275 ? -20.027 8.577 39.492 1.00 167.16 274 ASN B N 1
ATOM 5599 C CA . ASN B 1 275 ? -19.560 8.290 40.839 1.00 178.17 274 ASN B CA 1
ATOM 5600 C C . ASN B 1 275 ? -18.424 7.272 40.838 1.00 171.87 274 ASN B C 1
ATOM 5601 O O . ASN B 1 275 ? -18.038 6.757 39.788 1.00 162.37 274 ASN B O 1
ATOM 5606 N N . VAL B 1 276 ? -17.886 6.997 42.021 1.00 169.09 275 VAL B N 1
ATOM 5607 C CA . VAL B 1 276 ? -16.838 5.996 42.177 1.00 162.96 275 VAL B CA 1
ATOM 5608 C C . VAL B 1 276 ? -17.170 5.051 43.328 1.00 174.86 275 VAL B C 1
ATOM 5609 O O . VAL B 1 276 ? -17.934 5.402 44.229 1.00 181.27 275 VAL B O 1
ATOM 5613 N N . SER B 1 277 ? -16.589 3.856 43.298 1.00 178.78 276 SER B N 1
ATOM 5614 C CA . SER B 1 277 ? -16.860 2.848 44.318 1.00 188.26 276 SER B CA 1
ATOM 5615 C C . SER B 1 277 ? -16.233 3.223 45.653 1.00 192.88 276 SER B C 1
ATOM 5616 O O . SER B 1 277 ? -15.440 4.160 45.736 1.00 188.06 276 SER B O 1
ATOM 5619 N N . SER B 1 278 ? -16.608 2.496 46.700 1.00 196.20 277 SER B N 1
ATOM 5620 C CA . SER B 1 278 ? -15.948 2.620 47.994 1.00 181.99 277 SER B CA 1
ATOM 5621 C C . SER B 1 278 ? -14.486 2.216 47.868 1.00 160.20 277 SER B C 1
ATOM 5622 O O . SER B 1 278 ? -13.609 2.822 48.482 1.00 149.55 277 SER B O 1
ATOM 5625 N N . THR B 1 279 ? -14.239 1.174 47.077 1.00 155.86 278 THR B N 1
ATOM 5626 C CA . THR B 1 279 ? -12.883 0.753 46.737 1.00 146.63 278 THR B CA 1
ATOM 5627 C C . THR B 1 279 ? -12.277 1.746 45.745 1.00 146.96 278 THR B C 1
ATOM 5628 O O . THR B 1 279 ? -11.085 1.700 45.444 1.00 147.05 278 THR B O 1
ATOM 5632 N N . GLY B 1 280 ? -13.119 2.633 45.227 1.00 140.31 279 GLY B N 1
ATOM 5633 C CA . GLY B 1 280 ? -12.670 3.686 44.341 1.00 130.62 279 GLY B CA 1
ATOM 5634 C C . GLY B 1 280 ? -12.559 3.356 42.869 1.00 123.23 279 GLY B C 1
ATOM 5635 O O . GLY B 1 280 ? -11.802 4.009 42.158 1.00 122.59 279 GLY B O 1
ATOM 5636 N N . ARG B 1 281 ? -13.299 2.360 42.393 1.00 144.12 280 ARG B N 1
ATOM 5637 C CA . ARG B 1 281 ? -13.292 2.091 40.961 1.00 147.00 280 ARG B CA 1
ATOM 5638 C C . ARG B 1 281 ? -14.274 3.038 40.279 1.00 141.71 280 ARG B C 1
ATOM 5639 O O . ARG B 1 281 ? -15.431 3.146 40.685 1.00 149.18 280 ARG B O 1
ATOM 5647 N N . CYS B 1 282 ? -13.798 3.763 39.272 1.00 128.15 281 CYS B N 1
ATOM 5648 C CA . CYS B 1 282 ? -14.662 4.692 38.553 1.00 131.25 281 CYS B CA 1
ATOM 5649 C C . CYS B 1 282 ? -15.639 3.927 37.680 1.00 127.89 281 CYS B C 1
ATOM 5650 O O . CYS B 1 282 ? -15.237 3.151 36.812 1.00 120.53 281 CYS B O 1
ATOM 5653 N N . LEU B 1 283 ? -16.923 4.165 37.920 1.00 134.95 282 LEU B N 1
ATOM 5654 C CA . LEU B 1 283 ? -18.006 3.451 37.258 1.00 151.42 282 LEU B CA 1
ATOM 5655 C C . LEU B 1 283 ? -17.909 3.576 35.742 1.00 167.83 282 LEU B C 1
ATOM 5656 O O . LEU B 1 283 ? -18.276 2.656 35.004 1.00 186.34 282 LEU B O 1
ATOM 5661 N N . SER B 1 284 ? -17.414 4.726 35.295 1.00 152.94 283 SER B N 1
ATOM 5662 C CA . SER B 1 284 ? -17.321 5.033 33.877 1.00 141.41 283 SER B CA 1
ATOM 5663 C C . SER B 1 284 ? -16.320 4.154 33.124 1.00 151.26 283 SER B C 1
ATOM 5664 O O . SER B 1 284 ? -16.654 3.601 32.077 1.00 169.18 283 SER B O 1
ATOM 5667 N N . CYS B 1 285 ? -15.102 4.020 33.644 1.00 144.37 284 CYS B N 1
ATOM 5668 C CA . CYS B 1 285 ? -14.067 3.278 32.923 1.00 145.38 284 CYS B CA 1
ATOM 5669 C C . CYS B 1 285 ? -13.665 1.998 33.650 1.00 144.04 284 CYS B C 1
ATOM 5670 O O . CYS B 1 285 ? -12.755 1.293 33.209 1.00 132.97 284 CYS B O 1
ATOM 5673 N N . SER B 1 286 ? -14.315 1.729 34.781 1.00 164.66 285 SER B N 1
ATOM 5674 C CA . SER B 1 286 ? -14.111 0.493 35.540 1.00 179.14 285 SER B CA 1
ATOM 5675 C C . SER B 1 286 ? -12.681 0.370 36.056 1.00 179.53 285 SER B C 1
ATOM 5676 O O . SER B 1 286 ? -12.190 -0.734 36.298 1.00 191.80 285 SER B O 1
ATOM 5679 N N . GLU B 1 287 ? -12.021 1.509 36.224 1.00 152.46 286 GLU B N 1
ATOM 5680 C CA . GLU B 1 287 ? -10.668 1.541 36.756 1.00 135.13 286 GLU B CA 1
ATOM 5681 C C . GLU B 1 287 ? -10.677 2.199 38.122 1.00 138.31 286 GLU B C 1
ATOM 5682 O O . GLU B 1 287 ? -11.382 3.187 38.330 1.00 141.88 286 GLU B O 1
ATOM 5688 N N . GLN B 1 288 ? -9.934 1.634 39.069 1.00 144.07 287 GLN B N 1
ATOM 5689 C CA . GLN B 1 288 ? -9.879 2.225 40.400 1.00 134.16 287 GLN B CA 1
ATOM 5690 C C . GLN B 1 288 ? -8.705 3.179 40.560 1.00 118.21 287 GLN B C 1
ATOM 5691 O O . GLN B 1 288 ? -7.610 2.950 40.044 1.00 98.30 287 GLN B O 1
ATOM 5697 N N . LEU B 1 289 ? -8.971 4.261 41.281 1.00 120.51 288 LEU B N 1
ATOM 5698 C CA . LEU B 1 289 ? -8.029 5.353 41.470 1.00 126.09 288 LEU B CA 1
ATOM 5699 C C . LEU B 1 289 ? -6.845 4.952 42.352 1.00 141.47 288 LEU B C 1
ATOM 5700 O O . LEU B 1 289 ? -6.981 4.124 43.254 1.00 164.71 288 LEU B O 1
ATOM 5705 N N . ALA B 1 290 ? -5.683 5.533 42.070 1.00 124.53 289 ALA B N 1
ATOM 5706 C CA . ALA B 1 290 ? -4.452 5.229 42.799 1.00 115.05 289 ALA B CA 1
ATOM 5707 C C . ALA B 1 290 ? -4.453 5.798 44.225 1.00 115.77 289 ALA B C 1
ATOM 5708 O O . ALA B 1 290 ? -5.250 6.676 44.558 1.00 107.58 289 ALA B O 1
ATOM 5710 N N . CYS B 1 291 ? -3.566 5.273 45.068 1.00 180.32 290 CYS B N 1
ATOM 5711 C CA . CYS B 1 291 ? -3.432 5.732 46.451 1.00 175.70 290 CYS B CA 1
ATOM 5712 C C . CYS B 1 291 ? -2.781 7.109 46.589 1.00 164.30 290 CYS B C 1
ATOM 5713 O O . CYS B 1 291 ? -1.802 7.422 45.909 1.00 149.23 290 CYS B O 1
ATOM 5716 N N . VAL B 1 292 ? -3.340 7.926 47.477 1.00 172.18 291 VAL B N 1
ATOM 5717 C CA . VAL B 1 292 ? -2.752 9.213 47.837 1.00 183.60 291 VAL B CA 1
ATOM 5718 C C . VAL B 1 292 ? -1.401 9.058 48.537 1.00 195.50 291 VAL B C 1
ATOM 5719 O O . VAL B 1 292 ? -1.261 8.257 49.460 1.00 221.28 291 VAL B O 1
ATOM 5723 N N . ASP B 1 293 ? -0.401 9.804 48.077 1.00 182.35 292 ASP B N 1
ATOM 5724 C CA . ASP B 1 293 ? 0.875 9.895 48.783 1.00 170.93 292 ASP B CA 1
ATOM 5725 C C . ASP B 1 293 ? 1.199 11.352 49.103 1.00 173.58 292 ASP B C 1
ATOM 5726 O O . ASP B 1 293 ? 1.328 12.181 48.202 1.00 185.00 292 ASP B O 1
ATOM 5731 N N . THR B 1 294 ? 1.325 11.659 50.389 1.00 165.94 293 THR B N 1
ATOM 5732 C CA . THR B 1 294 ? 1.521 13.034 50.841 1.00 164.72 293 THR B CA 1
ATOM 5733 C C . THR B 1 294 ? 2.910 13.547 50.465 1.00 168.81 293 THR B C 1
ATOM 5734 O O . THR B 1 294 ? 3.862 12.770 50.379 1.00 165.91 293 THR B O 1
ATOM 5738 N N . ASN B 1 295 ? 3.019 14.854 50.235 1.00 178.67 294 ASN B N 1
ATOM 5739 C CA . ASN B 1 295 ? 4.258 15.452 49.738 1.00 181.60 294 ASN B CA 1
ATOM 5740 C C . ASN B 1 295 ? 5.394 15.363 50.748 1.00 188.78 294 ASN B C 1
ATOM 5741 O O . ASN B 1 295 ? 5.237 15.744 51.907 1.00 197.71 294 ASN B O 1
ATOM 5746 N N . GLU B 1 296 ? 6.538 14.864 50.295 1.00 187.35 295 GLU B N 1
ATOM 5747 C CA . GLU B 1 296 ? 7.692 14.652 51.162 1.00 187.77 295 GLU B CA 1
ATOM 5748 C C . GLU B 1 296 ? 8.162 15.922 51.878 1.00 192.95 295 GLU B C 1
ATOM 5749 O O . GLU B 1 296 ? 8.317 15.923 53.097 1.00 185.79 295 GLU B O 1
ATOM 5755 N N . VAL B 1 297 ? 8.403 16.990 51.122 1.00 203.14 296 VAL B N 1
ATOM 5756 C CA . VAL B 1 297 ? 8.898 18.242 51.700 1.00 217.63 296 VAL B CA 1
ATOM 5757 C C . VAL B 1 297 ? 7.928 18.855 52.713 1.00 217.06 296 VAL B C 1
ATOM 5758 O O . VAL B 1 297 ? 8.353 19.449 53.705 1.00 226.68 296 VAL B O 1
ATOM 5762 N N . GLU B 1 298 ? 6.629 18.697 52.476 1.00 212.19 297 GLU B N 1
ATOM 5763 C CA . GLU B 1 298 ? 5.632 19.203 53.412 1.00 188.87 297 GLU B CA 1
ATOM 5764 C C . GLU B 1 298 ? 5.609 18.393 54.706 1.00 178.74 297 GLU B C 1
ATOM 5765 O O . GLU B 1 298 ? 5.467 18.959 55.790 1.00 169.55 297 GLU B O 1
ATOM 5771 N N . THR B 1 299 ? 5.744 17.074 54.587 1.00 180.49 298 THR B N 1
ATOM 5772 C CA . THR B 1 299 ? 5.824 16.197 55.754 1.00 173.90 298 THR B CA 1
ATOM 5773 C C . THR B 1 299 ? 7.031 16.577 56.614 1.00 181.68 298 THR B C 1
ATOM 5774 O O . THR B 1 299 ? 6.925 16.652 57.838 1.00 193.00 298 THR B O 1
ATOM 5778 N N . GLN B 1 300 ? 8.178 16.791 55.972 1.00 177.41 299 GLN B N 1
ATOM 5779 C CA . GLN B 1 300 ? 9.401 17.150 56.687 1.00 172.85 299 GLN B CA 1
ATOM 5780 C C . GLN B 1 300 ? 9.229 18.454 57.459 1.00 182.26 299 GLN B C 1
ATOM 5781 O O . GLN B 1 300 ? 9.698 18.576 58.591 1.00 185.42 299 GLN B O 1
ATOM 5787 N N . LYS B 1 301 ? 8.565 19.428 56.843 1.00 191.47 300 LYS B N 1
ATOM 5788 C CA . LYS B 1 301 ? 8.303 20.702 57.504 1.00 207.83 300 LYS B CA 1
ATOM 5789 C C . LYS B 1 301 ? 7.297 20.488 58.624 1.00 222.58 300 LYS B C 1
ATOM 5790 O O . LYS B 1 301 ? 7.321 21.188 59.634 1.00 225.11 300 LYS B O 1
ATOM 5796 N N . PHE B 1 302 ? 6.412 19.514 58.432 1.00 229.05 301 PHE B N 1
ATOM 5797 C CA . PHE B 1 302 ? 5.470 19.121 59.473 1.00 219.33 301 PHE B CA 1
ATOM 5798 C C . PHE B 1 302 ? 6.170 18.454 60.648 1.00 200.16 301 PHE B C 1
ATOM 5799 O O . PHE B 1 302 ? 5.850 18.730 61.803 1.00 199.04 301 PHE B O 1
ATOM 5807 N N . VAL B 1 303 ? 7.108 17.563 60.344 1.00 176.64 302 VAL B N 1
ATOM 5808 C CA . VAL B 1 303 ? 7.924 16.928 61.369 1.00 158.57 302 VAL B CA 1
ATOM 5809 C C . VAL B 1 303 ? 8.695 17.978 62.159 1.00 158.73 302 VAL B C 1
ATOM 5810 O O . VAL B 1 303 ? 8.676 17.984 63.388 1.00 154.36 302 VAL B O 1
ATOM 5814 N N . ASP B 1 304 ? 9.368 18.866 61.433 1.00 159.84 303 ASP B N 1
ATOM 5815 C CA . ASP B 1 304 ? 10.152 19.942 62.031 1.00 166.48 303 ASP B CA 1
ATOM 5816 C C . ASP B 1 304 ? 9.303 20.905 62.860 1.00 177.13 303 ASP B C 1
ATOM 5817 O O . ASP B 1 304 ? 9.734 21.370 63.914 1.00 173.87 303 ASP B O 1
ATOM 5822 N N . SER B 1 305 ? 8.109 21.218 62.364 1.00 193.23 304 SER B N 1
ATOM 5823 C CA . SER B 1 305 ? 7.199 22.141 63.041 1.00 202.14 304 SER B CA 1
ATOM 5824 C C . SER B 1 305 ? 6.700 21.616 64.388 1.00 200.29 304 SER B C 1
ATOM 5825 O O . SER B 1 305 ? 6.700 22.344 65.379 1.00 213.01 304 SER B O 1
ATOM 5828 N N . LEU B 1 306 ? 6.253 20.362 64.419 1.00 181.84 305 LEU B N 1
ATOM 5829 C CA . LEU B 1 306 ? 5.745 19.777 65.658 1.00 163.17 305 LEU B CA 1
ATOM 5830 C C . LEU B 1 306 ? 6.861 19.637 66.686 1.00 149.08 305 LEU B C 1
ATOM 5831 O O . LEU B 1 306 ? 6.638 19.836 67.880 1.00 145.59 305 LEU B O 1
ATOM 5836 N N . VAL B 1 307 ? 8.057 19.292 66.218 1.00 141.41 306 VAL B N 1
ATOM 5837 C CA . VAL B 1 307 ? 9.220 19.194 67.088 1.00 127.63 306 VAL B CA 1
ATOM 5838 C C . VAL B 1 307 ? 9.457 20.558 67.726 1.00 173.05 306 VAL B C 1
ATOM 5839 O O . VAL B 1 307 ? 9.770 20.662 68.912 1.00 171.88 306 VAL B O 1
ATOM 5843 N N . ALA B 1 308 ? 9.282 21.603 66.922 1.00 176.98 307 ALA B N 1
ATOM 5844 C CA . ALA B 1 308 ? 9.440 22.981 67.375 1.00 187.03 307 ALA B CA 1
ATOM 5845 C C . ALA B 1 308 ? 8.428 23.316 68.469 1.00 195.40 307 ALA B C 1
ATOM 5846 O O . ALA B 1 308 ? 8.745 24.043 69.412 1.00 201.43 307 ALA B O 1
ATOM 5848 N N . LEU B 1 309 ? 7.209 22.799 68.332 1.00 194.94 308 LEU B N 1
ATOM 5849 C CA . LEU B 1 309 ? 6.157 23.046 69.318 1.00 203.72 308 LEU B CA 1
ATOM 5850 C C . LEU B 1 309 ? 6.462 22.347 70.639 1.00 210.27 308 LEU B C 1
ATOM 5851 O O . LEU B 1 309 ? 5.938 22.721 71.687 1.00 221.63 308 LEU B O 1
ATOM 5856 N N . ALA B 1 310 ? 7.294 21.313 70.575 1.00 200.87 309 ALA B N 1
ATOM 5857 C CA . ALA B 1 310 ? 7.681 20.565 71.764 1.00 178.06 309 ALA B CA 1
ATOM 5858 C C . ALA B 1 310 ? 8.747 21.332 72.541 1.00 179.77 309 ALA B C 1
ATOM 5859 O O . ALA B 1 310 ? 8.677 21.456 73.762 1.00 174.69 309 ALA B O 1
ATOM 5861 N N . MET B 1 311 ? 9.742 21.833 71.816 1.00 188.63 310 MET B N 1
ATOM 5862 C CA . MET B 1 311 ? 10.813 22.638 72.396 1.00 210.54 310 MET B CA 1
ATOM 5863 C C . MET B 1 311 ? 10.292 23.924 73.047 1.00 218.52 310 MET B C 1
ATOM 5864 O O . MET B 1 311 ? 10.952 24.509 73.908 1.00 227.30 310 MET B O 1
ATOM 5869 N N . ASP B 1 312 ? 9.102 24.350 72.635 1.00 193.66 311 ASP B N 1
ATOM 5870 C CA . ASP B 1 312 ? 8.473 25.551 73.172 1.00 168.77 311 ASP B CA 1
ATOM 5871 C C . ASP B 1 312 ? 7.453 25.205 74.251 1.00 150.68 311 ASP B C 1
ATOM 5872 O O . ASP B 1 312 ? 6.259 25.447 74.088 1.00 136.49 311 ASP B O 1
ATOM 5877 N N . ASN B 1 323 ? 13.471 20.442 74.621 1.00 228.46 322 ASN B N 1
ATOM 5878 C CA . ASN B 1 323 ? 12.914 19.195 75.131 1.00 226.07 322 ASN B CA 1
ATOM 5879 C C . ASN B 1 323 ? 13.943 18.070 75.079 1.00 233.53 322 ASN B C 1
ATOM 5880 O O . ASN B 1 323 ? 14.011 17.322 74.102 1.00 233.75 322 ASN B O 1
ATOM 5885 N N . VAL B 1 324 ? 14.745 17.963 76.135 1.00 234.22 323 VAL B N 1
ATOM 5886 C CA . VAL B 1 324 ? 15.755 16.914 76.240 1.00 233.53 323 VAL B CA 1
ATOM 5887 C C . VAL B 1 324 ? 15.117 15.533 76.328 1.00 224.62 323 VAL B C 1
ATOM 5888 O O . VAL B 1 324 ? 15.718 14.532 75.938 1.00 220.82 323 VAL B O 1
ATOM 5892 N N . VAL B 1 325 ? 13.899 15.487 76.853 1.00 220.14 324 VAL B N 1
ATOM 5893 C CA . VAL B 1 325 ? 13.134 14.253 76.924 1.00 220.98 324 VAL B CA 1
ATOM 5894 C C . VAL B 1 325 ? 12.721 13.761 75.535 1.00 228.15 324 VAL B C 1
ATOM 5895 O O . VAL B 1 325 ? 12.709 12.559 75.263 1.00 232.75 324 VAL B O 1
ATOM 5899 N N . PHE B 1 326 ? 12.395 14.701 74.656 1.00 222.03 325 PHE B N 1
ATOM 5900 C CA . PHE B 1 326 ? 12.002 14.369 73.293 1.00 206.96 325 PHE B CA 1
ATOM 5901 C C . PHE B 1 326 ? 13.200 13.919 72.463 1.00 197.88 325 PHE B C 1
ATOM 5902 O O . PHE B 1 326 ? 13.069 13.069 71.585 1.00 209.26 325 PHE B O 1
ATOM 5910 N N . SER B 1 327 ? 14.364 14.495 72.744 1.00 183.68 326 SER B N 1
ATOM 5911 C CA . SER B 1 327 ? 15.605 14.068 72.107 1.00 173.24 326 SER B CA 1
ATOM 5912 C C . SER B 1 327 ? 15.864 12.587 72.386 1.00 176.89 326 SER B C 1
ATOM 5913 O O . SER B 1 327 ? 16.379 11.867 71.531 1.00 165.10 326 SER B O 1
ATOM 5916 N N . GLU B 1 328 ? 15.498 12.145 73.587 1.00 211.45 327 GLU B N 1
ATOM 5917 C CA . GLU B 1 328 ? 15.575 10.733 73.962 1.00 230.34 327 GLU B CA 1
ATOM 5918 C C . GLU B 1 328 ? 14.662 9.889 73.080 1.00 219.59 327 GLU B C 1
ATOM 5919 O O . GLU B 1 328 ? 15.030 8.798 72.643 1.00 219.55 327 GLU B O 1
ATOM 5925 N N . PHE B 1 329 ? 13.462 10.404 72.834 1.00 196.92 328 PHE B N 1
ATOM 5926 C CA . PHE B 1 329 ? 12.473 9.714 72.017 1.00 167.04 328 PHE B CA 1
ATOM 5927 C C . PHE B 1 329 ? 12.948 9.579 70.573 1.00 166.55 328 PHE B C 1
ATOM 5928 O O . PHE B 1 329 ? 12.749 8.539 69.942 1.00 153.26 328 PHE B O 1
ATOM 5936 N N . GLN B 1 330 ? 13.562 10.643 70.057 1.00 179.97 329 GLN B N 1
ATOM 5937 C CA . GLN B 1 330 ? 14.056 10.669 68.681 1.00 179.51 329 GLN B CA 1
ATOM 5938 C C . GLN B 1 330 ? 15.004 9.503 68.425 1.00 189.92 329 GLN B C 1
ATOM 5939 O O . GLN B 1 330 ? 14.857 8.766 67.449 1.00 184.36 329 GLN B O 1
ATOM 5945 N N . ASP B 1 331 ? 15.979 9.347 69.315 1.00 221.09 330 ASP B N 1
ATOM 5946 C CA . ASP B 1 331 ? 16.948 8.264 69.221 1.00 245.27 330 ASP B CA 1
ATOM 5947 C C . ASP B 1 331 ? 16.294 6.895 69.388 1.00 238.62 330 ASP B C 1
ATOM 5948 O O . ASP B 1 331 ? 16.609 5.956 68.660 1.00 244.97 330 ASP B O 1
ATOM 5953 N N . TRP B 1 332 ? 15.383 6.791 70.351 1.00 211.19 331 TRP B N 1
ATOM 5954 C CA . TRP B 1 332 ? 14.734 5.522 70.661 1.00 187.38 331 TRP B CA 1
ATOM 5955 C C . TRP B 1 332 ? 13.899 5.030 69.482 1.00 165.15 331 TRP B C 1
ATOM 5956 O O . TRP B 1 332 ? 13.915 3.842 69.147 1.00 152.50 331 TRP B O 1
ATOM 5967 N N . LEU B 1 333 ? 13.163 5.949 68.865 1.00 158.43 332 LEU B N 1
ATOM 5968 C CA . LEU B 1 333 ? 12.310 5.604 67.738 1.00 154.73 332 LEU B CA 1
ATOM 5969 C C . LEU B 1 333 ? 13.179 5.178 66.563 1.00 170.99 332 LEU B C 1
ATOM 5970 O O . LEU B 1 333 ? 12.840 4.244 65.838 1.00 172.68 332 LEU B O 1
ATOM 5975 N N . GLU B 1 334 ? 14.296 5.879 66.384 1.00 183.09 333 GLU B N 1
ATOM 5976 C CA . GLU B 1 334 ? 15.262 5.570 65.334 1.00 197.70 333 GLU B CA 1
ATOM 5977 C C . GLU B 1 334 ? 15.784 4.141 65.490 1.00 210.27 333 GLU B C 1
ATOM 5978 O O . GLU B 1 334 ? 15.882 3.390 64.518 1.00 223.77 333 GLU B O 1
ATOM 5984 N N . LYS B 1 335 ? 16.101 3.777 66.729 1.00 208.06 334 LYS B N 1
ATOM 5985 C CA . LYS B 1 335 ? 16.621 2.453 67.070 1.00 199.85 334 LYS B CA 1
ATOM 5986 C C . LYS B 1 335 ? 15.681 1.267 66.817 1.00 190.16 334 LYS B C 1
ATOM 5987 O O . LYS B 1 335 ? 16.067 0.288 66.180 1.00 188.38 334 LYS B O 1
ATOM 5993 N N . HIS B 1 336 ? 14.449 1.364 67.310 1.00 180.54 335 HIS B N 1
ATOM 5994 C CA . HIS B 1 336 ? 13.522 0.226 67.330 1.00 179.79 335 HIS B CA 1
ATOM 5995 C C . HIS B 1 336 ? 12.655 0.038 66.084 1.00 176.95 335 HIS B C 1
ATOM 5996 O O . HIS B 1 336 ? 11.704 -0.743 66.110 1.00 176.39 335 HIS B O 1
ATOM 6003 N N . GLY B 1 337 ? 12.953 0.770 65.015 1.00 180.65 336 GLY B N 1
ATOM 6004 C CA . GLY B 1 337 ? 12.150 0.699 63.804 1.00 186.61 336 GLY B CA 1
ATOM 6005 C C . GLY B 1 337 ? 12.147 -0.707 63.223 1.00 191.10 336 GLY B C 1
ATOM 6006 O O . GLY B 1 337 ? 13.087 -1.470 63.446 1.00 209.37 336 GLY B O 1
ATOM 6007 N N . ASP B 1 338 ? 11.099 -1.060 62.482 1.00 176.28 337 ASP B N 1
ATOM 6008 C CA . ASP B 1 338 ? 10.033 -0.135 62.131 1.00 162.61 337 ASP B CA 1
ATOM 6009 C C . ASP B 1 338 ? 8.675 -0.738 62.474 1.00 154.76 337 ASP B C 1
ATOM 6010 O O . ASP B 1 338 ? 8.498 -1.953 62.451 1.00 160.99 337 ASP B O 1
ATOM 6015 N N . TYR B 1 339 ? 7.723 0.125 62.804 1.00 151.16 338 TYR B N 1
ATOM 6016 C CA . TYR B 1 339 ? 6.374 -0.291 63.161 1.00 150.31 338 TYR B CA 1
ATOM 6017 C C . TYR B 1 339 ? 5.381 0.144 62.078 1.00 145.94 338 TYR B C 1
ATOM 6018 O O . TYR B 1 339 ? 5.403 1.290 61.640 1.00 149.05 338 TYR B O 1
ATOM 6027 N N . GLU B 1 340 ? 4.530 -0.773 61.633 1.00 134.28 339 GLU B N 1
ATOM 6028 C CA . GLU B 1 340 ? 3.531 -0.464 60.613 1.00 122.38 339 GLU B CA 1
ATOM 6029 C C . GLU B 1 340 ? 2.473 0.504 61.133 1.00 111.29 339 GLU B C 1
ATOM 6030 O O . GLU B 1 340 ? 1.934 1.311 60.384 1.00 111.77 339 GLU B O 1
ATOM 6036 N N . ALA B 1 341 ? 2.175 0.421 62.421 1.00 113.77 340 ALA B N 1
ATOM 6037 C CA . ALA B 1 341 ? 1.215 1.334 63.025 1.00 116.91 340 ALA B CA 1
ATOM 6038 C C . ALA B 1 341 ? 1.641 1.746 64.419 1.00 129.40 340 ALA B C 1
ATOM 6039 O O . ALA B 1 341 ? 2.483 1.100 65.041 1.00 166.69 340 ALA B O 1
ATOM 6041 N N . ILE B 1 342 ? 1.066 2.844 64.895 1.00 121.79 341 ILE B N 1
ATOM 6042 C CA . ILE B 1 342 ? 1.317 3.317 66.247 1.00 100.70 341 ILE B CA 1
ATOM 6043 C C . ILE B 1 342 ? -0.012 3.802 66.830 1.00 110.39 341 ILE B C 1
ATOM 6044 O O . ILE B 1 342 ? -0.844 4.359 66.116 1.00 98.99 341 ILE B O 1
ATOM 6049 N N . VAL B 1 343 ? -0.216 3.562 68.123 1.00 112.72 342 VAL B N 1
ATOM 6050 C CA . VAL B 1 343 ? -1.508 3.806 68.760 1.00 104.85 342 VAL B CA 1
ATOM 6051 C C . VAL B 1 343 ? -1.481 4.915 69.802 1.00 102.59 342 VAL B C 1
ATOM 6052 O O . VAL B 1 343 ? -0.522 5.056 70.565 1.00 94.90 342 VAL B O 1
ATOM 6056 N N . ASP B 1 344 ? -2.561 5.687 69.830 1.00 104.43 343 ASP B N 1
ATOM 6057 C CA . ASP B 1 344 ? -2.764 6.707 70.843 1.00 111.19 343 ASP B CA 1
ATOM 6058 C C . ASP B 1 344 ? -3.347 6.043 72.083 1.00 120.51 343 ASP B C 1
ATOM 6059 O O . ASP B 1 344 ? -4.548 5.774 72.144 1.00 107.91 343 ASP B O 1
ATOM 6064 N N . GLY B 1 345 ? -2.475 5.752 73.046 1.00 136.93 344 GLY B N 1
ATOM 6065 C CA . GLY B 1 345 ? -2.842 5.018 74.244 1.00 137.91 344 GLY B CA 1
ATOM 6066 C C . GLY B 1 345 ? -4.017 5.584 75.020 1.00 125.10 344 GLY B C 1
ATOM 6067 O O . GLY B 1 345 ? -4.927 4.849 75.400 1.00 115.04 344 GLY B O 1
ATOM 6068 N N . ALA B 1 346 ? -3.997 6.893 75.250 1.00 121.77 345 ALA B N 1
ATOM 6069 C CA . ALA B 1 346 ? -5.049 7.565 76.011 1.00 112.77 345 ALA B CA 1
ATOM 6070 C C . ALA B 1 346 ? -6.423 7.395 75.366 1.00 112.86 345 ALA B C 1
ATOM 6071 O O . ALA B 1 346 ? -7.383 7.023 76.032 1.00 107.48 345 ALA B O 1
ATOM 6073 N N . ASN B 1 347 ? -6.505 7.680 74.070 1.00 129.47 346 ASN B N 1
ATOM 6074 C CA . ASN B 1 347 ? -7.770 7.648 73.341 1.00 129.62 346 ASN B CA 1
ATOM 6075 C C . ASN B 1 347 ? -8.532 6.336 73.457 1.00 127.47 346 ASN B C 1
ATOM 6076 O O . ASN B 1 347 ? -9.738 6.339 73.715 1.00 132.26 346 ASN B O 1
ATOM 6081 N N . ILE B 1 348 ? -7.830 5.222 73.254 1.00 121.65 347 ILE B N 1
ATOM 6082 C CA . ILE B 1 348 ? -8.464 3.909 73.299 1.00 111.92 347 ILE B CA 1
ATOM 6083 C C . ILE B 1 348 ? -9.062 3.630 74.672 1.00 97.63 347 ILE B C 1
ATOM 6084 O O . ILE B 1 348 ? -10.257 3.359 74.791 1.00 90.08 347 ILE B O 1
ATOM 6089 N N . GLY B 1 349 ? -8.221 3.714 75.702 1.00 94.94 348 GLY B N 1
ATOM 6090 C CA . GLY B 1 349 ? -8.602 3.393 77.068 1.00 100.33 348 GLY B CA 1
ATOM 6091 C C . GLY B 1 349 ? -9.712 4.266 77.612 1.00 114.11 348 GLY B C 1
ATOM 6092 O O . GLY B 1 349 ? -10.531 3.816 78.409 1.00 131.25 348 GLY B O 1
ATOM 6093 N N . LEU B 1 350 ? -9.717 5.524 77.191 1.00 110.51 349 LEU B N 1
ATOM 6094 C CA . LEU B 1 350 ? -10.693 6.510 77.639 1.00 114.45 349 LEU B CA 1
ATOM 6095 C C . LEU B 1 350 ? -11.982 6.491 76.814 1.00 105.10 349 LEU B C 1
ATOM 6096 O O . LEU B 1 350 ? -12.991 7.068 77.224 1.00 100.87 349 LEU B O 1
ATOM 6101 N N . TYR B 1 351 ? -11.955 5.808 75.671 1.00 100.16 350 TYR B N 1
ATOM 6102 C CA . TYR B 1 351 ? -13.115 5.767 74.781 1.00 96.77 350 TYR B CA 1
ATOM 6103 C C . TYR B 1 351 ? -14.363 5.171 75.415 1.00 116.92 350 TYR B C 1
ATOM 6104 O O . TYR B 1 351 ? -14.341 4.081 75.989 1.00 129.49 350 TYR B O 1
ATOM 6113 N N . GLN B 1 352 ? -15.449 5.929 75.289 1.00 123.70 351 GLN B N 1
ATOM 6114 C CA . GLN B 1 352 ? -16.769 5.616 75.838 1.00 133.26 351 GLN B CA 1
ATOM 6115 C C . GLN B 1 352 ? -16.775 5.305 77.337 1.00 144.82 351 GLN B C 1
ATOM 6116 O O . GLN B 1 352 ? -17.777 4.827 77.877 1.00 145.91 351 GLN B O 1
ATOM 6122 N N . GLN B 1 353 ? -15.649 5.563 77.998 1.00 146.68 352 GLN B N 1
ATOM 6123 C CA . GLN B 1 353 ? -15.555 5.456 79.447 1.00 134.96 352 GLN B CA 1
ATOM 6124 C C . GLN B 1 353 ? -16.214 6.702 80.014 1.00 132.49 352 GLN B C 1
ATOM 6125 O O . GLN B 1 353 ? -16.080 7.778 79.427 1.00 119.69 352 GLN B O 1
ATOM 6131 N N . ASN B 1 354 ? -16.915 6.593 81.138 1.00 130.95 353 ASN B N 1
ATOM 6132 C CA . ASN B 1 354 ? -17.527 7.792 81.682 1.00 120.86 353 ASN B CA 1
ATOM 6133 C C . ASN B 1 354 ? -16.428 8.707 82.217 1.00 125.57 353 ASN B C 1
ATOM 6134 O O . ASN B 1 354 ? -15.383 8.237 82.677 1.00 121.77 353 ASN B O 1
ATOM 6139 N N . PHE B 1 355 ? -16.667 10.012 82.145 1.00 135.93 354 PHE B N 1
ATOM 6140 C CA . PHE B 1 355 ? -15.685 10.998 82.578 1.00 138.84 354 PHE B CA 1
ATOM 6141 C C . PHE B 1 355 ? -15.640 11.176 84.094 1.00 125.90 354 PHE B C 1
ATOM 6142 O O . PHE B 1 355 ? -14.586 11.471 84.653 1.00 116.87 354 PHE B O 1
ATOM 6150 N N . VAL B 1 356 ? -16.778 10.991 84.757 1.00 127.93 355 VAL B N 1
ATOM 6151 C CA . VAL B 1 356 ? -16.868 11.230 86.195 1.00 132.52 355 VAL B CA 1
ATOM 6152 C C . VAL B 1 356 ? -16.140 10.163 87.024 1.00 139.31 355 VAL B C 1
ATOM 6153 O O . VAL B 1 356 ? -15.291 10.493 87.851 1.00 148.83 355 VAL B O 1
ATOM 6157 N N . ASP B 1 357 ? -16.446 8.890 86.803 1.00 136.75 356 ASP B N 1
ATOM 6158 C CA . ASP B 1 357 ? -15.616 7.826 87.364 1.00 136.10 356 ASP B CA 1
ATOM 6159 C C . ASP B 1 357 ? -14.443 7.600 86.420 1.00 138.37 356 ASP B C 1
ATOM 6160 O O . ASP B 1 357 ? -14.625 7.271 85.251 1.00 145.06 356 ASP B O 1
ATOM 6165 N N . GLY B 1 358 ? -13.237 7.803 86.936 1.00 134.92 357 GLY B N 1
ATOM 6166 C CA . GLY B 1 358 ? -12.037 7.719 86.124 1.00 131.05 357 GLY B CA 1
ATOM 6167 C C . GLY B 1 358 ? -11.663 6.317 85.705 1.00 127.61 357 GLY B C 1
ATOM 6168 O O . GLY B 1 358 ? -10.645 5.787 86.145 1.00 134.65 357 GLY B O 1
ATOM 6169 N N . SER B 1 359 ? -12.483 5.717 84.848 1.00 131.62 358 SER B N 1
ATOM 6170 C CA . SER B 1 359 ? -12.202 4.387 84.328 1.00 92.98 358 SER B CA 1
ATOM 6171 C C . SER B 1 359 ? -11.063 4.429 83.323 1.00 91.59 358 SER B C 1
ATOM 6172 O O . SER B 1 359 ? -10.770 5.476 82.749 1.00 104.73 358 SER B O 1
ATOM 6175 N N . PHE B 1 360 ? -10.392 3.298 83.142 1.00 109.08 359 PHE B N 1
ATOM 6176 C CA . PHE B 1 360 ? -9.493 3.145 82.010 1.00 100.77 359 PHE B CA 1
ATOM 6177 C C . PHE B 1 360 ? -9.562 1.723 81.457 1.00 107.65 359 PHE B C 1
ATOM 6178 O O . PHE B 1 360 ? -9.323 0.755 82.179 1.00 125.77 359 PHE B O 1
ATOM 6186 N N . SER B 1 361 ? -9.885 1.611 80.172 1.00 106.15 360 SER B N 1
ATOM 6187 C CA . SER B 1 361 ? -10.138 0.319 79.542 1.00 117.95 360 SER B CA 1
ATOM 6188 C C . SER B 1 361 ? -8.909 -0.311 78.890 1.00 108.12 360 SER B C 1
ATOM 6189 O O . SER B 1 361 ? -8.627 -0.060 77.723 1.00 95.74 360 SER B O 1
ATOM 6192 N N . LEU B 1 362 ? -8.191 -1.145 79.631 1.00 112.26 361 LEU B N 1
ATOM 6193 C CA . LEU B 1 362 ? -7.119 -1.934 79.034 1.00 114.27 361 LEU B CA 1
ATOM 6194 C C . LEU B 1 362 ? -7.675 -2.995 78.077 1.00 121.94 361 LEU B C 1
ATOM 6195 O O . LEU B 1 362 ? -6.987 -3.432 77.155 1.00 108.98 361 LEU B O 1
ATOM 6200 N N . SER B 1 363 ? -8.924 -3.398 78.295 1.00 129.26 362 SER B N 1
ATOM 6201 C CA . SER B 1 363 ? -9.587 -4.371 77.426 1.00 137.25 362 SER B CA 1
ATOM 6202 C C . SER B 1 363 ? -9.682 -3.883 75.980 1.00 142.37 362 SER B C 1
ATOM 6203 O O . SER B 1 363 ? -9.468 -4.650 75.039 1.00 143.94 362 SER B O 1
ATOM 6206 N N . GLN B 1 364 ? -10.002 -2.604 75.814 1.00 133.11 363 GLN B N 1
ATOM 6207 C CA . GLN B 1 364 ? -10.099 -1.986 74.495 1.00 115.74 363 GLN B CA 1
ATOM 6208 C C . GLN B 1 364 ? -8.724 -1.787 73.869 1.00 102.50 363 GLN B C 1
ATOM 6209 O O . GLN B 1 364 ? -8.581 -1.862 72.654 1.00 107.58 363 GLN B O 1
ATOM 6215 N N . LEU B 1 365 ? -7.719 -1.521 74.697 1.00 100.10 364 LEU B N 1
ATOM 6216 C CA . LEU B 1 365 ? -6.335 -1.477 74.228 1.00 102.16 364 LEU B CA 1
ATOM 6217 C C . LEU B 1 365 ? -5.900 -2.823 73.668 1.00 108.81 364 LEU B C 1
ATOM 6218 O O . LEU B 1 365 ? -5.279 -2.897 72.610 1.00 108.88 364 LEU B O 1
ATOM 6223 N N . GLU B 1 366 ? -6.238 -3.886 74.392 1.00 111.51 365 GLU B N 1
ATOM 6224 C CA . GLU B 1 366 ? -5.838 -5.233 74.016 1.00 115.19 365 GLU B CA 1
ATOM 6225 C C . GLU B 1 366 ? -6.521 -5.634 72.719 1.00 117.24 365 GLU B C 1
ATOM 6226 O O . GLU B 1 366 ? -5.925 -6.296 71.871 1.00 118.35 365 GLU B O 1
ATOM 6232 N N . SER B 1 367 ? -7.767 -5.199 72.564 1.00 114.18 366 SER B N 1
ATOM 6233 C CA . SER B 1 367 ? -8.551 -5.498 71.374 1.00 101.35 366 SER B CA 1
ATOM 6234 C C . SER B 1 367 ? -7.893 -4.917 70.129 1.00 120.60 366 SER B C 1
ATOM 6235 O O . SER B 1 367 ? -7.709 -5.615 69.131 1.00 122.21 366 SER B O 1
ATOM 6238 N N . VAL B 1 368 ? -7.536 -3.637 70.206 1.00 133.58 367 VAL B N 1
ATOM 6239 C CA . VAL B 1 368 ? -6.911 -2.920 69.097 1.00 96.80 367 VAL B CA 1
ATOM 6240 C C . VAL B 1 368 ? -5.573 -3.550 68.723 1.00 98.03 367 VAL B C 1
ATOM 6241 O O . VAL B 1 368 ? -5.229 -3.668 67.548 1.00 125.14 367 VAL B O 1
ATOM 6245 N N . MET B 1 369 ? -4.835 -3.985 69.733 1.00 107.21 368 MET B N 1
ATOM 6246 C CA . MET B 1 369 ? -3.575 -4.684 69.523 1.00 110.48 368 MET B CA 1
ATOM 6247 C C . MET B 1 369 ? -3.767 -6.056 68.875 1.00 111.64 368 MET B C 1
ATOM 6248 O O . MET B 1 369 ? -2.995 -6.450 68.004 1.00 107.15 368 MET B O 1
ATOM 6253 N N . LYS B 1 370 ? -4.802 -6.774 69.299 1.00 122.79 369 LYS B N 1
ATOM 6254 C CA . LYS B 1 370 ? -5.083 -8.106 68.765 1.00 155.49 369 LYS B CA 1
ATOM 6255 C C . LYS B 1 370 ? -5.475 -8.064 67.288 1.00 172.01 369 LYS B C 1
ATOM 6256 O O . LYS B 1 370 ? -4.959 -8.837 66.478 1.00 189.03 369 LYS B O 1
ATOM 6262 N N . GLU B 1 371 ? -6.395 -7.167 66.945 1.00 160.04 370 GLU B N 1
ATOM 6263 C CA . GLU B 1 371 ? -6.892 -7.063 65.576 1.00 137.45 370 GLU B CA 1
ATOM 6264 C C . GLU B 1 371 ? -5.831 -6.557 64.595 1.00 121.06 370 GLU B C 1
ATOM 6265 O O . GLU B 1 371 ? -5.686 -7.099 63.500 1.00 122.37 370 GLU B O 1
ATOM 6271 N N . LEU B 1 372 ? -5.081 -5.535 65.000 1.00 105.28 371 LEU B N 1
ATOM 6272 C CA . LEU B 1 372 ? -4.096 -4.902 64.126 1.00 106.04 371 LEU B CA 1
ATOM 6273 C C . LEU B 1 372 ? -2.985 -5.889 63.770 1.00 125.45 371 LEU B C 1
ATOM 6274 O O . LEU B 1 372 ? -2.532 -5.940 62.627 1.00 136.11 371 LEU B O 1
ATOM 6279 N N . TYR B 1 373 ? -2.525 -6.641 64.765 1.00 124.28 372 TYR B N 1
ATOM 6280 C CA . TYR B 1 373 ? -1.513 -7.668 64.546 1.00 143.06 372 TYR B CA 1
ATOM 6281 C C . TYR B 1 373 ? -1.948 -8.714 63.529 1.00 168.25 372 TYR B C 1
ATOM 6282 O O . TYR B 1 373 ? -1.222 -9.020 62.583 1.00 173.74 372 TYR B O 1
ATOM 6291 N N . ARG B 1 374 ? -3.146 -9.249 63.732 1.00 182.86 373 ARG B N 1
ATOM 6292 C CA . ARG B 1 374 ? -3.680 -10.292 62.870 1.00 202.26 373 ARG B CA 1
ATOM 6293 C C . ARG B 1 374 ? -4.074 -9.754 61.503 1.00 216.29 373 ARG B C 1
ATOM 6294 O O . ARG B 1 374 ? -3.939 -10.451 60.498 1.00 217.02 373 ARG B O 1
ATOM 6302 N N . GLU B 1 375 ? -4.558 -8.516 61.468 1.00 204.92 374 GLU B N 1
ATOM 6303 C CA . GLU B 1 375 ? -4.942 -7.895 60.206 1.00 187.38 374 GLU B CA 1
ATOM 6304 C C . GLU B 1 375 ? -3.701 -7.700 59.344 1.00 191.11 374 GLU B C 1
ATOM 6305 O O . GLU B 1 375 ? -3.705 -8.033 58.157 1.00 212.39 374 GLU B O 1
ATOM 6311 N N . SER B 1 376 ? -2.642 -7.154 59.936 1.00 174.75 375 SER B N 1
ATOM 6312 C CA . SER B 1 376 ? -1.371 -7.070 59.234 1.00 157.70 375 SER B CA 1
ATOM 6313 C C . SER B 1 376 ? -0.808 -8.472 59.024 1.00 164.73 375 SER B C 1
ATOM 6314 O O . SER B 1 376 ? -0.205 -8.761 57.989 1.00 162.26 375 SER B O 1
ATOM 6317 N N . GLY B 1 377 ? -0.994 -9.332 60.021 1.00 172.19 376 GLY B N 1
ATOM 6318 C CA . GLY B 1 377 ? -0.484 -10.685 59.952 1.00 179.28 376 GLY B CA 1
ATOM 6319 C C . GLY B 1 377 ? 0.995 -10.692 60.259 1.00 187.46 376 GLY B C 1
ATOM 6320 O O . GLY B 1 377 ? 1.570 -9.656 60.597 1.00 177.85 376 GLY B O 1
ATOM 6321 N N . ASN B 1 378 ? 1.605 -11.864 60.122 1.00 210.87 377 ASN B N 1
ATOM 6322 C CA . ASN B 1 378 ? 3.036 -12.042 60.330 1.00 229.86 377 ASN B CA 1
ATOM 6323 C C . ASN B 1 378 ? 3.597 -11.428 61.610 1.00 233.30 377 ASN B C 1
ATOM 6324 O O . ASN B 1 378 ? 3.100 -11.663 62.712 1.00 225.03 377 ASN B O 1
ATOM 6329 N N . ASN B 1 379 ? 4.647 -10.632 61.427 1.00 235.48 378 ASN B N 1
ATOM 6330 C CA . ASN B 1 379 ? 5.450 -10.079 62.514 1.00 226.78 378 ASN B CA 1
ATOM 6331 C C . ASN B 1 379 ? 5.230 -8.586 62.783 1.00 216.16 378 ASN B C 1
ATOM 6332 O O . ASN B 1 379 ? 6.199 -7.827 62.856 1.00 218.29 378 ASN B O 1
ATOM 6337 N N . LYS B 1 380 ? 3.980 -8.146 62.912 1.00 200.28 379 LYS B N 1
ATOM 6338 C CA . LYS B 1 380 ? 3.739 -6.709 63.041 1.00 179.66 379 LYS B CA 1
ATOM 6339 C C . LYS B 1 380 ? 2.882 -6.318 64.249 1.00 162.46 379 LYS B C 1
ATOM 6340 O O . LYS B 1 380 ? 1.711 -6.681 64.334 1.00 153.34 379 LYS B O 1
ATOM 6346 N N . TRP B 1 381 ? 3.465 -5.534 65.153 1.00 163.31 380 TRP B N 1
ATOM 6347 C CA . TRP B 1 381 ? 2.766 -5.041 66.341 1.00 159.39 380 TRP B CA 1
ATOM 6348 C C . TRP B 1 381 ? 2.783 -3.508 66.360 1.00 145.52 380 TRP B C 1
ATOM 6349 O O . TRP B 1 381 ? 3.756 -2.891 65.922 1.00 139.25 380 TRP B O 1
ATOM 6360 N N . PRO B 1 382 ? 1.704 -2.887 66.860 1.00 142.02 381 PRO B N 1
ATOM 6361 C CA . PRO B 1 382 ? 1.582 -1.425 66.897 1.00 145.37 381 PRO B CA 1
ATOM 6362 C C . PRO B 1 382 ? 2.127 -0.809 68.191 1.00 150.20 381 PRO B C 1
ATOM 6363 O O . PRO B 1 382 ? 1.775 -1.272 69.278 1.00 173.39 381 PRO B O 1
ATOM 6367 N N . LEU B 1 383 ? 2.967 0.219 68.081 1.00 133.45 382 LEU B N 1
ATOM 6368 C CA . LEU B 1 383 ? 3.523 0.872 69.268 1.00 126.22 382 LEU B CA 1
ATOM 6369 C C . LEU B 1 383 ? 2.449 1.668 70.008 1.00 127.57 382 LEU B C 1
ATOM 6370 O O . LEU B 1 383 ? 1.571 2.266 69.390 1.00 132.25 382 LEU B O 1
ATOM 6375 N N . ILE B 1 384 ? 2.525 1.677 71.335 1.00 132.11 383 ILE B N 1
ATOM 6376 C CA . ILE B 1 384 ? 1.554 2.406 72.136 1.00 130.39 383 ILE B CA 1
ATOM 6377 C C . ILE B 1 384 ? 2.219 3.477 72.978 1.00 135.14 383 ILE B C 1
ATOM 6378 O O . ILE B 1 384 ? 3.195 3.214 73.685 1.00 144.21 383 ILE B O 1
ATOM 6383 N N . LEU B 1 385 ? 1.675 4.684 72.909 1.00 123.84 384 LEU B N 1
ATOM 6384 C CA . LEU B 1 385 ? 2.178 5.780 73.716 1.00 120.94 384 LEU B CA 1
ATOM 6385 C C . LEU B 1 385 ? 1.201 6.127 74.830 1.00 118.56 384 LEU B C 1
ATOM 6386 O O . LEU B 1 385 ? 0.058 6.525 74.579 1.00 92.39 384 LEU B O 1
ATOM 6391 N N . LEU B 1 386 ? 1.670 5.949 76.061 1.00 114.02 385 LEU B N 1
ATOM 6392 C CA . LEU B 1 386 ? 0.877 6.202 77.253 1.00 109.53 385 LEU B CA 1
ATOM 6393 C C . LEU B 1 386 ? 1.696 6.937 78.297 1.00 120.89 385 LEU B C 1
ATOM 6394 O O . LEU B 1 386 ? 2.921 6.819 78.329 1.00 120.84 385 LEU B O 1
ATOM 6399 N N . HIS B 1 387 ? 1.015 7.701 79.143 1.00 154.84 386 HIS B N 1
ATOM 6400 C CA . HIS B 1 387 ? 1.681 8.485 80.173 1.00 168.78 386 HIS B CA 1
ATOM 6401 C C . HIS B 1 387 ? 2.372 7.628 81.222 1.00 165.49 386 HIS B C 1
ATOM 6402 O O . HIS B 1 387 ? 1.981 6.489 81.466 1.00 180.39 386 HIS B O 1
ATOM 6409 N N . LYS B 1 388 ? 3.398 8.193 81.847 1.00 132.93 387 LYS B N 1
ATOM 6410 C CA . LYS B 1 388 ? 4.040 7.553 82.981 1.00 119.76 387 LYS B CA 1
ATOM 6411 C C . LYS B 1 388 ? 2.980 7.403 84.059 1.00 128.31 387 LYS B C 1
ATOM 6412 O O . LYS B 1 388 ? 2.933 6.404 84.777 1.00 154.61 387 LYS B O 1
ATOM 6418 N N . ARG B 1 389 ? 2.131 8.423 84.146 1.00 123.01 388 ARG B N 1
ATOM 6419 C CA . ARG B 1 389 ? 0.987 8.454 85.049 1.00 134.41 388 ARG B CA 1
ATOM 6420 C C . ARG B 1 389 ? 0.044 7.261 84.918 1.00 126.18 388 ARG B C 1
ATOM 6421 O O . ARG B 1 389 ? -0.234 6.562 85.893 1.00 134.72 388 ARG B O 1
ATOM 6429 N N . ARG B 1 390 ? -0.462 7.047 83.710 1.00 114.18 389 ARG B N 1
ATOM 6430 C CA . ARG B 1 390 ? -1.392 5.950 83.457 1.00 112.77 389 ARG B CA 1
ATOM 6431 C C . ARG B 1 390 ? -0.784 4.551 83.486 1.00 111.13 389 ARG B C 1
ATOM 6432 O O . ARG B 1 390 ? -1.431 3.621 83.960 1.00 116.07 389 ARG B O 1
ATOM 6440 N N . VAL B 1 391 ? 0.428 4.386 82.963 1.00 108.30 390 VAL B N 1
ATOM 6441 C CA . VAL B 1 391 ? 1.047 3.062 82.963 1.00 117.91 390 VAL B CA 1
ATOM 6442 C C . VAL B 1 391 ? 1.351 2.597 84.387 1.00 132.65 390 VAL B C 1
ATOM 6443 O O . VAL B 1 391 ? 1.169 1.421 84.707 1.00 148.87 390 VAL B O 1
ATOM 6447 N N . LYS B 1 392 ? 1.797 3.513 85.243 1.00 118.14 391 LYS B N 1
ATOM 6448 C CA . LYS B 1 392 ? 2.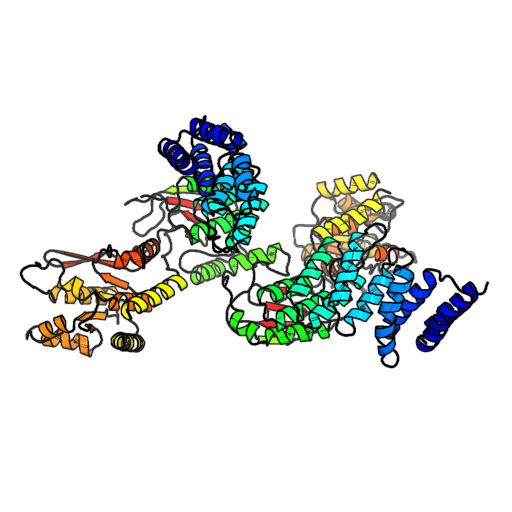128 3.148 86.607 1.00 101.95 391 LYS B CA 1
ATOM 6449 C C . LYS B 1 392 ? 0.876 2.677 87.324 1.00 108.65 391 LYS B C 1
ATOM 6450 O O . LYS B 1 392 ? 0.905 1.657 88.009 1.00 132.14 391 LYS B O 1
ATOM 6456 N N . THR B 1 393 ? -0.228 3.395 87.141 1.00 94.94 392 THR B N 1
ATOM 6457 C CA . THR B 1 393 ? -1.492 2.994 87.755 1.00 94.91 392 THR B CA 1
ATOM 6458 C C . THR B 1 393 ? -1.921 1.618 87.249 1.00 102.77 392 THR B C 1
ATOM 6459 O O . THR B 1 393 ? -2.447 0.806 88.009 1.00 114.74 392 THR B O 1
ATOM 6463 N N . LEU B 1 394 ? -1.694 1.359 85.965 1.00 109.00 393 LEU B N 1
ATOM 6464 C CA . LEU B 1 394 ? -1.930 0.031 85.402 1.00 110.39 393 LEU B CA 1
ATOM 6465 C C . LEU B 1 394 ? -0.928 -0.986 85.936 1.00 112.63 393 LEU B C 1
ATOM 6466 O O . LEU B 1 394 ? -1.273 -2.145 86.164 1.00 124.60 393 LEU B O 1
ATOM 6471 N N . LEU B 1 395 ? 0.319 -0.553 86.095 1.00 98.19 394 LEU B N 1
ATOM 6472 C CA . LEU B 1 395 ? 1.350 -1.374 86.714 1.00 98.21 394 LEU B CA 1
ATOM 6473 C C . LEU B 1 395 ? 0.994 -1.703 88.162 1.00 113.31 394 LEU B C 1
ATOM 6474 O O . LEU B 1 395 ? 1.306 -2.776 88.667 1.00 106.18 394 LEU B O 1
ATOM 6479 N N . GLU B 1 396 ? 0.365 -0.749 88.835 1.00 118.68 395 GLU B N 1
ATOM 6480 C CA . GLU B 1 396 ? -0.028 -0.910 90.229 1.00 112.46 395 GLU B CA 1
ATOM 6481 C C . GLU B 1 396 ? -1.130 -1.959 90.374 1.00 112.95 395 GLU B C 1
ATOM 6482 O O . GLU B 1 396 ? -1.208 -2.643 91.392 1.00 114.24 395 GLU B O 1
ATOM 6488 N N . ASN B 1 397 ? -1.998 -2.056 89.369 1.00 112.48 396 ASN B N 1
ATOM 6489 C CA . ASN B 1 397 ? -3.034 -3.089 89.339 1.00 113.64 396 ASN B CA 1
ATOM 6490 C C . ASN B 1 397 ? -2.426 -4.467 89.081 1.00 126.62 396 ASN B C 1
ATOM 6491 O O . ASN B 1 397 ? -1.720 -4.660 88.092 1.00 126.59 396 ASN B O 1
ATOM 6496 N N . PRO B 1 398 ? -2.723 -5.435 89.961 1.00 127.58 397 PRO B N 1
ATOM 6497 C CA . PRO B 1 398 ? -2.142 -6.785 89.930 1.00 125.55 397 PRO B CA 1
ATOM 6498 C C . PRO B 1 398 ? -2.543 -7.603 88.705 1.00 124.22 397 PRO B C 1
ATOM 6499 O O . PRO B 1 398 ? -1.725 -8.363 88.181 1.00 131.55 397 PRO B O 1
ATOM 6503 N N . THR B 1 399 ? -3.790 -7.454 88.270 1.00 123.77 398 THR B N 1
ATOM 6504 C CA . THR B 1 399 ? -4.314 -8.181 87.118 1.00 128.68 398 THR B CA 1
ATOM 6505 C C . THR B 1 399 ? -3.509 -7.926 85.843 1.00 137.11 398 THR B C 1
ATOM 6506 O O . THR B 1 399 ? -3.024 -8.855 85.191 1.00 105.17 398 THR B O 1
ATOM 6510 N N . HIS B 1 400 ? -3.379 -6.646 85.508 1.00 131.25 399 HIS B N 1
ATOM 6511 C CA . HIS B 1 400 ? -2.792 -6.198 84.249 1.00 115.40 399 HIS B CA 1
ATOM 6512 C C . HIS B 1 400 ? -1.264 -6.180 84.249 1.00 109.88 399 HIS B C 1
ATOM 6513 O O . HIS B 1 400 ? -0.648 -6.196 83.185 1.00 118.02 399 HIS B O 1
ATOM 6520 N N . ARG B 1 401 ? -0.666 -6.140 85.439 1.00 107.30 400 ARG B N 1
ATOM 6521 C CA . ARG B 1 401 ? 0.763 -5.849 85.600 1.00 112.05 400 ARG B CA 1
ATOM 6522 C C . ARG B 1 401 ? 1.664 -6.731 84.733 1.00 115.76 400 ARG B C 1
ATOM 6523 O O . ARG B 1 401 ? 2.645 -6.253 84.157 1.00 119.07 400 ARG B O 1
ATOM 6531 N N . ASN B 1 402 ? 1.338 -8.017 84.661 1.00 120.99 401 ASN B N 1
ATOM 6532 C CA . ASN B 1 402 ? 2.116 -8.956 83.866 1.00 125.33 401 ASN B CA 1
ATOM 6533 C C . ASN B 1 402 ? 2.059 -8.610 82.380 1.00 113.09 401 ASN B C 1
ATOM 6534 O O . ASN B 1 402 ? 3.066 -8.669 81.675 1.00 107.26 401 ASN B O 1
ATOM 6539 N N . LEU B 1 403 ? 0.870 -8.236 81.921 1.00 109.97 402 LEU B N 1
ATOM 6540 C CA . LEU B 1 403 ? 0.634 -7.921 80.515 1.00 109.63 402 LEU B CA 1
ATOM 6541 C C . LEU B 1 403 ? 1.311 -6.624 80.075 1.00 103.57 402 LEU B C 1
ATOM 6542 O O . LEU B 1 403 ? 1.943 -6.570 79.019 1.00 101.73 402 LEU B O 1
ATOM 6547 N N . VAL B 1 404 ? 1.161 -5.581 80.886 1.00 101.23 403 VAL B N 1
ATOM 6548 C CA . VAL B 1 404 ? 1.706 -4.268 80.565 1.00 98.30 403 VAL B CA 1
ATOM 6549 C C . VAL B 1 404 ? 3.226 -4.318 80.543 1.00 111.98 403 VAL B C 1
ATOM 6550 O O . VAL B 1 404 ? 3.866 -3.708 79.687 1.00 114.37 403 VAL B O 1
ATOM 6554 N N . GLU B 1 405 ? 3.800 -5.056 81.486 1.00 123.46 404 GLU B N 1
ATOM 6555 C CA . GLU B 1 405 ? 5.244 -5.218 81.539 1.00 142.01 404 GLU B CA 1
ATOM 6556 C C . GLU B 1 405 ? 5.721 -5.952 80.293 1.00 137.51 404 GLU B C 1
ATOM 6557 O O . GLU B 1 405 ? 6.790 -5.656 79.759 1.00 139.18 404 GLU B O 1
ATOM 6563 N N . GLU B 1 406 ? 4.915 -6.899 79.825 1.00 140.88 405 GLU B N 1
ATOM 6564 C CA . GLU B 1 406 ? 5.238 -7.639 78.611 1.00 148.54 405 GLU B CA 1
ATOM 6565 C C . GLU B 1 406 ? 5.356 -6.701 77.409 1.00 138.63 405 GLU B C 1
ATOM 6566 O O . GLU B 1 406 ? 6.245 -6.862 76.575 1.00 145.04 405 GLU B O 1
ATOM 6572 N N . TRP B 1 407 ? 4.460 -5.723 77.325 1.00 125.40 406 TRP B N 1
ATOM 6573 C CA . TRP B 1 407 ? 4.506 -4.740 76.247 1.00 115.18 406 TRP B CA 1
ATOM 6574 C C . TRP B 1 407 ? 5.757 -3.870 76.332 1.00 120.21 406 TRP B C 1
ATOM 6575 O O . TRP B 1 407 ? 6.447 -3.664 75.334 1.00 127.28 406 TRP B O 1
ATOM 6586 N N . ILE B 1 408 ? 6.045 -3.371 77.529 1.00 112.90 407 ILE B N 1
ATOM 6587 C CA . ILE B 1 408 ? 7.203 -2.510 77.750 1.00 106.43 407 ILE B CA 1
ATOM 6588 C C . ILE B 1 408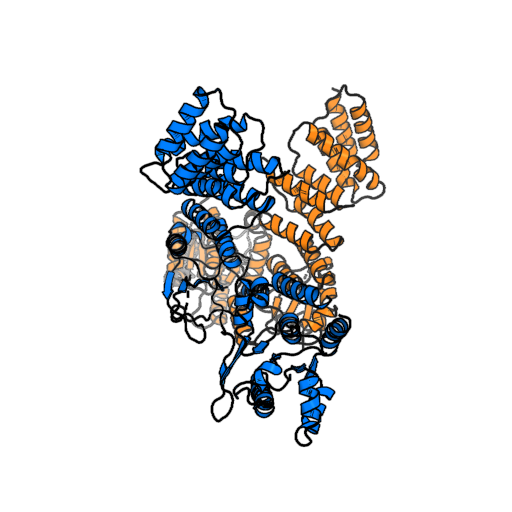 ? 8.523 -3.223 77.468 1.00 116.61 407 ILE B C 1
ATOM 6589 O O . ILE B 1 408 ? 9.427 -2.654 76.853 1.00 111.47 407 ILE B O 1
ATOM 6594 N N . SER B 1 409 ? 8.623 -4.474 77.908 1.00 133.65 408 SER B N 1
ATOM 6595 C CA . SER B 1 409 ? 9.839 -5.260 77.723 1.00 149.14 408 SER B CA 1
ATOM 6596 C C . SER B 1 409 ? 10.059 -5.611 76.258 1.00 157.66 408 SER B C 1
ATOM 6597 O O . SER B 1 409 ? 11.186 -5.576 75.764 1.00 164.72 408 SER B O 1
ATOM 6600 N N . ASN B 1 410 ? 8.974 -5.960 75.575 1.00 158.85 409 ASN B N 1
ATOM 6601 C CA . ASN B 1 410 ? 9.021 -6.277 74.153 1.00 156.63 409 ASN B CA 1
ATOM 6602 C C . ASN B 1 410 ? 9.409 -5.062 73.312 1.00 148.73 409 ASN B C 1
ATOM 6603 O O . ASN B 1 410 ? 10.164 -5.179 72.346 1.00 146.55 409 ASN B O 1
ATOM 6608 N N . GLY B 1 411 ? 8.896 -3.897 73.695 1.00 146.36 410 GLY B N 1
ATOM 6609 C CA . GLY B 1 411 ? 9.123 -2.671 72.951 1.00 147.95 410 GLY B CA 1
ATOM 6610 C C . GLY B 1 411 ? 7.859 -2.176 72.274 1.00 149.13 410 GLY B C 1
ATOM 6611 O O . GLY B 1 411 ? 7.908 -1.337 71.372 1.00 150.50 410 GLY B O 1
ATOM 6612 N N . VAL B 1 412 ? 6.723 -2.709 72.715 1.00 146.87 411 VAL B N 1
ATOM 6613 C CA . VAL B 1 412 ? 5.422 -2.370 72.146 1.00 130.01 411 VAL B CA 1
ATOM 6614 C C . VAL B 1 412 ? 4.738 -1.235 72.921 1.00 119.55 411 VAL B C 1
ATOM 6615 O O . VAL B 1 412 ? 3.713 -0.700 72.493 1.00 111.03 411 VAL B O 1
ATOM 6619 N N . LEU B 1 413 ? 5.306 -0.875 74.068 1.00 123.92 412 LEU B N 1
ATOM 6620 C CA . LEU B 1 413 ? 4.791 0.240 74.857 1.00 115.38 412 LEU B CA 1
ATOM 6621 C C . LEU B 1 413 ? 5.885 1.246 75.203 1.00 112.78 412 LEU B C 1
ATOM 6622 O O . LEU B 1 413 ? 7.037 0.878 75.439 1.00 117.21 412 LEU B O 1
ATOM 6627 N N . TYR B 1 414 ? 5.512 2.520 75.220 1.00 97.80 413 TYR B N 1
ATOM 6628 C CA . TYR B 1 414 ? 6.415 3.581 75.637 1.00 98.71 413 TYR B CA 1
ATOM 6629 C C . TYR B 1 414 ? 5.710 4.470 76.647 1.00 115.90 413 TYR B C 1
ATOM 6630 O O . TYR B 1 414 ? 4.508 4.726 76.541 1.00 95.78 413 TYR B O 1
ATOM 6639 N N . ALA B 1 415 ? 6.470 4.935 77.631 1.00 125.53 414 ALA B N 1
ATOM 6640 C CA . ALA B 1 415 ? 5.907 5.724 78.711 1.00 119.17 414 ALA B CA 1
ATOM 6641 C C . ALA B 1 415 ? 6.137 7.209 78.465 1.00 119.85 414 ALA B C 1
ATOM 6642 O O . ALA B 1 415 ? 7.268 7.699 78.513 1.00 108.26 414 ALA B O 1
ATOM 6644 N N . THR B 1 416 ? 5.048 7.906 78.163 1.00 122.85 415 THR B N 1
ATOM 6645 C CA . THR B 1 416 ? 5.056 9.351 78.000 1.00 121.58 415 THR B CA 1
ATOM 6646 C C . THR B 1 416 ? 5.244 10.052 79.348 1.00 133.97 415 THR B C 1
ATOM 6647 O O . THR B 1 416 ? 4.586 9.710 80.328 1.00 155.84 415 THR B O 1
ATOM 6651 N N . PRO B 1 417 ? 6.144 11.043 79.391 1.00 126.81 416 PRO B N 1
ATOM 6652 C CA . PRO B 1 417 ? 6.525 11.856 80.553 1.00 127.99 416 PRO B CA 1
ATOM 6653 C C . PRO B 1 417 ? 5.388 12.798 80.971 1.00 133.77 416 PRO B C 1
ATOM 6654 O O . PRO B 1 417 ? 4.376 12.840 80.275 1.00 135.09 416 PRO B O 1
ATOM 6658 N N . PRO B 1 418 ? 5.528 13.516 82.101 1.00 148.57 417 PRO B N 1
ATOM 6659 C CA . PRO B 1 418 ? 4.395 14.319 82.577 1.00 159.07 417 PRO B CA 1
ATOM 6660 C C . PRO B 1 418 ? 3.972 15.449 81.632 1.00 168.52 417 PRO B C 1
ATOM 6661 O O . PRO B 1 418 ? 2.774 15.623 81.412 1.00 177.95 417 PRO B O 1
ATOM 6665 N N . GLY B 1 419 ? 4.922 16.199 81.084 1.00 189.57 418 GLY B N 1
ATOM 6666 C CA . GLY B 1 419 ? 4.587 17.226 80.114 1.00 178.30 418 GLY B CA 1
ATOM 6667 C C . GLY B 1 419 ? 4.463 16.593 78.742 1.00 182.45 418 GLY B C 1
ATOM 6668 O O . GLY B 1 419 ? 5.446 16.074 78.212 1.00 162.45 418 GLY B O 1
ATOM 6669 N N . SER B 1 420 ? 3.268 16.617 78.159 1.00 211.33 419 SER B N 1
ATOM 6670 C CA . SER B 1 420 ? 3.083 15.940 76.879 1.00 222.22 419 SER B CA 1
ATOM 6671 C C . SER B 1 420 ? 3.374 16.864 75.667 1.00 268.76 419 SER B C 1
ATOM 6672 O O . SER B 1 420 ? 4.332 16.572 74.952 1.00 267.71 419 SER B O 1
ATOM 6675 N N . ASN B 1 421 ? 2.623 17.937 75.370 1.00 267.03 420 ASN B N 1
ATOM 6676 C CA . ASN B 1 421 ? 1.332 18.346 75.926 1.00 265.32 420 ASN B CA 1
ATOM 6677 C C . ASN B 1 421 ? 0.287 17.864 74.923 1.00 257.24 420 ASN B C 1
ATOM 6678 O O . ASN B 1 421 ? 0.251 18.356 73.794 1.00 269.86 420 ASN B O 1
ATOM 6683 N N . ASP B 1 422 ? -0.563 16.927 75.348 1.00 231.24 421 ASP B N 1
ATOM 6684 C CA . ASP B 1 422 ? -1.531 16.273 74.468 1.00 198.55 421 ASP B CA 1
ATOM 6685 C C . ASP B 1 422 ? -0.646 15.716 73.371 1.00 180.59 421 ASP B C 1
ATOM 6686 O O . ASP B 1 422 ? -0.791 16.040 72.193 1.00 169.11 421 ASP B O 1
ATOM 6691 N N . ASP B 1 423 ? 0.263 14.848 73.798 1.00 177.08 422 ASP B N 1
ATOM 6692 C CA . ASP B 1 423 ? 1.549 14.663 73.139 1.00 160.07 422 ASP B CA 1
ATOM 6693 C C . ASP B 1 423 ? 1.528 14.409 71.637 1.00 148.99 422 ASP B C 1
ATOM 6694 O O . ASP B 1 423 ? 0.693 13.678 71.100 1.00 120.37 422 ASP B O 1
ATOM 6699 N N . TRP B 1 424 ? 2.483 15.054 70.979 1.00 156.37 423 TRP B N 1
ATOM 6700 C CA . TRP B 1 424 ? 2.758 14.867 69.568 1.00 162.81 423 TRP B CA 1
ATOM 6701 C C . TRP B 1 424 ? 3.591 13.607 69.362 1.00 142.75 423 TRP B C 1
ATOM 6702 O O . TRP B 1 424 ? 3.928 13.256 68.233 1.00 148.61 423 TRP B O 1
ATOM 6713 N N . TYR B 1 425 ? 3.941 12.958 70.470 1.00 133.35 424 TYR B N 1
ATOM 6714 C CA . TYR B 1 425 ? 4.699 11.707 70.468 1.00 127.85 424 TYR B CA 1
ATOM 6715 C C . TYR B 1 425 ? 4.211 10.686 69.439 1.00 126.65 424 TYR B C 1
ATOM 6716 O O . TYR B 1 425 ? 5.027 10.016 68.810 1.00 125.34 424 TYR B O 1
ATOM 6725 N N . TRP B 1 426 ? 2.899 10.532 69.281 1.00 131.32 425 TRP B N 1
ATOM 6726 C CA . TRP B 1 426 ? 2.404 9.639 68.229 1.00 136.12 425 TRP B CA 1
ATOM 6727 C C . TRP B 1 426 ? 2.399 10.295 66.838 1.00 142.44 425 TRP B C 1
ATOM 6728 O O . TRP B 1 426 ? 2.679 9.636 65.836 1.00 125.18 425 TRP B O 1
ATOM 6739 N N . LEU B 1 427 ? 2.092 11.589 66.775 1.00 148.67 426 LEU B N 1
ATOM 6740 C CA . LEU B 1 427 ? 2.112 12.307 65.503 1.00 155.98 426 LEU B CA 1
ATOM 6741 C C . LEU B 1 427 ? 3.512 12.275 64.930 1.00 110.04 426 LEU B C 1
ATOM 6742 O O . LEU B 1 427 ? 3.701 12.015 63.745 1.00 127.36 426 LEU B O 1
ATOM 6747 N N . TYR B 1 428 ? 4.492 12.531 65.789 1.00 110.30 427 TYR B N 1
ATOM 6748 C CA . TYR B 1 428 ? 5.890 12.467 65.398 1.00 128.03 427 TYR B CA 1
ATOM 6749 C C . TYR B 1 428 ? 6.214 11.066 64.901 1.00 146.26 427 TYR B C 1
ATOM 6750 O O . TYR B 1 428 ? 6.829 10.906 63.851 1.00 166.27 427 TYR B O 1
ATOM 6759 N N . ALA B 1 429 ? 5.788 10.057 65.653 1.00 133.31 428 ALA B N 1
ATOM 6760 C CA . ALA B 1 429 ? 6.083 8.672 65.303 1.00 131.14 428 ALA B CA 1
ATOM 6761 C C . ALA B 1 429 ? 5.376 8.229 64.020 1.00 137.16 428 ALA B C 1
ATOM 6762 O O . ALA B 1 429 ? 5.960 7.524 63.192 1.00 142.63 428 ALA B O 1
ATOM 6764 N N . ALA B 1 430 ? 4.127 8.653 63.849 1.00 124.61 429 ALA B N 1
ATOM 6765 C CA . ALA B 1 430 ? 3.365 8.303 62.652 1.00 123.23 429 ALA B CA 1
ATOM 6766 C C . ALA B 1 430 ? 3.966 8.927 61.399 1.00 131.69 429 ALA B C 1
ATOM 6767 O O . ALA B 1 430 ? 4.157 8.251 60.390 1.00 122.91 429 ALA B O 1
ATOM 6769 N N . ALA B 1 431 ? 4.274 10.217 61.477 1.00 140.57 430 ALA B N 1
ATOM 6770 C CA . ALA B 1 431 ? 4.820 10.952 60.343 1.00 135.98 430 ALA B CA 1
ATOM 6771 C C . ALA B 1 431 ? 6.231 10.495 59.999 1.00 142.46 430 ALA B C 1
ATOM 6772 O O . ALA B 1 431 ? 6.578 10.383 58.824 1.00 160.72 430 ALA B O 1
ATOM 6774 N N . LYS B 1 432 ? 7.046 10.245 61.021 1.00 131.55 431 LYS B N 1
ATOM 6775 C CA . LYS B 1 432 ? 8.436 9.848 60.809 1.00 142.73 431 LYS B CA 1
ATOM 6776 C C . LYS B 1 432 ? 8.551 8.507 60.086 1.00 138.67 431 LYS B C 1
ATOM 6777 O O . LYS B 1 432 ? 9.466 8.300 59.288 1.00 129.55 431 LYS B O 1
ATOM 6783 N N . LEU B 1 433 ? 7.640 7.590 60.388 1.00 139.60 432 LEU B N 1
ATOM 6784 C CA . LEU B 1 433 ? 7.614 6.300 59.709 1.00 138.45 432 LEU B CA 1
ATOM 6785 C C . LEU B 1 433 ? 6.652 6.318 58.518 1.00 139.32 432 LEU B C 1
ATOM 6786 O O . LEU B 1 433 ? 6.583 5.349 57.757 1.00 127.10 432 LEU B O 1
ATOM 6791 N N . LYS B 1 434 ? 5.908 7.417 58.378 1.00 150.64 433 LYS B N 1
ATOM 6792 C CA . LYS B 1 434 ? 4.886 7.577 57.334 1.00 156.08 433 LYS B CA 1
ATOM 6793 C C . LYS B 1 434 ? 3.869 6.442 57.392 1.00 164.69 433 LYS B C 1
ATOM 6794 O O . LYS B 1 434 ? 3.270 6.062 56.385 1.00 172.35 433 LYS B O 1
ATOM 6800 N N . CYS B 1 435 ? 3.678 5.918 58.596 1.00 161.19 434 CYS B N 1
ATOM 6801 C CA . CYS B 1 435 ? 2.849 4.746 58.826 1.00 161.23 434 CYS B CA 1
ATOM 6802 C C . CYS B 1 435 ? 1.438 5.130 59.263 1.00 153.75 434 CYS B C 1
ATOM 6803 O O . CYS B 1 435 ? 1.003 6.263 59.067 1.00 168.25 434 CYS B O 1
ATOM 6806 N N . LEU B 1 436 ? 0.718 4.168 59.829 1.00 141.43 435 LEU B N 1
ATOM 6807 C CA . LEU B 1 436 ? -0.661 4.383 60.253 1.00 120.73 435 LEU B CA 1
ATOM 6808 C C . LEU B 1 436 ? -0.749 5.074 61.613 1.00 117.73 435 LEU B C 1
ATOM 6809 O O . LEU B 1 436 ? 0.183 5.018 62.413 1.00 113.98 435 LEU B O 1
ATOM 6814 N N . LEU B 1 437 ? -1.866 5.756 61.843 1.00 123.79 436 LEU B N 1
ATOM 6815 C CA . LEU B 1 437 ? -2.184 6.345 63.142 1.00 121.91 436 LEU B CA 1
ATOM 6816 C C . LEU B 1 437 ? -3.537 5.842 63.629 1.00 136.07 436 LEU B C 1
ATOM 6817 O O . LEU B 1 437 ? -4.488 5.803 62.854 1.00 162.87 436 LEU B O 1
ATOM 6822 N N . VAL B 1 438 ? -3.646 5.478 64.904 1.00 121.70 437 VAL B N 1
ATOM 6823 C CA . VAL B 1 438 ? -4.937 5.026 65.424 1.00 108.82 437 VAL B CA 1
ATOM 6824 C C . VAL B 1 438 ? -5.459 5.946 66.516 1.00 111.95 437 VAL B C 1
ATOM 6825 O O . VAL B 1 438 ? -4.940 5.955 67.630 1.00 95.32 437 VAL B O 1
ATOM 6829 N N . THR B 1 439 ? -6.499 6.709 66.199 1.00 116.81 438 THR B N 1
ATOM 6830 C CA . THR B 1 439 ? -7.028 7.694 67.134 1.00 115.33 438 THR B CA 1
ATOM 6831 C C . THR B 1 439 ? -8.445 8.104 66.739 1.00 97.22 438 THR B C 1
ATOM 6832 O O . THR B 1 439 ? -8.807 8.063 65.567 1.00 98.78 438 THR B O 1
ATOM 6836 N N . ASN B 1 440 ? -9.246 8.492 67.722 1.00 109.36 439 ASN B N 1
ATOM 6837 C CA . ASN B 1 440 ? -10.590 8.985 67.464 1.00 122.10 439 ASN B CA 1
ATOM 6838 C C . ASN B 1 440 ? -10.631 10.505 67.571 1.00 125.64 439 ASN B C 1
ATOM 6839 O O . ASN B 1 440 ? -11.704 11.107 67.580 1.00 123.97 439 ASN B O 1
ATOM 6844 N N . ASP B 1 441 ? -9.451 11.116 67.637 1.00 126.89 440 ASP B N 1
ATOM 6845 C CA . ASP B 1 441 ? -9.335 12.559 67.799 1.00 135.74 440 ASP B CA 1
ATOM 6846 C C . ASP B 1 441 ? -9.742 13.252 66.507 1.00 169.07 440 ASP B C 1
ATOM 6847 O O . ASP B 1 441 ? -9.164 13.015 65.445 1.00 177.36 440 ASP B O 1
ATOM 6852 N N . GLU B 1 442 ? -10.752 14.107 66.619 1.00 190.51 441 GLU B N 1
ATOM 6853 C CA . GLU B 1 442 ? -11.190 14.965 65.528 1.00 204.85 441 GLU B CA 1
ATOM 6854 C C . GLU B 1 442 ? -10.061 15.878 65.075 1.00 204.54 441 GLU B C 1
ATOM 6855 O O . GLU B 1 442 ? -10.010 16.283 63.915 1.00 219.63 441 GLU B O 1
ATOM 6861 N N . MET B 1 443 ? -9.154 16.179 66.003 1.00 187.68 442 MET B N 1
ATOM 6862 C CA . MET B 1 443 ? -8.018 17.072 65.775 1.00 172.68 442 MET B CA 1
ATOM 6863 C C . MET B 1 443 ? -8.509 18.434 65.310 1.00 180.83 442 MET B C 1
ATOM 6864 O O . MET B 1 443 ? -7.801 19.147 64.598 1.00 184.99 442 MET B O 1
ATOM 6869 N N . ARG B 1 444 ? -9.737 18.778 65.686 1.00 190.35 443 ARG B N 1
ATOM 6870 C CA . ARG B 1 444 ? -10.306 20.076 65.344 1.00 202.83 443 ARG B CA 1
ATOM 6871 C C . ARG B 1 444 ? -10.099 21.105 66.456 1.00 216.14 443 ARG B C 1
ATOM 6872 O O . ARG B 1 444 ? -11.057 21.529 67.103 1.00 216.41 443 ARG B O 1
ATOM 6880 N N . ASP B 1 445 ? -8.853 21.503 66.680 1.00 229.89 444 ASP B N 1
ATOM 6881 C CA . ASP B 1 445 ? -8.554 22.512 67.689 1.00 231.68 444 ASP B CA 1
ATOM 6882 C C . ASP B 1 445 ? -7.579 23.535 67.104 1.00 241.05 444 ASP B C 1
ATOM 6883 O O . ASP B 1 445 ? -6.898 23.249 66.118 1.00 243.71 444 ASP B O 1
ATOM 6888 N N . HIS B 1 446 ? -7.537 24.732 67.686 1.00 258.66 445 HIS B N 1
ATOM 6889 C CA . HIS B 1 446 ? -6.738 25.828 67.142 1.00 273.01 445 HIS B CA 1
ATOM 6890 C C . HIS B 1 446 ? -5.261 25.451 67.050 1.00 278.57 445 HIS B C 1
ATOM 6891 O O . HIS B 1 446 ? -4.618 25.714 66.037 1.00 295.05 445 HIS B O 1
ATOM 6898 N N . ILE B 1 447 ? -4.740 24.827 68.105 1.00 263.79 446 ILE B N 1
ATOM 6899 C CA . ILE B 1 447 ? -3.344 24.390 68.146 1.00 255.32 446 ILE B CA 1
ATOM 6900 C C . ILE B 1 447 ? -3.088 23.425 66.994 1.00 255.03 446 ILE B C 1
ATOM 6901 O O . ILE B 1 447 ? -2.077 23.523 66.297 1.00 253.75 446 ILE B O 1
ATOM 6906 N N . PHE B 1 448 ? -4.019 22.493 66.807 1.00 255.27 447 PHE B N 1
ATOM 6907 C CA . PHE B 1 448 ? -3.957 21.534 65.708 1.00 256.44 447 PHE B CA 1
ATOM 6908 C C . PHE B 1 448 ? -4.135 22.254 64.368 1.00 269.52 447 PHE B C 1
ATOM 6909 O O . PHE B 1 448 ? -3.407 21.990 63.410 1.00 266.26 447 PHE B O 1
ATOM 6917 N N . GLU B 1 449 ? -5.122 23.146 64.302 1.00 289.76 448 GLU B N 1
ATOM 6918 C CA . GLU B 1 449 ? -5.426 23.873 63.070 1.00 313.28 448 GLU B CA 1
ATOM 6919 C C . GLU B 1 449 ? -4.367 24.908 62.694 1.00 327.58 448 GLU B C 1
ATOM 6920 O O . GLU B 1 449 ? -4.105 25.126 61.511 1.00 338.10 448 GLU B O 1
ATOM 6926 N N . LEU B 1 450 ? -3.759 25.540 63.694 1.00 306.72 449 LEU B N 1
ATOM 6927 C CA . LEU B 1 450 ? -2.695 26.516 63.446 1.00 292.28 449 LEU B CA 1
ATOM 6928 C C . LEU B 1 450 ? -1.470 26.104 62.630 1.00 286.49 449 LEU B C 1
ATOM 6929 O O . LEU B 1 450 ? -1.046 26.816 61.720 1.00 290.42 449 LEU B O 1
ATOM 6934 N N . LEU B 1 451 ? -0.903 24.956 62.973 1.00 272.33 450 LEU B N 1
ATOM 6935 C CA . LEU B 1 451 ? 0.172 24.364 62.180 1.00 264.17 450 LEU B CA 1
ATOM 6936 C C . LEU B 1 451 ? -0.248 23.577 60.900 1.00 214.77 450 LEU B C 1
ATOM 6937 O O . LEU B 1 451 ? 0.497 23.395 59.936 1.00 225.52 450 LEU B O 1
ATOM 6942 N N . GLY B 1 452 ? -1.519 23.185 60.912 1.00 216.35 451 GLY B N 1
ATOM 6943 C CA . GLY B 1 452 ? -2.097 22.445 59.804 1.00 219.42 451 GLY B CA 1
ATOM 6944 C C . GLY B 1 452 ? -3.592 22.625 59.605 1.00 216.18 451 GLY B C 1
ATOM 6945 O O . GLY B 1 452 ? -4.378 22.390 60.527 1.00 209.00 451 GLY B O 1
ATOM 6946 N N . SER B 1 453 ? -3.990 22.994 58.391 1.00 212.75 452 SER B N 1
ATOM 6947 C CA . SER B 1 453 ? -5.372 23.373 58.132 1.00 205.77 452 SER B CA 1
ATOM 6948 C C . SER B 1 453 ? -5.903 22.694 56.879 1.00 193.95 452 SER B C 1
ATOM 6949 O O . SER B 1 453 ? -6.820 21.877 56.959 1.00 202.45 452 SER B O 1
ATOM 6952 N N . THR B 1 454 ? -5.346 23.035 55.724 1.00 186.88 453 THR B N 1
ATOM 6953 C CA . THR B 1 454 ? -5.731 22.357 54.499 1.00 180.66 453 THR B CA 1
ATOM 6954 C C . THR B 1 454 ? -4.838 21.155 54.215 1.00 167.20 453 THR B C 1
ATOM 6955 O O . THR B 1 454 ? -5.301 20.154 53.664 1.00 164.18 453 THR B O 1
ATOM 6959 N N . PHE B 1 455 ? -3.559 21.250 54.568 1.00 165.69 454 PHE B N 1
ATOM 6960 C CA . PHE B 1 455 ? -2.674 20.103 54.414 1.00 173.17 454 PHE B CA 1
ATOM 6961 C C . PHE B 1 455 ? -3.042 18.963 55.356 1.00 178.14 454 PHE B C 1
ATOM 6962 O O . PHE B 1 455 ? -3.013 17.787 54.980 1.00 185.31 454 PHE B O 1
ATOM 6970 N N . PHE B 1 456 ? -3.347 19.315 56.599 1.00 166.97 455 PHE B N 1
ATOM 6971 C CA . PHE B 1 456 ? -3.613 18.309 57.618 1.00 148.86 455 PHE B CA 1
ATOM 6972 C C . PHE B 1 456 ? -4.836 17.476 57.247 1.00 135.39 455 PHE B C 1
ATOM 6973 O O . PHE B 1 456 ? -4.880 16.281 57.528 1.00 124.24 455 PHE B O 1
ATOM 6981 N N . GLN B 1 457 ? -5.842 18.110 56.651 1.00 139.42 456 GLN B N 1
ATOM 6982 C CA . GLN B 1 457 ? -7.018 17.372 56.203 1.00 152.91 456 GLN B CA 1
ATOM 6983 C C . GLN B 1 457 ? -6.601 16.285 55.214 1.00 153.44 456 GLN B C 1
ATOM 6984 O O . GLN B 1 457 ? -7.173 15.205 55.212 1.00 127.46 456 GLN B O 1
ATOM 6990 N N . LYS B 1 458 ? -5.590 16.564 54.394 1.00 162.78 457 LYS B N 1
ATOM 6991 C CA . LYS B 1 458 ? -5.074 15.576 53.445 1.00 157.46 457 LYS B CA 1
ATOM 6992 C C . LYS B 1 458 ? -4.355 14.417 54.141 1.00 142.01 457 LYS B C 1
ATOM 6993 O O . LYS B 1 458 ? -4.564 13.251 53.802 1.00 130.42 457 LYS B O 1
ATOM 6999 N N . TRP B 1 459 ? -3.500 14.749 55.104 1.00 141.55 458 TRP B N 1
ATOM 7000 C CA . TRP B 1 459 ? -2.738 13.748 55.844 1.00 144.23 458 TRP B CA 1
ATOM 7001 C C . TRP B 1 459 ? -3.638 12.861 56.706 1.00 140.02 458 TRP B C 1
ATOM 7002 O O . TRP B 1 459 ? -3.347 11.682 56.918 1.00 119.19 458 TRP B O 1
ATOM 7013 N N . LYS B 1 460 ? -4.705 13.450 57.237 1.00 148.98 459 LYS B N 1
ATOM 7014 C CA . LYS B 1 460 ? -5.688 12.708 58.019 1.00 155.98 459 LYS B CA 1
ATOM 7015 C C . LYS B 1 460 ? -6.377 11.665 57.139 1.00 170.56 459 LYS B C 1
ATOM 7016 O O . LYS B 1 460 ? -6.615 10.540 57.572 1.00 162.28 459 LYS B O 1
ATOM 7022 N N . GLU B 1 461 ? -6.720 12.046 55.910 1.00 185.22 460 GLU B N 1
ATOM 7023 C CA . GLU B 1 461 ? -7.337 11.099 54.986 1.00 184.44 460 GLU B CA 1
ATOM 7024 C C . GLU B 1 461 ? -6.370 9.975 54.661 1.00 167.31 460 GLU B C 1
ATOM 7025 O O . GLU B 1 461 ? -6.771 8.827 54.483 1.00 173.69 460 GLU B O 1
ATOM 7031 N N . ARG B 1 462 ? -5.095 10.326 54.556 1.00 158.14 461 ARG B N 1
ATOM 7032 C CA . ARG B 1 462 ? -4.057 9.357 54.242 1.00 145.50 461 ARG B CA 1
ATOM 7033 C C . ARG B 1 462 ? -3.788 8.346 55.360 1.00 124.66 461 ARG B C 1
ATOM 7034 O O . ARG B 1 462 ? -3.616 7.158 55.093 1.00 119.70 461 ARG B O 1
ATOM 7042 N N . HIS B 1 463 ? -3.768 8.803 56.608 1.00 130.46 462 HIS B N 1
ATOM 7043 C CA . HIS B 1 463 ? -3.206 7.980 57.680 1.00 124.61 462 HIS B CA 1
ATOM 7044 C C . HIS B 1 463 ? -4.081 7.703 58.905 1.00 121.00 462 HIS B C 1
ATOM 7045 O O . HIS B 1 463 ? -3.799 6.769 59.656 1.00 108.90 462 HIS B O 1
ATOM 7052 N N . GLN B 1 464 ? -5.137 8.481 59.118 1.00 123.00 463 GLN B N 1
ATOM 7053 C CA . GLN B 1 464 ? -5.895 8.332 60.357 1.00 128.12 463 GLN B CA 1
ATOM 7054 C C . GLN B 1 464 ? -6.832 7.136 60.303 1.00 133.81 463 GLN B C 1
ATOM 7055 O O . GLN B 1 464 ? -7.571 6.943 59.335 1.00 134.39 463 GLN B O 1
ATOM 7061 N N . VAL B 1 465 ? -6.794 6.348 61.371 1.00 136.60 464 VAL B N 1
ATOM 7062 C CA . VAL B 1 465 ? -7.649 5.183 61.529 1.00 118.76 464 VAL B CA 1
ATOM 7063 C C . VAL B 1 465 ? -8.647 5.474 62.633 1.00 107.53 464 VAL B C 1
ATOM 7064 O O . VAL B 1 465 ? -8.298 6.082 63.640 1.00 117.02 464 VAL B O 1
ATOM 7068 N N . ARG B 1 466 ? -9.885 5.030 62.458 1.00 108.75 465 ARG B N 1
ATOM 7069 C CA . ARG B 1 466 ? -10.929 5.322 63.431 1.00 116.16 465 ARG B CA 1
ATOM 7070 C C . ARG B 1 466 ? -11.613 4.048 63.905 1.00 121.16 465 ARG B C 1
ATOM 7071 O O . ARG B 1 466 ? -11.656 3.048 63.189 1.00 130.65 465 ARG B O 1
ATOM 7079 N N . TYR B 1 467 ? -12.136 4.087 65.125 1.00 116.92 466 TYR B N 1
ATOM 7080 C CA . TYR B 1 467 ? -12.744 2.907 65.720 1.00 114.62 466 TYR B CA 1
ATOM 7081 C C . TYR B 1 467 ? -14.107 3.149 66.348 1.00 118.90 466 TYR B C 1
ATOM 7082 O O . TYR B 1 467 ? -14.430 4.256 66.782 1.00 123.54 466 TYR B O 1
ATOM 7091 N N . THR B 1 468 ? -14.894 2.080 66.389 1.00 120.38 467 THR B N 1
ATOM 7092 C CA . THR B 1 468 ? -16.164 2.065 67.095 1.00 124.53 467 THR B CA 1
ATOM 7093 C C . THR B 1 468 ? -16.226 0.821 67.985 1.00 135.06 467 THR B C 1
ATOM 7094 O O . THR B 1 468 ? -15.748 -0.247 67.607 1.00 137.60 467 THR B O 1
ATOM 7098 N N . PHE B 1 469 ? -16.786 0.976 69.179 1.00 129.31 468 PHE B N 1
ATOM 7099 C CA . PHE B 1 469 ? -16.851 -0.095 70.166 1.00 119.33 468 PHE B CA 1
ATOM 7100 C C . PHE B 1 469 ? -18.291 -0.296 70.623 1.00 130.01 468 PHE B C 1
ATOM 7101 O O . PHE B 1 469 ? -18.906 0.643 71.111 1.00 153.12 468 PHE B O 1
ATOM 7109 N N . VAL B 1 470 ? -18.858 -1.484 70.437 1.00 130.48 469 VAL B N 1
ATOM 7110 C CA . VAL B 1 470 ? -20.180 -1.733 71.012 1.00 142.65 469 VAL B CA 1
ATOM 7111 C C . VAL B 1 470 ? -20.348 -3.104 71.670 1.00 154.89 469 VAL B C 1
ATOM 7112 O O . VAL B 1 470 ? -20.418 -4.135 71.006 1.00 160.30 469 VAL B O 1
ATOM 7116 N N . LYS B 1 471 ? -20.413 -3.081 72.998 1.00 165.09 470 LYS B N 1
ATOM 7117 C CA . LYS B 1 471 ? -20.837 -4.220 73.817 1.00 190.69 470 LYS B CA 1
ATOM 7118 C C . LYS B 1 471 ? -20.241 -5.616 73.463 1.00 191.00 470 LYS B C 1
ATOM 7119 O O . LYS B 1 471 ? -20.952 -6.614 73.546 1.00 204.46 470 LYS B O 1
ATOM 7125 N N . GLY B 1 472 ? -18.976 -5.732 73.057 1.00 178.34 471 GLY B N 1
ATOM 7126 C CA . GLY B 1 472 ? -17.955 -4.707 73.109 1.00 138.89 471 GLY B CA 1
ATOM 7127 C C . GLY B 1 472 ? -16.939 -5.193 72.103 1.00 128.12 471 GLY B C 1
ATOM 7128 O O . GLY B 1 472 ? -15.984 -5.880 72.450 1.00 102.39 471 GLY B O 1
ATOM 7129 N N . ASN B 1 473 ? -17.161 -4.859 70.837 1.00 144.92 472 ASN B N 1
ATOM 7130 C CA . ASN B 1 473 ? -16.259 -5.310 69.799 1.00 145.55 472 ASN B CA 1
ATOM 7131 C C . ASN B 1 473 ? -15.639 -4.146 69.063 1.00 140.62 472 ASN B C 1
ATOM 7132 O O . ASN B 1 473 ? -16.194 -3.050 69.043 1.00 139.06 472 ASN B O 1
ATOM 7137 N N . LEU B 1 474 ? -14.472 -4.389 68.483 1.00 127.23 473 LEU B N 1
ATOM 7138 C CA . LEU B 1 474 ? -13.743 -3.347 67.802 1.00 116.61 473 LEU B CA 1
ATOM 7139 C C . LEU B 1 474 ? -14.292 -3.183 66.395 1.00 129.16 473 LEU B C 1
ATOM 7140 O O . LEU B 1 474 ? -14.411 -4.166 65.667 1.00 135.29 473 LEU B O 1
ATOM 7145 N N . LYS B 1 475 ? -14.629 -1.964 65.994 1.00 127.66 474 LYS B N 1
ATOM 7146 C CA . LYS B 1 475 ? -14.909 -1.725 64.585 1.00 116.04 474 LYS B CA 1
ATOM 7147 C C . LYS B 1 475 ? -13.833 -0.853 63.992 1.00 110.60 474 LYS B C 1
ATOM 7148 O O . LYS B 1 475 ? -13.636 0.275 64.429 1.00 116.02 474 LYS B O 1
ATOM 7154 N N . LEU B 1 476 ? -13.136 -1.365 62.993 1.00 122.51 475 LEU B N 1
ATOM 7155 C CA . LEU B 1 476 ? -12.032 -0.613 62.431 1.00 137.53 475 LEU B CA 1
ATOM 7156 C C . LEU B 1 476 ? -12.420 0.119 61.147 1.00 145.56 475 LEU B C 1
ATOM 7157 O O . LEU B 1 476 ? -12.728 -0.498 60.127 1.00 155.56 475 LEU B O 1
ATOM 7162 N N . GLU B 1 477 ? -12.405 1.445 61.208 1.00 141.13 476 GLU B N 1
ATOM 7163 C CA . GLU B 1 477 ? -12.559 2.261 60.015 1.00 147.60 476 GLU B CA 1
ATOM 7164 C C . GLU B 1 477 ? -11.183 2.542 59.436 1.00 134.51 476 GLU B C 1
ATOM 7165 O O . GLU B 1 477 ? -10.212 2.690 60.170 1.00 139.18 476 GLU B O 1
ATOM 7171 N N . MET B 1 478 ? -11.091 2.632 58.121 1.00 135.73 477 MET B N 1
ATOM 7172 C CA . MET B 1 478 ? -9.782 2.763 57.503 1.00 145.18 477 MET B CA 1
ATOM 7173 C C . MET B 1 478 ? -9.677 3.993 56.619 1.00 148.74 477 MET B C 1
ATOM 7174 O O . MET B 1 478 ? -10.683 4.489 56.110 1.00 151.56 477 MET B O 1
ATOM 7179 N N . PRO B 1 479 ? -8.448 4.497 56.442 1.00 140.42 478 PRO B N 1
ATOM 7180 C CA . PRO B 1 479 ? -8.207 5.530 55.440 1.00 146.74 478 PRO B CA 1
ATOM 7181 C C . PRO B 1 479 ? -8.582 4.998 54.067 1.00 169.23 478 PRO B C 1
ATOM 7182 O O . PRO B 1 479 ? -8.334 3.821 53.801 1.00 181.74 478 PRO B O 1
ATOM 7186 N N . SER B 1 480 ? -9.179 5.834 53.223 1.00 157.86 479 SER B N 1
ATOM 7187 C CA . SER B 1 480 ? -9.647 5.376 51.922 1.00 158.85 479 SER B CA 1
ATOM 7188 C C . SER B 1 480 ? -8.487 4.822 51.105 1.00 154.22 479 SER B C 1
ATOM 7189 O O . SER B 1 480 ? -7.413 5.422 51.060 1.00 150.90 479 SER B O 1
ATOM 7192 N N . PRO B 1 481 ? -8.704 3.667 50.460 1.00 141.87 480 PRO B N 1
ATOM 7193 C CA . PRO B 1 481 ? -7.685 3.000 49.643 1.00 134.84 480 PRO B CA 1
ATOM 7194 C C . PRO B 1 481 ? -7.274 3.848 48.443 1.00 136.33 480 PRO B C 1
ATOM 7195 O O . PRO B 1 481 ? -6.196 3.646 47.883 1.00 134.95 480 PRO B O 1
ATOM 7199 N N . PHE B 1 482 ? -8.128 4.794 48.064 1.00 141.74 481 PHE B N 1
ATOM 7200 C CA . PHE B 1 482 ? -7.886 5.633 46.896 1.00 135.93 481 PHE B CA 1
ATOM 7201 C C . PHE B 1 482 ? -7.850 7.109 47.287 1.00 133.52 481 PHE B C 1
ATOM 7202 O O . PHE B 1 482 ? -8.547 7.542 48.208 1.00 115.62 481 PHE B O 1
ATOM 7210 N N . SER B 1 483 ? -7.043 7.874 46.562 1.00 137.80 482 SER B N 1
ATOM 7211 C CA . SER B 1 483 ? -6.932 9.311 46.764 1.00 151.77 482 SER B CA 1
ATOM 7212 C C . SER B 1 483 ? -8.185 10.065 46.335 1.00 134.18 482 SER B C 1
ATOM 7213 O O . SER B 1 483 ? -8.860 9.676 45.384 1.00 137.32 482 SER B O 1
ATOM 7216 N N . VAL B 1 484 ? -8.486 11.156 47.033 1.00 113.08 483 VAL B N 1
ATOM 7217 C CA . VAL B 1 484 ? -9.474 12.113 46.546 1.00 106.56 483 VAL B CA 1
ATOM 7218 C C . VAL B 1 484 ? -8.738 13.354 46.028 1.00 105.15 483 VAL B C 1
ATOM 7219 O O . VAL B 1 484 ? -8.557 14.351 46.729 1.00 112.74 483 VAL B O 1
ATOM 7223 N N . VAL B 1 485 ? -8.287 13.268 44.785 1.00 104.74 484 VAL B N 1
ATOM 7224 C CA . VAL B 1 485 ? -7.483 14.326 44.198 1.00 117.33 484 VAL B CA 1
ATOM 7225 C C . VAL B 1 485 ? -7.490 14.143 42.677 1.00 113.41 484 VAL B C 1
ATOM 7226 O O . VAL B 1 485 ? -7.911 13.096 42.181 1.00 112.99 484 VAL B O 1
ATOM 7230 N N . ILE B 1 486 ? -7.069 15.167 41.938 1.00 102.40 485 ILE B N 1
ATOM 7231 C CA . ILE B 1 486 ? -6.887 15.038 40.497 1.00 104.75 485 ILE B CA 1
ATOM 7232 C C . ILE B 1 486 ? -5.858 13.957 40.200 1.00 108.47 485 ILE B C 1
ATOM 7233 O O . ILE B 1 486 ? -4.750 13.969 40.735 1.00 99.78 485 ILE B O 1
ATOM 7238 N N . GLN B 1 487 ? -6.238 13.007 39.357 1.00 120.98 486 GLN B N 1
ATOM 7239 C CA . GLN B 1 487 ? -5.351 11.905 39.032 1.00 125.82 486 GLN B CA 1
ATOM 7240 C C . GLN B 1 487 ? -5.105 11.746 37.534 1.00 122.23 486 GLN B C 1
ATOM 7241 O O . GLN B 1 487 ? -6.009 11.928 36.715 1.00 133.06 486 GLN B O 1
ATOM 7247 N N . GLU B 1 488 ? -3.867 11.403 37.190 1.00 111.66 487 GLU B N 1
ATOM 7248 C CA . GLU B 1 488 ? -3.494 11.136 35.810 1.00 105.43 487 GLU B CA 1
ATOM 7249 C C . GLU B 1 488 ? -3.005 9.697 35.711 1.00 98.92 487 GLU B C 1
ATOM 7250 O O . GLU B 1 488 ? -2.271 9.228 36.579 1.00 120.62 487 GLU B O 1
ATOM 7256 N N . SER B 1 489 ? -3.388 9.004 34.646 1.00 89.96 488 SER B N 1
ATOM 7257 C CA . SER B 1 489 ? -3.128 7.573 34.547 1.00 101.58 488 SER B CA 1
ATOM 7258 C C . SER B 1 489 ? -2.202 7.203 33.398 1.00 100.75 488 SER B C 1
ATOM 7259 O O . SER B 1 489 ? -2.023 7.966 32.450 1.00 113.15 488 SER B O 1
ATOM 7262 N N . GLU B 1 490 ? -1.610 6.020 33.512 1.00 90.69 489 GLU B N 1
ATOM 7263 C CA . GLU B 1 490 ? -0.693 5.476 32.519 1.00 106.73 489 GLU B CA 1
ATOM 7264 C C . GLU B 1 490 ? -1.430 5.121 31.224 1.00 121.21 489 GLU B C 1
ATOM 7265 O O . GLU B 1 490 ? -0.809 4.956 30.174 1.00 119.71 489 GLU B O 1
ATOM 7271 N N . LYS B 1 491 ? -2.752 4.994 31.310 1.00 132.94 490 LYS B N 1
ATOM 7272 C CA . LYS B 1 491 ? -3.588 4.778 30.132 1.00 142.85 490 LYS B CA 1
ATOM 7273 C C . LYS B 1 491 ? -3.942 6.137 29.510 1.00 148.80 490 LYS B C 1
ATOM 7274 O O . LYS B 1 491 ? -4.817 6.251 28.649 1.00 159.45 490 LYS B O 1
ATOM 7280 N N . GLY B 1 492 ? -3.223 7.167 29.944 1.00 140.24 491 GLY B N 1
ATOM 7281 C CA . GLY B 1 492 ? -3.488 8.523 29.511 1.00 132.53 491 GLY B CA 1
ATOM 7282 C C . GLY B 1 492 ? -4.879 8.966 29.904 1.00 124.35 491 GLY B C 1
ATOM 7283 O O . GLY B 1 492 ? -5.619 9.508 29.084 1.00 144.68 491 GLY B O 1
ATOM 7284 N N . SER B 1 493 ? -5.236 8.754 31.165 1.00 104.49 492 SER B N 1
ATOM 7285 C CA . SER B 1 493 ? -6.599 9.015 31.601 1.00 101.29 492 SER B CA 1
ATOM 7286 C C . SER B 1 493 ? -6.597 9.994 32.759 1.00 95.29 492 SER B C 1
ATOM 7287 O O . SER B 1 493 ? -5.732 9.945 33.628 1.00 91.98 492 SER B O 1
ATOM 7290 N N . TRP B 1 494 ? -7.591 10.871 32.775 1.00 100.37 493 TRP B N 1
ATOM 7291 C CA . TRP B 1 494 ? -7.657 11.928 33.771 1.00 99.73 493 TRP B CA 1
ATOM 7292 C C . TRP B 1 494 ? -8.928 11.833 34.601 1.00 102.25 493 TRP B C 1
ATOM 7293 O O . TRP B 1 494 ? -10.028 11.735 34.059 1.00 119.23 493 TRP B O 1
ATOM 7304 N N . HIS B 1 495 ? -8.773 11.854 35.919 1.00 90.48 494 HIS B N 1
ATOM 7305 C CA . HIS B 1 495 ? -9.916 11.782 36.816 1.00 79.25 494 HIS B CA 1
ATOM 7306 C C . HIS B 1 495 ? -9.949 13.017 37.703 1.00 86.88 494 HIS B C 1
ATOM 7307 O O . HIS B 1 495 ? -8.949 13.374 38.326 1.00 88.06 494 HIS B O 1
ATOM 7314 N N . PHE B 1 496 ? -11.101 13.673 37.751 1.00 92.15 495 PHE B N 1
ATOM 7315 C CA . PHE B 1 496 ? -11.222 14.927 38.480 1.00 95.00 495 PHE B CA 1
ATOM 7316 C C . PHE B 1 496 ? -12.307 14.872 39.538 1.00 101.21 495 PHE B C 1
ATOM 7317 O O . PHE B 1 496 ? -13.474 14.632 39.231 1.00 106.64 495 PHE B O 1
ATOM 7325 N N . PRO B 1 497 ? -11.916 15.086 40.801 1.00 99.88 496 PRO B N 1
ATOM 7326 C CA . PRO B 1 497 ? -12.906 15.215 41.870 1.00 88.91 496 PRO B CA 1
ATOM 7327 C C . PRO B 1 497 ? -13.590 16.582 41.821 1.00 88.62 496 PRO B C 1
ATOM 7328 O O . PRO B 1 497 ? -13.080 17.510 41.198 1.00 92.68 496 PRO B O 1
ATOM 7332 N N . VAL B 1 498 ? -14.741 16.692 42.473 1.00 98.52 497 VAL B N 1
ATOM 7333 C CA . VAL B 1 498 ? -15.526 17.921 42.470 1.00 118.56 497 VAL B CA 1
ATOM 7334 C C . VAL B 1 498 ? -15.756 18.387 43.908 1.00 151.44 497 VAL B C 1
ATOM 7335 O O . VAL B 1 498 ? -15.843 17.568 44.822 1.00 171.74 497 VAL B O 1
ATOM 7339 N N . SER B 1 499 ? -15.838 19.699 44.107 1.00 156.79 498 SER B N 1
ATOM 7340 C CA . SER B 1 499 ? -16.064 20.265 45.432 1.00 165.77 498 SER B CA 1
ATOM 7341 C C . SER B 1 499 ? -17.461 19.922 45.954 1.00 181.43 498 SER B C 1
ATOM 7342 O O . SER B 1 499 ? -18.385 19.695 45.170 1.00 180.49 498 SER B O 1
ATOM 7345 N N . CYS B 1 500 ? -17.602 19.873 47.278 1.00 186.67 499 CYS B N 1
ATOM 7346 C CA . CYS B 1 500 ? -18.857 19.484 47.923 1.00 185.80 499 CYS B CA 1
ATOM 7347 C C . CYS B 1 500 ? -19.978 20.473 47.610 1.00 187.40 499 CYS B C 1
ATOM 7348 O O . CYS B 1 500 ? -21.064 20.409 48.190 1.00 186.71 499 CYS B O 1
ATOM 7351 N N . SER B 1 506 ? -20.052 12.301 51.012 1.00 205.48 505 SER B N 1
ATOM 7352 C CA . SER B 1 506 ? -20.817 11.095 50.717 1.00 200.40 505 SER B CA 1
ATOM 7353 C C . SER B 1 506 ? -20.487 10.545 49.329 1.00 193.60 505 SER B C 1
ATOM 7354 O O . SER B 1 506 ? -19.349 10.167 49.051 1.00 185.53 505 SER B O 1
ATOM 7357 N N . SER B 1 507 ? -21.498 10.504 48.468 1.00 202.83 506 SER B N 1
ATOM 7358 C CA . SER B 1 507 ? -21.375 9.980 47.110 1.00 198.82 506 SER B CA 1
ATOM 7359 C C . SER B 1 507 ? -20.870 11.047 46.142 1.00 191.35 506 SER B C 1
ATOM 7360 O O . SER B 1 507 ? -21.655 11.685 45.439 1.00 193.30 506 SER B O 1
ATOM 7363 N N . ARG B 1 508 ? -19.555 11.245 46.127 1.00 187.07 507 ARG B N 1
ATOM 7364 C CA . ARG B 1 508 ? -18.927 12.292 45.325 1.00 179.02 507 ARG B CA 1
ATOM 7365 C C . ARG B 1 508 ? -19.125 12.100 43.824 1.00 161.09 507 ARG B C 1
ATOM 7366 O O . ARG B 1 508 ? -19.207 10.976 43.329 1.00 151.06 507 ARG B O 1
ATOM 7374 N N . THR B 1 509 ? -19.207 13.219 43.111 1.00 155.71 508 THR B N 1
ATOM 7375 C CA . THR B 1 509 ? -19.333 13.208 41.661 1.00 150.56 508 THR B CA 1
ATOM 7376 C C . THR B 1 509 ? -17.964 13.460 41.039 1.00 123.55 508 THR B C 1
ATOM 7377 O O . THR B 1 509 ? -17.221 14.329 41.490 1.00 103.06 508 THR B O 1
ATOM 7381 N N . TRP B 1 510 ? -17.639 12.694 40.004 1.00 112.88 509 TRP B N 1
ATOM 7382 C CA . TRP B 1 510 ? -16.326 12.759 39.375 1.00 104.13 509 TRP B CA 1
ATOM 7383 C C . TRP B 1 510 ? -16.423 13.017 37.887 1.00 114.47 509 TRP B C 1
ATOM 7384 O O . TRP B 1 510 ? -17.498 12.923 37.298 1.00 131.35 509 TRP B O 1
ATOM 7395 N N . MET B 1 511 ? -15.285 13.337 37.282 1.00 120.56 510 MET B N 1
ATOM 7396 C CA . MET B 1 511 ? -15.193 13.409 35.834 1.00 136.58 510 MET B CA 1
ATOM 7397 C C . MET B 1 511 ? -14.144 12.407 35.364 1.00 119.29 510 MET B C 1
ATOM 7398 O O . MET B 1 511 ? -13.061 12.305 35.946 1.00 100.91 510 MET B O 1
ATOM 7403 N N . CYS B 1 512 ? -14.479 11.664 34.315 1.00 118.34 511 CYS B N 1
ATOM 7404 C CA . CYS B 1 512 ? -13.582 10.653 33.774 1.00 112.00 511 CYS B CA 1
ATOM 7405 C C . CYS B 1 512 ? -13.215 10.960 32.328 1.00 109.29 511 CYS B C 1
ATOM 7406 O O . CYS B 1 512 ? -14.077 11.283 31.515 1.00 120.89 511 CYS B O 1
ATOM 7409 N N . ILE B 1 513 ? -11.929 10.866 32.014 1.00 92.64 512 ILE B N 1
ATOM 7410 C CA . ILE B 1 513 ? -11.452 11.116 30.662 1.00 82.97 512 ILE B CA 1
ATOM 7411 C C . ILE B 1 513 ? -10.671 9.901 30.157 1.00 84.83 512 ILE B C 1
ATOM 7412 O O . ILE B 1 513 ? -9.684 9.493 30.768 1.00 100.89 512 ILE B O 1
ATOM 7417 N N . SER B 1 514 ? -11.127 9.314 29.053 1.00 93.55 513 SER B N 1
ATOM 7418 C CA . SER B 1 514 ? -10.515 8.093 28.533 1.00 104.39 513 SER B CA 1
ATOM 7419 C C . SER B 1 514 ? -10.200 8.174 27.038 1.00 109.53 513 SER B C 1
ATOM 7420 O O . SER B 1 514 ? -11.019 8.644 26.252 1.00 110.24 513 SER B O 1
ATOM 7423 N N . ARG B 1 515 ? -9.015 7.711 26.648 1.00 108.81 514 ARG B N 1
ATOM 7424 C CA . ARG B 1 515 ? -8.661 7.626 25.234 1.00 118.56 514 ARG B CA 1
ATOM 7425 C C . ARG B 1 515 ? -8.467 6.191 24.737 1.00 137.10 514 ARG B C 1
ATOM 7426 O O . ARG B 1 515 ? -7.623 5.463 25.255 1.00 142.65 514 ARG B O 1
ATOM 7434 N N . GLN B 1 516 ? -9.246 5.793 23.735 1.00 151.07 515 GLN B N 1
ATOM 7435 C CA . GLN B 1 516 ? -9.105 4.473 23.125 1.00 156.98 515 GLN B CA 1
ATOM 7436 C C . GLN B 1 516 ? -9.792 4.428 21.764 1.00 154.68 515 GLN B C 1
ATOM 7437 O O . GLN B 1 516 ? -10.943 4.009 21.653 1.00 150.28 515 GLN B O 1
#

InterPro domains:
  IPR011990 Tetratricopeptide-like helical domain superfamily [G3DSA:1.25.40.10] (29-512)
  IPR031595 Protein-only RNase P, C-terminal [PF16953] (276-511)
  IPR033443 PROP1-like, PPR domain [PF17177] (20-232)